Protein AF-A0A7L4G1E0-F1 (afdb_monomer)

Foldseek 3Di:
DDDDDDDDPDDPPPPPPPPDPPPPPPCPVLVVVLVVLVVVCVPPVPPPVSVVSNVVSVVVVVVVVVVVVVVVVVVVVVVVVVVVVVVVVVVVVVVVVVVVVVVVVVVVVVVVVVVVVVVVVVVVVVVVVVVVVVVVVVVVVVVVVVVVVVVVVVVVVVVVVVVVVVVVVVVVVVVVVVVVVVVVVVVVVVVVVVVVVVVVVVVVVVVVVVVVVVVVVVVVCVVVDDDDDDDDDVVVVVVVVVVVVVVVVVVVVVVVVVVVVVVVVVVVVVVVVVVVVVVVVVVVVVVVVVVVVVVVVVVVVVVVVVVVVVVVVVVVVVVVVVVVVVVVVVVVVVVVVVVPPPDPDDDDPDPPPDDVCVVVVVVVCVVVVVVVVVVVVVVVVVVVVVVVVVVVVVVVVVVVVVVVVVVVVVVVVVVVVVVVVVVVVVVVVVVVVVVVVVVVVVVVVVVVVVVVVVVVVVVVVVVVVVVVVVVVVVVVVVVVVVVVVVVVVVVVVVVVVVVVVVVVVVVVVVVVVVVVVVVVVVVVVVVVVVVVVVVVVVVVVVVVVVVVVVVVVVVVVVVVVVVVVVVVVVVVVVVVPPPDDYDYDYDYDEYDDYYDEYDYDDEEEEDYDDYDYDDDDDPDPDPPDPPDPVVPVVVVVVVVVVVVVVVVVVVVVVVVVVVVVVVVVVVVVVVVVVVVVVVVVVVVVVVVVVVVVVVVVVVVVVVVVVVVVVVVVVVVVVVVVVVVVVVVVVVVVVVVVVVVVVVVVVVVVVVVVVVVVVCVVCVPDVVVVVVVVVVVVVVVVVVVVVVVVVVVVVVVVVVVVVVVVVVVVVVVVVVVVVVVVVVVVVVVVVVVVVVVVVVVVVVVVVVVVVVVVVVVVVVVVVVVVVVVVVVVVVVVVVVVVVVVVVVVVVVVVVVVVVVVVPPDDDDDDDDDDDDDDDDDDDDDDDDDDDDDDDDDDDDDDDDDDDDDDDDDDDDDD

Organism: NCBI:txid2953425

InterPro domains:
  IPR021885 Domain of unknown function DUF3496 [PF12001] (817-931)
  IPR039497 CCDC144C-like, coiled-coil domain [PF14915] (119-579)

Secondary structure (DSSP, 8-state):
--------------------------THHHHHHHHHHHHHHTT-TT-HHHHHHHHHHHHHHHHHHHHHHHHHHHHHHHHHHHHHHHHHHHHHHHHHHHHHHHHHHHHHHHHHHHHHHHHHHHHHHHHHHHHHHHHHHHHHHHHHHHHHHHHHHHHHHHHHHHHHHHHHHHHHHHHHHHHHHHHHHHHHHHHHHHHHHHHHHHHHHHHHHHHHHHHHHHHHHTTS--------SHHHHHHHHHHHHHHHHHHHHHHHHHHHHHHHHHHHHHHHHHHHHHHHHHHHHHHHHHHHHHHHHHHHHHHHHHHHHHHHHHHHHHHHHHHHHHHHHHHHHHHHHHHTTSS------------TTTTTHHHHHHHHHHHHHHHHHHHHHHHHHHHHHHHHHHHHHHHHHHHHHHHHHHHHHHHHHHHHHHHHHHHHHHHHHHHHHHHHHHHHHHHHHHHHHHHHHHHHHHHHHHHHHHHHHHHHHHHHHHHHHHHHHHHHHHHHHHHHHHHHHHHHHHHHHHHHHHHHHHHHHHHHHHHHHHHHHHHHHHHHHHHHHHHHHHHHHHHHHHHHHHHHHHHHHHHHH-----------------------------------------TT---SGGGSSGGGHHHHHHHHHHHHHHHHHHHHHHHHHHHHHHHHHHHHHHHHHHHHHHHHHHHHHHHHHHHHHHHHHHHHHHHHHHHHHHHHHHHHHHHHHHHHHHHHHHHHHHHHHHHHHHHHHHHHHHHHHHHHHHHHH----HHHHHHHHHHHHHHHHHHHHHHHHHHHHHHHHHHHHHHHHHHHHHHHHHHHHHHHHHHHHHHHHHHHHHHHHHHHHHHHHHHHHHHHHHHHHHHHHHHHHHHHHHHHHHHHHHHHHHHHHHHHHHHHHHHHHHHHT--S-----------------------------------------------------

Mean predicted aligned error: 26.02 Å

Solvent-accessible surface area (backbone atoms only — not comparable to full-atom values): 55668 Å² total; per-residue (Å²): 138,84,86,82,81,83,80,81,93,80,78,87,80,71,82,84,71,85,70,78,78,75,77,76,77,68,60,71,59,62,52,53,52,44,52,52,46,56,57,50,48,72,74,51,86,75,56,62,70,53,53,51,50,45,51,52,54,51,54,51,48,52,49,52,52,50,53,48,51,54,49,52,54,49,53,52,51,51,54,54,48,51,50,53,51,49,54,53,51,50,52,54,51,52,54,52,51,51,52,52,48,54,50,55,48,50,56,49,51,53,55,48,50,56,50,51,53,51,51,53,49,53,52,50,52,59,47,49,55,52,53,50,53,53,48,53,54,50,54,51,55,47,50,58,49,49,61,45,51,52,47,56,49,53,54,47,51,54,49,51,53,50,49,53,52,53,51,51,51,51,53,51,50,52,53,52,49,52,49,53,51,52,52,48,56,48,53,53,49,51,52,49,51,49,52,50,52,48,53,47,50,52,49,51,50,49,47,52,53,50,50,48,50,47,49,56,45,46,67,43,40,76,73,52,79,79,84,84,89,81,96,76,56,75,64,52,57,52,51,54,55,50,48,54,52,52,53,49,54,50,49,57,48,52,52,52,51,51,53,50,49,52,48,53,56,49,53,48,49,57,49,54,52,48,50,55,52,50,50,51,51,55,48,54,54,49,50,50,49,53,50,53,50,50,50,51,50,52,54,49,51,54,52,50,53,54,51,50,55,53,51,51,54,53,54,50,52,55,53,53,52,55,55,50,64,54,50,62,56,54,60,56,55,57,57,60,61,61,72,74,70,82,81,85,87,86,87,82,93,75,79,95,70,68,81,80,53,50,75,60,47,55,58,49,45,54,59,42,48,53,50,46,53,55,47,44,57,53,47,49,54,46,48,53,48,53,48,51,51,47,52,48,53,58,46,54,50,50,55,51,48,54,53,49,57,47,50,52,49,53,52,54,52,52,54,49,54,51,52,52,52,53,51,51,54,50,52,50,50,56,49,51,49,61,47,50,58,50,50,51,55,52,51,53,52,50,53,52,53,51,53,51,52,52,52,52,48,52,54,51,50,55,49,50,52,56,44,54,53,50,50,50,55,50,48,61,50,50,50,52,49,52,53,52,50,51,50,53,46,55,53,49,52,52,51,50,51,55,51,49,53,51,48,51,55,51,50,49,55,55,47,55,54,48,53,52,49,54,47,53,51,49,58,44,54,52,50,52,48,52,50,54,50,54,51,49,52,49,51,56,47,51,51,51,47,53,56,50,51,54,54,47,52,54,52,48,48,61,50,48,53,54,50,48,51,51,52,47,55,52,50,58,60,52,68,72,74,65,91,73,89,93,99,101,100,100,99,104,99,101,103,102,101,102,101,100,102,102,102,104,104,100,100,100,100,102,102,100,101,101,103,97,93,94,90,93,92,80,97,75,92,80,85,78,79,89,68,72,72,72,65,62,74,56,52,65,63,49,49,64,51,49,57,54,49,49,66,50,50,55,56,48,51,54,53,48,55,58,50,47,57,54,48,55,58,51,47,58,54,50,55,51,57,47,54,58,51,50,53,53,51,53,52,52,50,54,49,51,51,52,54,49,51,52,48,54,48,55,50,52,52,53,50,53,54,51,52,53,51,50,56,51,52,49,55,52,48,52,52,52,50,50,54,54,48,54,53,50,51,52,52,48,52,52,49,58,49,49,53,51,52,53,52,51,52,50,51,51,50,51,51,51,50,54,50,48,54,48,51,72,72,53,86,80,54,72,68,59,55,55,49,53,49,52,54,51,53,51,48,51,52,49,50,52,52,50,52,51,48,54,50,50,53,49,50,50,52,50,48,60,50,46,53,52,51,50,50,49,51,51,50,51,54,50,50,51,51,49,52,51,58,46,54,48,54,51,51,52,51,52,48,52,51,51,51,51,55,49,51,52,53,48,53,51,51,51,52,53,50,58,48,51,51,51,52,50,52,52,50,53,51,49,54,49,50,54,49,57,48,49,62,47,52,50,57,49,49,52,50,49,49,53,51,50,51,51,52,51,49,51,50,52,47,54,47,48,54,57,62,70,72,71,84,74,87,79,89,88,89,82,81,87,85,86,86,88,78,89,86,88,83,81,88,84,89,80,88,84,88,79,93,81,89,84,85,86,85,82,87,88,87,88,82,83,88,80,90,80,90,80,90,86,88,85,84,86,132

Structure (mmCIF, N/CA/C/O backbone):
data_AF-A0A7L4G1E0-F1
#
_entry.id   AF-A0A7L4G1E0-F1
#
loop_
_atom_site.group_PDB
_atom_site.id
_atom_site.type_symbol
_atom_site.label_atom_id
_atom_site.label_alt_id
_atom_site.label_comp_id
_atom_site.label_asym_id
_atom_site.label_entity_id
_atom_site.label_seq_id
_atom_site.pdbx_PDB_ins_code
_atom_site.Cartn_x
_atom_site.Cartn_y
_atom_site.Cartn_z
_atom_site.occupancy
_atom_site.B_iso_or_equiv
_atom_site.auth_seq_id
_atom_site.auth_comp_id
_atom_site.auth_asym_id
_atom_site.auth_atom_id
_atom_site.pdbx_PDB_model_num
ATOM 1 N N . VAL A 1 1 ? -30.524 -38.165 13.876 1.00 37.06 1 VAL A N 1
ATOM 2 C CA . VAL A 1 1 ? -30.636 -39.528 14.443 1.00 37.06 1 VAL A CA 1
ATOM 3 C C . VAL A 1 1 ? -31.655 -39.436 15.553 1.00 37.06 1 VAL A C 1
ATOM 5 O O . VAL A 1 1 ? -31.397 -38.706 16.499 1.00 37.06 1 VAL A O 1
ATOM 8 N N . SER A 1 2 ? -32.819 -40.059 15.393 1.00 33.38 2 SER A N 1
ATOM 9 C CA . SER A 1 2 ? -33.922 -39.932 16.350 1.00 33.38 2 SER A CA 1
ATOM 10 C C . SER A 1 2 ? -34.065 -41.243 17.105 1.00 33.38 2 SER A C 1
ATOM 12 O O . SER A 1 2 ? -34.356 -42.265 16.489 1.00 33.38 2 SER A O 1
ATOM 14 N N . ILE A 1 3 ? -33.838 -41.220 18.418 1.00 38.59 3 ILE A N 1
ATOM 15 C CA . ILE A 1 3 ? -34.176 -42.345 19.289 1.00 38.59 3 ILE A CA 1
ATOM 16 C C . ILE A 1 3 ? -35.646 -42.176 19.662 1.00 38.59 3 ILE A C 1
ATOM 18 O O . ILE A 1 3 ? -36.028 -41.194 20.293 1.00 38.59 3 ILE A O 1
ATOM 22 N N . GLN A 1 4 ? -36.466 -43.115 19.207 1.00 39.06 4 GLN A N 1
ATOM 23 C CA . GLN A 1 4 ? -37.890 -43.173 19.496 1.00 39.06 4 GLN A CA 1
ATOM 24 C C . GLN A 1 4 ? -38.073 -43.973 20.789 1.00 39.06 4 GLN A C 1
ATOM 26 O O . GLN A 1 4 ? -37.943 -45.195 20.774 1.00 39.06 4 GLN A O 1
ATOM 31 N N . MET A 1 5 ? -38.327 -43.288 21.906 1.00 33.75 5 MET A N 1
ATOM 32 C CA . MET A 1 5 ? -38.778 -43.949 23.132 1.00 33.75 5 MET A CA 1
ATOM 33 C C . MET A 1 5 ? -40.293 -44.107 23.079 1.00 33.75 5 MET A C 1
ATOM 35 O O . MET A 1 5 ? -41.036 -43.151 23.289 1.00 33.75 5 MET A O 1
ATOM 39 N N . ASP A 1 6 ? -40.715 -45.327 22.766 1.00 39.59 6 ASP A N 1
ATOM 40 C CA . ASP A 1 6 ? -42.072 -45.804 23.011 1.00 39.59 6 ASP A CA 1
ATOM 41 C C . ASP A 1 6 ? -42.263 -45.913 24.533 1.00 39.59 6 ASP A C 1
ATOM 43 O O . ASP A 1 6 ? -41.420 -46.500 25.217 1.00 39.59 6 ASP A O 1
ATOM 47 N N . VAL A 1 7 ? -43.332 -45.326 25.072 1.00 36.19 7 VAL A N 1
ATOM 48 C CA . VAL A 1 7 ? -43.692 -45.453 26.491 1.00 36.19 7 VAL A CA 1
ATOM 49 C C . VAL A 1 7 ? -44.981 -46.253 26.560 1.00 36.19 7 VAL A C 1
ATOM 51 O O . VAL A 1 7 ? -46.063 -45.729 26.307 1.00 36.19 7 VAL A O 1
ATOM 54 N N . SER A 1 8 ? -44.844 -47.540 26.865 1.00 34.81 8 SER A N 1
ATOM 55 C CA . SER A 1 8 ? -45.979 -48.422 27.114 1.00 34.81 8 SER A CA 1
ATOM 56 C C . SER A 1 8 ? -46.647 -48.050 28.437 1.00 34.81 8 SER A C 1
ATOM 58 O O . SER A 1 8 ? -46.032 -48.201 29.494 1.00 34.81 8 SER A O 1
ATOM 60 N N . ASP A 1 9 ? -47.909 -47.626 28.387 1.00 40.19 9 ASP A N 1
ATOM 61 C CA . ASP A 1 9 ? -48.786 -47.628 29.560 1.00 40.19 9 ASP A CA 1
ATOM 62 C C . ASP A 1 9 ? -49.086 -49.085 29.947 1.00 40.19 9 ASP A C 1
ATOM 64 O O . ASP A 1 9 ? -49.984 -49.716 29.390 1.00 40.19 9 ASP A O 1
ATOM 68 N N . ASP A 1 10 ? -48.310 -49.628 30.886 1.00 44.94 10 ASP A N 1
ATOM 69 C CA . ASP A 1 10 ? -48.534 -50.955 31.467 1.00 44.94 10 ASP A CA 1
ATOM 70 C C . ASP A 1 10 ? -48.319 -50.893 32.988 1.00 44.94 10 ASP A C 1
ATOM 72 O O . ASP A 1 10 ? -47.210 -51.046 33.505 1.00 44.94 10 ASP A O 1
ATOM 76 N N . LEU A 1 11 ? -49.394 -50.564 33.710 1.00 40.66 11 LEU A N 1
ATOM 77 C CA . LEU A 1 11 ? -49.412 -50.468 35.171 1.00 40.66 11 LEU A CA 1
ATOM 78 C C . LEU A 1 11 ? -50.739 -51.018 35.712 1.00 40.66 11 LEU A C 1
ATOM 80 O O . LEU A 1 11 ? -51.624 -50.297 36.176 1.00 40.66 11 LEU A O 1
ATOM 84 N N . ASP A 1 12 ? -50.865 -52.340 35.603 1.00 46.06 12 ASP A N 1
ATOM 85 C CA . ASP A 1 12 ? -52.005 -53.135 36.058 1.00 46.06 12 ASP A CA 1
ATOM 86 C C . ASP A 1 12 ? -52.121 -53.112 37.598 1.00 46.06 12 ASP A C 1
ATOM 88 O O . ASP A 1 12 ? -51.606 -53.976 38.316 1.00 46.06 12 ASP A O 1
ATOM 92 N N . LEU A 1 13 ? -52.774 -52.070 38.130 1.00 41.34 13 LEU A N 1
ATOM 93 C CA . LEU A 1 13 ? -53.042 -51.900 39.562 1.00 41.34 13 LEU A CA 1
ATOM 94 C C . LEU A 1 13 ? -54.156 -52.846 40.034 1.00 41.34 13 LEU A C 1
ATOM 96 O O . LEU A 1 13 ? -55.282 -52.452 40.352 1.00 41.34 13 LEU A O 1
ATOM 100 N N . THR A 1 14 ? -53.793 -54.124 40.104 1.00 36.34 14 THR A N 1
ATOM 101 C CA . THR A 1 14 ? -54.565 -55.188 40.748 1.00 36.34 14 THR A CA 1
ATOM 102 C C . THR A 1 14 ? -55.031 -54.763 42.146 1.00 36.34 14 THR A C 1
ATOM 104 O O . THR A 1 14 ? -54.257 -54.290 42.980 1.00 36.34 14 THR A O 1
ATOM 107 N N . ARG A 1 15 ? -56.334 -54.927 42.414 1.00 41.69 15 ARG A N 1
ATOM 108 C CA . ARG A 1 15 ? -56.977 -54.532 43.680 1.00 41.69 15 ARG A CA 1
ATOM 109 C C . ARG A 1 15 ? -56.556 -55.448 44.833 1.00 41.69 15 ARG A C 1
ATOM 111 O O . ARG A 1 15 ? -57.338 -56.305 45.245 1.00 41.69 15 ARG A O 1
ATOM 118 N N . SER A 1 16 ? -55.368 -55.222 45.392 1.00 36.50 16 SER A N 1
ATOM 119 C CA . SER A 1 16 ? -55.002 -55.720 46.723 1.00 36.50 16 SER A CA 1
ATOM 120 C C . SER A 1 16 ? -56.014 -55.185 47.740 1.00 36.50 16 SER A C 1
ATOM 122 O O . SER A 1 16 ? -55.994 -54.009 48.100 1.00 36.50 16 SER A O 1
ATOM 124 N N . SER A 1 17 ? -56.967 -56.038 48.113 1.00 37.41 17 SER A N 1
ATOM 125 C CA . SER A 1 17 ? -58.110 -55.705 48.976 1.00 37.41 17 SER A CA 1
ATOM 126 C C . SER A 1 17 ? -58.027 -56.444 50.317 1.00 37.41 17 SER A C 1
ATOM 128 O O . SER A 1 17 ? -59.027 -56.569 51.019 1.00 37.41 17 SER A O 1
ATOM 130 N N . ASP A 1 18 ? -56.832 -56.929 50.667 1.00 39.94 18 ASP A N 1
ATOM 131 C CA . ASP A 1 18 ? -56.570 -57.788 51.822 1.00 39.94 18 ASP A CA 1
ATOM 132 C C . ASP A 1 18 ? -56.306 -56.978 53.102 1.00 39.94 18 ASP A C 1
ATOM 134 O O . ASP A 1 18 ? -55.316 -57.168 53.809 1.00 39.94 18 ASP A O 1
ATOM 138 N N . THR A 1 19 ? -57.242 -56.096 53.451 1.00 40.53 19 THR A N 1
ATOM 139 C CA . THR A 1 19 ? -57.540 -55.844 54.864 1.00 40.53 19 THR A CA 1
ATOM 140 C C . THR A 1 19 ? -58.709 -56.733 55.241 1.00 40.53 19 THR A C 1
ATOM 142 O O . THR A 1 19 ? -59.865 -56.412 54.966 1.00 40.53 19 THR A O 1
ATOM 145 N N . ALA A 1 20 ? -58.398 -57.871 55.865 1.00 35.22 20 ALA A N 1
ATOM 146 C CA . ALA A 1 20 ? -59.410 -58.761 56.408 1.00 35.22 20 ALA A CA 1
ATOM 147 C C . ALA A 1 20 ? -60.344 -57.964 57.329 1.00 35.22 20 ALA A C 1
ATOM 149 O O . ALA A 1 20 ? -59.912 -57.384 58.327 1.00 35.22 20 ALA A O 1
ATOM 150 N N . SER A 1 21 ? -61.629 -57.940 56.979 1.00 39.22 21 SER A N 1
ATOM 151 C CA . SER A 1 21 ? -62.679 -57.544 57.907 1.00 39.22 21 SER A CA 1
ATOM 152 C C . SER A 1 21 ? -62.788 -58.650 58.948 1.00 39.22 21 SER A C 1
ATOM 154 O O . SER A 1 21 ? -63.591 -59.565 58.787 1.00 39.22 21 SER A O 1
ATOM 156 N N . GLU A 1 22 ? -61.952 -58.593 59.987 1.00 42.81 22 GLU A N 1
ATOM 157 C CA . GLU A 1 22 ? -62.242 -59.301 61.231 1.00 42.81 22 GLU A CA 1
ATOM 158 C C . GLU A 1 22 ? -63.639 -58.854 61.666 1.00 42.81 22 GLU A C 1
ATOM 160 O O . GLU A 1 22 ? -63.857 -57.671 61.945 1.00 42.81 22 GLU A O 1
ATOM 165 N N . ASP A 1 23 ? -64.600 -59.780 61.625 1.00 40.28 23 ASP A N 1
ATOM 166 C CA . ASP A 1 23 ? -65.975 -59.498 62.010 1.00 40.28 23 ASP A CA 1
ATOM 167 C C . ASP A 1 23 ? -65.971 -58.984 63.448 1.00 40.28 23 ASP A C 1
ATOM 169 O O . ASP A 1 23 ? -65.699 -59.720 64.400 1.00 40.28 23 ASP A O 1
ATOM 173 N N . VAL A 1 24 ? -66.278 -57.696 63.609 1.00 54.06 24 VAL A N 1
ATOM 174 C CA . VAL A 1 24 ? -66.541 -57.113 64.920 1.00 54.06 24 VAL A CA 1
ATOM 175 C C . VAL A 1 24 ? -67.861 -57.711 65.386 1.00 54.06 24 VAL A C 1
ATOM 177 O O . VAL A 1 24 ? -68.929 -57.165 65.105 1.00 54.06 24 VAL A O 1
ATOM 180 N N . GLU A 1 25 ? -67.778 -58.856 66.071 1.00 48.88 25 GLU A N 1
ATOM 181 C CA . GLU A 1 25 ? -68.899 -59.505 66.743 1.00 48.88 25 GLU A CA 1
ATOM 182 C C . GLU A 1 25 ? -69.553 -58.486 67.678 1.00 48.88 25 GLU A C 1
ATOM 184 O O . GLU A 1 25 ? -69.092 -58.226 68.792 1.00 48.88 25 GLU A O 1
ATOM 189 N N . LEU A 1 26 ? -70.618 -57.847 67.185 1.00 55.72 26 LEU A N 1
ATOM 190 C CA . LEU A 1 26 ? -71.295 -56.767 67.884 1.00 55.72 26 LEU A CA 1
ATOM 191 C C . LEU A 1 26 ? -71.729 -57.277 69.266 1.00 55.72 26 LEU A C 1
ATOM 193 O O . LEU A 1 26 ? -72.553 -58.200 69.309 1.00 55.72 26 LEU A O 1
ATOM 197 N N . PRO A 1 27 ? -71.293 -56.653 70.386 1.00 56.22 27 PRO A N 1
ATOM 198 C CA . PRO A 1 27 ? -71.610 -57.087 71.756 1.00 56.22 27 PRO A CA 1
ATOM 199 C C . PRO A 1 27 ? -73.100 -57.040 72.153 1.00 56.22 27 PRO A C 1
ATOM 201 O O . PRO A 1 27 ? -73.446 -57.030 73.327 1.00 56.22 27 PRO A O 1
ATOM 204 N N . THR A 1 28 ? -74.013 -57.007 71.186 1.00 57.12 28 THR A N 1
ATOM 205 C CA . THR A 1 28 ? -75.471 -57.113 71.302 1.00 57.12 28 THR A CA 1
ATOM 206 C C . THR A 1 28 ? -75.945 -58.328 72.101 1.00 57.12 28 THR A C 1
ATOM 208 O O . THR A 1 28 ? -77.061 -58.298 72.615 1.00 57.12 28 THR A O 1
ATOM 211 N N . SER A 1 29 ? -75.139 -59.394 72.189 1.00 62.19 29 SER A N 1
ATOM 212 C CA . SER A 1 29 ? -75.404 -60.534 73.077 1.00 62.19 29 SER A CA 1
ATOM 213 C C . SER A 1 29 ? -75.073 -60.169 74.528 1.00 62.19 29 SER A C 1
ATOM 215 O O . SER A 1 29 ? -75.962 -60.125 75.378 1.00 62.19 29 SER A O 1
ATOM 217 N N . THR A 1 30 ? -73.824 -59.770 74.782 1.00 64.12 30 THR A N 1
ATOM 218 C CA . THR A 1 30 ? -73.293 -59.380 76.097 1.00 64.12 30 THR A CA 1
ATOM 219 C C . THR A 1 30 ? -74.045 -58.203 76.725 1.00 64.12 30 THR A C 1
ATOM 221 O O . THR A 1 30 ? -74.221 -58.163 77.939 1.00 64.12 30 THR A O 1
ATOM 224 N N . TYR A 1 31 ? -74.567 -57.279 75.911 1.00 67.56 31 TYR A N 1
ATOM 225 C CA . TYR A 1 31 ? -75.429 -56.184 76.363 1.00 67.56 31 TYR A CA 1
ATOM 226 C C . TYR A 1 31 ? -76.766 -56.699 76.909 1.00 67.56 31 TYR A C 1
ATOM 228 O O . TYR A 1 31 ? -77.206 -56.280 77.977 1.00 67.56 31 TYR A O 1
ATOM 236 N N . LYS A 1 32 ? -77.411 -57.635 76.198 1.00 69.56 32 LYS A N 1
ATOM 237 C CA . LYS A 1 32 ? -78.675 -58.246 76.640 1.00 69.56 32 LYS A CA 1
ATOM 238 C C . LYS A 1 32 ? -78.468 -59.089 77.895 1.00 69.56 32 LYS A C 1
ATOM 240 O O . LYS A 1 32 ? -79.298 -59.032 78.796 1.00 69.56 32 LYS A O 1
ATOM 245 N N . GLU A 1 33 ? -77.359 -59.819 77.975 1.00 71.62 33 GLU A N 1
ATOM 246 C CA . GLU A 1 33 ? -76.991 -60.594 79.162 1.00 71.62 33 GLU A CA 1
ATOM 247 C C . GLU A 1 33 ? -76.738 -59.685 80.377 1.00 71.62 33 GLU A C 1
ATOM 249 O O . GLU A 1 33 ? -77.327 -59.906 81.433 1.00 71.62 33 GLU A O 1
ATOM 254 N N . ALA A 1 34 ? -75.972 -58.599 80.219 1.00 68.94 34 ALA A N 1
ATOM 255 C CA . ALA A 1 34 ? -75.774 -57.604 81.275 1.00 68.94 34 ALA A CA 1
ATOM 256 C C . ALA A 1 34 ? -77.094 -56.962 81.737 1.00 68.94 34 ALA A C 1
ATOM 258 O O . ALA A 1 34 ? -77.315 -56.824 82.939 1.00 68.94 34 ALA A O 1
ATOM 259 N N . MET A 1 35 ? -77.994 -56.617 80.810 1.00 74.25 35 MET A N 1
ATOM 260 C CA . MET A 1 35 ? -79.318 -56.076 81.143 1.00 74.25 35 MET A CA 1
ATOM 261 C C . MET A 1 35 ? -80.182 -57.076 81.928 1.00 74.25 35 MET A C 1
ATOM 263 O O . MET A 1 35 ? -80.830 -56.680 82.892 1.00 74.25 35 MET A O 1
ATOM 267 N N . LEU A 1 36 ? -80.158 -58.367 81.579 1.00 74.06 36 LEU A N 1
ATOM 268 C CA . LEU A 1 36 ? -80.877 -59.411 82.323 1.00 74.06 36 LEU A CA 1
ATOM 269 C C . LEU A 1 36 ? -80.306 -59.619 83.736 1.00 74.06 36 LEU A C 1
ATOM 271 O O . LEU A 1 36 ? -81.071 -59.748 84.690 1.00 74.06 36 LEU A O 1
ATOM 275 N N . LEU A 1 37 ? -78.979 -59.596 83.890 1.00 71.81 37 LEU A N 1
ATOM 276 C CA . LEU A 1 37 ? -78.314 -59.691 85.196 1.00 71.81 37 LEU A CA 1
ATOM 277 C C . LEU A 1 37 ? -78.606 -58.455 86.075 1.00 71.81 37 LEU A C 1
ATOM 279 O O . LEU A 1 37 ? -78.821 -58.588 87.280 1.00 71.81 37 LEU A O 1
ATOM 283 N N . LEU A 1 38 ? -78.677 -57.258 85.480 1.00 71.12 38 LEU A N 1
ATOM 284 C CA . LEU A 1 38 ? -79.095 -56.024 86.161 1.00 71.12 38 LEU A CA 1
ATOM 285 C C . LEU A 1 38 ? -80.567 -56.069 86.607 1.00 71.12 38 LEU A C 1
ATOM 287 O O . LEU A 1 38 ? -80.892 -55.567 87.682 1.00 71.12 38 LEU A O 1
ATOM 291 N N . GLU A 1 39 ? -81.450 -56.686 85.818 1.00 72.81 39 GLU A N 1
ATOM 292 C CA . GLU A 1 39 ? -82.857 -56.894 86.188 1.00 72.81 39 GLU A CA 1
ATOM 293 C C . GLU A 1 39 ? -82.993 -57.897 87.352 1.00 72.81 39 GLU A C 1
ATOM 295 O O . GLU A 1 39 ? -83.808 -57.695 88.249 1.00 72.81 39 GLU A O 1
ATOM 300 N N . GLN A 1 40 ? -82.153 -58.939 87.403 1.00 67.44 40 GLN A N 1
ATOM 301 C CA . GLN A 1 40 ? -82.131 -59.909 88.509 1.00 67.44 40 GLN A CA 1
ATOM 302 C C . GLN A 1 40 ? -81.645 -59.293 89.834 1.00 67.44 40 GLN A C 1
ATOM 304 O O . GLN A 1 40 ? -82.261 -59.519 90.875 1.00 67.44 40 GLN A O 1
ATOM 309 N N . LEU A 1 41 ? -80.613 -58.440 89.806 1.00 66.00 41 LEU A N 1
ATOM 310 C CA . LEU A 1 41 ? -80.116 -57.726 90.998 1.00 66.00 41 LEU A CA 1
ATOM 311 C C . LEU A 1 41 ? -81.123 -56.744 91.620 1.00 66.00 41 LEU A C 1
ATOM 313 O O . LEU A 1 41 ? -80.959 -56.348 92.774 1.00 66.00 41 LEU A O 1
ATOM 317 N N . ARG A 1 42 ? -82.176 -56.352 90.890 1.00 62.31 42 ARG A N 1
ATOM 318 C CA . ARG A 1 42 ? -83.289 -55.564 91.452 1.00 62.31 42 ARG A CA 1
ATOM 319 C C . ARG A 1 42 ? -84.181 -56.377 92.391 1.00 62.31 42 ARG A C 1
ATOM 321 O O . ARG A 1 42 ? -84.875 -55.776 93.207 1.00 62.31 42 ARG A O 1
ATOM 328 N N . LEU A 1 43 ? -84.182 -57.705 92.268 1.00 60.44 43 LEU A N 1
ATOM 329 C CA . LEU A 1 43 ? -85.018 -58.605 93.063 1.00 60.44 43 LEU A CA 1
ATOM 330 C C . LEU A 1 43 ? -84.261 -59.113 94.298 1.00 60.44 43 LEU A C 1
ATOM 332 O O . LEU A 1 43 ? -84.731 -58.886 95.409 1.00 60.44 43 LEU A O 1
ATOM 336 N N . ASP A 1 44 ? -83.061 -59.675 94.122 1.00 55.09 44 ASP A N 1
ATOM 337 C CA . ASP A 1 44 ? -82.233 -60.204 95.219 1.00 55.09 44 ASP A CA 1
ATOM 338 C C . ASP A 1 44 ? -80.916 -59.423 95.367 1.00 55.09 44 ASP A C 1
ATOM 340 O O . ASP A 1 44 ? -79.962 -59.586 94.606 1.00 55.09 44 ASP A O 1
ATOM 344 N N . HIS A 1 45 ? -80.848 -58.560 96.384 1.00 55.47 45 HIS A N 1
ATOM 345 C CA . HIS A 1 45 ? -79.784 -57.555 96.553 1.00 55.47 45 HIS A CA 1
ATOM 346 C C . HIS A 1 45 ? -78.495 -58.100 97.214 1.00 55.47 45 HIS A C 1
ATOM 348 O O . HIS A 1 45 ? -77.649 -57.328 97.666 1.00 55.47 45 HIS A O 1
ATOM 354 N N . THR A 1 46 ? -78.347 -59.425 97.307 1.00 57.97 46 THR A N 1
ATOM 355 C CA . THR A 1 46 ? -77.259 -60.107 98.036 1.00 57.97 46 THR A CA 1
ATOM 356 C C . THR A 1 46 ? -76.489 -61.146 97.211 1.00 57.97 46 THR A C 1
ATOM 358 O O . THR A 1 46 ? -75.506 -61.691 97.718 1.00 57.97 46 THR A O 1
ATOM 361 N N . ASP A 1 47 ? -76.857 -61.411 95.948 1.00 64.88 47 ASP A N 1
ATOM 362 C CA . ASP A 1 47 ? -76.125 -62.378 95.116 1.00 64.88 47 ASP A CA 1
ATOM 363 C C . ASP A 1 47 ? -74.839 -61.784 94.503 1.00 64.88 47 ASP A C 1
ATOM 365 O O . ASP A 1 47 ? -74.815 -61.166 93.432 1.00 64.88 47 ASP A O 1
ATOM 369 N N . SER A 1 48 ? -73.729 -62.042 95.195 1.00 71.25 48 SER A N 1
ATOM 370 C CA . SER A 1 48 ? -72.365 -61.702 94.774 1.00 71.25 48 SER A CA 1
ATOM 371 C C . SER A 1 48 ? -71.968 -62.308 93.413 1.00 71.25 48 SER A C 1
ATOM 373 O O . SER A 1 48 ? -71.163 -61.722 92.684 1.00 71.25 48 SER A O 1
ATOM 375 N N . ALA A 1 49 ? -72.547 -63.446 93.008 1.00 74.88 49 ALA A N 1
ATOM 376 C CA . ALA A 1 49 ? -72.217 -64.089 91.736 1.00 74.88 49 ALA A CA 1
ATOM 377 C C . ALA A 1 49 ? -72.782 -63.329 90.522 1.00 74.88 49 ALA A C 1
ATOM 379 O O . ALA A 1 49 ? -72.162 -63.336 89.456 1.00 74.88 49 ALA A O 1
ATOM 380 N N . ILE A 1 50 ? -73.923 -62.644 90.669 1.00 76.50 50 ILE A N 1
ATOM 381 C CA . ILE A 1 50 ? -74.502 -61.798 89.611 1.00 76.50 50 ILE A CA 1
ATOM 382 C C . ILE A 1 50 ? -73.675 -60.515 89.456 1.00 76.50 50 ILE A C 1
ATOM 384 O O . ILE A 1 50 ? -73.313 -60.146 88.336 1.00 76.50 50 ILE A O 1
ATOM 388 N N . LEU A 1 51 ? -73.286 -59.892 90.576 1.00 77.06 51 LEU A N 1
ATOM 389 C CA . LEU A 1 51 ? -72.377 -58.739 90.602 1.00 77.06 51 LEU A CA 1
ATOM 390 C C . LEU A 1 51 ? -71.047 -59.033 89.891 1.00 77.06 51 LEU A C 1
ATOM 392 O O . LEU A 1 51 ? -70.634 -58.263 89.022 1.00 77.06 51 LEU A O 1
ATOM 396 N N . LEU A 1 52 ? -70.412 -60.173 90.189 1.00 80.19 52 LEU A N 1
ATOM 397 C CA . LEU A 1 52 ? -69.142 -60.562 89.567 1.00 80.19 52 LEU A CA 1
ATOM 398 C C . LEU A 1 52 ? -69.272 -60.800 88.049 1.00 80.19 52 LEU A C 1
ATOM 400 O O . LEU A 1 52 ? -68.371 -60.445 87.289 1.00 80.19 52 LEU A O 1
ATOM 404 N N . LYS A 1 53 ? -70.400 -61.355 87.580 1.00 81.62 53 LYS A N 1
ATOM 405 C CA . LYS A 1 53 ? -70.674 -61.507 86.138 1.00 81.62 53 LYS A CA 1
ATOM 406 C C . LYS A 1 53 ? -70.794 -60.156 85.436 1.00 81.62 53 LYS A C 1
ATOM 408 O O . LYS A 1 53 ? -70.158 -59.963 84.404 1.00 81.62 53 LYS A O 1
ATOM 413 N N . ILE A 1 54 ? -71.545 -59.211 86.005 1.00 80.25 54 ILE A N 1
ATOM 414 C CA . ILE A 1 54 ? -71.670 -57.855 85.446 1.00 80.25 54 ILE A CA 1
ATOM 415 C C . ILE A 1 54 ? -70.309 -57.154 85.429 1.00 80.25 54 ILE A C 1
ATOM 417 O O . ILE A 1 54 ? -69.949 -56.562 84.415 1.00 80.25 54 ILE A O 1
ATOM 421 N N . GLN A 1 55 ? -69.520 -57.270 86.501 1.00 81.94 55 GLN A N 1
ATOM 422 C CA . GLN A 1 55 ? -68.174 -56.697 86.561 1.00 81.94 55 GLN A CA 1
ATOM 423 C C . GLN A 1 55 ? -67.257 -57.266 85.466 1.00 81.94 55 GLN A C 1
ATOM 425 O O . GLN A 1 55 ? -66.560 -56.503 84.802 1.00 81.94 55 GLN A O 1
ATOM 430 N N . ASN A 1 56 ? -67.299 -58.579 85.214 1.00 83.06 56 ASN A N 1
ATOM 431 C CA . ASN A 1 56 ? -66.545 -59.204 84.123 1.00 83.06 56 ASN A CA 1
ATOM 432 C C . ASN A 1 56 ? -67.002 -58.725 82.734 1.00 83.06 56 ASN A C 1
ATOM 434 O O . ASN A 1 56 ? -66.158 -58.478 81.873 1.00 83.06 56 ASN A O 1
ATOM 438 N N . ILE A 1 57 ? -68.311 -58.551 82.515 1.00 84.44 57 ILE A N 1
ATOM 439 C CA . ILE A 1 57 ? -68.838 -58.017 81.249 1.00 84.44 57 ILE A CA 1
ATOM 440 C C . ILE A 1 57 ? -68.391 -56.560 81.049 1.00 84.44 57 ILE A C 1
ATOM 442 O O . ILE A 1 57 ? -67.937 -56.207 79.962 1.00 84.44 57 ILE A O 1
ATOM 446 N N . LEU A 1 58 ? -68.450 -55.723 82.092 1.00 82.44 58 LEU A N 1
ATOM 447 C CA . LEU A 1 58 ? -67.973 -54.335 82.045 1.00 82.44 58 LEU A CA 1
ATOM 448 C C . LEU A 1 58 ? -66.466 -54.252 81.755 1.00 82.44 58 LEU A C 1
ATOM 450 O O . LEU A 1 58 ? -66.067 -53.482 80.886 1.00 82.44 58 LEU A O 1
ATOM 454 N N . LEU A 1 59 ? -65.643 -55.090 82.395 1.00 84.88 59 LEU A N 1
ATOM 455 C CA . LEU A 1 59 ? -64.200 -55.166 82.129 1.00 84.88 59 LEU A CA 1
ATOM 456 C C . LEU A 1 59 ? -63.886 -55.572 80.679 1.00 84.88 59 LEU A C 1
ATOM 458 O O . LEU A 1 59 ? -62.913 -55.085 80.101 1.00 84.88 59 LEU A O 1
ATOM 462 N N . GLU A 1 60 ? -64.692 -56.440 80.060 1.00 83.06 60 GLU A N 1
ATOM 463 C CA . GLU A 1 60 ? -64.502 -56.784 78.646 1.00 83.06 60 GLU A CA 1
ATOM 464 C C . GLU A 1 60 ? -65.001 -55.677 77.703 1.00 83.06 60 GLU A C 1
ATOM 466 O O . GLU A 1 60 ? -64.347 -55.409 76.696 1.00 83.06 60 GLU A O 1
ATOM 471 N N . TYR A 1 61 ? -66.057 -54.935 78.060 1.00 83.75 61 TYR A N 1
ATOM 472 C CA . TYR A 1 61 ? -66.416 -53.697 77.356 1.00 83.75 61 TYR A CA 1
ATOM 473 C C . TYR A 1 61 ? -65.309 -52.642 77.421 1.00 83.75 61 TYR A C 1
ATOM 475 O O . TYR A 1 61 ? -64.985 -52.051 76.393 1.00 83.75 61 TYR A O 1
ATOM 483 N N . GLU A 1 62 ? -64.693 -52.424 78.586 1.00 84.19 62 GLU A N 1
ATOM 484 C CA . GLU A 1 62 ? -63.556 -51.507 78.735 1.00 84.19 62 GLU A CA 1
ATOM 485 C C . GLU A 1 62 ? -62.385 -51.924 77.836 1.00 84.19 62 GLU A C 1
ATOM 487 O O . GLU A 1 62 ? -61.827 -51.086 77.126 1.00 84.19 62 GLU A O 1
ATOM 492 N N . ARG A 1 63 ? -62.067 -53.225 77.773 1.00 85.19 63 ARG A N 1
ATOM 493 C CA . ARG A 1 63 ? -61.046 -53.765 76.857 1.00 85.19 63 ARG A CA 1
ATOM 494 C C . ARG A 1 63 ? -61.408 -53.575 75.385 1.00 85.19 63 ARG A C 1
ATOM 496 O O . ARG A 1 63 ? -60.535 -53.193 74.612 1.00 85.19 63 ARG A O 1
ATOM 503 N N . ILE A 1 64 ? -62.657 -53.816 74.978 1.00 85.75 64 ILE A N 1
ATOM 504 C CA . ILE A 1 64 ? -63.119 -53.593 73.594 1.00 85.75 64 ILE A CA 1
ATOM 505 C C . ILE A 1 64 ? -63.007 -52.107 73.230 1.00 85.75 64 ILE A C 1
ATOM 507 O O . ILE A 1 64 ? -62.445 -51.770 72.189 1.00 85.75 64 ILE A O 1
ATOM 511 N N . ILE A 1 65 ? -63.472 -51.217 74.109 1.00 83.88 65 ILE A N 1
ATOM 512 C CA . ILE A 1 65 ? -63.375 -49.763 73.943 1.00 83.88 65 ILE A CA 1
ATOM 513 C C . ILE A 1 65 ? -61.908 -49.328 73.823 1.00 83.88 65 ILE A C 1
ATOM 515 O O . ILE A 1 65 ? -61.586 -48.495 72.977 1.00 83.88 65 ILE A O 1
ATOM 519 N N . GLU A 1 66 ? -61.004 -49.893 74.624 1.00 85.69 66 GLU A N 1
ATOM 520 C CA . GLU A 1 66 ? -59.584 -49.542 74.577 1.00 85.69 66 GLU A CA 1
ATOM 521 C C . GLU A 1 66 ? -58.877 -50.106 73.331 1.00 85.69 66 GLU A C 1
ATOM 523 O O . GLU A 1 66 ? -58.081 -49.395 72.716 1.00 85.69 66 GLU A O 1
ATOM 528 N N . ARG A 1 67 ? -59.212 -51.324 72.875 1.00 85.88 67 ARG A N 1
ATOM 529 C CA . ARG A 1 67 ? -58.766 -51.844 71.564 1.00 85.88 67 ARG A CA 1
ATOM 530 C C . ARG A 1 67 ? -59.207 -50.912 70.435 1.00 85.88 67 ARG A C 1
ATOM 532 O O . ARG A 1 67 ? -58.378 -50.520 69.616 1.00 85.88 67 ARG A O 1
ATOM 539 N N . GLU A 1 68 ? -60.472 -50.489 70.435 1.00 84.69 68 GLU A N 1
ATOM 540 C CA . GLU A 1 68 ? -61.000 -49.571 69.425 1.00 84.69 68 GLU A CA 1
ATOM 541 C C . GLU A 1 68 ? -60.327 -48.196 69.475 1.00 84.69 68 GLU A C 1
ATOM 543 O O . GLU A 1 68 ? -59.906 -47.709 68.429 1.00 84.69 68 GLU A O 1
ATOM 548 N N . LYS A 1 69 ? -60.114 -47.581 70.649 1.00 87.81 69 LYS A N 1
ATOM 549 C CA . LYS A 1 69 ? -59.320 -46.336 70.751 1.00 87.81 69 LYS A CA 1
ATOM 550 C C . LYS A 1 69 ? -57.919 -46.504 70.155 1.00 87.81 69 LYS A C 1
ATOM 552 O O . LYS A 1 69 ? -57.437 -45.623 69.440 1.00 87.81 69 LYS A O 1
ATOM 557 N N . ASN A 1 70 ? -57.258 -47.629 70.419 1.00 89.12 70 ASN A N 1
ATOM 558 C CA . ASN A 1 70 ? -55.933 -47.904 69.870 1.00 89.12 70 ASN A CA 1
ATOM 559 C C . ASN A 1 70 ? -55.971 -48.103 68.342 1.00 89.12 70 ASN A C 1
ATOM 561 O O . ASN A 1 70 ? -55.104 -47.570 67.646 1.00 89.12 70 ASN A O 1
ATOM 565 N N . ARG A 1 71 ? -57.018 -48.743 67.799 1.00 91.38 71 ARG A N 1
ATOM 566 C CA . ARG A 1 71 ? -57.255 -48.857 66.349 1.00 91.38 71 ARG A CA 1
ATOM 567 C C . ARG A 1 71 ? -57.552 -47.497 65.704 1.00 91.38 71 ARG A C 1
ATOM 569 O O . ARG A 1 71 ? -56.888 -47.131 64.738 1.00 91.38 71 ARG A O 1
ATOM 576 N N . TYR A 1 72 ? -58.460 -46.701 66.270 1.00 87.25 72 TYR A N 1
ATOM 577 C CA . TYR A 1 72 ? -58.783 -45.351 65.789 1.00 87.25 72 TYR A CA 1
ATOM 578 C C . TYR A 1 72 ? -57.576 -44.408 65.834 1.00 87.25 72 TYR A C 1
ATOM 580 O O . TYR A 1 72 ? -57.339 -43.688 64.868 1.00 87.25 72 TYR A O 1
ATOM 588 N N . THR A 1 73 ? -56.768 -44.422 66.901 1.00 91.38 73 THR A N 1
ATOM 589 C CA . THR A 1 73 ? -55.549 -43.591 66.942 1.00 91.38 73 THR A CA 1
ATOM 590 C C . THR A 1 73 ? -54.473 -44.075 65.972 1.00 91.38 73 THR A C 1
ATOM 592 O O . THR A 1 73 ? -53.677 -43.249 65.531 1.00 91.38 73 THR A O 1
ATOM 595 N N . ALA A 1 74 ? -54.426 -45.367 65.623 1.00 91.38 74 ALA A N 1
ATOM 596 C CA . ALA A 1 74 ? -53.529 -45.887 64.589 1.00 91.38 74 ALA A CA 1
ATOM 597 C C . ALA A 1 74 ? -53.973 -45.448 63.187 1.00 91.38 74 ALA A C 1
ATOM 599 O O . ALA A 1 74 ? -53.176 -44.866 62.456 1.00 91.38 74 ALA A O 1
ATOM 600 N N . VAL A 1 75 ? -55.257 -45.617 62.856 1.00 92.31 75 VAL A N 1
ATOM 601 C CA . VAL A 1 75 ? -55.838 -45.139 61.589 1.00 92.31 75 VAL A CA 1
ATOM 602 C C . VAL A 1 75 ? -55.696 -43.620 61.454 1.00 92.31 75 VAL A C 1
ATOM 604 O O . VAL A 1 75 ? -55.330 -43.137 60.390 1.00 92.31 75 VAL A O 1
ATOM 607 N N . TRP A 1 76 ? -55.904 -42.853 62.530 1.00 92.62 76 TRP A N 1
ATOM 608 C CA . TRP A 1 76 ? -55.706 -41.398 62.524 1.00 92.62 76 TRP A CA 1
ATOM 609 C C . TRP A 1 76 ? -54.239 -40.990 62.319 1.00 92.62 76 TRP A C 1
ATOM 611 O O . TRP A 1 76 ? -53.971 -40.014 61.619 1.00 92.62 76 TRP A O 1
ATOM 621 N N . ARG A 1 77 ? -53.282 -41.740 62.887 1.00 93.50 77 ARG A N 1
ATOM 622 C CA . ARG A 1 77 ? -51.844 -41.521 62.652 1.00 93.50 77 ARG A CA 1
ATOM 623 C C . ARG A 1 77 ? -51.482 -41.738 61.182 1.00 93.50 77 ARG A C 1
ATOM 625 O O . ARG A 1 77 ? -50.876 -40.848 60.592 1.00 93.50 77 ARG A O 1
ATOM 632 N N . GLU A 1 78 ? -51.924 -42.840 60.579 1.00 94.31 78 GLU A N 1
ATOM 633 C CA . GLU A 1 78 ? -51.597 -43.132 59.177 1.00 94.31 78 GLU A CA 1
ATOM 634 C C . GLU A 1 78 ? -52.379 -42.260 58.186 1.00 94.31 78 GLU A C 1
ATOM 636 O O . GLU A 1 78 ? -51.810 -41.838 57.184 1.00 94.31 78 GLU A O 1
ATOM 641 N N . ALA A 1 79 ? -53.624 -41.875 58.486 1.00 90.31 79 ALA A N 1
ATOM 642 C CA . ALA A 1 79 ? -54.345 -40.868 57.705 1.00 90.31 79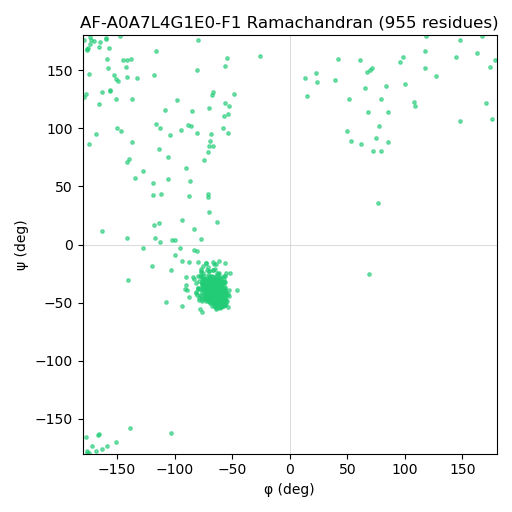 ALA A CA 1
ATOM 643 C C . ALA A 1 79 ? -53.587 -39.529 57.685 1.00 90.31 79 ALA A C 1
ATOM 645 O O . ALA A 1 79 ? -53.390 -38.943 56.624 1.00 90.31 79 ALA A O 1
ATOM 646 N N . ARG A 1 80 ? -53.084 -39.081 58.844 1.00 94.62 80 ARG A N 1
ATOM 647 C CA . ARG A 1 80 ? -52.292 -37.848 58.954 1.00 94.62 80 ARG A CA 1
ATOM 648 C C . ARG A 1 80 ? -50.929 -37.950 58.259 1.00 94.62 80 ARG A C 1
ATOM 650 O O . ARG A 1 80 ? -50.461 -36.963 57.698 1.00 94.62 80 ARG A O 1
ATOM 657 N N . LYS A 1 81 ? -50.304 -39.132 58.277 1.00 95.00 81 LYS A N 1
ATOM 658 C CA . LYS A 1 81 ? -49.065 -39.427 57.543 1.00 95.00 81 LYS A CA 1
ATOM 659 C C . LYS A 1 81 ? -49.293 -39.339 56.031 1.00 95.00 81 LYS A C 1
ATOM 661 O O . LYS A 1 81 ? -48.615 -38.555 55.374 1.00 95.00 81 LYS A O 1
ATOM 666 N N . LEU A 1 82 ? -50.302 -40.044 55.513 1.00 93.00 82 LEU A N 1
ATOM 667 C CA . LEU A 1 82 ? -50.698 -40.008 54.100 1.00 93.00 82 LEU A CA 1
ATOM 668 C C . LEU A 1 82 ? -51.100 -38.599 53.638 1.00 93.00 82 LEU A C 1
ATOM 670 O O . LEU A 1 82 ? -50.802 -38.219 52.510 1.00 93.00 82 LEU A O 1
ATOM 674 N N . GLU A 1 83 ? -51.735 -37.802 54.501 1.00 93.25 83 GLU A N 1
ATOM 675 C CA . GLU A 1 83 ? -52.063 -36.407 54.192 1.00 93.25 83 GLU A CA 1
ATOM 676 C C . GLU A 1 83 ? -50.798 -35.543 54.046 1.00 93.25 83 GLU A C 1
ATOM 678 O O . GLU A 1 83 ? -50.672 -34.833 53.052 1.00 93.25 83 GLU A O 1
ATOM 683 N N . SER A 1 84 ? -49.801 -35.692 54.929 1.00 93.31 84 SER A N 1
ATOM 684 C CA . SER A 1 84 ? -48.504 -35.008 54.769 1.00 93.31 84 SER A CA 1
ATOM 685 C C . SER A 1 84 ? -47.681 -35.510 53.569 1.00 93.31 84 SER A C 1
ATOM 687 O O . SER A 1 84 ? -47.009 -34.725 52.899 1.00 93.31 84 SER A O 1
ATOM 689 N N . GLU A 1 85 ? -47.768 -36.801 53.235 1.00 95.25 85 GLU A N 1
ATOM 690 C CA . GLU A 1 85 ? -47.129 -37.374 52.042 1.00 95.25 85 GLU A CA 1
ATOM 691 C C . GLU A 1 85 ? -47.778 -36.827 50.760 1.00 95.25 85 GLU A C 1
ATOM 693 O O . GLU A 1 85 ? -47.070 -36.422 49.833 1.00 95.25 85 GLU A O 1
ATOM 698 N N . LYS A 1 86 ? -49.110 -36.700 50.736 1.00 93.56 86 LYS A N 1
ATOM 699 C CA . LYS A 1 86 ? -49.872 -36.035 49.669 1.00 93.56 86 LYS A CA 1
ATOM 700 C C . LYS A 1 86 ? -49.501 -34.554 49.535 1.00 93.56 86 LYS A C 1
ATOM 702 O O . LYS A 1 86 ? -49.254 -34.115 48.416 1.00 93.56 86 LYS A O 1
ATOM 707 N N . GLU A 1 87 ? -49.438 -33.797 50.634 1.00 95.00 87 GLU A N 1
ATOM 708 C CA . GLU A 1 87 ? -49.019 -32.384 50.622 1.00 95.00 87 GLU A CA 1
ATOM 709 C C . GLU A 1 87 ? -47.606 -32.227 50.035 1.00 95.00 87 GLU A C 1
ATOM 711 O O . GLU A 1 87 ? -47.398 -31.408 49.141 1.00 95.00 87 GLU A O 1
ATOM 716 N N . SER A 1 88 ? -46.651 -33.070 50.451 1.00 92.44 88 SER A N 1
ATOM 717 C CA . SER A 1 88 ? -45.290 -33.052 49.892 1.00 92.44 88 SER A CA 1
ATOM 718 C C . SER A 1 88 ? -45.244 -33.435 48.405 1.00 92.44 88 SER A C 1
ATOM 720 O O . SER A 1 88 ? -44.511 -32.824 47.630 1.00 92.44 88 SER A O 1
ATOM 722 N N . SER A 1 89 ? -46.078 -34.390 47.979 1.00 90.75 89 SER A N 1
ATOM 723 C CA . SER A 1 89 ? -46.180 -34.818 46.577 1.00 90.75 89 SER A CA 1
ATOM 724 C C . SER A 1 89 ? -46.791 -33.732 45.687 1.00 90.75 89 SER A C 1
ATOM 726 O O . SER A 1 89 ? -46.375 -33.568 44.541 1.00 90.75 89 SER A O 1
ATOM 728 N N . GLN A 1 90 ? -47.756 -32.970 46.213 1.00 94.00 90 GLN A N 1
ATOM 729 C CA . GLN A 1 90 ? -48.339 -31.823 45.524 1.00 94.00 90 GLN A CA 1
ATOM 730 C C . GLN A 1 90 ? -47.319 -30.685 45.376 1.00 94.00 90 GLN A C 1
ATOM 732 O O . GLN A 1 90 ? -47.179 -30.160 44.275 1.00 94.00 90 GLN A O 1
ATOM 737 N N . LEU A 1 91 ? -46.553 -30.367 46.429 1.00 96.12 91 LEU A N 1
ATOM 738 C CA . LEU A 1 91 ? -45.486 -29.361 46.362 1.00 96.12 91 LEU A CA 1
ATOM 739 C C . LEU A 1 91 ? -44.459 -29.701 45.267 1.00 96.12 91 LEU A C 1
ATOM 741 O O . LEU A 1 91 ? -44.151 -28.861 44.428 1.00 96.12 91 LEU A O 1
ATOM 745 N N . ILE A 1 92 ? -43.998 -30.956 45.212 1.00 94.38 92 ILE A N 1
ATOM 746 C CA . ILE A 1 92 ? -43.054 -31.430 44.185 1.00 94.38 92 ILE A CA 1
ATOM 747 C C . ILE A 1 92 ? -43.653 -31.316 42.771 1.00 94.38 92 ILE A C 1
ATOM 749 O O . ILE A 1 92 ? -42.937 -30.994 41.819 1.00 94.38 92 ILE A O 1
ATOM 753 N N . ALA A 1 93 ? -44.956 -31.560 42.604 1.00 91.00 93 ALA A N 1
ATOM 754 C CA . ALA A 1 93 ? -45.634 -31.402 41.317 1.00 91.00 93 ALA A CA 1
ATOM 755 C C . ALA A 1 93 ? -45.735 -29.926 40.885 1.00 91.00 93 ALA A C 1
ATOM 757 O O . ALA A 1 93 ? -45.522 -29.623 39.710 1.00 91.00 93 ALA A O 1
ATOM 758 N N . GLU A 1 94 ? -46.002 -29.017 41.826 1.00 94.12 94 GLU A N 1
ATOM 759 C CA . GLU A 1 94 ? -46.038 -27.566 41.600 1.00 94.12 94 GLU A CA 1
ATOM 760 C C . GLU A 1 94 ? -44.635 -27.025 41.252 1.00 94.12 94 GLU A C 1
ATOM 762 O O . GLU A 1 94 ? -44.468 -26.404 40.201 1.00 94.12 94 GLU A O 1
ATOM 767 N N . GLU A 1 95 ? -43.596 -27.382 42.019 1.00 95.44 95 GLU A N 1
ATOM 768 C CA . GLU A 1 95 ? -42.189 -27.059 41.712 1.00 95.44 95 GLU A CA 1
ATOM 769 C C . GLU A 1 95 ? -41.756 -27.595 40.333 1.00 95.44 95 GLU A C 1
ATOM 771 O O . GLU A 1 95 ? -41.096 -26.900 39.554 1.00 95.44 95 GLU A O 1
ATOM 776 N N . THR A 1 96 ? -42.165 -28.820 39.982 1.00 93.19 96 THR A N 1
ATOM 777 C CA . THR A 1 96 ? -41.879 -29.420 38.667 1.00 93.19 96 THR A CA 1
ATOM 778 C C . THR A 1 96 ? -42.589 -28.674 37.531 1.00 93.19 96 THR A C 1
ATOM 780 O O . THR A 1 96 ? -42.038 -28.547 36.433 1.00 93.19 96 THR A O 1
ATOM 783 N N . GLN A 1 97 ? -43.799 -28.158 37.769 1.00 94.00 97 GLN A N 1
ATOM 784 C CA . GLN A 1 97 ? -44.536 -27.358 36.793 1.00 94.00 97 GLN A CA 1
ATOM 785 C C . GLN A 1 97 ? -43.874 -25.990 36.565 1.00 94.00 97 GLN A C 1
ATOM 787 O O . GLN A 1 97 ? -43.730 -25.577 35.410 1.00 94.00 97 GLN A O 1
ATOM 792 N N . ASP A 1 98 ? -43.409 -25.328 37.624 1.00 94.69 98 ASP A N 1
ATOM 793 C CA . ASP A 1 98 ? -42.700 -24.049 37.523 1.00 94.69 98 ASP A CA 1
ATOM 794 C C . ASP A 1 98 ? -41.343 -24.203 36.821 1.00 94.69 98 ASP A C 1
ATOM 796 O O . ASP A 1 98 ? -41.045 -23.457 35.885 1.00 94.69 98 ASP A O 1
ATOM 800 N N . LEU A 1 99 ? -40.561 -25.236 37.157 1.00 95.12 99 LEU A N 1
ATOM 801 C CA . LEU A 1 99 ? -39.323 -25.571 36.439 1.00 95.12 99 LEU A CA 1
ATOM 802 C C . LEU A 1 99 ? -39.574 -25.834 34.945 1.00 95.12 99 LEU A C 1
ATOM 804 O O . LEU A 1 99 ? -38.814 -25.373 34.091 1.00 95.12 99 LEU A O 1
ATOM 808 N N . LYS A 1 100 ? -40.669 -26.524 34.606 1.00 95.25 100 LYS A N 1
ATOM 809 C CA . LYS A 1 100 ? -41.082 -26.764 33.214 1.00 95.25 100 LYS A CA 1
ATOM 810 C C . LYS A 1 100 ? -41.489 -25.472 32.493 1.00 95.25 100 LYS A C 1
ATOM 812 O O . LYS A 1 100 ? -41.209 -25.339 31.303 1.00 95.25 100 LYS A O 1
ATOM 817 N N . SER A 1 101 ? -42.103 -24.521 33.199 1.00 93.19 101 SER A N 1
ATOM 818 C CA . SER A 1 101 ? -42.433 -23.187 32.681 1.00 93.19 101 SER A CA 1
ATOM 819 C C . SER A 1 101 ? -41.169 -22.369 32.381 1.00 93.19 101 SER A C 1
ATOM 821 O O . SER A 1 101 ? -41.017 -21.838 31.280 1.00 93.19 101 SER A O 1
ATOM 823 N N . ILE A 1 102 ? -40.206 -22.357 33.312 1.00 96.12 102 ILE A N 1
ATOM 824 C CA . ILE A 1 102 ? -38.906 -21.681 33.157 1.00 96.12 102 ILE A CA 1
ATOM 825 C C . ILE A 1 102 ? -38.130 -22.251 31.959 1.00 96.12 102 ILE A C 1
ATOM 827 O O . ILE A 1 102 ? -37.651 -21.491 31.119 1.00 96.12 102 ILE A O 1
ATOM 831 N N . LEU A 1 103 ? -38.060 -23.581 31.827 1.00 94.62 103 LEU A N 1
ATOM 832 C CA . LEU A 1 103 ? -37.401 -24.236 30.691 1.00 94.62 103 LEU A CA 1
ATOM 833 C C . LEU A 1 103 ? -38.080 -23.911 29.351 1.00 94.62 103 LEU A C 1
ATOM 835 O O . LEU A 1 103 ? -37.391 -23.664 28.362 1.00 94.62 103 LEU A O 1
ATOM 839 N N . ALA A 1 104 ? -39.415 -23.863 29.307 1.00 93.38 104 ALA A N 1
ATOM 840 C CA . ALA A 1 104 ? -40.150 -23.476 28.102 1.00 93.38 104 ALA A CA 1
ATOM 841 C C . ALA A 1 104 ? -39.909 -22.004 27.714 1.00 93.38 104 ALA A C 1
ATOM 843 O O . ALA A 1 104 ? -39.848 -21.687 26.525 1.00 93.38 104 ALA A O 1
ATOM 844 N N . HIS A 1 105 ? -39.728 -21.112 28.694 1.00 94.75 105 HIS A N 1
ATOM 845 C CA . HIS A 1 105 ? -39.358 -19.719 28.445 1.00 94.75 105 HIS A CA 1
ATOM 846 C C . HIS A 1 105 ? -37.943 -19.610 27.856 1.00 94.75 105 HIS A C 1
ATOM 848 O O . HIS A 1 105 ? -37.781 -19.034 26.780 1.00 94.75 105 HIS A O 1
ATOM 854 N N . GLN A 1 106 ? -36.956 -20.264 28.479 1.00 96.12 106 GLN A N 1
ATOM 855 C CA . GLN A 1 106 ? -35.566 -20.304 28.002 1.00 96.12 106 GLN A CA 1
ATOM 856 C C . GLN A 1 106 ? -35.444 -20.903 26.592 1.00 96.12 106 GLN A C 1
ATOM 858 O O . GLN A 1 106 ? -34.675 -20.409 25.768 1.00 96.12 106 GLN A O 1
ATOM 863 N N . GLU A 1 107 ? -36.241 -21.925 26.258 1.00 94.88 107 GLU A N 1
ATOM 864 C CA . GLU A 1 107 ? -36.261 -22.491 24.904 1.00 94.88 107 GLU A CA 1
ATOM 865 C C . GLU A 1 107 ? -36.747 -21.470 23.852 1.00 94.88 107 GLU A C 1
ATOM 867 O O . GLU A 1 107 ? -36.295 -21.495 22.705 1.00 94.88 107 GLU A O 1
ATOM 872 N N . VAL A 1 108 ? -37.654 -20.557 24.221 1.00 95.12 108 VAL A N 1
ATOM 873 C CA . VAL A 1 108 ? -38.124 -19.463 23.352 1.00 95.12 108 VAL A CA 1
ATOM 874 C C . VAL A 1 108 ? -37.084 -18.345 23.251 1.00 95.12 108 VAL A C 1
ATOM 876 O O . VAL A 1 108 ? -36.843 -17.860 22.144 1.00 95.12 108 VAL A O 1
ATOM 879 N N . GLU A 1 109 ? -36.423 -17.981 24.353 1.00 94.75 109 GLU A N 1
ATOM 880 C CA . GLU A 1 109 ? -35.312 -17.017 24.356 1.00 94.75 109 GLU A CA 1
ATOM 881 C C . GLU A 1 109 ? -34.173 -17.489 23.441 1.00 94.75 109 GLU A C 1
ATOM 883 O O . GLU A 1 109 ? -33.824 -16.800 22.482 1.00 94.75 109 GLU A O 1
ATOM 888 N N . TRP A 1 110 ? -33.686 -18.723 23.613 1.00 96.00 110 TRP A N 1
ATOM 889 C CA . TRP A 1 110 ? -32.633 -19.284 22.758 1.00 96.00 110 TRP A CA 1
ATOM 890 C C . TRP A 1 110 ? -33.058 -19.386 21.284 1.00 96.00 110 TRP A C 1
ATOM 892 O O . TRP A 1 110 ? -32.243 -19.165 20.387 1.00 96.00 110 TRP A O 1
ATOM 902 N N . LYS A 1 111 ? -34.337 -19.672 20.990 1.00 95.44 111 LYS A N 1
ATOM 903 C CA . LYS A 1 111 ? -34.870 -19.632 19.612 1.00 95.44 111 LYS A CA 1
ATOM 904 C C . LYS A 1 111 ? -34.879 -18.216 19.028 1.00 95.44 111 LYS A C 1
ATOM 906 O O . LYS A 1 111 ? -34.669 -18.084 17.819 1.00 95.44 111 LYS A O 1
ATOM 911 N N . SER A 1 112 ? -35.119 -17.190 19.845 1.00 93.88 112 SER A N 1
ATOM 912 C CA . SER A 1 112 ? -35.033 -15.777 19.456 1.00 93.88 112 SER A CA 1
ATOM 913 C C . SER A 1 112 ? -33.582 -15.378 19.168 1.00 93.88 112 SER A C 1
ATOM 915 O O . SER A 1 112 ? -33.277 -14.895 18.075 1.00 93.88 112 SER A O 1
ATOM 917 N N . ASP A 1 113 ? -32.660 -15.698 20.078 1.00 97.06 113 ASP A N 1
ATOM 918 C CA . ASP A 1 113 ? -31.232 -15.397 19.933 1.00 97.06 113 ASP A CA 1
ATOM 919 C C . ASP A 1 113 ? -30.622 -16.081 18.708 1.00 97.06 113 ASP A C 1
ATOM 921 O O . ASP A 1 113 ? -29.920 -15.446 17.921 1.00 97.06 113 ASP A O 1
ATOM 925 N N . ILE A 1 114 ? -30.954 -17.352 18.457 1.00 95.44 114 ILE A N 1
ATOM 926 C CA . ILE A 1 114 ? -30.514 -18.078 17.255 1.00 95.44 114 ILE A CA 1
ATOM 927 C C . ILE A 1 114 ? -31.037 -17.415 15.968 1.00 95.44 114 ILE A C 1
ATOM 929 O O . ILE A 1 114 ? -30.351 -17.449 14.943 1.00 95.44 114 ILE A O 1
ATOM 933 N N . GLN A 1 115 ? -32.226 -16.803 15.979 1.00 94.00 115 GLN A N 1
ATOM 934 C CA . GLN A 1 115 ? -32.744 -16.052 14.827 1.00 94.00 115 GLN A CA 1
ATOM 935 C C . GLN A 1 115 ? -32.043 -14.695 14.668 1.00 94.00 115 GLN A C 1
ATOM 937 O O . GLN A 1 115 ? -31.650 -14.347 13.553 1.00 94.00 115 GLN A O 1
ATOM 942 N N . SER A 1 116 ? -31.807 -13.979 15.769 1.00 95.88 116 SER A N 1
ATOM 943 C CA . SER A 1 116 ? -31.048 -12.722 15.800 1.00 95.88 116 SER A CA 1
ATOM 944 C C . SER A 1 116 ? -29.611 -12.908 15.287 1.00 95.88 116 SER A C 1
ATOM 946 O O . SER A 1 116 ? -29.166 -12.203 14.378 1.00 95.88 116 SER A O 1
ATOM 948 N N . LEU A 1 117 ? -28.913 -13.942 15.769 1.00 95.94 117 LEU A N 1
ATOM 949 C CA . LEU A 1 117 ? -27.563 -14.312 15.335 1.00 95.94 117 LEU A CA 1
ATOM 950 C C . LEU A 1 117 ? -27.511 -14.748 13.862 1.00 95.94 117 LEU A C 1
ATOM 952 O O . LEU A 1 117 ? -26.560 -14.416 13.157 1.00 95.94 117 LEU A O 1
ATOM 956 N N . LYS A 1 118 ? -28.541 -15.435 13.349 1.00 96.00 118 LYS A N 1
ATOM 957 C CA . LYS A 1 118 ? -28.646 -15.741 11.909 1.00 96.00 118 LYS A CA 1
ATOM 958 C C . LYS A 1 118 ? -28.848 -14.485 11.059 1.00 96.00 118 LYS A C 1
ATOM 960 O O . LYS A 1 118 ? -28.309 -14.413 9.955 1.00 96.00 118 LYS A O 1
ATOM 965 N N . PHE A 1 119 ? -29.598 -13.497 11.546 1.00 96.12 119 PHE A N 1
ATOM 966 C CA . PHE A 1 119 ? -29.790 -12.230 10.838 1.00 96.12 119 PHE A CA 1
ATOM 967 C C . PHE A 1 119 ? -28.505 -11.390 10.801 1.00 96.12 119 PHE A C 1
ATOM 969 O O . PHE A 1 119 ? -28.130 -10.898 9.734 1.00 96.12 119 PHE A O 1
ATOM 976 N N . THR A 1 120 ? -27.795 -11.268 11.927 1.00 94.75 120 THR A N 1
ATOM 977 C CA . THR A 1 120 ? -26.518 -10.537 11.981 1.00 94.75 120 THR A CA 1
ATOM 978 C C . THR A 1 120 ? -25.425 -11.233 11.169 1.00 94.75 120 THR A C 1
ATOM 980 O O . THR A 1 120 ? -24.716 -10.552 10.428 1.00 94.75 120 THR A O 1
ATOM 983 N N . LEU A 1 121 ? -25.353 -12.571 11.191 1.00 92.94 121 LEU A N 1
ATOM 984 C CA . LEU A 1 121 ? -24.474 -13.347 10.308 1.00 92.94 121 LEU A CA 1
ATOM 985 C C . LEU A 1 121 ? -24.762 -13.056 8.826 1.00 92.94 121 LEU A C 1
ATOM 987 O O . LEU A 1 121 ? -23.841 -12.705 8.092 1.00 92.94 121 LEU A O 1
ATOM 991 N N . LYS A 1 122 ? -26.032 -13.106 8.398 1.00 94.88 122 LYS A N 1
ATOM 992 C CA . LYS A 1 122 ? -26.419 -12.821 7.005 1.00 94.88 122 LYS A CA 1
ATOM 993 C C . LYS A 1 122 ? -26.089 -11.381 6.584 1.00 94.88 122 LYS A C 1
ATOM 995 O O . LYS A 1 122 ? -25.681 -11.153 5.446 1.00 94.88 122 LYS A O 1
ATOM 1000 N N . GLN A 1 123 ? -26.218 -10.402 7.486 1.00 91.06 123 GLN A N 1
ATOM 1001 C CA . GLN A 1 123 ? -25.731 -9.042 7.219 1.00 91.06 123 GLN A CA 1
ATOM 1002 C C . GLN A 1 123 ? -24.209 -8.993 7.048 1.00 91.06 123 GLN A C 1
ATOM 1004 O O . GLN A 1 123 ? -23.723 -8.256 6.192 1.00 91.06 123 GLN A O 1
ATOM 1009 N N . GLU A 1 124 ? -23.450 -9.734 7.856 1.00 91.31 124 GLU A N 1
ATOM 1010 C CA . GLU A 1 124 ? -21.986 -9.746 7.795 1.00 91.31 124 GLU A CA 1
ATOM 1011 C C . GLU A 1 124 ? -21.463 -10.464 6.539 1.00 91.31 124 GLU A C 1
ATOM 1013 O O . GLU A 1 124 ? -20.489 -10.021 5.933 1.00 91.31 124 GLU A O 1
ATOM 1018 N N . GLU A 1 125 ? -22.166 -11.495 6.068 1.00 92.94 125 GLU A N 1
ATOM 1019 C CA . GLU A 1 125 ? -21.961 -12.107 4.749 1.00 92.94 125 GLU A CA 1
ATOM 1020 C C . GLU A 1 125 ? -22.228 -11.097 3.614 1.00 92.94 125 GLU A C 1
ATOM 1022 O O . GLU A 1 125 ? -21.390 -10.929 2.725 1.00 92.94 125 GLU A O 1
ATOM 1027 N N . GLU A 1 126 ? -23.334 -10.338 3.674 1.00 93.81 126 GLU A N 1
ATOM 1028 C CA . GLU A 1 126 ? -23.638 -9.275 2.699 1.00 93.81 126 GLU A CA 1
ATOM 1029 C C . GLU A 1 126 ? -22.602 -8.128 2.751 1.00 93.81 126 GLU A C 1
ATOM 1031 O O . GLU A 1 126 ? -22.334 -7.479 1.738 1.00 93.81 126 GLU A O 1
ATOM 1036 N N . LYS A 1 127 ? -21.994 -7.841 3.912 1.00 95.44 127 LYS A N 1
ATOM 1037 C CA . LYS A 1 127 ? -20.863 -6.898 4.028 1.00 95.44 127 LYS A CA 1
ATOM 1038 C C . LYS A 1 127 ? -19.587 -7.477 3.413 1.00 95.44 127 LYS A C 1
ATOM 1040 O O . LYS A 1 127 ? -18.960 -6.790 2.609 1.00 95.44 127 LYS A O 1
ATOM 1045 N N . ARG A 1 128 ? -19.233 -8.731 3.723 1.00 92.06 128 ARG A N 1
ATOM 1046 C CA . ARG A 1 128 ? -18.064 -9.428 3.155 1.00 92.06 128 ARG A CA 1
ATOM 1047 C C . ARG A 1 128 ? -18.095 -9.439 1.631 1.00 92.06 128 ARG A C 1
ATOM 1049 O O . ARG A 1 128 ? -17.133 -8.981 1.028 1.00 92.06 128 ARG A O 1
ATOM 1056 N N . LEU A 1 129 ? -19.212 -9.843 1.024 1.00 96.50 129 LEU A N 1
ATOM 1057 C CA . LEU A 1 129 ? -19.388 -9.842 -0.435 1.00 96.50 129 LEU A CA 1
ATOM 1058 C C . LEU A 1 129 ? -19.192 -8.449 -1.057 1.00 96.50 129 LEU A C 1
ATOM 1060 O O . LEU A 1 129 ? -18.574 -8.322 -2.115 1.00 96.50 129 LEU A O 1
ATOM 1064 N N . ARG A 1 130 ? -19.661 -7.382 -0.395 1.00 95.00 130 ARG A N 1
ATOM 1065 C CA . ARG A 1 130 ? -19.433 -5.997 -0.848 1.00 95.00 130 ARG A CA 1
ATOM 1066 C C . ARG A 1 130 ? -17.961 -5.587 -0.746 1.00 95.00 130 ARG A C 1
ATOM 1068 O O . ARG A 1 130 ? -17.442 -4.999 -1.691 1.00 95.00 130 ARG A O 1
ATOM 1075 N N . VAL A 1 131 ? -17.277 -5.926 0.348 1.00 94.00 131 VAL A N 1
ATOM 1076 C CA . VAL A 1 131 ? -15.835 -5.659 0.523 1.00 94.00 131 VAL A CA 1
ATOM 1077 C C . VAL A 1 131 ? -14.995 -6.444 -0.490 1.00 94.00 131 VAL A C 1
ATOM 1079 O O . VAL A 1 131 ? -14.094 -5.877 -1.099 1.00 94.00 131 VAL A O 1
ATOM 1082 N N . GLU A 1 132 ? -15.321 -7.711 -0.732 1.00 95.75 132 GLU A N 1
ATOM 1083 C CA . GLU A 1 132 ? -14.659 -8.582 -1.710 1.00 95.75 132 GLU A CA 1
ATOM 1084 C C . GLU A 1 132 ? -14.841 -8.071 -3.150 1.00 95.75 132 GLU A C 1
ATOM 1086 O O . GLU A 1 132 ? -13.871 -7.965 -3.902 1.00 95.75 132 GLU A O 1
ATOM 1091 N N . THR A 1 133 ? -16.052 -7.623 -3.502 1.00 94.75 133 THR A N 1
ATOM 1092 C CA . THR A 1 133 ? -16.334 -6.985 -4.802 1.00 94.75 133 THR A CA 1
ATOM 1093 C C . THR A 1 133 ? -15.540 -5.684 -4.986 1.00 94.75 133 THR A C 1
ATOM 1095 O O . THR A 1 133 ? -15.003 -5.425 -6.064 1.00 94.75 133 THR A O 1
ATOM 1098 N N . LEU A 1 134 ? -15.429 -4.857 -3.938 1.00 94.50 134 LEU A N 1
ATOM 1099 C CA . LEU A 1 134 ? -14.618 -3.633 -3.963 1.00 94.50 134 LEU A CA 1
ATOM 1100 C C . LEU A 1 134 ? -13.114 -3.937 -4.053 1.00 94.50 134 LEU A C 1
ATOM 1102 O O . LEU A 1 134 ? -12.393 -3.233 -4.765 1.00 94.50 134 LEU A O 1
ATOM 1106 N N . TYR A 1 135 ? -12.645 -4.989 -3.380 1.00 92.12 135 TYR A N 1
ATOM 1107 C CA . TYR A 1 135 ? -11.259 -5.448 -3.443 1.00 92.12 135 TYR A CA 1
ATOM 1108 C C . TYR A 1 135 ? -10.885 -5.914 -4.854 1.00 92.12 135 TYR A C 1
ATOM 1110 O O . TYR A 1 135 ? -9.927 -5.392 -5.426 1.00 92.12 135 TYR A O 1
ATOM 1118 N N . GLU A 1 136 ? -11.662 -6.816 -5.464 1.00 95.62 136 GLU A N 1
ATOM 1119 C CA . GLU A 1 136 ? -11.337 -7.329 -6.801 1.00 95.62 136 GLU A CA 1
ATOM 1120 C C . GLU A 1 136 ? -11.455 -6.227 -7.870 1.00 95.62 136 GLU A C 1
ATOM 1122 O O . GLU A 1 136 ? -10.583 -6.127 -8.732 1.00 95.62 136 GLU A O 1
ATOM 1127 N N . LYS A 1 137 ? -12.424 -5.302 -7.752 1.00 96.31 137 LYS A N 1
ATOM 1128 C CA . LYS A 1 137 ? -12.501 -4.096 -8.604 1.00 96.31 137 LYS A CA 1
ATOM 1129 C C . LYS A 1 137 ? -11.270 -3.191 -8.451 1.00 96.31 137 LYS A C 1
ATOM 1131 O O . LYS A 1 137 ? -10.777 -2.641 -9.436 1.00 96.31 137 LYS A O 1
ATOM 1136 N N . THR A 1 138 ? -10.741 -3.046 -7.236 1.00 93.62 138 THR A N 1
ATOM 1137 C CA . THR A 1 138 ? -9.505 -2.283 -6.983 1.00 93.62 138 THR A CA 1
ATOM 1138 C C . THR A 1 138 ? -8.290 -2.989 -7.593 1.00 93.62 138 THR A C 1
ATOM 1140 O O . THR A 1 138 ? -7.478 -2.352 -8.258 1.00 93.62 138 THR A O 1
ATOM 1143 N N . ARG A 1 139 ? -8.203 -4.315 -7.454 1.00 95.06 139 ARG A N 1
ATOM 1144 C CA . ARG A 1 139 ? -7.158 -5.172 -8.037 1.00 95.06 139 ARG A CA 1
ATOM 1145 C C . ARG A 1 139 ? -7.203 -5.224 -9.570 1.00 95.06 139 ARG A C 1
ATOM 1147 O O . ARG A 1 139 ? -6.171 -5.353 -10.221 1.00 95.06 139 ARG A O 1
ATOM 1154 N N . GLU A 1 140 ? -8.383 -5.148 -10.177 1.00 94.94 140 GLU A N 1
ATOM 1155 C CA . GLU A 1 140 ? -8.544 -5.021 -11.631 1.00 94.94 140 GLU A CA 1
ATOM 1156 C C . GLU A 1 140 ? -8.104 -3.633 -12.128 1.00 94.94 140 GLU A C 1
ATOM 1158 O O . GLU A 1 140 ? -7.417 -3.532 -13.141 1.00 94.94 140 GLU A O 1
ATOM 1163 N N . ASN A 1 141 ? -8.417 -2.566 -11.385 1.00 92.62 141 ASN A N 1
ATOM 1164 C CA . ASN A 1 141 ? -7.924 -1.218 -11.684 1.00 92.62 141 ASN A CA 1
ATOM 1165 C C . ASN A 1 141 ? -6.399 -1.087 -11.517 1.00 92.62 141 ASN A C 1
ATOM 1167 O O . ASN A 1 141 ? -5.778 -0.340 -12.271 1.00 92.62 141 ASN A O 1
ATOM 1171 N N . LEU A 1 142 ? -5.793 -1.806 -10.563 1.00 91.81 142 LEU A N 1
ATOM 1172 C CA . LEU A 1 142 ? -4.336 -1.889 -10.424 1.00 91.81 142 LEU A CA 1
ATOM 1173 C C . LEU A 1 142 ? -3.709 -2.600 -11.628 1.00 91.81 142 LEU A C 1
ATOM 1175 O O . LEU A 1 142 ? -2.875 -1.988 -12.286 1.00 91.81 142 LEU A O 1
ATOM 1179 N N . ARG A 1 143 ? -4.201 -3.790 -12.010 1.00 95.94 143 ARG A N 1
ATOM 1180 C CA . ARG A 1 143 ? -3.749 -4.494 -13.229 1.00 95.94 143 ARG A CA 1
ATOM 1181 C C . ARG A 1 143 ? -3.828 -3.621 -14.480 1.00 95.94 143 ARG A C 1
ATOM 1183 O O . ARG A 1 143 ? -2.856 -3.525 -15.211 1.00 95.94 143 ARG A O 1
ATOM 1190 N N . LYS A 1 144 ? -4.923 -2.880 -14.676 1.00 96.81 144 LYS A N 1
ATOM 1191 C CA . LYS A 1 144 ? -5.060 -1.945 -15.812 1.00 96.81 144 LYS A CA 1
ATOM 1192 C C . LYS A 1 144 ? -4.023 -0.814 -15.811 1.00 96.81 144 LYS A C 1
ATOM 1194 O O . LYS A 1 144 ? -3.670 -0.334 -16.884 1.00 96.81 144 LYS A O 1
ATOM 1199 N N . LYS A 1 145 ? -3.535 -0.386 -14.639 1.00 94.31 145 LYS A N 1
ATOM 1200 C CA . LYS A 1 145 ? -2.418 0.568 -14.528 1.00 94.31 145 LYS A CA 1
ATOM 1201 C C . LYS A 1 145 ? -1.060 -0.101 -14.729 1.00 94.31 145 LYS A C 1
ATOM 1203 O O . LYS A 1 145 ? -0.197 0.504 -15.349 1.00 94.31 145 LYS A O 1
ATOM 1208 N N . GLU A 1 146 ? -0.874 -1.325 -14.245 1.00 93.00 146 GLU A N 1
ATOM 1209 C CA . GLU A 1 146 ? 0.332 -2.129 -14.484 1.00 93.00 146 GLU A CA 1
ATOM 1210 C C . GLU A 1 146 ? 0.499 -2.399 -15.993 1.00 93.00 146 GLU A C 1
ATOM 1212 O O . GLU A 1 146 ? 1.530 -2.048 -16.560 1.00 93.00 146 GLU A O 1
ATOM 1217 N N . ASP A 1 147 ? -0.559 -2.858 -16.673 1.00 95.12 147 ASP A N 1
ATOM 1218 C CA . ASP A 1 147 ? -0.629 -3.037 -18.133 1.00 95.12 147 ASP A CA 1
ATOM 1219 C C . ASP A 1 147 ? -0.346 -1.740 -18.915 1.00 95.12 147 ASP A C 1
ATOM 1221 O O . ASP A 1 147 ? 0.155 -1.782 -20.041 1.00 95.12 147 ASP A O 1
ATOM 1225 N N . GLN A 1 148 ? -0.713 -0.581 -18.356 1.00 93.94 148 GLN A N 1
ATOM 1226 C CA . GLN A 1 148 ? -0.438 0.722 -18.959 1.00 93.94 148 GLN A CA 1
ATOM 1227 C C 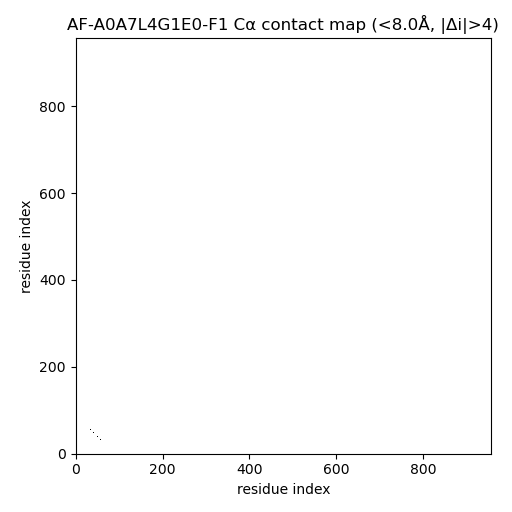. GLN A 1 148 ? 1.034 1.117 -18.772 1.00 93.94 148 GLN A C 1
ATOM 1229 O O . GLN A 1 148 ? 1.686 1.472 -19.751 1.00 93.94 148 GLN A O 1
ATOM 1234 N N . TYR A 1 149 ? 1.589 0.975 -17.564 1.00 90.12 149 TYR A N 1
ATOM 1235 C CA . TYR A 1 149 ? 3.011 1.221 -17.312 1.00 90.12 149 TYR A CA 1
ATOM 1236 C C . TYR A 1 149 ? 3.921 0.286 -18.117 1.00 90.12 149 TYR A C 1
ATOM 1238 O O . TYR A 1 149 ? 4.964 0.727 -18.592 1.00 90.12 149 TYR A O 1
ATOM 1246 N N . CYS A 1 150 ? 3.530 -0.974 -18.339 1.00 93.00 150 CYS A N 1
ATOM 1247 C CA . CYS A 1 150 ? 4.259 -1.878 -19.232 1.00 93.00 150 CYS A CA 1
ATOM 1248 C C . CYS A 1 150 ? 4.352 -1.316 -20.660 1.00 93.00 150 CYS A C 1
ATOM 1250 O O . CYS A 1 150 ? 5.445 -1.274 -21.217 1.00 93.00 150 CYS A O 1
ATOM 1252 N N . LYS A 1 151 ? 3.251 -0.794 -21.218 1.00 96.06 151 LYS A N 1
ATOM 1253 C CA . LYS A 1 151 ? 3.243 -0.163 -22.552 1.00 96.06 151 LYS A CA 1
ATOM 1254 C C . LYS A 1 151 ? 4.068 1.120 -22.592 1.00 96.06 151 LYS A C 1
ATOM 1256 O O . LYS A 1 151 ? 4.846 1.306 -23.518 1.00 96.06 151 LYS A O 1
ATOM 1261 N N . GLU A 1 152 ? 3.967 1.968 -21.569 1.00 92.12 152 GLU A N 1
ATOM 1262 C CA . GLU A 1 152 ? 4.792 3.180 -21.451 1.00 92.12 152 GLU A CA 1
ATOM 1263 C C . GLU A 1 152 ? 6.299 2.840 -21.379 1.00 92.12 152 GLU A C 1
ATOM 1265 O O . GLU A 1 152 ? 7.131 3.567 -21.925 1.00 92.12 152 GLU A O 1
ATOM 1270 N N . ILE A 1 153 ? 6.668 1.705 -20.770 1.00 92.62 153 ILE A N 1
ATOM 1271 C CA . ILE A 1 153 ? 8.045 1.183 -20.750 1.00 92.62 153 ILE A CA 1
ATOM 1272 C C . ILE A 1 153 ? 8.459 0.619 -22.120 1.00 92.62 153 ILE A C 1
ATOM 1274 O O . ILE A 1 153 ? 9.565 0.915 -22.573 1.00 92.62 153 ILE A O 1
ATOM 1278 N N . GLU A 1 154 ? 7.602 -0.145 -22.801 1.00 94.25 154 GLU A N 1
ATOM 1279 C CA . GLU A 1 154 ? 7.854 -0.663 -24.158 1.00 94.25 154 GLU A CA 1
ATOM 1280 C C . GLU A 1 154 ? 8.035 0.475 -25.180 1.00 94.25 154 GLU A C 1
ATOM 1282 O O . GLU A 1 154 ? 9.001 0.482 -25.949 1.00 94.25 154 GLU A O 1
ATOM 1287 N N . GLU A 1 155 ? 7.160 1.484 -25.154 1.00 95.00 155 GLU A N 1
ATOM 1288 C CA . GLU A 1 155 ? 7.267 2.686 -25.987 1.00 95.00 155 GLU A CA 1
ATOM 1289 C C . GLU A 1 155 ? 8.552 3.465 -25.677 1.00 95.00 155 GLU A C 1
ATOM 1291 O O . GLU A 1 155 ? 9.279 3.851 -26.598 1.00 95.00 155 GLU A O 1
ATOM 1296 N N . LYS A 1 156 ? 8.902 3.628 -24.393 1.00 93.50 156 LYS A N 1
ATOM 1297 C CA . LYS A 1 156 ? 10.166 4.255 -23.984 1.00 93.50 156 LYS A CA 1
ATOM 1298 C C . LYS A 1 156 ? 11.385 3.488 -24.505 1.00 93.50 156 LYS A C 1
ATOM 1300 O O . LYS A 1 156 ? 12.314 4.123 -24.998 1.00 93.50 156 LYS A O 1
ATOM 1305 N N . GLN A 1 157 ? 11.387 2.155 -24.452 1.00 92.62 157 GLN A N 1
ATOM 1306 C CA . GLN A 1 157 ? 12.476 1.335 -25.000 1.00 92.62 157 GLN A CA 1
ATOM 1307 C C . GLN A 1 157 ? 12.595 1.489 -26.525 1.00 92.62 157 GLN A C 1
ATOM 1309 O O . GLN A 1 157 ? 13.707 1.612 -27.041 1.00 92.62 157 GLN A O 1
ATOM 1314 N N . GLN A 1 158 ? 11.477 1.566 -27.258 1.00 92.00 158 GLN A N 1
ATOM 1315 C CA . GLN A 1 158 ? 11.507 1.853 -28.699 1.00 92.00 158 GLN A CA 1
ATOM 1316 C C . GLN A 1 158 ? 12.031 3.263 -29.013 1.00 92.00 158 GLN A C 1
ATOM 1318 O O . GLN A 1 158 ? 12.764 3.441 -29.989 1.00 92.00 158 GLN A O 1
ATOM 1323 N N . LEU A 1 159 ? 11.694 4.266 -28.197 1.00 93.50 159 LEU A N 1
ATOM 1324 C CA . LEU A 1 159 ? 12.235 5.622 -28.330 1.00 93.50 159 LEU A CA 1
ATOM 1325 C C . LEU A 1 159 ? 13.736 5.675 -28.004 1.00 93.50 159 LEU A C 1
ATOM 1327 O O . LEU A 1 159 ? 14.482 6.332 -28.725 1.00 93.50 159 LEU A O 1
ATOM 1331 N N . GLU A 1 160 ? 14.199 4.941 -26.992 1.00 94.50 160 GLU A N 1
ATOM 1332 C CA . GLU A 1 160 ? 15.621 4.836 -26.639 1.00 94.50 160 GLU A CA 1
ATOM 1333 C C . GLU A 1 160 ? 16.438 4.154 -27.754 1.00 94.50 160 GLU A C 1
ATOM 1335 O O . GLU A 1 160 ? 17.516 4.629 -28.114 1.00 94.50 160 GLU A O 1
ATOM 1340 N N . LEU A 1 161 ? 15.896 3.098 -28.374 1.00 95.62 161 LEU A N 1
ATOM 1341 C CA . LEU A 1 161 ? 16.484 2.458 -29.558 1.00 95.62 161 LEU A CA 1
ATOM 1342 C C . LEU A 1 161 ? 16.549 3.413 -30.761 1.00 95.62 161 LEU A C 1
ATOM 1344 O O . LEU A 1 161 ? 17.591 3.508 -31.409 1.00 95.62 161 LEU A O 1
ATOM 1348 N N . ARG A 1 162 ? 15.479 4.173 -31.039 1.00 94.44 162 ARG A N 1
ATOM 1349 C CA . ARG A 1 162 ? 15.496 5.211 -32.088 1.00 94.44 162 ARG A CA 1
ATOM 1350 C C . ARG A 1 162 ? 16.520 6.308 -31.793 1.00 94.44 162 ARG A C 1
ATOM 1352 O O . ARG A 1 162 ? 17.207 6.736 -32.715 1.00 94.44 162 ARG A O 1
ATOM 1359 N N . SER A 1 163 ? 16.657 6.724 -30.533 1.00 91.31 163 SER A N 1
ATOM 1360 C CA . SER A 1 163 ? 17.653 7.716 -30.117 1.00 91.31 163 SER A CA 1
ATOM 1361 C C . SER A 1 163 ? 19.076 7.215 -30.371 1.00 91.31 163 SER A C 1
ATOM 1363 O O . SER A 1 163 ? 19.843 7.913 -31.026 1.00 91.31 163 SER A O 1
ATOM 1365 N N . ARG A 1 164 ? 19.410 5.981 -29.960 1.00 94.88 164 ARG A N 1
ATOM 1366 C CA . ARG A 1 164 ? 20.734 5.388 -30.230 1.00 94.88 164 ARG A CA 1
ATOM 1367 C C . ARG A 1 164 ? 21.030 5.244 -31.723 1.00 94.88 164 ARG A C 1
ATOM 1369 O O . ARG A 1 164 ? 22.164 5.470 -32.135 1.00 94.88 164 ARG A O 1
ATOM 1376 N N . ASN A 1 165 ? 20.032 4.901 -32.538 1.00 94.94 165 ASN A N 1
ATOM 1377 C CA . ASN A 1 165 ? 20.209 4.831 -33.991 1.00 94.94 165 ASN A CA 1
ATOM 1378 C C . ASN A 1 165 ? 20.541 6.214 -34.579 1.00 94.94 165 ASN A C 1
ATOM 1380 O O . ASN A 1 165 ? 21.515 6.338 -35.316 1.00 94.94 165 ASN A O 1
ATOM 1384 N N . LEU A 1 166 ? 19.806 7.260 -34.184 1.00 95.06 166 LEU A N 1
ATOM 1385 C CA . LEU A 1 166 ? 20.073 8.640 -34.612 1.00 95.06 166 LEU A CA 1
ATOM 1386 C C . LEU A 1 166 ? 21.428 9.165 -34.099 1.00 95.06 166 LEU A C 1
ATOM 1388 O O . LEU A 1 166 ? 22.124 9.871 -34.822 1.00 95.06 166 LEU A O 1
ATOM 1392 N N . GLU A 1 167 ? 21.850 8.798 -32.886 1.00 94.50 167 GLU A N 1
ATOM 1393 C CA . GLU A 1 167 ? 23.195 9.108 -32.379 1.00 94.50 167 GLU A CA 1
ATOM 1394 C C . GLU A 1 167 ? 24.290 8.422 -33.208 1.00 94.50 167 GLU A C 1
ATOM 1396 O O . GLU A 1 167 ? 25.286 9.056 -33.557 1.00 94.50 167 GLU A O 1
ATOM 1401 N N . MET A 1 168 ? 24.098 7.153 -33.582 1.00 93.88 168 MET A N 1
ATOM 1402 C CA . MET A 1 168 ? 25.021 6.421 -34.454 1.00 93.88 168 MET A CA 1
ATOM 1403 C C . MET A 1 168 ? 25.087 7.020 -35.866 1.00 93.88 168 MET A C 1
ATOM 1405 O O . MET A 1 168 ? 26.185 7.160 -36.406 1.00 93.88 168 MET A O 1
ATOM 1409 N N . GLU A 1 169 ? 23.954 7.438 -36.436 1.00 94.31 169 GLU A N 1
ATOM 1410 C CA . GLU A 1 169 ? 23.893 8.180 -37.704 1.00 94.31 169 GLU A CA 1
ATOM 1411 C C . GLU A 1 169 ? 24.609 9.538 -37.606 1.00 94.31 169 GLU A C 1
ATOM 1413 O O . GLU A 1 169 ? 25.401 9.891 -38.477 1.00 94.31 169 GLU A O 1
ATOM 1418 N N . LEU A 1 170 ? 24.431 10.287 -36.513 1.00 93.38 170 LEU A N 1
ATOM 1419 C CA . LEU A 1 170 ? 25.171 11.533 -36.283 1.00 93.38 170 LEU A CA 1
ATOM 1420 C C . LEU A 1 170 ? 26.682 11.294 -36.117 1.00 93.38 170 LEU A C 1
ATOM 1422 O O . LEU A 1 170 ? 27.483 12.123 -36.552 1.00 93.38 170 LEU A O 1
ATOM 1426 N N . ILE A 1 171 ? 27.098 10.168 -35.532 1.00 96.12 171 ILE A N 1
ATOM 1427 C CA . ILE A 1 171 ? 28.513 9.784 -35.418 1.00 96.12 171 ILE A CA 1
ATOM 1428 C C . ILE A 1 171 ? 29.105 9.414 -36.787 1.00 96.12 171 ILE A C 1
ATOM 1430 O O . ILE A 1 171 ? 30.241 9.804 -37.069 1.00 96.12 171 ILE A O 1
ATOM 1434 N N . THR A 1 172 ? 28.380 8.701 -37.658 1.00 93.69 172 THR A N 1
ATOM 1435 C CA . THR A 1 172 ? 28.869 8.402 -39.018 1.00 93.69 172 THR A CA 1
ATOM 1436 C C . THR A 1 172 ? 28.890 9.652 -39.895 1.00 93.69 172 THR A C 1
ATOM 1438 O O . THR A 1 172 ? 29.900 9.899 -40.551 1.00 93.69 172 THR A O 1
ATOM 1441 N N . LEU A 1 173 ? 27.862 10.503 -39.832 1.00 94.50 173 LEU A N 1
ATOM 1442 C CA . LEU A 1 173 ? 27.825 11.785 -40.543 1.00 94.50 173 LEU A CA 1
ATOM 1443 C C . LEU A 1 173 ? 28.952 12.732 -40.104 1.00 94.50 173 LEU A C 1
ATOM 1445 O O . LEU A 1 173 ? 29.570 13.360 -40.956 1.00 94.50 173 LEU A O 1
ATOM 1449 N N . ARG A 1 174 ? 29.298 12.790 -38.808 1.00 96.00 174 ARG A N 1
ATOM 1450 C CA . ARG A 1 174 ? 30.468 13.556 -38.327 1.00 96.00 174 ARG A CA 1
ATOM 1451 C C . ARG A 1 174 ? 31.797 13.019 -38.865 1.00 96.00 174 ARG A C 1
ATOM 1453 O O . ARG A 1 174 ? 32.679 13.815 -39.171 1.00 96.00 174 ARG A O 1
ATOM 1460 N N . LYS A 1 175 ? 31.952 11.695 -38.992 1.00 95.31 175 LYS A N 1
ATOM 1461 C CA . LYS A 1 175 ? 33.153 11.089 -39.600 1.00 95.31 175 LYS A CA 1
ATOM 1462 C C . LYS A 1 175 ? 33.259 11.430 -41.087 1.00 95.31 175 LYS A C 1
ATOM 1464 O O . LYS A 1 175 ? 34.329 11.829 -41.528 1.00 95.31 175 LYS A O 1
ATOM 1469 N N . LEU A 1 176 ? 32.152 11.325 -41.824 1.00 95.75 176 LEU A N 1
ATOM 1470 C CA . LEU A 1 176 ? 32.086 11.683 -43.244 1.00 95.75 176 LEU A CA 1
ATOM 1471 C C . LEU A 1 176 ? 32.348 13.179 -43.467 1.00 95.75 176 LEU A C 1
ATOM 1473 O O . LEU A 1 176 ? 33.119 13.527 -44.352 1.00 95.75 176 LEU A O 1
ATOM 1477 N N . LEU A 1 177 ? 31.776 14.058 -42.636 1.00 94.62 177 LEU A N 1
ATOM 1478 C CA . LEU A 1 177 ? 32.047 15.497 -42.692 1.00 94.62 177 LEU A CA 1
ATOM 1479 C C . LEU A 1 177 ? 33.539 15.789 -42.487 1.00 94.62 177 LEU A C 1
ATOM 1481 O O . LEU A 1 177 ? 34.127 16.489 -43.302 1.00 94.62 177 LEU A O 1
ATOM 1485 N N . LYS A 1 178 ? 34.161 15.194 -41.461 1.00 95.50 178 LYS A N 1
ATOM 1486 C CA . LYS A 1 178 ? 35.592 15.377 -41.185 1.00 95.50 178 LYS A CA 1
ATOM 1487 C C . LYS A 1 178 ? 36.483 14.855 -42.317 1.00 95.50 178 LYS A C 1
ATOM 1489 O O . LYS A 1 178 ? 37.483 15.488 -42.628 1.00 95.50 178 LYS A O 1
ATOM 1494 N N . GLN A 1 179 ? 36.107 13.749 -42.964 1.00 93.94 179 GLN A N 1
ATOM 1495 C CA . GLN A 1 179 ? 36.801 13.265 -44.160 1.00 93.94 179 GLN A CA 1
ATOM 1496 C C . GLN A 1 179 ? 36.681 14.268 -45.323 1.00 93.94 179 GLN A C 1
ATOM 1498 O O . GLN A 1 179 ? 37.677 14.564 -45.970 1.00 93.94 179 GLN A O 1
ATOM 1503 N N . VAL A 1 180 ? 35.498 14.845 -45.558 1.00 93.56 180 VAL A N 1
ATOM 1504 C CA . VAL A 1 180 ? 35.293 15.875 -46.596 1.00 93.56 180 VAL A CA 1
ATOM 1505 C C . VAL A 1 180 ? 36.051 17.174 -46.277 1.00 93.56 180 VAL A C 1
ATOM 1507 O O . VAL A 1 180 ? 36.528 17.844 -47.189 1.00 93.56 180 VAL A O 1
ATOM 1510 N N . GLU A 1 181 ? 36.213 17.528 -45.000 1.00 93.00 181 GLU A N 1
ATOM 1511 C CA . GLU A 1 181 ? 37.074 18.639 -44.567 1.00 93.00 181 GLU A CA 1
ATOM 1512 C C . GLU A 1 181 ? 38.564 18.338 -44.813 1.00 93.00 181 GLU A C 1
ATOM 1514 O O . GLU A 1 181 ? 39.276 19.190 -45.337 1.00 93.00 181 GLU A O 1
ATOM 1519 N N . GLU A 1 182 ? 39.026 17.120 -44.519 1.00 94.06 182 GLU A N 1
ATOM 1520 C CA . GLU A 1 182 ? 40.398 16.671 -44.803 1.00 94.06 182 GLU A CA 1
ATOM 1521 C C . GLU A 1 182 ? 40.689 16.613 -46.316 1.00 94.06 182 GLU A C 1
ATOM 1523 O O . GLU A 1 182 ? 41.749 17.061 -46.757 1.00 94.06 182 GLU A O 1
ATOM 1528 N N . GLU A 1 183 ? 39.737 16.140 -47.126 1.00 93.31 183 GLU A N 1
ATOM 1529 C CA . GLU A 1 183 ? 39.812 16.141 -48.594 1.00 93.31 183 GLU A CA 1
ATOM 1530 C C . GLU A 1 183 ? 39.803 17.571 -49.167 1.00 93.31 183 GLU A C 1
ATOM 1532 O O . GLU A 1 183 ? 40.596 17.881 -50.060 1.00 93.31 183 GLU A O 1
ATOM 1537 N N . ARG A 1 184 ? 38.980 18.482 -48.622 1.00 93.06 184 ARG A N 1
ATOM 1538 C CA . ARG A 1 184 ? 39.022 19.915 -48.966 1.00 93.06 184 ARG A CA 1
ATOM 1539 C C . ARG A 1 184 ? 40.409 20.491 -48.690 1.00 93.06 184 ARG A C 1
ATOM 1541 O O . ARG A 1 184 ? 41.006 21.070 -49.597 1.00 93.06 184 ARG A O 1
ATOM 1548 N N . ASP A 1 185 ? 40.930 20.309 -47.480 1.00 94.06 185 ASP A N 1
ATOM 1549 C CA . ASP A 1 185 ? 42.204 20.894 -47.049 1.00 94.06 185 ASP A CA 1
ATOM 1550 C C . ASP A 1 185 ? 43.401 20.299 -47.807 1.00 94.06 185 ASP A C 1
ATOM 1552 O O . ASP A 1 185 ? 44.420 20.966 -47.992 1.00 94.06 185 ASP A O 1
ATOM 1556 N N . GLU A 1 186 ? 43.285 19.060 -48.289 1.00 94.81 186 GLU A N 1
ATOM 1557 C CA . GLU A 1 186 ? 44.206 18.466 -49.258 1.00 94.81 186 GLU A CA 1
ATOM 1558 C C . GLU A 1 186 ? 44.142 19.191 -50.613 1.00 94.81 186 GLU A C 1
ATOM 1560 O O . GLU A 1 186 ? 45.166 19.683 -51.093 1.00 94.81 186 GLU A O 1
ATOM 1565 N N . THR A 1 187 ? 42.951 19.349 -51.205 1.00 92.44 187 THR A N 1
ATOM 1566 C CA . THR A 1 187 ? 42.807 20.043 -52.501 1.00 92.44 187 THR A CA 1
ATOM 1567 C C . THR A 1 187 ? 43.213 21.520 -52.450 1.00 92.44 187 THR A C 1
ATOM 1569 O O . THR A 1 187 ? 43.822 22.017 -53.399 1.00 92.44 187 THR A O 1
ATOM 1572 N N . GLU A 1 188 ? 42.968 22.229 -51.344 1.00 92.56 188 GLU A N 1
ATOM 1573 C CA . GLU A 1 188 ? 43.404 23.621 -51.173 1.00 92.56 188 GLU A CA 1
ATOM 1574 C C . GLU A 1 188 ? 44.932 23.734 -51.038 1.00 92.56 188 GLU A C 1
ATOM 1576 O O . GLU A 1 188 ? 45.547 24.666 -51.574 1.00 92.56 188 GLU A O 1
ATOM 1581 N N . ARG A 1 189 ? 45.581 22.749 -50.404 1.00 94.25 189 ARG A N 1
ATOM 1582 C CA . ARG A 1 189 ? 47.045 22.670 -50.322 1.00 94.25 189 ARG A CA 1
ATOM 1583 C C . ARG A 1 189 ? 47.668 22.363 -51.680 1.00 94.25 189 ARG A C 1
ATOM 1585 O O . ARG A 1 189 ? 48.644 23.016 -52.045 1.00 94.25 189 ARG A O 1
ATOM 1592 N N . GLN A 1 190 ? 47.076 21.453 -52.453 1.00 92.69 190 GLN A N 1
ATOM 1593 C CA . GLN A 1 190 ? 47.487 21.161 -53.831 1.00 92.69 190 GLN A CA 1
ATOM 1594 C C . GLN A 1 190 ? 47.309 22.386 -54.739 1.00 92.69 190 GLN A C 1
ATOM 1596 O O . GLN A 1 190 ? 48.249 22.778 -55.425 1.00 92.69 190 GLN A O 1
ATOM 1601 N N . LEU A 1 191 ? 46.166 23.075 -54.664 1.00 93.56 191 LEU A N 1
ATOM 1602 C CA . LEU A 1 191 ? 45.925 24.333 -55.380 1.00 93.56 191 LEU A CA 1
ATOM 1603 C C . LEU A 1 191 ? 46.932 25.427 -54.983 1.00 93.56 191 LEU A C 1
ATOM 1605 O O . LEU A 1 191 ? 47.347 26.223 -55.824 1.00 93.56 191 LEU A O 1
ATOM 1609 N N . SER A 1 192 ? 47.343 25.480 -53.716 1.00 90.81 192 SER A N 1
ATOM 1610 C CA . SER A 1 192 ? 48.348 26.432 -53.225 1.00 90.81 192 SER A CA 1
ATOM 1611 C C . SER A 1 192 ? 49.763 26.093 -53.707 1.00 90.81 192 SER A C 1
ATOM 1613 O O . SER A 1 192 ? 50.508 26.991 -54.104 1.00 90.81 192 SER A O 1
ATOM 1615 N N . GLN A 1 193 ? 50.119 24.806 -53.756 1.00 90.44 193 GLN A N 1
ATOM 1616 C CA . GLN A 1 193 ? 51.355 24.333 -54.386 1.00 90.44 193 GLN A CA 1
ATOM 1617 C C . GLN A 1 193 ? 51.365 24.631 -55.889 1.00 90.44 193 GLN A C 1
ATOM 1619 O O . GLN A 1 193 ? 52.371 25.116 -56.400 1.00 90.44 193 GLN A O 1
ATOM 1624 N N . GLU A 1 194 ? 50.249 24.426 -56.592 1.00 91.69 194 GLU A N 1
ATOM 1625 C CA . GLU A 1 194 ? 50.149 24.707 -58.025 1.00 91.69 194 GLU A CA 1
ATOM 1626 C C . GLU A 1 194 ? 50.213 26.216 -58.319 1.00 91.69 194 GLU A C 1
ATOM 1628 O O . GLU A 1 194 ? 50.939 26.632 -59.218 1.00 91.69 194 GLU A O 1
ATOM 1633 N N . LYS A 1 195 ? 49.545 27.061 -57.516 1.00 91.31 195 LYS A N 1
ATOM 1634 C CA . LYS A 1 195 ? 49.700 28.530 -57.567 1.00 91.31 195 LYS A CA 1
ATOM 1635 C C . LYS A 1 195 ? 51.161 28.947 -57.369 1.00 91.31 195 LYS A C 1
ATOM 1637 O O . LYS A 1 195 ? 51.647 29.796 -58.109 1.00 91.31 195 LYS A O 1
ATOM 1642 N N . SER A 1 196 ? 51.867 28.336 -56.414 1.00 91.88 196 SER A N 1
ATOM 1643 C CA . SER A 1 196 ? 53.295 28.585 -56.172 1.00 91.88 196 SER A CA 1
ATOM 1644 C C . SER A 1 196 ? 54.168 28.133 -57.352 1.00 91.88 196 SER A C 1
ATOM 1646 O O . SER A 1 196 ? 55.033 28.879 -57.808 1.00 91.88 196 SER A O 1
ATOM 1648 N N . ALA A 1 197 ? 53.893 26.958 -57.926 1.00 90.44 197 ALA A N 1
ATOM 1649 C CA . ALA A 1 197 ? 54.593 26.446 -59.102 1.00 90.44 197 ALA A CA 1
ATOM 1650 C C . ALA A 1 197 ? 54.355 27.315 -60.350 1.00 90.44 197 ALA A C 1
ATOM 1652 O O . ALA A 1 197 ? 55.305 27.598 -61.079 1.00 90.44 197 ALA A O 1
ATOM 1653 N N . ARG A 1 198 ? 53.125 27.801 -60.570 1.00 91.00 198 ARG A N 1
ATOM 1654 C CA . ARG A 1 198 ? 52.817 28.768 -61.635 1.00 91.00 198 ARG A CA 1
ATOM 1655 C C . ARG A 1 198 ? 53.508 30.109 -61.393 1.00 91.00 198 ARG A C 1
ATOM 1657 O O . ARG A 1 198 ? 54.145 30.608 -62.309 1.00 91.00 198 ARG A O 1
ATOM 1664 N N . ALA A 1 199 ? 53.498 30.640 -60.169 1.00 89.75 199 ALA A N 1
ATOM 1665 C CA . ALA A 1 199 ? 54.234 31.861 -59.829 1.00 89.75 199 ALA A CA 1
ATOM 1666 C C . ALA A 1 199 ? 55.759 31.708 -60.015 1.00 89.75 199 ALA A C 1
ATOM 1668 O O . ALA A 1 199 ? 56.429 32.654 -60.426 1.00 89.75 199 ALA A O 1
ATOM 1669 N N . LEU A 1 200 ? 56.317 30.512 -59.783 1.00 90.44 200 LEU A N 1
ATOM 1670 C CA . LEU A 1 200 ? 57.713 30.196 -60.096 1.00 90.44 200 LEU A CA 1
ATOM 1671 C C . LEU A 1 200 ? 57.956 30.144 -61.614 1.00 90.44 200 LEU A C 1
ATOM 1673 O O . LEU A 1 200 ? 58.943 30.702 -62.086 1.00 90.44 200 LEU A O 1
ATOM 1677 N N . GLN A 1 201 ? 57.066 29.515 -62.388 1.00 87.00 201 GLN A N 1
ATOM 1678 C CA . GLN A 1 201 ? 57.149 29.461 -63.855 1.00 87.00 201 GLN A CA 1
ATOM 1679 C C . GLN A 1 201 ? 57.006 30.851 -64.489 1.00 87.00 201 GLN A C 1
ATOM 1681 O O . GLN A 1 201 ? 57.802 31.208 -65.353 1.00 87.00 201 GLN A O 1
ATOM 1686 N N . GLU A 1 202 ? 56.057 31.663 -64.023 1.00 89.00 202 GLU A N 1
ATOM 1687 C CA . GLU A 1 202 ? 55.912 33.075 -64.382 1.00 89.00 202 GLU A CA 1
ATOM 1688 C C . GLU A 1 202 ? 57.138 33.882 -63.947 1.00 89.00 202 GLU A C 1
ATOM 1690 O O . GLU A 1 202 ? 57.608 34.726 -64.701 1.00 89.00 202 GLU A O 1
ATOM 1695 N N . GLY A 1 203 ? 57.710 33.609 -62.771 1.00 89.62 203 GLY A N 1
ATOM 1696 C CA . GLY A 1 203 ? 58.955 34.220 -62.304 1.00 89.62 203 GLY A CA 1
ATOM 1697 C C . GLY A 1 203 ? 60.148 33.898 -63.208 1.00 89.62 203 GLY A C 1
ATOM 1698 O O . GLY A 1 203 ? 60.900 34.800 -63.568 1.00 89.62 203 GLY A O 1
ATOM 1699 N N . ILE A 1 204 ? 60.289 32.640 -63.636 1.00 89.81 204 ILE A N 1
ATOM 1700 C CA . ILE A 1 204 ? 61.317 32.177 -64.580 1.00 89.81 204 ILE A CA 1
ATOM 1701 C C . ILE A 1 204 ? 61.094 32.793 -65.967 1.00 89.81 204 ILE A C 1
ATOM 1703 O O . ILE A 1 204 ? 62.032 33.334 -66.550 1.00 89.81 204 ILE A O 1
ATOM 1707 N N . LEU A 1 205 ? 59.859 32.782 -66.477 1.00 89.31 205 LEU A N 1
ATOM 1708 C CA . LEU A 1 205 ? 59.500 33.386 -67.761 1.00 89.31 205 LEU A CA 1
ATOM 1709 C C . LEU A 1 205 ? 59.760 34.896 -67.755 1.00 89.31 205 LEU A C 1
ATOM 1711 O O . LEU A 1 205 ? 60.384 35.406 -68.680 1.00 89.31 205 LEU A O 1
ATOM 1715 N N . ASN A 1 206 ? 59.353 35.602 -66.699 1.00 88.25 206 ASN A N 1
ATOM 1716 C CA . ASN A 1 206 ? 59.636 37.023 -66.523 1.00 88.25 206 ASN A CA 1
ATOM 1717 C C . ASN A 1 206 ? 61.135 37.286 -66.353 1.00 88.25 206 ASN A C 1
ATOM 1719 O O . ASN A 1 206 ? 61.610 38.293 -66.863 1.00 88.25 206 ASN A O 1
ATOM 1723 N N . ASN A 1 207 ? 61.902 36.402 -65.706 1.00 88.94 207 ASN A N 1
ATOM 1724 C CA . ASN A 1 207 ? 63.357 36.540 -65.627 1.00 88.94 207 ASN A CA 1
ATOM 1725 C C . ASN A 1 207 ? 64.003 36.378 -67.011 1.00 88.94 207 ASN A C 1
ATOM 1727 O O . ASN A 1 207 ? 64.810 37.215 -67.394 1.00 88.94 207 ASN A O 1
ATOM 1731 N N . HIS A 1 208 ? 63.583 35.391 -67.811 1.00 84.12 208 HIS A N 1
ATOM 1732 C CA . HIS A 1 208 ? 64.013 35.261 -69.206 1.00 84.12 208 HIS A CA 1
ATOM 1733 C C . HIS A 1 208 ? 63.604 36.468 -70.058 1.00 84.12 208 HIS A C 1
ATOM 1735 O O . HIS A 1 208 ? 64.429 36.971 -70.812 1.00 84.12 208 HIS A O 1
ATOM 1741 N N . LEU A 1 209 ? 62.376 36.976 -69.914 1.00 85.75 209 LEU A N 1
ATOM 1742 C CA . LEU A 1 209 ? 61.888 38.142 -70.655 1.00 85.75 209 LEU A CA 1
ATOM 1743 C C . LEU A 1 209 ? 62.624 39.428 -70.245 1.00 85.75 209 LEU A C 1
ATOM 1745 O O . LEU A 1 209 ? 62.942 40.262 -71.089 1.00 85.75 209 LEU A O 1
ATOM 1749 N N . TRP A 1 210 ? 62.923 39.583 -68.952 1.00 79.25 210 TRP A N 1
ATOM 1750 C CA . TRP A 1 210 ? 63.696 40.704 -68.423 1.00 79.25 210 TRP A CA 1
ATOM 1751 C C . TRP A 1 210 ? 65.162 40.599 -68.826 1.00 79.25 210 TRP A C 1
ATOM 1753 O O . TRP A 1 210 ? 65.746 41.613 -69.165 1.00 79.25 210 TRP A O 1
ATOM 1763 N N . ARG A 1 211 ? 65.739 39.394 -68.881 1.00 83.38 211 ARG A N 1
ATOM 1764 C CA . ARG A 1 211 ? 67.124 39.159 -69.314 1.00 83.38 211 ARG A CA 1
ATOM 1765 C C . ARG A 1 211 ? 67.294 39.221 -70.834 1.00 83.38 211 ARG A C 1
ATOM 1767 O O . ARG A 1 211 ? 68.352 39.613 -71.309 1.00 83.38 211 ARG A O 1
ATOM 1774 N N . GLN A 1 212 ? 66.246 38.917 -71.601 1.00 79.25 212 GLN A N 1
ATOM 1775 C CA . GLN A 1 212 ? 66.168 39.240 -73.025 1.00 79.25 212 GLN A CA 1
ATOM 1776 C C . GLN A 1 212 ? 66.128 40.760 -73.215 1.00 79.25 212 GLN A C 1
ATOM 1778 O O . GLN A 1 212 ? 66.957 41.281 -73.949 1.00 79.25 212 GLN A O 1
ATOM 1783 N N . LYS A 1 213 ? 65.244 41.478 -72.508 1.00 80.69 213 LYS A N 1
ATOM 1784 C CA . LYS A 1 213 ? 65.225 42.951 -72.523 1.00 80.69 213 LYS A CA 1
ATOM 1785 C C . LYS A 1 213 ? 66.529 43.564 -72.025 1.00 80.69 213 LYS A C 1
ATOM 1787 O O . LYS A 1 213 ? 66.954 44.569 -72.565 1.00 80.69 213 LYS A O 1
ATOM 1792 N N . GLU A 1 214 ? 67.176 42.964 -71.033 1.00 76.06 214 GLU A N 1
ATOM 1793 C CA . GLU A 1 214 ? 68.482 43.379 -70.526 1.00 76.06 214 GLU A CA 1
ATOM 1794 C C . GLU A 1 214 ? 69.550 43.192 -71.599 1.00 76.06 214 GLU A C 1
ATOM 1796 O O . GLU A 1 214 ? 70.341 44.099 -71.776 1.00 76.06 214 GLU A O 1
ATOM 1801 N N . LEU A 1 215 ? 69.548 42.093 -72.364 1.00 72.06 215 LEU A N 1
ATOM 1802 C CA . LEU A 1 215 ? 70.463 41.890 -73.495 1.00 72.06 215 LEU A CA 1
ATOM 1803 C C . LEU A 1 215 ? 70.155 42.817 -74.681 1.00 72.06 215 LEU A C 1
ATOM 1805 O O . LEU A 1 215 ? 71.083 43.360 -75.275 1.00 72.06 215 LEU A O 1
ATOM 1809 N N . GLU A 1 216 ? 68.880 43.044 -75.004 1.00 71.12 216 GLU A N 1
ATOM 1810 C CA . GLU A 1 216 ? 68.439 44.024 -76.007 1.00 71.12 216 GLU A CA 1
ATOM 1811 C C . GLU A 1 216 ? 68.865 45.445 -75.593 1.00 71.12 216 GLU A C 1
ATOM 1813 O O . GLU A 1 216 ? 69.451 46.183 -76.388 1.00 71.12 216 GLU A O 1
ATOM 1818 N N . GLU A 1 217 ? 68.676 45.808 -74.323 1.00 66.31 217 GLU A N 1
ATOM 1819 C CA . GLU A 1 217 ? 69.171 47.055 -73.749 1.00 66.31 217 GLU A CA 1
ATOM 1820 C C . GLU A 1 217 ? 70.694 47.083 -73.611 1.00 66.31 217 GLU A C 1
ATOM 1822 O O . GLU A 1 217 ? 71.261 48.147 -73.786 1.00 66.31 217 GLU A O 1
ATOM 1827 N N . GLU A 1 218 ? 71.403 45.975 -73.401 1.00 64.69 218 GLU A N 1
ATOM 1828 C CA . GLU A 1 218 ? 72.872 45.961 -73.361 1.00 64.69 218 GLU A CA 1
ATOM 1829 C C . GLU A 1 218 ? 73.447 46.163 -74.771 1.00 64.69 218 GLU A C 1
ATOM 1831 O O . GLU A 1 218 ? 74.395 46.928 -74.956 1.00 64.69 218 GLU A O 1
ATOM 1836 N N . THR A 1 219 ? 72.808 45.594 -75.803 1.00 56.59 219 THR A N 1
ATOM 1837 C CA . THR A 1 219 ? 73.092 45.936 -77.211 1.00 56.59 219 THR A CA 1
ATOM 1838 C C . THR A 1 219 ? 72.707 47.374 -77.574 1.00 56.59 219 THR A C 1
ATOM 1840 O O . THR A 1 219 ? 73.216 47.915 -78.552 1.00 56.59 219 THR A O 1
ATOM 1843 N N . ARG A 1 220 ? 71.872 48.034 -76.760 1.00 56.72 220 ARG A N 1
ATOM 1844 C CA . ARG A 1 220 ? 71.521 49.455 -76.893 1.00 56.72 220 ARG A CA 1
ATOM 1845 C C . ARG A 1 220 ? 72.448 50.378 -76.087 1.00 56.72 220 ARG A C 1
ATOM 1847 O O . ARG A 1 220 ? 72.848 51.412 -76.600 1.00 56.72 220 ARG A O 1
ATOM 1854 N N . ARG A 1 221 ? 72.880 49.993 -74.883 1.00 48.62 221 ARG A N 1
ATOM 1855 C CA . ARG A 1 221 ? 73.832 50.708 -74.002 1.00 48.62 221 ARG A CA 1
ATOM 1856 C C . ARG A 1 221 ? 75.283 50.580 -74.479 1.00 48.62 221 ARG A C 1
ATOM 1858 O O . ARG A 1 221 ? 76.107 51.449 -74.218 1.00 48.62 221 ARG A O 1
ATOM 1865 N N . THR A 1 222 ? 75.611 49.531 -75.235 1.00 46.56 222 THR A N 1
ATOM 1866 C CA . THR A 1 222 ? 76.879 49.465 -75.988 1.00 46.56 222 THR A CA 1
ATOM 1867 C C . THR A 1 222 ? 76.895 50.404 -77.202 1.00 46.56 222 THR A C 1
ATOM 1869 O O . THR A 1 222 ? 77.979 50.740 -77.680 1.00 46.56 222 THR A O 1
ATOM 1872 N N . ILE A 1 223 ? 75.729 50.897 -77.641 1.00 45.59 223 ILE A N 1
ATOM 1873 C CA . ILE A 1 223 ? 75.586 52.027 -78.576 1.00 45.59 223 ILE A CA 1
ATOM 1874 C C . ILE A 1 223 ? 75.510 53.364 -77.800 1.00 45.59 223 ILE A C 1
ATOM 1876 O O . ILE A 1 223 ? 76.141 54.338 -78.204 1.00 45.59 223 ILE A O 1
ATOM 1880 N N . GLU A 1 224 ? 74.820 53.402 -76.655 1.00 35.03 224 GLU A N 1
ATOM 1881 C CA . GLU A 1 224 ? 74.632 54.580 -75.791 1.00 35.03 224 GLU A CA 1
ATOM 1882 C C . GLU A 1 224 ? 75.338 54.424 -74.426 1.00 35.03 224 GLU A C 1
ATOM 1884 O O . GLU A 1 224 ? 74.721 54.098 -73.411 1.00 35.03 224 GLU A O 1
ATOM 1889 N N . LYS A 1 225 ? 76.649 54.707 -74.377 1.00 33.00 225 LYS A N 1
ATOM 1890 C CA . LYS A 1 225 ? 77.362 54.908 -73.100 1.00 33.00 225 LYS A CA 1
ATOM 1891 C C . LYS A 1 225 ? 76.864 56.179 -72.401 1.00 33.00 225 LYS A C 1
ATOM 1893 O O . LYS A 1 225 ? 76.915 57.235 -73.030 1.00 33.00 225 LYS A O 1
ATOM 1898 N N . ASN A 1 226 ? 76.533 56.105 -71.103 1.00 26.52 226 ASN A N 1
ATOM 1899 C CA . ASN A 1 226 ? 77.150 56.903 -70.014 1.00 26.52 226 ASN A CA 1
ATOM 1900 C C . ASN A 1 226 ? 76.472 56.708 -68.629 1.00 26.52 226 ASN A C 1
ATOM 1902 O O . ASN A 1 226 ? 75.282 56.431 -68.551 1.00 26.52 226 ASN A O 1
ATOM 1906 N N . SER A 1 227 ? 77.269 56.910 -67.564 1.00 28.73 227 SER A N 1
ATOM 1907 C CA . SER A 1 227 ? 76.921 57.240 -66.156 1.00 28.73 227 SER A CA 1
ATOM 1908 C C . SER A 1 227 ? 75.862 56.424 -65.376 1.00 28.73 227 SER A C 1
ATOM 1910 O O . SER A 1 227 ? 74.674 56.720 -65.423 1.00 28.73 227 SER A O 1
ATOM 1912 N N . GLU A 1 228 ? 76.356 55.470 -64.575 1.00 31.84 228 GLU A N 1
ATOM 1913 C CA . GLU A 1 228 ? 76.389 55.499 -63.087 1.00 31.84 228 GLU A CA 1
ATOM 1914 C C . GLU A 1 228 ? 75.127 55.797 -62.224 1.00 31.84 228 GLU A C 1
ATOM 1916 O O . GLU A 1 228 ? 74.577 56.890 -62.249 1.00 31.84 228 GLU A O 1
ATOM 1921 N N . GLU A 1 229 ? 74.857 54.842 -61.308 1.00 32.72 229 GLU A N 1
ATOM 1922 C CA . GLU A 1 229 ? 74.207 54.948 -59.971 1.00 32.72 229 GLU A CA 1
ATOM 1923 C C . GLU A 1 229 ? 72.701 55.339 -59.870 1.00 32.72 229 GLU A C 1
ATOM 1925 O O . GLU A 1 229 ? 72.153 56.051 -60.696 1.00 32.72 229 GLU A O 1
ATOM 1930 N N . SER A 1 230 ? 71.913 54.874 -58.880 1.00 37.97 230 SER A N 1
ATOM 1931 C CA . SER A 1 230 ? 72.259 54.412 -57.519 1.00 37.97 230 SER A CA 1
ATOM 1932 C C . SER A 1 230 ? 71.274 53.373 -56.923 1.00 37.97 230 SER A C 1
ATOM 1934 O O . SER A 1 230 ? 70.064 53.466 -57.116 1.00 37.97 230 SER A O 1
ATOM 1936 N N . ASN A 1 231 ? 71.769 52.422 -56.116 1.00 48.22 231 ASN A N 1
ATOM 1937 C CA . ASN A 1 231 ? 70.974 51.385 -55.425 1.00 48.22 231 ASN A CA 1
ATOM 1938 C C . ASN A 1 231 ? 70.487 51.834 -54.023 1.00 48.22 231 ASN A C 1
ATOM 1940 O O . ASN A 1 231 ? 70.913 51.275 -53.018 1.00 48.22 231 ASN A O 1
ATOM 1944 N N . THR A 1 232 ? 69.603 52.836 -53.916 1.00 52.41 232 THR A N 1
ATOM 1945 C CA . THR A 1 232 ? 69.211 53.418 -52.600 1.00 52.41 232 THR A CA 1
ATOM 1946 C C . THR A 1 232 ? 67.737 53.277 -52.199 1.00 52.41 232 THR A C 1
ATOM 1948 O O . THR A 1 232 ? 67.333 53.820 -51.167 1.00 52.41 232 THR A O 1
ATOM 1951 N N . GLU A 1 233 ? 66.918 52.562 -52.975 1.00 54.34 233 GLU A N 1
ATOM 1952 C CA . GLU A 1 233 ? 65.465 52.460 -52.740 1.00 54.34 233 GLU A CA 1
ATOM 1953 C C . GLU A 1 233 ? 65.040 51.078 -52.210 1.00 54.34 233 GLU A C 1
ATOM 1955 O O . GLU A 1 233 ? 64.424 50.979 -51.151 1.00 54.34 233 GLU A O 1
ATOM 1960 N N . ARG A 1 234 ? 65.480 49.991 -52.861 1.00 58.31 234 ARG A N 1
ATOM 1961 C CA . ARG A 1 234 ? 65.103 48.602 -52.512 1.00 58.31 234 ARG A CA 1
ATOM 1962 C C . ARG A 1 234 ? 65.486 48.151 -51.099 1.00 58.31 234 ARG A C 1
ATOM 1964 O O . ARG A 1 234 ? 64.820 47.288 -50.535 1.00 58.31 234 ARG A O 1
ATOM 1971 N N . GLU A 1 235 ? 66.552 48.709 -50.534 1.00 56.34 235 GLU A N 1
ATOM 1972 C CA . GLU A 1 235 ? 67.004 48.383 -49.176 1.00 56.34 235 GLU A CA 1
ATOM 1973 C C . GLU A 1 235 ? 66.117 49.047 -48.105 1.00 56.34 235 GLU A C 1
ATOM 1975 O O . GLU A 1 235 ? 65.854 48.451 -47.060 1.00 56.34 235 GLU A O 1
ATOM 1980 N N . LYS A 1 236 ? 65.559 50.232 -48.400 1.00 59.62 236 LYS A N 1
ATOM 1981 C CA . LYS A 1 236 ? 64.624 50.941 -47.510 1.00 59.62 236 LYS A CA 1
ATOM 1982 C C . LYS A 1 236 ? 63.295 50.202 -47.387 1.00 59.62 236 LYS A C 1
ATOM 1984 O O . LYS A 1 236 ? 62.809 50.047 -46.272 1.00 59.62 236 LYS A O 1
ATOM 1989 N N . ASP A 1 237 ? 62.748 49.696 -48.493 1.00 67.44 237 ASP A N 1
ATOM 1990 C CA . ASP A 1 237 ? 61.505 48.909 -48.483 1.00 67.44 237 ASP A CA 1
ATOM 1991 C C . ASP A 1 237 ? 61.630 47.646 -47.621 1.00 67.44 237 ASP A C 1
ATOM 1993 O O . ASP A 1 237 ? 60.728 47.323 -46.846 1.00 67.44 237 ASP A O 1
ATOM 1997 N N . LEU A 1 238 ? 62.760 46.936 -47.716 1.00 71.25 238 LEU A N 1
ATOM 1998 C CA . LEU A 1 238 ? 63.008 45.734 -46.917 1.00 71.25 238 LEU A CA 1
ATOM 1999 C C . LEU A 1 238 ? 63.206 46.061 -45.431 1.00 71.25 238 LEU A C 1
ATOM 2001 O O . LEU A 1 238 ? 62.654 45.354 -44.587 1.00 71.25 238 LEU A O 1
ATOM 2005 N N . LEU A 1 239 ? 63.907 47.152 -45.103 1.00 70.88 239 LEU A N 1
ATOM 2006 C CA . LEU A 1 239 ? 64.006 47.658 -43.729 1.00 70.88 239 LEU A CA 1
ATOM 2007 C C . LEU A 1 239 ? 62.633 48.058 -43.168 1.00 70.88 239 LEU A C 1
ATOM 2009 O O . LEU A 1 239 ? 62.298 47.676 -42.050 1.00 70.88 239 LEU A O 1
ATOM 2013 N N . HIS A 1 240 ? 61.806 48.759 -43.946 1.00 74.25 240 HIS A N 1
ATOM 2014 C CA . HIS A 1 240 ? 60.472 49.189 -43.521 1.00 74.25 240 HIS A CA 1
ATOM 2015 C C . HIS A 1 240 ? 59.532 47.995 -43.289 1.00 74.25 240 HIS A C 1
ATOM 2017 O O . HIS A 1 240 ? 58.789 47.957 -42.308 1.00 74.25 240 HIS A O 1
ATOM 2023 N N . LYS A 1 241 ? 59.620 46.962 -44.136 1.00 78.19 241 LYS A N 1
ATOM 2024 C CA . LYS A 1 241 ? 58.844 45.723 -43.982 1.00 78.19 241 LYS A CA 1
ATOM 2025 C C . LYS A 1 241 ? 59.337 44.847 -42.825 1.00 78.19 241 LYS A C 1
ATOM 2027 O O . LYS A 1 241 ? 58.527 44.173 -42.197 1.00 78.19 241 LYS A O 1
ATOM 2032 N N . ASN A 1 242 ? 60.636 44.874 -42.515 1.00 77.25 242 ASN A N 1
ATOM 2033 C CA . ASN A 1 242 ? 61.178 44.227 -41.319 1.00 77.25 242 ASN A CA 1
ATOM 2034 C C . ASN A 1 242 ? 60.743 44.961 -40.040 1.00 77.25 242 ASN A C 1
ATOM 2036 O O . ASN A 1 242 ? 60.340 44.304 -39.087 1.00 77.25 242 ASN A O 1
ATOM 2040 N N . GLN A 1 243 ? 60.737 46.300 -40.050 1.00 81.25 243 GLN A N 1
ATOM 2041 C CA . GLN A 1 243 ? 60.248 47.116 -38.936 1.00 81.25 243 GLN A CA 1
ATOM 2042 C C . GLN A 1 243 ? 58.777 46.819 -38.619 1.00 81.25 243 GLN A C 1
ATOM 2044 O O . GLN A 1 243 ? 58.469 46.522 -37.473 1.00 81.25 243 GLN A O 1
ATOM 2049 N N . LEU A 1 244 ? 57.895 46.788 -39.627 1.00 83.06 244 LEU A N 1
ATOM 2050 C CA . LEU A 1 244 ? 56.472 46.471 -39.433 1.00 83.06 244 LEU A CA 1
ATOM 2051 C C . LEU A 1 244 ? 56.243 45.094 -38.783 1.00 83.06 244 LEU A C 1
ATOM 2053 O O . LEU A 1 244 ? 55.391 44.966 -37.909 1.00 83.06 244 LEU A O 1
ATOM 2057 N N . LEU A 1 245 ? 57.025 44.077 -39.165 1.00 83.44 245 LEU A N 1
ATOM 2058 C CA . LEU A 1 245 ? 56.962 42.749 -38.539 1.00 83.44 245 LEU A CA 1
ATOM 2059 C C . LEU A 1 245 ? 57.553 42.746 -37.119 1.00 83.44 245 LEU A C 1
ATOM 2061 O O . LEU A 1 245 ? 57.053 42.033 -36.251 1.00 83.44 245 LEU A O 1
ATOM 2065 N N . GLN A 1 246 ? 58.580 43.560 -36.850 1.00 77.12 246 GLN A N 1
ATOM 2066 C CA . GLN A 1 246 ? 59.073 43.801 -35.490 1.00 77.12 246 GLN A CA 1
ATOM 2067 C C . GLN A 1 246 ? 57.975 44.424 -34.615 1.00 77.12 246 GLN A C 1
ATOM 2069 O O . GLN A 1 246 ? 57.734 43.950 -33.505 1.00 77.12 246 GLN A O 1
ATOM 2074 N N . ASP A 1 247 ? 57.293 45.449 -35.130 1.00 82.12 247 ASP A N 1
ATOM 2075 C CA . ASP A 1 247 ? 56.242 46.188 -34.432 1.00 82.12 247 ASP A CA 1
ATOM 2076 C C . ASP A 1 247 ? 55.044 45.268 -34.133 1.00 82.12 247 ASP A C 1
ATOM 2078 O O . ASP A 1 247 ? 54.597 45.194 -32.987 1.00 82.12 247 ASP A O 1
ATOM 2082 N N . GLU A 1 248 ? 54.603 44.466 -35.109 1.00 86.06 248 GLU A N 1
ATOM 2083 C CA . GLU A 1 248 ? 53.560 43.440 -34.943 1.00 86.06 248 GLU A CA 1
ATOM 2084 C C . GLU A 1 248 ? 53.947 42.394 -33.880 1.00 86.06 248 GLU A C 1
ATOM 2086 O O . GLU A 1 248 ? 53.154 42.082 -32.989 1.00 86.06 248 GLU A O 1
ATOM 2091 N N . ILE A 1 249 ? 55.199 41.920 -33.882 1.00 82.12 249 ILE A N 1
ATOM 2092 C CA . ILE A 1 249 ? 55.719 41.021 -32.840 1.00 82.12 249 ILE A CA 1
ATOM 2093 C C . ILE A 1 249 ? 55.744 41.702 -31.459 1.00 82.12 249 ILE A C 1
ATOM 2095 O O . ILE A 1 249 ? 55.514 41.025 -30.453 1.00 82.12 249 ILE A O 1
ATOM 2099 N N . THR A 1 250 ? 55.998 43.013 -31.360 1.00 84.25 250 THR A N 1
ATOM 2100 C CA . THR A 1 250 ? 55.901 43.722 -30.068 1.00 84.25 250 THR A CA 1
ATOM 2101 C C . THR A 1 250 ? 54.458 43.911 -29.604 1.00 84.25 250 THR A C 1
ATOM 2103 O O . THR A 1 250 ? 54.200 43.745 -28.412 1.00 84.25 250 THR A O 1
ATOM 2106 N N . MET A 1 251 ? 53.511 44.150 -30.518 1.00 86.44 251 MET A N 1
ATOM 2107 C CA . MET A 1 251 ? 52.080 44.212 -30.206 1.00 86.44 251 MET A CA 1
ATOM 2108 C C . MET A 1 251 ? 51.551 42.867 -29.702 1.00 86.44 251 MET A C 1
ATOM 2110 O O . MET A 1 251 ? 50.977 42.812 -28.619 1.00 86.44 251 MET A O 1
ATOM 2114 N N . LEU A 1 252 ? 51.834 41.763 -30.400 1.00 85.50 252 LEU A N 1
ATOM 2115 C CA . LEU A 1 252 ? 51.403 40.422 -29.979 1.00 85.50 252 LEU A CA 1
ATOM 2116 C C . LEU A 1 252 ? 52.021 39.991 -28.635 1.00 85.50 252 LEU A C 1
ATOM 2118 O O . LEU A 1 252 ? 51.391 39.265 -27.865 1.00 85.50 252 LEU A O 1
ATOM 2122 N N . ARG A 1 253 ? 53.235 40.458 -28.307 1.00 88.12 253 ARG A N 1
ATOM 2123 C CA . ARG A 1 253 ? 53.829 40.277 -26.967 1.00 88.12 253 ARG A CA 1
ATOM 2124 C C . ARG A 1 253 ? 53.105 41.103 -25.907 1.00 88.12 253 ARG A C 1
ATOM 2126 O O . ARG A 1 253 ? 52.786 40.566 -24.852 1.00 88.12 253 ARG A O 1
ATOM 2133 N N . LEU A 1 254 ? 52.807 42.371 -26.195 1.00 90.50 254 LEU A N 1
ATOM 2134 C CA . LEU A 1 254 ? 52.065 43.248 -25.289 1.00 90.50 254 LEU A CA 1
ATOM 2135 C C . LEU A 1 254 ? 50.650 42.711 -25.013 1.00 90.50 254 LEU A C 1
ATOM 2137 O O . LEU A 1 254 ? 50.204 42.735 -23.870 1.00 90.50 254 LEU A O 1
ATOM 2141 N N . GLU A 1 255 ? 49.966 42.177 -26.024 1.00 87.38 255 GLU A N 1
ATOM 2142 C CA . GLU A 1 255 ? 48.659 41.528 -25.875 1.00 87.38 255 GLU A CA 1
ATOM 2143 C C . GLU A 1 255 ? 48.743 40.240 -25.044 1.00 87.38 255 GLU A C 1
ATOM 2145 O O . GLU A 1 255 ? 47.925 40.039 -24.145 1.00 87.38 255 GLU A O 1
ATOM 2150 N N . LEU A 1 256 ? 49.757 39.396 -25.275 1.00 86.12 256 LEU A N 1
ATOM 2151 C CA . LEU A 1 256 ? 50.001 38.194 -24.471 1.00 86.12 256 LEU A CA 1
ATOM 2152 C C . LEU A 1 256 ? 50.261 38.534 -22.995 1.00 86.12 256 LEU A C 1
ATOM 2154 O O . LEU A 1 256 ? 49.730 37.867 -22.104 1.00 86.12 256 LEU A O 1
ATOM 2158 N N . ASP A 1 257 ? 51.045 39.577 -22.725 1.00 88.75 257 ASP A N 1
ATOM 2159 C CA . ASP A 1 257 ? 51.345 40.015 -21.362 1.00 88.75 257 ASP A CA 1
ATOM 2160 C C . ASP A 1 257 ? 50.152 40.733 -20.703 1.00 88.75 257 ASP A C 1
ATOM 2162 O O . ASP A 1 257 ? 49.924 40.542 -19.510 1.00 88.75 257 ASP A O 1
ATOM 2166 N N . GLN A 1 258 ? 49.296 41.433 -21.459 1.00 88.00 258 GLN A N 1
ATOM 2167 C CA . GLN A 1 258 ? 47.996 41.912 -20.958 1.00 88.00 258 GLN A CA 1
ATOM 2168 C C . GLN A 1 258 ? 47.031 40.764 -20.621 1.00 88.00 258 GLN A C 1
ATOM 2170 O O . GLN A 1 258 ? 46.319 40.840 -19.620 1.00 88.00 258 GLN A O 1
ATOM 2175 N N . VAL A 1 259 ? 46.991 39.697 -21.428 1.00 87.44 259 VAL A N 1
ATOM 2176 C CA . VAL A 1 259 ? 46.193 38.492 -21.131 1.00 87.44 259 VAL A CA 1
ATOM 2177 C C . VAL A 1 259 ? 46.694 37.820 -19.851 1.00 87.44 259 VAL A C 1
ATOM 2179 O O . VAL A 1 259 ? 45.881 37.468 -18.998 1.00 87.44 259 VAL A O 1
ATOM 2182 N N . ARG A 1 260 ? 48.017 37.704 -19.673 1.00 89.31 260 ARG A N 1
ATOM 2183 C CA . ARG A 1 260 ? 48.630 37.202 -18.431 1.00 89.31 260 ARG A CA 1
ATOM 2184 C C . ARG A 1 260 ? 48.291 38.070 -17.223 1.00 89.31 260 ARG A C 1
ATOM 2186 O O . ARG A 1 260 ? 47.940 37.517 -16.187 1.00 89.31 260 ARG A O 1
ATOM 2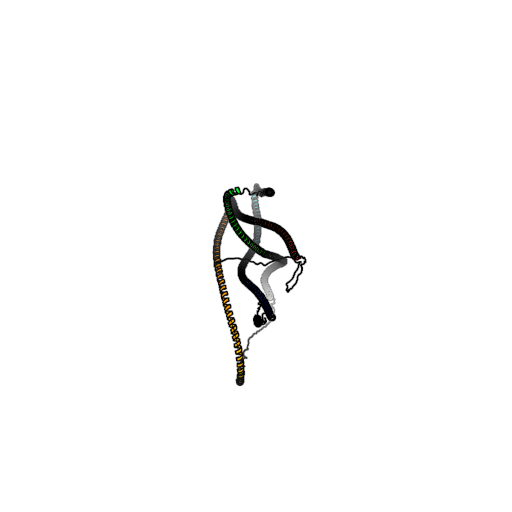193 N N . LEU A 1 261 ? 48.353 39.397 -17.357 1.00 90.88 261 LEU A N 1
ATOM 2194 C CA . LEU A 1 261 ? 48.030 40.316 -16.265 1.00 90.88 261 LEU A CA 1
ATOM 2195 C C . LEU A 1 261 ? 46.565 40.166 -15.830 1.00 90.88 261 LEU A C 1
ATOM 2197 O O . LEU A 1 261 ? 46.300 39.980 -14.648 1.00 90.88 261 LEU A O 1
ATOM 2201 N N . ARG A 1 262 ? 45.619 40.140 -16.785 1.00 87.56 262 ARG A N 1
ATOM 2202 C CA . ARG A 1 262 ? 44.195 39.896 -16.488 1.00 87.56 262 ARG A CA 1
ATOM 2203 C C . ARG A 1 262 ? 43.970 38.546 -15.809 1.00 87.56 262 ARG A C 1
ATOM 2205 O O . ARG A 1 262 ? 43.210 38.483 -14.850 1.00 87.56 262 ARG A O 1
ATOM 2212 N N . HIS A 1 263 ? 44.658 37.495 -16.253 1.00 88.88 263 HIS A N 1
ATOM 2213 C CA . HIS A 1 263 ? 44.553 36.179 -15.625 1.00 88.88 263 HIS A CA 1
ATOM 2214 C C . HIS A 1 263 ? 45.060 36.196 -14.172 1.00 88.88 263 HIS A C 1
ATOM 2216 O O . HIS A 1 263 ? 44.377 35.685 -13.291 1.00 88.88 263 HIS A O 1
ATOM 2222 N N . GLN A 1 264 ? 46.183 36.866 -13.892 1.00 84.75 264 GLN A N 1
ATOM 2223 C CA . GLN A 1 264 ? 46.699 37.043 -12.527 1.00 84.75 264 GLN A CA 1
ATOM 2224 C C . GLN A 1 264 ? 45.779 37.911 -11.650 1.00 84.75 264 GLN A C 1
ATOM 2226 O O . GLN A 1 264 ? 45.621 37.638 -10.461 1.00 84.75 264 GLN A O 1
ATOM 2231 N N . GLU A 1 265 ? 45.125 38.929 -12.217 1.00 87.56 265 GLU A N 1
ATOM 2232 C CA . GLU A 1 265 ? 44.093 39.707 -11.520 1.00 87.56 265 GLU A CA 1
ATOM 2233 C C . GLU A 1 265 ? 42.820 38.890 -11.236 1.00 87.56 265 GLU A C 1
ATOM 2235 O O . GLU A 1 265 ? 42.126 39.158 -10.257 1.00 87.56 265 GLU A O 1
ATOM 2240 N N . GLU A 1 266 ? 42.466 37.933 -12.094 1.00 87.81 266 GLU A N 1
ATOM 2241 C CA . GLU A 1 266 ? 41.348 37.001 -11.890 1.00 87.81 266 GLU A CA 1
ATOM 2242 C C . GLU A 1 266 ? 41.689 35.950 -10.823 1.00 87.81 266 GLU A C 1
ATOM 2244 O O . GLU A 1 266 ? 40.912 35.767 -9.888 1.00 87.81 266 GLU A O 1
ATOM 2249 N N . GLU A 1 267 ? 42.878 35.340 -10.881 1.00 86.50 267 GLU A N 1
ATOM 2250 C CA . GLU A 1 267 ? 43.401 34.467 -9.819 1.00 86.50 267 GLU A CA 1
ATOM 2251 C C . GLU A 1 267 ? 43.455 35.194 -8.464 1.00 86.50 267 GLU A C 1
ATOM 2253 O O . GLU A 1 267 ? 43.033 34.636 -7.450 1.00 86.50 267 GLU A O 1
ATOM 2258 N N . GLY A 1 268 ? 43.892 36.459 -8.445 1.00 88.31 268 GLY A N 1
ATOM 2259 C CA . GLY A 1 268 ? 43.884 37.310 -7.252 1.00 88.31 268 GLY A CA 1
ATOM 2260 C C . GLY A 1 268 ? 42.486 37.487 -6.652 1.00 88.31 268 GLY A C 1
ATOM 2261 O O . GLY A 1 268 ? 42.298 37.236 -5.462 1.00 88.31 268 GLY A O 1
ATOM 2262 N N . LYS A 1 269 ? 41.481 37.820 -7.476 1.00 89.88 269 LYS A N 1
ATOM 2263 C CA . LYS A 1 269 ? 40.078 37.946 -7.031 1.00 89.88 269 LYS A CA 1
ATOM 2264 C C . LYS A 1 269 ? 39.545 36.632 -6.459 1.00 89.88 269 LYS A C 1
ATOM 2266 O O . LYS A 1 269 ? 38.928 36.642 -5.399 1.00 89.88 269 LYS A O 1
ATOM 2271 N N . TYR A 1 270 ? 39.831 35.492 -7.094 1.00 86.38 270 TYR A N 1
ATOM 2272 C CA . TYR A 1 270 ? 39.416 34.187 -6.566 1.00 86.38 270 TYR A CA 1
ATOM 2273 C C . TYR A 1 270 ? 40.112 33.821 -5.244 1.00 86.38 270 TYR A C 1
ATOM 2275 O O . TYR A 1 270 ? 39.514 33.128 -4.417 1.00 86.38 270 TYR A O 1
ATOM 2283 N N . LEU A 1 271 ? 41.341 34.287 -5.002 1.00 89.12 271 LEU A N 1
ATOM 2284 C CA . LEU A 1 271 ? 42.015 34.130 -3.709 1.00 89.12 271 LEU A CA 1
ATOM 2285 C C . LEU A 1 271 ? 41.389 35.028 -2.627 1.00 89.12 271 LEU A C 1
ATOM 2287 O O . LEU A 1 271 ? 41.107 34.537 -1.534 1.00 89.12 271 LEU A O 1
ATOM 2291 N N . GLU A 1 272 ? 41.097 36.294 -2.935 1.00 89.44 272 GLU A N 1
ATOM 2292 C CA . GLU A 1 272 ? 40.401 37.224 -2.028 1.00 89.44 272 GLU A CA 1
ATOM 2293 C C . GLU A 1 272 ? 38.980 36.738 -1.677 1.00 89.44 272 GLU A C 1
ATOM 2295 O O . GLU A 1 272 ? 38.579 36.739 -0.509 1.00 89.44 272 GLU A O 1
ATOM 2300 N N . GLU A 1 273 ? 38.221 36.238 -2.656 1.00 88.25 273 GLU A N 1
ATOM 2301 C CA . GLU A 1 273 ? 36.909 35.623 -2.423 1.00 88.25 273 GLU A CA 1
ATOM 2302 C C . GLU A 1 273 ? 37.014 34.396 -1.503 1.00 88.25 273 GLU A C 1
ATOM 2304 O O . GLU A 1 273 ? 36.226 34.270 -0.562 1.00 88.25 273 GLU A O 1
ATOM 2309 N N . ASN A 1 274 ? 38.018 33.532 -1.697 1.00 82.38 274 ASN A N 1
ATOM 2310 C CA . ASN A 1 274 ? 38.259 32.391 -0.808 1.00 82.38 274 ASN A CA 1
ATOM 2311 C C . ASN A 1 274 ? 38.653 32.817 0.616 1.00 82.38 274 ASN A C 1
ATOM 2313 O O . ASN A 1 274 ? 38.158 32.225 1.576 1.00 82.38 274 ASN A O 1
ATOM 2317 N N . GLU A 1 275 ? 39.493 33.841 0.785 1.00 91.00 275 GLU A N 1
ATOM 2318 C CA . GLU A 1 275 ? 39.864 34.361 2.109 1.00 91.00 275 GLU A CA 1
ATOM 2319 C C . GLU A 1 275 ? 38.648 34.963 2.835 1.00 91.00 275 GLU A C 1
ATOM 2321 O O . GLU A 1 275 ? 38.395 34.605 3.987 1.00 91.00 275 GLU A O 1
ATOM 2326 N N . THR A 1 276 ? 37.811 35.770 2.167 1.00 90.56 276 THR A N 1
ATOM 2327 C CA . THR A 1 276 ? 36.597 36.321 2.809 1.00 90.56 276 THR A CA 1
ATOM 2328 C C . THR A 1 276 ? 35.525 35.261 3.085 1.00 90.56 276 THR A C 1
ATOM 2330 O O . THR A 1 276 ? 34.774 35.386 4.053 1.00 90.56 276 THR A O 1
ATOM 2333 N N . LEU A 1 277 ? 35.424 34.199 2.276 1.00 86.88 277 LEU A N 1
ATOM 2334 C CA . LEU A 1 277 ? 34.553 33.052 2.569 1.00 86.88 277 LEU A CA 1
ATOM 2335 C C . LEU A 1 277 ? 35.075 32.230 3.755 1.00 86.88 277 LEU A C 1
ATOM 2337 O O . LEU A 1 277 ? 34.286 31.769 4.579 1.00 86.88 277 LEU A O 1
ATOM 2341 N N . LYS A 1 278 ? 36.392 32.068 3.878 1.00 89.44 278 LYS A N 1
ATOM 2342 C CA . LYS A 1 278 ? 37.063 31.391 4.996 1.00 89.44 278 LYS A CA 1
ATOM 2343 C C . LYS A 1 278 ? 36.921 32.172 6.307 1.00 89.44 278 LYS A C 1
ATOM 2345 O O . LYS A 1 278 ? 36.627 31.562 7.332 1.00 89.44 278 LYS A O 1
ATOM 2350 N N . GLU A 1 279 ? 37.028 33.501 6.271 1.00 91.06 279 GLU A N 1
ATOM 2351 C CA . GLU A 1 279 ? 36.751 34.377 7.418 1.00 91.06 279 GLU A CA 1
ATOM 2352 C C . GLU A 1 279 ? 35.293 34.240 7.886 1.00 91.06 279 GLU A C 1
ATOM 2354 O O . GLU A 1 279 ? 35.056 33.892 9.043 1.00 91.06 279 GLU A O 1
ATOM 2359 N N . LYS A 1 280 ? 34.320 34.356 6.967 1.00 90.69 280 LYS A N 1
ATOM 2360 C CA . LYS A 1 280 ? 32.887 34.135 7.258 1.00 90.69 280 LYS A CA 1
ATOM 2361 C C . LYS A 1 280 ? 32.606 32.751 7.855 1.00 90.69 280 LYS A C 1
ATOM 2363 O O . LYS A 1 280 ? 31.772 32.635 8.748 1.00 90.69 280 LYS A O 1
ATOM 2368 N N . ASN A 1 281 ? 33.294 31.703 7.394 1.00 85.31 281 ASN A N 1
ATOM 2369 C CA . ASN A 1 281 ? 33.158 30.357 7.961 1.00 85.31 281 ASN A CA 1
ATOM 2370 C C . ASN A 1 281 ? 33.710 30.265 9.393 1.00 85.31 281 ASN A C 1
ATOM 2372 O O . ASN A 1 281 ? 33.073 29.648 10.246 1.00 85.31 281 ASN A O 1
ATOM 2376 N N . GLU A 1 282 ? 34.856 30.885 9.693 1.00 92.38 282 GLU A N 1
ATOM 2377 C CA . GLU A 1 282 ? 35.367 30.935 11.070 1.00 92.38 282 GLU A CA 1
ATOM 2378 C C . GLU A 1 282 ? 34.508 31.830 11.980 1.00 92.38 282 GLU A C 1
ATOM 2380 O O . GLU A 1 282 ? 34.383 31.522 13.163 1.00 92.38 282 GLU A O 1
ATOM 2385 N N . ASP A 1 283 ? 33.866 32.883 11.467 1.00 91.44 283 ASP A N 1
ATOM 2386 C CA . ASP A 1 283 ? 32.919 33.704 12.236 1.00 91.44 283 ASP A CA 1
ATOM 2387 C C . ASP A 1 283 ? 31.610 32.969 12.546 1.00 91.44 283 ASP A C 1
ATOM 2389 O O . ASP A 1 283 ? 31.235 32.883 13.716 1.00 91.44 283 ASP A O 1
ATOM 2393 N N . LEU A 1 284 ? 30.978 32.323 11.559 1.00 87.12 284 LEU A N 1
ATOM 2394 C CA . LEU A 1 284 ? 29.808 31.456 11.784 1.00 87.12 284 LEU A CA 1
ATOM 2395 C C . LEU A 1 284 ? 30.111 30.330 12.788 1.00 87.12 284 LEU A C 1
ATOM 2397 O O . LEU A 1 284 ? 29.259 29.936 13.580 1.00 87.12 284 LEU A O 1
ATOM 2401 N N . LYS A 1 285 ? 31.349 29.832 12.802 1.00 88.69 285 LYS A N 1
ATOM 2402 C CA . LYS A 1 285 ? 31.849 28.811 13.734 1.00 88.69 285 LYS A CA 1
ATOM 2403 C C . LYS A 1 285 ? 32.140 29.359 15.142 1.00 88.69 285 LYS A C 1
ATOM 2405 O O . LYS A 1 285 ? 32.037 28.601 16.108 1.00 88.69 285 LYS A O 1
ATOM 2410 N N . LYS A 1 286 ? 32.463 30.651 15.293 1.00 90.81 286 LYS A N 1
ATOM 2411 C CA . LYS A 1 286 ? 32.485 31.351 16.598 1.00 90.81 286 LYS A CA 1
ATOM 2412 C C . LYS A 1 286 ? 31.058 31.577 17.102 1.00 90.81 286 LYS A C 1
ATOM 2414 O O . LYS A 1 286 ? 30.776 31.290 18.260 1.00 90.81 286 LYS A O 1
ATOM 2419 N N . GLU A 1 287 ? 30.156 32.030 16.234 1.00 89.81 287 GLU A N 1
ATOM 2420 C CA . GLU A 1 287 ? 28.743 32.255 16.556 1.00 89.81 287 GLU A CA 1
ATOM 2421 C C . GLU A 1 287 ? 28.033 30.952 16.958 1.00 89.81 287 GLU A C 1
ATOM 2423 O O . GLU A 1 287 ? 27.311 30.926 17.955 1.00 89.81 287 GLU A O 1
ATOM 2428 N N . LEU A 1 288 ? 28.298 29.842 16.261 1.00 86.12 288 LEU A N 1
ATOM 2429 C CA . LEU A 1 288 ? 27.803 28.515 16.634 1.00 86.12 288 LEU A CA 1
ATOM 2430 C C . LEU A 1 288 ? 28.229 28.138 18.062 1.00 86.12 288 LEU A C 1
ATOM 2432 O O . LEU A 1 288 ? 27.380 27.766 18.868 1.00 86.12 288 LEU A O 1
ATOM 2436 N N . LYS A 1 289 ? 29.511 28.317 18.408 1.00 90.00 289 LYS A N 1
ATOM 2437 C CA . LYS A 1 289 ? 30.019 28.059 19.766 1.00 90.00 289 LYS A CA 1
ATOM 2438 C C . LYS A 1 289 ? 29.386 28.957 20.823 1.00 90.00 289 LYS A C 1
ATOM 2440 O O . LYS A 1 289 ? 29.018 28.470 21.884 1.00 90.00 289 LYS A O 1
ATOM 2445 N N . LEU A 1 290 ? 29.218 30.249 20.541 1.00 89.06 290 LEU A N 1
ATOM 2446 C CA . LEU A 1 290 ? 28.548 31.170 21.465 1.00 89.06 290 LEU A CA 1
ATOM 2447 C C . LEU A 1 290 ? 27.084 30.761 21.703 1.00 89.06 290 LEU A C 1
ATOM 2449 O O . LEU A 1 290 ? 26.595 30.873 22.826 1.00 89.06 290 LEU A O 1
ATOM 2453 N N . ASN A 1 291 ? 26.407 30.216 20.689 1.00 83.44 291 ASN A N 1
ATOM 2454 C CA . ASN A 1 291 ? 25.068 29.642 20.831 1.00 83.44 291 ASN A CA 1
ATOM 2455 C C . ASN A 1 291 ? 25.065 28.312 21.616 1.00 83.44 291 ASN A C 1
ATOM 2457 O O . ASN A 1 291 ? 24.182 28.108 22.449 1.00 83.44 291 ASN A O 1
ATOM 2461 N N . GLU A 1 292 ? 26.054 27.430 21.425 1.00 87.56 292 GLU A N 1
ATOM 2462 C CA . GLU A 1 292 ? 26.241 26.209 22.235 1.00 87.56 292 GLU A CA 1
ATOM 2463 C C . GLU A 1 292 ? 26.511 26.540 23.719 1.00 87.56 292 GLU A C 1
ATOM 2465 O O . GLU A 1 292 ? 25.927 25.931 24.623 1.00 87.56 292 GLU A O 1
ATOM 2470 N N . GLU A 1 293 ? 27.348 27.544 23.986 1.00 88.56 293 GLU A N 1
ATOM 2471 C CA . GLU A 1 293 ? 27.651 28.047 25.330 1.00 88.56 293 GLU A CA 1
ATOM 2472 C C . GLU A 1 293 ? 26.425 28.714 25.974 1.00 88.56 293 GLU A C 1
ATOM 2474 O O . GLU A 1 293 ? 26.102 28.416 27.127 1.00 88.56 293 GLU A O 1
ATOM 2479 N N . ALA A 1 294 ? 25.685 29.550 25.236 1.00 86.44 294 ALA A N 1
ATOM 2480 C CA . ALA A 1 294 ? 24.445 30.164 25.711 1.00 86.44 294 ALA A CA 1
ATOM 2481 C C . ALA A 1 294 ? 23.364 29.114 26.025 1.00 86.44 294 ALA A C 1
ATOM 2483 O O . ALA A 1 294 ? 22.739 29.164 27.089 1.00 86.44 294 ALA A O 1
ATOM 2484 N N . LEU A 1 295 ? 23.186 28.111 25.157 1.00 86.12 295 LEU A N 1
ATOM 2485 C CA . LEU A 1 295 ? 22.283 26.988 25.407 1.00 86.12 295 LEU A CA 1
ATOM 2486 C C . LEU A 1 295 ? 22.691 26.240 26.684 1.00 86.12 295 LEU A C 1
ATOM 2488 O O . LEU A 1 295 ? 21.854 26.017 27.560 1.00 86.12 295 LEU A O 1
ATOM 2492 N N . THR A 1 296 ? 23.983 25.947 26.848 1.00 83.19 296 THR A N 1
ATOM 2493 C CA . THR A 1 296 ? 24.529 25.302 28.054 1.00 83.19 296 THR A CA 1
ATOM 2494 C C . THR A 1 296 ? 24.262 26.130 29.319 1.00 83.19 296 THR A C 1
ATOM 2496 O O . THR A 1 296 ? 23.857 25.574 30.343 1.00 83.19 296 THR A O 1
ATOM 2499 N N . GLN A 1 297 ? 24.393 27.461 29.256 1.00 84.19 297 GLN A N 1
ATOM 2500 C CA . GLN A 1 297 ? 24.044 28.351 30.369 1.00 84.19 297 GLN A CA 1
ATOM 2501 C C . GLN A 1 297 ? 22.543 28.325 30.697 1.00 84.19 297 GLN A C 1
ATOM 2503 O O . GLN A 1 297 ? 22.193 28.247 31.875 1.00 84.19 297 GLN A O 1
ATOM 2508 N N . THR A 1 298 ? 21.643 28.331 29.705 1.00 82.31 298 THR A N 1
ATOM 2509 C CA . THR A 1 298 ? 20.191 28.235 29.981 1.00 82.31 298 THR A CA 1
ATOM 2510 C C . THR A 1 298 ? 19.813 26.890 30.609 1.00 82.31 298 THR A C 1
ATOM 2512 O O . THR A 1 298 ? 19.062 26.860 31.585 1.00 82.31 298 THR A O 1
ATOM 2515 N N . VAL A 1 299 ? 20.397 25.779 30.143 1.00 85.50 299 VAL A N 1
ATOM 2516 C CA . VAL A 1 299 ? 20.216 24.446 30.746 1.00 85.50 299 VAL A CA 1
ATOM 2517 C C . VAL A 1 299 ? 20.713 24.427 32.197 1.00 85.50 299 VAL A C 1
ATOM 2519 O O . VAL A 1 299 ? 20.030 23.892 33.074 1.00 85.50 299 VAL A O 1
ATOM 2522 N N . PHE A 1 300 ? 21.853 25.062 32.485 1.00 86.12 300 PHE A N 1
ATOM 2523 C CA . PHE A 1 300 ? 22.361 25.206 33.851 1.00 86.12 300 PHE A CA 1
ATOM 2524 C C . PHE A 1 300 ? 21.421 26.039 34.741 1.00 86.12 300 PHE A C 1
ATOM 2526 O O . PHE A 1 300 ? 21.139 25.638 35.872 1.00 86.12 300 PHE A O 1
ATOM 2533 N N . GLN A 1 301 ? 20.866 27.146 34.233 1.00 85.62 301 GLN A N 1
ATOM 2534 C CA . GLN A 1 301 ? 19.894 27.975 34.959 1.00 85.62 301 GLN A CA 1
ATOM 2535 C C . GLN A 1 301 ? 18.598 27.210 35.278 1.00 85.62 301 GLN A C 1
ATOM 2537 O O . GLN A 1 301 ? 18.151 27.229 36.427 1.00 85.62 301 GLN A O 1
ATOM 2542 N N . TYR A 1 302 ? 18.024 26.484 34.312 1.00 83.12 302 TYR A N 1
ATOM 2543 C CA . TYR A 1 302 ? 16.831 25.660 34.546 1.00 83.12 302 TYR A CA 1
ATOM 2544 C C . TYR A 1 302 ? 17.095 24.516 35.535 1.00 83.12 302 TYR A C 1
ATOM 2546 O O . TYR A 1 302 ? 16.260 24.249 36.401 1.00 83.12 302 TYR A O 1
ATOM 2554 N N . ASN A 1 303 ? 18.269 23.880 35.478 1.00 86.06 303 ASN A N 1
ATOM 2555 C CA . ASN A 1 303 ? 18.672 22.881 36.470 1.00 86.06 303 ASN A CA 1
ATOM 2556 C C . ASN A 1 303 ? 18.844 23.510 37.871 1.00 86.06 303 ASN A C 1
ATOM 2558 O O . ASN A 1 303 ? 18.441 22.920 38.873 1.00 86.06 303 ASN A O 1
ATOM 2562 N N . GLY A 1 304 ? 19.366 24.737 37.963 1.00 86.94 304 GLY A N 1
ATOM 2563 C CA . GLY A 1 304 ? 19.424 25.505 39.212 1.00 86.94 304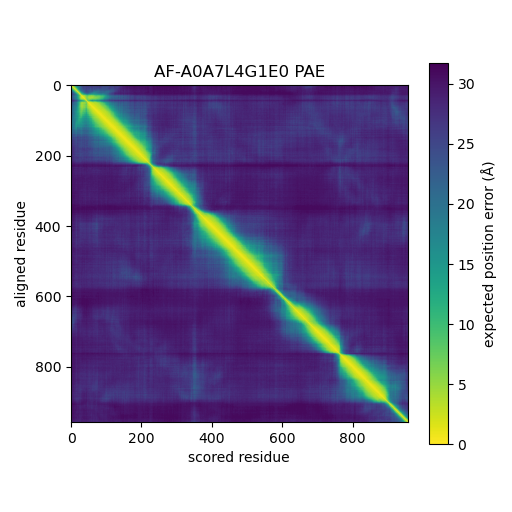 GLY A CA 1
ATOM 2564 C C . GLY A 1 304 ? 18.038 25.757 39.819 1.00 86.94 304 GLY A C 1
ATOM 2565 O O . GLY A 1 304 ? 17.812 25.449 40.990 1.00 86.94 304 GLY A O 1
ATOM 2566 N N . GLN A 1 305 ? 17.084 26.232 39.011 1.00 83.19 305 GLN A N 1
ATOM 2567 C CA . GLN A 1 305 ? 15.688 26.441 39.429 1.00 83.19 305 GLN A CA 1
ATOM 2568 C C . GLN A 1 305 ? 15.014 25.136 39.881 1.00 83.19 305 GLN A C 1
ATOM 2570 O O . GLN A 1 305 ? 14.352 25.108 40.919 1.00 83.19 305 GLN A O 1
ATOM 2575 N N . LEU A 1 306 ? 15.224 24.036 39.149 1.00 84.38 306 LEU A N 1
ATOM 2576 C CA . LEU A 1 306 ? 14.686 22.718 39.495 1.00 84.38 306 LEU A CA 1
ATOM 2577 C C . LEU A 1 306 ? 15.198 22.223 40.858 1.00 84.38 306 LEU A C 1
ATOM 2579 O O . LEU A 1 306 ? 14.428 21.672 41.646 1.00 84.38 306 LEU A O 1
ATOM 2583 N N . ASN A 1 307 ? 16.482 22.437 41.160 1.00 84.38 307 ASN A N 1
ATOM 2584 C CA . ASN A 1 307 ? 17.057 22.054 42.450 1.00 84.38 307 ASN A CA 1
ATOM 2585 C C . ASN A 1 307 ? 16.587 22.964 43.598 1.00 84.38 307 ASN A C 1
ATOM 2587 O O . ASN A 1 307 ? 16.316 22.450 44.682 1.00 84.38 307 ASN A O 1
ATOM 2591 N N . LEU A 1 308 ? 16.393 24.269 43.362 1.00 87.88 308 LEU A N 1
ATOM 2592 C CA . LEU A 1 308 ? 15.775 25.173 44.342 1.00 87.88 308 LEU A CA 1
ATOM 2593 C C . LEU A 1 308 ? 14.357 24.711 44.712 1.00 87.88 308 LEU A C 1
ATOM 2595 O O . LEU A 1 308 ? 14.104 24.427 45.883 1.00 87.88 308 LEU A O 1
ATOM 2599 N N . LEU A 1 309 ? 13.480 24.497 43.725 1.00 80.31 309 LEU A N 1
ATOM 2600 C CA . LEU A 1 309 ? 12.116 23.986 43.941 1.00 80.31 309 LEU A CA 1
ATOM 2601 C C . LEU A 1 309 ? 12.102 22.636 44.685 1.00 80.31 309 LEU A C 1
ATOM 2603 O O . LEU A 1 309 ? 11.251 22.388 45.542 1.00 80.31 309 LEU A O 1
ATOM 2607 N N . LYS A 1 310 ? 13.082 21.766 44.408 1.00 86.44 310 LYS A N 1
ATOM 2608 C CA . LYS A 1 310 ? 13.264 20.489 45.113 1.00 86.44 310 LYS A CA 1
ATOM 2609 C C . LYS A 1 310 ? 13.645 20.685 46.588 1.00 86.44 310 LYS A C 1
ATOM 2611 O O . LYS A 1 310 ? 13.150 19.947 47.439 1.00 86.44 310 LYS A O 1
ATOM 2616 N N . THR A 1 311 ? 14.474 21.682 46.912 1.00 83.06 311 THR A N 1
ATOM 2617 C CA . THR A 1 311 ? 14.779 22.038 48.311 1.00 83.06 311 THR A CA 1
ATOM 2618 C C . THR A 1 311 ? 13.607 22.716 49.024 1.00 83.06 311 THR A C 1
ATOM 2620 O O . THR A 1 311 ? 13.337 22.387 50.177 1.00 83.06 311 THR A O 1
ATOM 2623 N N . GLU A 1 312 ? 12.845 23.578 48.345 1.00 86.19 312 GLU A N 1
ATOM 2624 C CA . GLU A 1 312 ? 11.639 24.203 48.906 1.00 86.19 312 GLU A CA 1
ATOM 2625 C C . GLU A 1 312 ? 10.568 23.159 49.244 1.00 86.19 312 GLU A C 1
ATOM 2627 O O . GLU A 1 312 ? 10.010 23.182 50.341 1.00 86.19 312 GLU A O 1
ATOM 2632 N N . SER A 1 313 ? 10.345 22.180 48.360 1.00 75.38 313 SER A N 1
ATOM 2633 C CA . SER A 1 313 ? 9.446 21.047 48.612 1.00 75.38 313 SER A CA 1
ATOM 2634 C C . SER A 1 313 ? 9.854 20.238 49.854 1.00 75.38 313 SER A C 1
ATOM 2636 O O . SER A 1 313 ? 9.004 19.910 50.684 1.00 75.38 313 SER A O 1
ATOM 2638 N N . ALA A 1 314 ? 11.154 19.982 50.043 1.00 84.06 314 ALA A N 1
ATOM 2639 C CA . ALA A 1 314 ? 11.657 19.306 51.239 1.00 84.06 314 ALA A CA 1
ATOM 2640 C C . ALA A 1 314 ? 11.429 20.133 52.524 1.00 84.06 314 ALA A C 1
ATOM 2642 O O . ALA A 1 314 ? 11.011 19.581 53.542 1.00 84.06 314 ALA A O 1
ATOM 2643 N N . VAL A 1 315 ? 11.640 21.454 52.473 1.00 85.56 315 VAL A N 1
ATOM 2644 C CA . VAL A 1 315 ? 11.409 22.373 53.607 1.00 85.56 315 VAL A CA 1
ATOM 2645 C C . VAL A 1 315 ? 9.918 22.540 53.933 1.00 85.56 315 VAL A C 1
ATOM 2647 O O . VAL A 1 315 ? 9.555 22.716 55.096 1.00 85.56 315 VAL A O 1
ATOM 2650 N N . LEU A 1 316 ? 9.029 22.468 52.940 1.00 81.44 316 LEU A N 1
ATOM 2651 C CA . LEU A 1 316 ? 7.582 22.474 53.176 1.00 81.44 316 LEU A CA 1
ATOM 2652 C C . LEU A 1 316 ? 7.115 21.180 53.859 1.00 81.44 316 LEU A C 1
ATOM 2654 O O . LEU A 1 316 ? 6.322 21.252 54.796 1.00 81.44 316 LEU A O 1
ATOM 2658 N N . ASN A 1 317 ? 7.664 20.021 53.477 1.00 79.06 317 ASN A N 1
ATOM 2659 C CA . ASN A 1 317 ? 7.374 18.752 54.152 1.00 79.06 317 ASN A CA 1
ATOM 2660 C C . ASN A 1 317 ? 7.840 18.740 55.620 1.00 79.06 317 ASN A C 1
ATOM 2662 O O . ASN A 1 317 ? 7.091 18.287 56.483 1.00 79.06 317 ASN A O 1
ATOM 2666 N N . THR A 1 318 ? 9.026 19.271 55.948 1.00 84.00 318 THR A N 1
ATOM 2667 C CA . THR A 1 318 ? 9.474 19.316 57.357 1.00 84.00 318 THR A CA 1
ATOM 2668 C C . THR A 1 318 ? 8.633 20.266 58.212 1.00 84.00 318 THR A C 1
ATOM 2670 O O . THR A 1 318 ? 8.338 19.945 59.363 1.00 84.00 318 THR A O 1
ATOM 2673 N N . LYS A 1 319 ? 8.167 21.391 57.651 1.00 82.69 319 LYS A N 1
ATOM 2674 C CA . LYS A 1 319 ? 7.201 22.281 58.321 1.00 82.69 319 LYS A CA 1
ATOM 2675 C C . LYS A 1 319 ? 5.843 21.608 58.541 1.00 82.69 319 LYS A C 1
ATOM 2677 O O . LYS A 1 319 ? 5.250 21.791 59.602 1.00 82.69 319 LYS A O 1
ATOM 2682 N N . LEU A 1 320 ? 5.361 20.819 57.578 1.00 80.88 320 LEU A N 1
ATOM 2683 C CA . LEU A 1 320 ? 4.103 20.079 57.706 1.00 80.88 320 LEU A CA 1
ATOM 2684 C C . LEU A 1 320 ? 4.157 19.068 58.863 1.00 80.88 320 LEU A C 1
ATOM 2686 O O . LEU A 1 320 ? 3.219 19.008 59.658 1.00 80.88 320 LEU A O 1
ATOM 2690 N N . GLU A 1 321 ? 5.261 18.335 59.020 1.00 80.38 321 GLU A N 1
ATOM 2691 C CA . GLU A 1 321 ? 5.403 17.367 60.116 1.00 80.38 321 GLU A CA 1
ATOM 2692 C C . GLU A 1 321 ? 5.451 18.053 61.493 1.00 80.38 321 GLU A C 1
ATOM 2694 O O . GLU A 1 321 ? 4.744 17.642 62.413 1.00 80.38 321 GLU A O 1
ATOM 2699 N N . GLN A 1 322 ? 6.164 19.181 61.606 1.00 80.94 322 GLN A N 1
ATOM 2700 C CA . GLN A 1 322 ? 6.198 19.992 62.832 1.00 80.94 322 GLN A CA 1
ATOM 2701 C C . GLN A 1 322 ? 4.810 20.500 63.264 1.00 80.94 322 GLN A C 1
ATOM 2703 O O . GLN A 1 322 ? 4.550 20.620 64.462 1.00 80.94 322 GLN A O 1
ATOM 2708 N N . THR A 1 323 ? 3.897 20.776 62.322 1.00 79.31 323 THR A N 1
ATOM 2709 C CA . THR A 1 323 ? 2.516 21.169 62.671 1.00 79.31 323 THR A CA 1
ATOM 2710 C C . THR A 1 323 ? 1.645 20.012 63.165 1.00 79.31 323 THR A C 1
ATOM 2712 O O . THR A 1 323 ? 0.743 20.243 63.968 1.00 79.31 323 THR A O 1
ATOM 2715 N N . LYS A 1 324 ? 1.921 18.764 62.761 1.00 81.88 324 LYS A N 1
ATOM 2716 C CA . LYS A 1 324 ? 1.247 17.586 63.338 1.00 81.88 324 LYS A CA 1
ATOM 2717 C C . LYS A 1 324 ? 1.702 17.374 64.779 1.00 81.88 324 LYS A C 1
ATOM 2719 O O . LYS A 1 324 ? 0.879 17.326 65.687 1.00 81.88 324 LYS A O 1
ATOM 2724 N N . GLU A 1 325 ? 3.020 17.375 64.995 1.00 80.69 325 GLU A N 1
ATOM 2725 C CA . GLU A 1 325 ? 3.614 17.230 66.326 1.00 80.69 325 GLU A CA 1
ATOM 2726 C C . GLU A 1 325 ? 3.131 18.282 67.335 1.00 80.69 325 GLU A C 1
ATOM 2728 O O . GLU A 1 325 ? 3.174 18.022 68.537 1.00 80.69 325 GLU A O 1
ATOM 2733 N N . SER A 1 326 ? 2.723 19.479 66.896 1.00 80.31 326 SER A N 1
ATOM 2734 C CA . SER A 1 326 ? 2.186 20.510 67.792 1.00 80.31 326 SER A CA 1
ATOM 2735 C C . SER A 1 326 ? 0.708 20.298 68.135 1.00 80.31 326 SER A C 1
ATOM 2737 O O . SER A 1 326 ? 0.315 20.574 69.269 1.00 80.31 326 SER A O 1
ATOM 2739 N N . LYS A 1 327 ? -0.095 19.754 67.208 1.00 81.62 327 LYS A N 1
ATOM 2740 C CA . LYS A 1 327 ? -1.506 19.403 67.439 1.00 81.62 327 LYS A CA 1
ATOM 2741 C C . LYS A 1 327 ? -1.639 18.334 68.524 1.00 81.62 327 LYS A C 1
ATOM 2743 O O . LYS A 1 327 ? -2.378 18.528 69.487 1.00 81.62 327 LYS A O 1
ATOM 2748 N N . ASP A 1 328 ? -0.899 17.237 68.392 1.00 75.62 328 ASP A N 1
ATOM 2749 C CA . ASP A 1 328 ? -1.091 16.051 69.237 1.00 75.62 328 ASP A CA 1
ATOM 2750 C C . ASP A 1 328 ? -0.723 16.312 70.716 1.00 75.62 328 ASP A C 1
ATOM 2752 O O . ASP A 1 328 ? -1.242 15.662 71.622 1.00 75.62 328 ASP A O 1
ATOM 2756 N N . ARG A 1 329 ? 0.110 17.330 70.987 1.00 79.88 329 ARG A N 1
ATOM 2757 C CA . ARG A 1 329 ? 0.435 17.799 72.350 1.00 79.88 329 ARG A CA 1
ATOM 2758 C C . ARG A 1 329 ? -0.745 18.507 73.025 1.00 79.88 329 ARG A C 1
ATOM 2760 O O . ARG A 1 329 ? -0.970 18.297 74.213 1.00 79.88 329 ARG A O 1
ATOM 2767 N N . LEU A 1 330 ? -1.508 19.313 72.280 1.00 74.88 330 LEU A N 1
ATOM 2768 C CA . LEU A 1 330 ? -2.677 20.041 72.798 1.00 74.88 330 LEU A CA 1
ATOM 2769 C C . LEU A 1 330 ? -3.834 19.090 73.140 1.00 74.88 330 LEU A C 1
ATOM 2771 O O . LEU A 1 330 ? -4.586 19.321 74.085 1.00 74.88 330 LEU A O 1
ATOM 2775 N N . GLU A 1 331 ? -3.955 17.994 72.394 1.00 77.75 331 GLU A N 1
ATOM 2776 C CA . GLU A 1 331 ? -5.002 16.985 72.584 1.00 77.75 331 GLU A CA 1
ATOM 2777 C C . GLU A 1 331 ? -4.839 16.233 73.924 1.00 77.75 331 GLU A C 1
ATOM 2779 O O . GLU A 1 331 ? -5.827 15.916 74.587 1.00 77.75 331 GLU A O 1
ATOM 2784 N N . ILE A 1 332 ? -3.594 16.059 74.390 1.00 75.69 332 ILE A N 1
ATOM 2785 C CA . ILE A 1 332 ? -3.260 15.478 75.704 1.00 75.69 332 ILE A CA 1
ATOM 2786 C C . ILE A 1 332 ? -3.643 16.417 76.864 1.00 75.69 332 ILE A C 1
ATOM 2788 O O . ILE A 1 332 ? -4.121 15.952 77.903 1.00 75.69 332 ILE A O 1
ATOM 2792 N N . GLU A 1 333 ? -3.473 17.736 76.714 1.00 76.75 333 GLU A N 1
ATOM 2793 C CA . GLU A 1 333 ? -3.833 18.696 77.771 1.00 76.75 333 GLU A CA 1
ATOM 2794 C C . GLU A 1 333 ? -5.349 18.740 78.023 1.00 76.75 333 GLU A C 1
ATOM 2796 O O . GLU A 1 333 ? -5.780 18.832 79.174 1.00 76.75 333 GLU A O 1
ATOM 2801 N N . ILE A 1 334 ? -6.167 18.614 76.972 1.00 70.00 334 ILE A N 1
ATOM 2802 C CA . ILE A 1 334 ? -7.637 18.672 77.062 1.00 70.00 334 ILE A CA 1
ATOM 2803 C C . ILE A 1 334 ? -8.204 17.556 77.955 1.00 70.00 334 ILE A C 1
ATOM 2805 O O . ILE A 1 334 ? -9.084 17.814 78.782 1.00 70.00 334 ILE A O 1
ATOM 2809 N N . GLU A 1 335 ? -7.692 16.329 77.839 1.00 68.06 335 GLU A N 1
ATOM 2810 C CA . GLU A 1 335 ? -8.215 15.191 78.608 1.00 68.06 335 GLU A CA 1
ATOM 2811 C C . GLU A 1 335 ? -7.819 15.264 80.097 1.00 68.06 335 GLU A C 1
ATOM 2813 O O . GLU A 1 335 ? -8.600 14.897 80.979 1.00 68.06 335 GLU A O 1
ATOM 2818 N N . SER A 1 336 ? -6.665 15.870 80.408 1.00 72.94 336 SER A N 1
ATOM 2819 C CA . SER A 1 336 ? -6.241 16.165 81.786 1.00 72.94 336 SER A CA 1
ATOM 2820 C C . SER A 1 336 ? -7.280 17.004 82.546 1.00 72.94 336 SER A C 1
ATOM 2822 O O . SER A 1 336 ? -7.640 16.679 83.683 1.00 72.94 336 SER A O 1
ATOM 2824 N N . PHE A 1 337 ? -7.846 18.038 81.910 1.00 51.72 337 PHE A N 1
ATOM 2825 C CA . PHE A 1 337 ? -8.847 18.904 82.545 1.00 51.72 337 PHE A CA 1
ATOM 2826 C C . PHE A 1 337 ? -10.166 18.187 82.871 1.00 51.72 337 PHE A C 1
ATOM 2828 O O . PHE A 1 337 ? -10.782 18.499 83.893 1.00 51.72 337 PHE A O 1
ATOM 2835 N N . ARG A 1 338 ? -10.583 17.202 82.065 1.00 53.28 338 ARG A N 1
ATOM 2836 C CA . ARG A 1 338 ? -11.834 16.447 82.279 1.00 53.28 338 ARG A CA 1
ATOM 2837 C C . ARG A 1 338 ? -11.809 15.612 83.557 1.00 53.28 338 ARG A C 1
ATOM 2839 O O . ARG A 1 338 ? -12.803 15.563 84.279 1.00 53.28 338 ARG A O 1
ATOM 2846 N N . SER A 1 339 ? -10.658 15.025 83.885 1.00 51.81 339 SER A N 1
ATOM 2847 C CA . SER A 1 339 ? -10.491 14.174 85.074 1.00 51.81 339 SER A CA 1
ATOM 2848 C C . SER A 1 339 ? -10.757 14.892 86.412 1.00 51.81 339 SER A C 1
ATOM 2850 O O . SER A 1 339 ? -11.135 14.257 87.396 1.00 51.81 339 SER A O 1
ATOM 2852 N N . ARG A 1 340 ? -10.614 16.226 86.458 1.00 47.78 340 ARG A N 1
ATOM 2853 C CA . ARG A 1 340 ? -10.672 17.033 87.691 1.00 47.78 340 ARG A CA 1
ATOM 2854 C C . ARG A 1 340 ? -12.082 17.413 88.166 1.00 47.78 340 ARG A C 1
ATOM 2856 O O . ARG A 1 340 ? -12.195 18.024 89.226 1.00 47.78 340 ARG A O 1
ATOM 2863 N N . LEU A 1 341 ? -13.141 17.091 87.416 1.00 44.88 341 LEU A N 1
ATOM 2864 C CA . LEU A 1 341 ? -14.498 17.609 87.671 1.00 44.88 341 LEU A CA 1
ATOM 2865 C C . LEU A 1 341 ? -15.389 16.701 88.553 1.00 44.88 341 LEU A C 1
ATOM 2867 O O . LEU A 1 341 ? -16.419 17.146 89.050 1.00 44.88 341 LEU A O 1
ATOM 2871 N N . ASN A 1 342 ? -15.010 15.436 88.770 1.00 38.47 342 ASN A N 1
ATOM 2872 C CA . ASN A 1 342 ? -15.923 14.364 89.212 1.00 38.47 342 ASN A CA 1
ATOM 2873 C C . ASN A 1 342 ? -16.020 14.100 90.739 1.00 38.47 342 ASN A C 1
ATOM 2875 O O . ASN A 1 342 ? -16.415 13.008 91.143 1.00 38.47 342 ASN A O 1
ATOM 2879 N N . THR A 1 343 ? -15.660 15.046 91.615 1.00 39.81 343 THR A N 1
ATOM 2880 C CA . THR A 1 343 ? -15.436 14.761 93.057 1.00 39.81 343 THR A CA 1
ATOM 2881 C C . THR A 1 343 ? -16.430 15.378 94.057 1.00 39.81 343 THR A C 1
ATOM 2883 O O . THR A 1 343 ? -16.256 15.190 95.258 1.00 39.81 343 THR A O 1
ATOM 2886 N N . THR A 1 344 ? -17.472 16.098 93.624 1.00 51.19 344 THR A N 1
ATOM 2887 C CA . THR A 1 344 ? -18.162 17.098 94.479 1.00 51.19 344 THR A CA 1
ATOM 2888 C C . THR A 1 344 ? -19.651 16.853 94.804 1.00 51.19 344 THR A C 1
ATOM 2890 O O . THR A 1 344 ? -20.327 17.787 95.231 1.00 51.19 344 THR A O 1
ATOM 2893 N N . VAL A 1 345 ? -20.203 15.639 94.629 1.00 44.19 345 VAL A N 1
ATOM 2894 C CA . VAL A 1 345 ? -21.676 15.413 94.697 1.00 44.19 345 VAL A CA 1
ATOM 2895 C C . VAL A 1 345 ? -22.116 14.190 95.534 1.00 44.19 345 VAL A C 1
ATOM 2897 O O . VAL A 1 345 ? -22.826 13.316 95.039 1.00 44.19 345 VAL A O 1
ATOM 2900 N N . ARG A 1 346 ? -21.739 14.106 96.821 1.00 43.06 346 ARG A N 1
ATOM 2901 C CA . ARG A 1 346 ? -22.319 13.134 97.784 1.00 43.06 346 ARG A CA 1
ATOM 2902 C C . ARG A 1 346 ? -22.328 13.651 99.230 1.00 43.06 346 ARG A C 1
ATOM 2904 O O . ARG A 1 346 ? -21.314 13.517 99.893 1.00 43.06 346 ARG A O 1
ATOM 2911 N N . GLU A 1 347 ? -23.476 14.146 99.708 1.00 45.75 347 GLU A N 1
ATOM 2912 C CA . GLU A 1 347 ? -23.910 14.181 101.130 1.00 45.75 347 GLU A CA 1
ATOM 2913 C C . GLU A 1 347 ? -25.255 14.934 101.249 1.00 45.75 347 GLU A C 1
ATOM 2915 O O . GLU A 1 347 ? -25.285 16.151 101.061 1.00 45.75 347 GLU A O 1
ATOM 2920 N N . ARG A 1 348 ? -26.386 14.240 101.507 1.00 39.22 348 ARG A N 1
ATOM 2921 C CA . ARG A 1 348 ? -27.680 14.919 101.780 1.00 39.22 348 ARG A CA 1
ATOM 2922 C C . ARG A 1 348 ? -28.823 14.123 102.447 1.00 39.22 348 ARG A C 1
ATOM 2924 O O . ARG A 1 348 ? -29.931 14.648 102.502 1.00 39.22 348 ARG A O 1
ATOM 2931 N N . ASP A 1 349 ? -28.582 12.923 102.978 1.00 41.31 349 ASP A N 1
ATOM 2932 C CA . ASP A 1 349 ? -29.630 12.048 103.548 1.00 41.31 349 ASP A CA 1
ATOM 2933 C C . ASP A 1 349 ? -29.620 12.001 105.091 1.00 41.31 349 ASP A C 1
ATOM 2935 O O . ASP A 1 349 ? -29.525 10.938 105.703 1.00 41.31 349 ASP A O 1
ATOM 2939 N N . GLU A 1 350 ? -29.733 13.158 105.748 1.00 44.31 350 GLU A N 1
ATOM 2940 C CA . GLU A 1 350 ? -29.989 13.221 107.193 1.00 44.31 350 GLU A CA 1
ATOM 2941 C C . GLU A 1 350 ? -31.017 14.319 107.526 1.00 44.31 350 GLU A C 1
ATOM 2943 O O . GLU A 1 350 ? -31.247 15.235 106.739 1.00 44.31 350 GLU A O 1
ATOM 2948 N N . LEU A 1 351 ? -31.649 14.211 108.700 1.00 48.84 351 LEU A N 1
ATOM 2949 C CA . LEU A 1 351 ? -32.734 15.070 109.203 1.00 48.84 351 LEU A CA 1
ATOM 2950 C C . LEU A 1 351 ? -34.142 14.843 108.618 1.00 48.84 351 LEU A C 1
ATOM 2952 O O . LEU A 1 351 ? -34.986 15.733 108.687 1.00 48.84 351 LEU A O 1
ATOM 2956 N N . LEU A 1 352 ? -34.501 13.587 108.321 1.00 43.38 352 LEU A N 1
ATOM 2957 C CA . LEU A 1 352 ? -35.876 13.108 108.583 1.00 43.38 352 LEU A CA 1
ATOM 2958 C C . LEU A 1 352 ? -36.121 12.948 110.108 1.00 43.38 352 LEU A C 1
ATOM 2960 O O . LEU A 1 352 ? -36.645 11.939 110.577 1.00 43.38 352 LEU A O 1
ATOM 2964 N N . ARG A 1 353 ? -35.677 13.923 110.914 1.00 50.25 353 ARG A N 1
ATOM 2965 C CA . ARG A 1 353 ? -35.829 13.930 112.372 1.00 50.25 353 ARG A CA 1
ATOM 2966 C C . ARG A 1 353 ? -36.939 14.888 112.786 1.00 50.25 353 ARG A C 1
ATOM 2968 O O . ARG A 1 353 ? -36.704 16.055 113.071 1.00 50.25 353 ARG A O 1
ATOM 2975 N N . LEU A 1 354 ? -38.111 14.274 112.925 1.00 46.44 354 LEU A N 1
ATOM 2976 C CA . LEU A 1 354 ? -39.127 14.587 113.929 1.00 46.44 354 LEU A CA 1
ATOM 2977 C C . LEU A 1 354 ? -39.885 15.912 113.696 1.00 46.44 354 LEU A C 1
ATOM 2979 O O . LEU A 1 354 ? -39.575 16.950 114.267 1.00 46.44 354 LEU A O 1
ATOM 2983 N N . GLN A 1 355 ? -40.891 15.935 112.816 1.00 43.75 355 GLN A N 1
ATOM 2984 C CA . GLN A 1 355 ? -42.239 15.356 113.031 1.00 43.75 355 GLN A CA 1
ATOM 2985 C C . GLN A 1 355 ? -43.086 16.093 114.091 1.00 43.75 355 GLN A C 1
ATOM 2987 O O . GLN A 1 355 ? -44.305 16.112 113.964 1.00 43.75 355 GLN A O 1
ATOM 2992 N N . ASP A 1 356 ? -42.488 16.796 115.058 1.00 49.19 356 ASP A N 1
ATOM 2993 C CA . ASP A 1 356 ? -43.240 17.501 116.114 1.00 49.19 356 ASP A CA 1
ATOM 2994 C C . ASP A 1 356 ? -43.491 18.988 115.815 1.00 49.19 356 ASP A C 1
ATOM 2996 O O . ASP A 1 356 ? -44.245 19.654 116.526 1.00 49.19 356 ASP A O 1
ATOM 3000 N N . LYS A 1 357 ? -42.968 19.502 114.693 1.00 40.97 357 LYS A N 1
ATOM 3001 C CA . LYS A 1 357 ? -43.494 20.730 114.077 1.00 40.97 357 LYS A CA 1
ATOM 3002 C C . LYS A 1 357 ? -44.748 20.515 113.224 1.00 40.97 357 LYS A C 1
ATOM 3004 O O . LYS A 1 357 ? -45.381 21.515 112.893 1.00 40.97 357 LYS A O 1
ATOM 3009 N N . LEU A 1 358 ? -45.209 19.272 113.005 1.00 55.84 358 LEU A N 1
ATOM 3010 C CA . LEU A 1 358 ? -46.325 18.949 112.092 1.00 55.84 358 LEU A CA 1
ATOM 3011 C C . LEU A 1 358 ? -47.657 19.669 112.376 1.00 55.84 358 LEU A C 1
ATOM 3013 O O . LEU A 1 358 ? -48.527 19.713 111.512 1.00 55.84 358 LEU A O 1
ATOM 3017 N N . HIS A 1 359 ? -47.828 20.260 113.560 1.00 46.78 359 HIS A N 1
ATOM 3018 C CA . HIS A 1 359 ? -48.993 21.081 113.899 1.00 46.78 359 HIS A CA 1
ATOM 3019 C C . HIS A 1 359 ? -48.872 22.548 113.445 1.00 46.78 359 HIS A C 1
ATOM 3021 O O . HIS A 1 359 ? -49.887 23.169 113.138 1.00 46.78 359 HIS A O 1
ATOM 3027 N N . HIS A 1 360 ? -47.654 23.093 113.345 1.00 57.22 360 HIS A N 1
ATOM 3028 C CA . HIS A 1 360 ? -47.388 24.339 112.615 1.00 57.22 360 HIS A CA 1
ATOM 3029 C C . HIS A 1 360 ? -47.363 24.047 111.111 1.00 57.22 360 HIS A C 1
ATOM 3031 O O . HIS A 1 360 ? -48.052 24.712 110.336 1.00 57.22 360 HIS A O 1
ATOM 3037 N N . ASP A 1 361 ? -46.705 22.942 110.737 1.00 51.72 361 ASP A N 1
ATOM 3038 C CA . ASP A 1 361 ? -46.656 22.468 109.359 1.00 51.72 361 ASP A CA 1
ATOM 3039 C C . ASP A 1 361 ? -48.056 22.126 108.819 1.00 51.72 361 ASP A C 1
ATOM 3041 O O . ASP A 1 361 ? -48.205 22.029 107.617 1.00 51.72 361 ASP A O 1
ATOM 3045 N N . LEU A 1 362 ? -49.109 21.990 109.641 1.00 55.53 362 LEU A N 1
ATOM 3046 C CA . LEU A 1 362 ? -50.495 21.816 109.172 1.00 55.53 362 LEU A CA 1
ATOM 3047 C C . LEU A 1 362 ? -51.140 23.117 108.654 1.00 55.53 362 LEU A C 1
ATOM 3049 O O . LEU A 1 362 ? -52.005 23.077 107.774 1.00 55.53 362 LEU A O 1
ATOM 3053 N N . ALA A 1 363 ? -50.717 24.272 109.176 1.00 60.53 363 ALA A N 1
ATOM 3054 C CA . ALA A 1 363 ? -51.089 25.582 108.645 1.00 60.53 363 ALA A CA 1
ATOM 3055 C C . ALA A 1 363 ? -50.243 25.907 107.408 1.00 60.53 363 ALA A C 1
ATOM 3057 O O . ALA A 1 363 ? -50.798 26.245 106.357 1.00 60.53 363 ALA A O 1
ATOM 3058 N N . ASP A 1 364 ? -48.929 25.675 107.490 1.00 58.19 364 ASP A N 1
ATOM 3059 C CA . ASP A 1 364 ? -48.048 25.746 106.325 1.00 58.19 364 ASP A CA 1
ATOM 3060 C C . ASP A 1 364 ? -48.422 24.696 105.267 1.00 58.19 364 ASP A C 1
ATOM 3062 O O . ASP A 1 364 ? -48.234 24.960 104.091 1.00 58.19 364 ASP A O 1
ATOM 3066 N N . VAL A 1 365 ? -49.060 23.565 105.596 1.00 61.44 365 VAL A N 1
ATOM 3067 C CA . VAL A 1 365 ? -49.620 22.604 104.620 1.00 61.44 365 VAL A CA 1
ATOM 3068 C C . VAL A 1 365 ? -50.788 23.194 103.841 1.00 61.44 365 VAL A C 1
ATOM 3070 O O . VAL A 1 365 ? -51.019 22.756 102.724 1.00 61.44 365 VAL A O 1
ATOM 3073 N N . ARG A 1 366 ? -51.502 24.227 104.308 1.00 70.12 366 ARG A N 1
ATOM 3074 C CA . ARG A 1 366 ? -52.464 24.928 103.431 1.00 70.12 366 ARG A CA 1
ATOM 3075 C C . ARG A 1 366 ? -51.774 25.872 102.460 1.00 70.12 366 ARG A C 1
ATOM 3077 O O . ARG A 1 366 ? -52.122 25.872 101.279 1.00 70.12 366 ARG A O 1
ATOM 3084 N N . GLU A 1 367 ? -50.798 26.644 102.924 1.00 69.50 367 GLU A N 1
ATOM 3085 C CA . GLU A 1 367 ? -50.081 27.588 102.061 1.00 69.50 367 GLU A CA 1
ATOM 3086 C C . GLU A 1 367 ? -49.143 26.858 101.089 1.00 69.50 367 GLU A C 1
ATOM 3088 O O . GLU A 1 367 ? -49.073 27.186 99.904 1.00 69.50 367 GLU A O 1
ATOM 3093 N N . THR A 1 368 ? -48.522 25.771 101.543 1.00 67.81 368 THR A N 1
ATOM 3094 C CA . THR A 1 368 ? -47.775 24.840 100.702 1.00 67.81 368 THR A CA 1
ATOM 3095 C C . THR A 1 368 ? -48.664 23.897 99.911 1.00 67.81 368 THR A C 1
ATOM 3097 O O . THR A 1 368 ? -48.225 23.531 98.845 1.00 67.81 368 THR A O 1
ATOM 3100 N N . ASN A 1 369 ? -49.915 23.569 100.255 1.00 73.12 369 ASN A N 1
ATOM 3101 C CA . ASN A 1 369 ? -50.794 22.878 99.289 1.00 73.12 369 ASN A CA 1
ATOM 3102 C C . ASN A 1 369 ? -51.154 23.811 98.114 1.00 73.12 369 ASN A C 1
ATOM 3104 O O . ASN A 1 369 ? -51.149 23.380 96.963 1.00 73.12 369 ASN A O 1
ATOM 3108 N N . LYS A 1 370 ? -51.331 25.124 98.344 1.00 78.88 370 LYS A N 1
ATOM 3109 C CA . LYS A 1 370 ? -51.393 26.100 97.235 1.00 78.88 370 LYS A CA 1
ATOM 3110 C C . LYS A 1 370 ? -50.071 26.161 96.461 1.00 78.88 370 LYS A C 1
ATOM 3112 O O . LYS A 1 370 ? -50.090 26.132 95.233 1.00 78.88 370 LYS A O 1
ATOM 3117 N N . SER A 1 371 ? -48.925 26.243 97.145 1.00 77.06 371 SER A N 1
ATOM 3118 C CA . SER A 1 371 ? -47.623 26.352 96.468 1.00 77.06 371 SER A CA 1
ATOM 3119 C C . SER A 1 371 ? -47.210 25.050 95.768 1.00 77.06 371 SER A C 1
ATOM 3121 O O . SER A 1 371 ? -46.613 25.118 94.701 1.00 77.06 371 SER A O 1
ATOM 3123 N N . LEU A 1 372 ? -47.620 23.888 96.283 1.00 79.00 372 LEU A N 1
ATOM 3124 C CA . LEU A 1 372 ? -47.518 22.559 95.680 1.00 79.00 372 LEU A CA 1
ATOM 3125 C C . LEU A 1 372 ? -48.489 22.417 94.515 1.00 79.00 372 LEU A C 1
ATOM 3127 O O . LEU A 1 372 ? -48.084 21.876 93.506 1.00 79.00 372 LEU A O 1
ATOM 3131 N N . SER A 1 373 ? -49.704 22.970 94.567 1.00 81.00 373 SER A N 1
ATOM 3132 C CA . SER A 1 373 ? -50.589 23.063 93.390 1.00 81.00 373 SER A CA 1
ATOM 3133 C C . SER A 1 373 ? -49.982 23.966 92.302 1.00 81.00 373 SER A C 1
ATOM 3135 O O . SER A 1 373 ? -50.086 23.693 91.104 1.00 81.00 373 SER A O 1
ATOM 3137 N N . GLN A 1 374 ? -49.268 25.026 92.698 1.00 84.00 374 GLN A N 1
ATOM 3138 C CA . GLN A 1 374 ? -48.524 25.879 91.768 1.00 84.00 374 GLN A CA 1
ATOM 3139 C C . GLN A 1 374 ? -47.224 25.219 91.264 1.00 84.00 374 GLN A C 1
ATOM 3141 O O . GLN A 1 374 ? -46.791 25.489 90.147 1.00 84.00 374 GLN A O 1
ATOM 3146 N N . GLN A 1 375 ? -46.588 24.353 92.056 1.00 82.69 375 GLN A N 1
ATOM 3147 C CA . GLN A 1 375 ? -45.452 23.530 91.628 1.00 82.69 375 GLN A CA 1
ATOM 3148 C C . GLN A 1 375 ? -45.911 22.358 90.759 1.00 82.69 375 GLN A C 1
ATOM 3150 O O . GLN A 1 375 ? -45.206 22.023 89.818 1.00 82.69 375 GLN A O 1
ATOM 3155 N N . LEU A 1 376 ? -47.095 21.798 91.014 1.00 84.81 376 LEU A N 1
ATOM 3156 C CA . LEU A 1 376 ? -47.733 20.743 90.238 1.00 84.81 376 LEU A CA 1
ATOM 3157 C C . LEU A 1 376 ? -48.090 21.277 88.856 1.00 84.81 376 LEU A C 1
ATOM 3159 O O . LEU A 1 376 ? -47.571 20.753 87.890 1.00 84.81 376 LEU A O 1
ATOM 3163 N N . SER A 1 377 ? -48.790 22.408 88.740 1.00 85.19 377 SER A N 1
ATOM 3164 C CA . SER A 1 377 ? -49.028 23.048 87.431 1.00 85.19 377 SER A CA 1
ATOM 3165 C C . SER A 1 377 ? -47.735 23.462 86.700 1.00 85.19 377 SER A C 1
ATOM 3167 O O . SER A 1 377 ? -47.673 23.420 85.469 1.00 85.19 377 SER A O 1
ATOM 3169 N N . LYS A 1 378 ? -46.650 23.791 87.422 1.00 86.62 378 LYS A N 1
ATOM 3170 C CA . LYS A 1 378 ? -45.297 23.977 86.846 1.00 86.62 378 LYS A CA 1
ATOM 3171 C C . LYS A 1 378 ? -44.612 22.658 86.451 1.00 86.62 378 LYS A C 1
ATOM 3173 O O . LYS A 1 378 ? -43.808 22.655 85.523 1.00 86.62 378 LYS A O 1
ATOM 3178 N N . ALA A 1 379 ? -44.901 21.553 87.131 1.00 83.06 379 ALA A N 1
ATOM 3179 C CA . ALA A 1 379 ? -44.388 20.221 86.824 1.00 83.06 379 ALA A CA 1
ATOM 3180 C C . ALA A 1 379 ? -45.167 19.575 85.670 1.00 83.06 379 ALA A C 1
ATOM 3182 O O . ALA A 1 379 ? -44.548 18.981 84.802 1.00 83.06 379 ALA A O 1
ATOM 3183 N N . GLU A 1 380 ? -46.484 19.769 85.607 1.00 86.38 380 GLU A N 1
ATOM 3184 C CA . GLU A 1 380 ? -47.388 19.376 84.525 1.00 86.38 380 GLU A CA 1
ATOM 3185 C C . GLU A 1 380 ? -47.067 20.154 83.248 1.00 86.38 380 GLU A C 1
ATOM 3187 O O . GLU A 1 380 ? -46.871 19.552 82.202 1.00 86.38 380 GLU A O 1
ATOM 3192 N N . SER A 1 381 ? -46.900 21.481 83.311 1.00 87.50 381 SER A N 1
ATOM 3193 C CA . SER A 1 381 ? -46.458 22.251 82.133 1.00 87.50 381 SER A CA 1
ATOM 3194 C C . SER A 1 381 ? -45.046 21.867 81.667 1.00 87.50 381 SER A C 1
ATOM 3196 O O . SER A 1 381 ? -44.800 21.834 80.462 1.00 87.50 381 SER A O 1
ATOM 3198 N N . LYS A 1 382 ? -44.138 21.486 82.579 1.00 91.31 382 LYS A N 1
ATOM 3199 C CA . LYS A 1 382 ? -42.853 20.865 82.211 1.00 91.31 382 LYS A CA 1
ATOM 3200 C C . LYS A 1 382 ? -43.004 19.459 81.633 1.00 91.31 382 LYS A C 1
ATOM 3202 O O . LYS A 1 382 ? -42.311 19.153 80.672 1.00 91.31 382 LYS A O 1
ATOM 3207 N N . ALA A 1 383 ? -43.883 18.621 82.177 1.00 87.12 383 ALA A N 1
ATOM 3208 C CA . ALA A 1 383 ? -44.156 17.283 81.661 1.00 87.12 383 ALA A CA 1
ATOM 3209 C C . ALA A 1 383 ? -44.730 17.374 80.245 1.00 87.12 383 ALA A C 1
ATOM 3211 O O . ALA A 1 383 ? -44.200 16.740 79.345 1.00 87.12 383 ALA A O 1
ATOM 3212 N N . ASN A 1 384 ? -45.693 18.268 80.019 1.00 90.75 384 ASN A N 1
ATOM 3213 C CA . ASN A 1 384 ? -46.247 18.564 78.703 1.00 90.75 384 ASN A CA 1
ATOM 3214 C C . ASN A 1 384 ? -45.180 19.137 77.748 1.00 90.75 384 ASN A C 1
ATOM 3216 O O . ASN A 1 384 ? -45.203 18.818 76.563 1.00 90.75 384 ASN A O 1
ATOM 3220 N N . SER A 1 385 ? -44.225 19.954 78.219 1.00 91.06 385 SER A N 1
ATOM 3221 C CA . SER A 1 385 ? -43.079 20.395 77.395 1.00 91.06 385 SER A CA 1
ATOM 3222 C C . SER A 1 385 ? -42.204 19.209 76.987 1.00 91.06 385 SER A C 1
ATOM 3224 O O . SER A 1 385 ? -41.974 19.000 75.802 1.00 91.06 385 SER A O 1
ATOM 3226 N N . LEU A 1 386 ? -41.802 18.379 77.953 1.00 91.06 386 LEU A N 1
ATOM 3227 C CA . LEU A 1 386 ? -40.964 17.197 77.737 1.00 91.06 386 LEU A CA 1
ATOM 3228 C C . LEU A 1 386 ? -41.667 16.114 76.901 1.00 91.06 386 LEU A C 1
ATOM 3230 O O . LEU A 1 386 ? -41.010 15.395 76.155 1.00 91.06 386 LEU A O 1
ATOM 3234 N N . GLU A 1 387 ? -42.991 16.001 76.986 1.00 91.12 387 GLU A N 1
ATOM 3235 C CA . GLU A 1 387 ? -43.806 15.108 76.161 1.00 91.12 387 GLU A CA 1
ATOM 3236 C C . GLU A 1 387 ? -43.900 15.630 74.721 1.00 91.12 387 GLU A C 1
ATOM 3238 O O . GLU A 1 387 ? -43.698 14.861 73.782 1.00 91.12 387 GLU A O 1
ATOM 3243 N N . ASN A 1 388 ? -44.084 16.941 74.520 1.00 91.00 388 ASN A N 1
ATOM 3244 C CA . ASN A 1 388 ? -43.990 17.564 73.196 1.00 91.00 388 ASN A CA 1
ATOM 3245 C C . ASN A 1 388 ? -42.579 17.427 72.592 1.00 91.00 388 ASN A C 1
ATOM 3247 O O . ASN A 1 388 ? -42.450 17.059 71.425 1.00 91.00 388 ASN A O 1
ATOM 3251 N N . GLU A 1 389 ? -41.523 17.649 73.376 1.00 92.62 389 GLU A N 1
ATOM 3252 C CA . GLU A 1 389 ? -40.127 17.416 72.978 1.00 92.62 389 GLU A CA 1
ATOM 3253 C C . GLU A 1 389 ? -39.886 15.934 72.644 1.00 92.62 389 GLU A C 1
ATOM 3255 O O . GLU A 1 389 ? -39.282 15.624 71.618 1.00 92.62 389 GLU A O 1
ATOM 3260 N N . HIS A 1 390 ? -40.427 14.996 73.431 1.00 87.75 390 HIS A N 1
ATOM 3261 C CA . HIS A 1 390 ? -40.370 13.565 73.127 1.00 87.75 390 HIS A CA 1
ATOM 3262 C C . HIS A 1 390 ? -41.116 13.225 71.829 1.00 87.75 390 HIS A C 1
ATOM 3264 O O . HIS A 1 390 ? -40.609 12.447 71.022 1.00 87.75 390 HIS A O 1
ATOM 3270 N N . HIS A 1 391 ? -42.283 13.823 71.576 1.00 92.88 391 HIS A N 1
ATOM 3271 C CA . HIS A 1 391 ? -43.015 13.658 70.320 1.00 92.88 391 HIS A CA 1
ATOM 3272 C C . HIS A 1 391 ? -42.246 14.215 69.115 1.00 92.88 391 HIS A C 1
ATOM 3274 O O . HIS A 1 391 ? -42.209 13.549 68.080 1.00 92.88 391 HIS A O 1
ATOM 3280 N N . GLN A 1 392 ? -41.585 15.369 69.253 1.00 91.62 392 GLN A N 1
ATOM 3281 C CA . GLN A 1 392 ? -40.714 15.944 68.222 1.00 91.62 392 GLN A CA 1
ATOM 3282 C C . GLN A 1 392 ? -39.496 15.049 67.959 1.00 91.62 392 GLN A C 1
ATOM 3284 O O . GLN A 1 392 ? -39.284 14.626 66.825 1.00 91.62 392 GLN A O 1
ATOM 3289 N N . LEU A 1 393 ? -38.761 14.647 69.002 1.00 92.50 393 LEU A N 1
ATOM 3290 C CA . LEU A 1 393 ? -37.632 13.713 68.895 1.00 92.50 393 LEU A CA 1
ATOM 3291 C C . LEU A 1 393 ? -38.048 12.376 68.260 1.00 92.50 393 LEU A C 1
ATOM 3293 O O . LEU A 1 393 ? -37.316 11.824 67.444 1.00 92.50 393 LEU A O 1
ATOM 3297 N N . LYS A 1 394 ? -39.247 11.874 68.571 1.00 92.31 394 LYS A N 1
ATOM 3298 C CA . LYS A 1 394 ? -39.835 10.653 67.992 1.00 92.31 394 LYS A CA 1
ATOM 3299 C C . LYS A 1 394 ? -40.355 10.841 66.560 1.00 92.31 394 LYS A C 1
ATOM 3301 O O . LYS A 1 394 ? -40.560 9.849 65.859 1.00 92.31 394 LYS A O 1
ATOM 3306 N N . HIS A 1 395 ? -40.579 12.074 66.110 1.00 93.25 395 HIS A N 1
ATOM 3307 C CA . HIS A 1 395 ? -40.806 12.394 64.701 1.00 93.25 395 HIS A CA 1
ATOM 3308 C C . HIS A 1 395 ? -39.470 12.396 63.952 1.00 93.25 395 HIS A C 1
ATOM 3310 O O . HIS A 1 395 ? -39.273 11.577 63.057 1.00 93.25 395 HIS A O 1
ATOM 3316 N N . THR A 1 396 ? -38.509 13.199 64.421 1.00 93.62 396 THR A N 1
ATOM 3317 C CA . THR A 1 396 ? -37.164 13.302 63.842 1.00 93.62 396 THR A CA 1
ATOM 3318 C C . THR A 1 396 ? -36.448 11.957 63.790 1.00 93.62 396 THR A C 1
ATOM 3320 O O . THR A 1 396 ? -35.809 11.649 62.788 1.00 93.62 396 THR A O 1
ATOM 3323 N N . LEU A 1 397 ? -36.594 11.105 64.811 1.00 92.69 397 LEU A N 1
ATOM 3324 C CA . LEU A 1 397 ? -36.038 9.753 64.792 1.00 92.69 397 LEU A CA 1
ATOM 3325 C C . LEU A 1 397 ? -36.614 8.916 63.641 1.00 92.69 397 LEU A C 1
ATOM 3327 O O . LEU A 1 397 ? -35.840 8.289 62.930 1.00 92.69 397 LEU A O 1
ATOM 3331 N N . ARG A 1 398 ? -37.934 8.952 63.397 1.00 93.12 398 ARG A N 1
ATOM 3332 C CA . ARG A 1 398 ? -38.548 8.240 62.258 1.00 93.12 398 ARG A CA 1
ATOM 3333 C C . ARG A 1 398 ? -38.079 8.792 60.916 1.00 93.12 398 ARG A C 1
ATOM 3335 O O . ARG A 1 398 ? -37.788 8.007 60.023 1.00 93.12 398 ARG A O 1
ATOM 3342 N N . GLU A 1 399 ? -37.978 10.112 60.776 1.00 93.06 399 GLU A N 1
ATOM 3343 C CA . GLU A 1 399 ? -37.454 10.747 59.558 1.00 93.06 399 GLU A CA 1
ATOM 3344 C C . GLU A 1 399 ? -36.009 10.308 59.286 1.00 93.06 399 GLU A C 1
ATOM 3346 O O . GLU A 1 399 ? -35.668 9.960 58.157 1.00 93.06 399 GLU A O 1
ATOM 3351 N N . LYS A 1 400 ? -35.167 10.241 60.327 1.00 93.69 400 LYS A N 1
ATOM 3352 C CA . LYS A 1 400 ? -33.796 9.725 60.221 1.00 93.69 400 LYS A CA 1
ATOM 3353 C C . LYS A 1 400 ? -33.755 8.223 59.927 1.00 93.69 400 LYS A C 1
ATOM 3355 O O . LYS A 1 400 ? -32.930 7.822 59.115 1.00 93.69 400 LYS A O 1
ATOM 3360 N N . THR A 1 401 ? -34.644 7.408 60.503 1.00 93.31 401 THR A N 1
ATOM 3361 C CA . THR A 1 401 ? -34.762 5.975 60.169 1.00 93.31 401 THR A CA 1
ATOM 3362 C C . THR A 1 401 ? -35.142 5.773 58.703 1.00 93.31 401 THR A C 1
ATOM 3364 O O . THR A 1 401 ? -34.460 5.026 58.011 1.00 93.31 401 THR A O 1
ATOM 3367 N N . LEU A 1 402 ? -36.159 6.478 58.198 1.00 94.75 402 LEU A N 1
ATOM 3368 C CA . LEU A 1 402 ? -36.583 6.388 56.795 1.00 94.75 402 LEU A CA 1
ATOM 3369 C C . LEU A 1 402 ? -35.481 6.843 55.828 1.00 94.75 402 LEU A C 1
ATOM 3371 O O . LEU A 1 402 ? -35.268 6.208 54.797 1.00 94.75 402 LEU A O 1
ATOM 3375 N N . LEU A 1 403 ? -34.742 7.903 56.175 1.00 94.25 403 LEU A N 1
ATOM 3376 C CA . LEU A 1 403 ? -33.602 8.365 55.382 1.00 94.25 403 LEU A CA 1
ATOM 3377 C C . LEU A 1 403 ? -32.454 7.338 55.370 1.00 94.25 403 LEU A C 1
ATOM 3379 O O . LEU A 1 403 ? -31.805 7.166 54.345 1.00 94.25 403 LEU A O 1
ATOM 3383 N N . LEU A 1 404 ? -32.231 6.629 56.481 1.00 93.06 404 LEU A N 1
ATOM 3384 C CA . LEU A 1 404 ? -31.221 5.572 56.596 1.00 93.06 404 LEU A CA 1
ATOM 3385 C C . LEU A 1 404 ? -31.645 4.303 55.833 1.00 93.06 404 LEU A C 1
ATOM 3387 O O . LEU A 1 404 ? -30.835 3.707 55.133 1.00 93.06 404 LEU A O 1
ATOM 3391 N N . GLU A 1 405 ? -32.926 3.925 55.865 1.00 93.50 405 GLU A N 1
ATOM 3392 C CA . GLU A 1 405 ? -33.464 2.860 55.003 1.00 93.50 405 GLU A CA 1
ATOM 3393 C C . GLU A 1 405 ? -33.349 3.195 53.508 1.00 93.50 405 GLU A C 1
ATOM 3395 O O . GLU A 1 405 ? -33.139 2.297 52.690 1.00 93.50 405 GLU A O 1
ATOM 3400 N N . MET A 1 406 ? -33.496 4.472 53.141 1.00 93.88 406 MET A N 1
ATOM 3401 C CA . MET A 1 406 ? -33.322 4.952 51.770 1.00 93.88 406 MET A CA 1
ATOM 3402 C C . MET A 1 406 ? -31.858 4.836 51.330 1.00 93.88 406 MET A C 1
ATOM 3404 O O . MET A 1 406 ? -31.584 4.162 50.338 1.00 93.88 406 MET A O 1
ATOM 3408 N N . THR A 1 407 ? -30.909 5.379 52.100 1.00 91.12 407 THR A N 1
ATOM 3409 C CA . THR A 1 407 ? -29.480 5.294 51.753 1.00 91.12 407 THR A CA 1
ATOM 3410 C C . THR A 1 407 ? -28.940 3.863 51.814 1.00 91.12 407 THR A C 1
ATOM 3412 O O . THR A 1 407 ? -28.080 3.503 51.014 1.00 91.12 407 THR A O 1
ATOM 3415 N N . GLN A 1 408 ? -29.484 2.998 52.677 1.00 90.75 408 GLN A N 1
ATOM 3416 C CA . GLN A 1 408 ? -29.166 1.565 52.691 1.00 90.75 408 GLN A CA 1
ATOM 3417 C C . GLN A 1 408 ? -29.615 0.865 51.392 1.00 90.75 408 GLN A C 1
ATOM 3419 O O . GLN A 1 408 ? -28.892 0.012 50.867 1.00 90.75 408 GLN A O 1
ATOM 3424 N N . LYS A 1 409 ? -30.783 1.234 50.842 1.00 93.00 409 LYS A N 1
ATOM 3425 C CA . LYS A 1 409 ? -31.263 0.735 49.539 1.00 93.00 409 LYS A CA 1
ATOM 3426 C C . LYS A 1 409 ? -30.390 1.256 48.397 1.00 93.00 409 LYS A C 1
ATOM 3428 O O . LYS A 1 409 ? -29.918 0.444 47.602 1.00 93.00 409 LYS A O 1
ATOM 3433 N N . GLU A 1 410 ? -30.100 2.555 48.366 1.00 92.88 410 GLU A N 1
ATOM 3434 C CA . GLU A 1 410 ? -29.207 3.189 47.380 1.00 92.88 410 GLU A CA 1
ATOM 3435 C C . GLU A 1 410 ? -27.808 2.548 47.385 1.00 92.88 410 GLU A C 1
ATOM 3437 O O . GLU A 1 410 ? -27.285 2.196 46.328 1.00 92.88 410 GLU A O 1
ATOM 3442 N N . LEU A 1 411 ? -27.234 2.297 48.568 1.00 92.19 411 LEU A N 1
ATOM 3443 C CA . LEU A 1 411 ? -25.963 1.589 48.731 1.00 92.19 411 LEU A CA 1
ATOM 3444 C C . LEU A 1 411 ? -26.028 0.160 48.172 1.00 92.19 411 LEU A C 1
ATOM 3446 O O . LEU A 1 411 ? -25.111 -0.263 47.467 1.00 92.19 411 LEU A O 1
ATOM 3450 N N . SER A 1 412 ? -27.105 -0.583 48.449 1.00 92.06 412 SER A N 1
ATOM 3451 C CA . SER A 1 412 ? -27.276 -1.943 47.919 1.00 92.06 412 SER A CA 1
ATOM 3452 C C . SER A 1 412 ? -27.404 -1.962 46.388 1.00 92.06 412 SER A C 1
ATOM 3454 O O . SER A 1 412 ? -26.789 -2.801 45.731 1.00 92.06 412 SER A O 1
ATOM 3456 N N . GLN A 1 413 ? -28.109 -0.985 45.809 1.00 93.56 413 GLN A N 1
ATOM 3457 C CA . GLN A 1 413 ? -28.260 -0.824 44.364 1.00 93.56 413 GLN A CA 1
ATOM 3458 C C . GLN A 1 413 ? -26.927 -0.448 43.700 1.00 93.56 413 GLN A C 1
ATOM 3460 O O . GLN A 1 413 ? -26.539 -1.069 42.709 1.00 93.56 413 GLN A O 1
ATOM 3465 N N . ALA A 1 414 ? -26.183 0.494 44.284 1.00 88.25 414 ALA A N 1
ATOM 3466 C CA . ALA A 1 414 ? -24.852 0.873 43.818 1.00 88.25 414 ALA A CA 1
ATOM 3467 C C . ALA A 1 414 ? -23.850 -0.296 43.898 1.00 88.25 414 ALA A C 1
ATOM 3469 O O . ALA A 1 414 ? -23.007 -0.445 43.014 1.00 88.25 414 ALA A O 1
ATOM 3470 N N . GLN A 1 415 ? -23.955 -1.168 44.909 1.00 88.62 415 GLN A N 1
ATOM 3471 C CA . GLN A 1 415 ? -23.141 -2.387 44.997 1.00 88.62 415 GLN A CA 1
ATOM 3472 C C . GLN A 1 415 ? -23.491 -3.435 43.931 1.00 88.62 415 GLN A C 1
ATOM 3474 O O . GLN A 1 415 ? -22.597 -4.167 43.505 1.00 88.62 415 GLN A O 1
ATOM 3479 N N . CYS A 1 416 ? -24.750 -3.534 43.491 1.00 90.31 416 CYS A N 1
ATOM 3480 C CA . CYS A 1 416 ? -25.120 -4.384 42.355 1.00 90.31 416 CYS A CA 1
ATOM 3481 C C . CYS A 1 416 ? -24.553 -3.821 41.045 1.00 90.31 416 CYS A C 1
ATOM 3483 O O . CYS A 1 416 ? -23.808 -4.519 40.360 1.00 90.31 416 CYS A O 1
ATOM 3485 N N . GLN A 1 417 ? -24.770 -2.530 40.781 1.00 87.25 417 GLN A N 1
ATOM 3486 C CA . GLN A 1 417 ? -24.235 -1.840 39.600 1.00 87.25 417 GLN A CA 1
ATOM 3487 C C . GLN A 1 417 ? -22.700 -1.907 39.523 1.00 87.25 417 GLN A C 1
ATOM 3489 O O . GLN A 1 417 ? -22.140 -2.117 38.451 1.00 87.25 417 GLN A O 1
ATOM 3494 N N . ALA A 1 418 ? -21.995 -1.804 40.655 1.00 88.94 418 ALA A N 1
ATOM 3495 C CA . ALA A 1 418 ? -20.542 -1.974 40.694 1.00 88.94 418 ALA A CA 1
ATOM 3496 C C . ALA A 1 418 ? -20.100 -3.386 40.256 1.00 88.94 418 ALA A C 1
ATOM 3498 O O . ALA A 1 418 ? -19.149 -3.517 39.486 1.00 88.94 418 ALA A O 1
ATOM 3499 N N . LYS A 1 419 ? -20.808 -4.440 40.693 1.00 92.44 419 LYS A N 1
ATOM 3500 C CA . LYS A 1 419 ? -20.530 -5.834 40.293 1.00 92.44 419 LYS A CA 1
ATOM 3501 C C . LYS A 1 419 ? -20.838 -6.081 38.816 1.00 92.44 419 LYS A C 1
ATOM 3503 O O . LYS A 1 419 ? -20.085 -6.792 38.157 1.00 92.44 419 LYS A O 1
ATOM 3508 N N . GLU A 1 420 ? -21.910 -5.486 38.297 1.00 90.19 420 GLU A N 1
ATOM 3509 C CA . GLU A 1 420 ? -22.268 -5.524 36.873 1.00 90.19 420 GLU A CA 1
ATOM 3510 C C . GLU A 1 420 ? -21.175 -4.864 36.016 1.00 90.19 420 GLU A C 1
ATOM 3512 O O . GLU A 1 420 ? -20.684 -5.473 35.063 1.00 90.19 420 GLU A O 1
ATOM 3517 N N . CYS A 1 421 ? -20.710 -3.672 36.409 1.00 86.38 421 CYS A N 1
ATOM 3518 C CA . CYS A 1 421 ? -19.598 -2.973 35.762 1.00 86.38 421 CYS A CA 1
ATOM 3519 C C . CYS A 1 421 ? -18.284 -3.771 35.809 1.00 86.38 421 CYS A C 1
ATOM 3521 O O . CYS A 1 421 ? -17.584 -3.848 34.800 1.00 86.38 421 CYS A O 1
ATOM 3523 N N . ASP A 1 422 ? -17.944 -4.397 36.940 1.00 90.88 422 ASP A N 1
ATOM 3524 C CA . ASP A 1 422 ? -16.747 -5.242 37.039 1.00 90.88 422 ASP A CA 1
ATOM 3525 C C . ASP A 1 422 ? -16.848 -6.519 36.192 1.00 90.88 422 ASP A C 1
ATOM 3527 O O . ASP A 1 422 ? -15.854 -6.937 35.591 1.00 90.88 422 ASP A O 1
ATOM 3531 N N . HIS A 1 423 ? -18.039 -7.116 36.080 1.00 92.81 423 HIS A N 1
ATOM 3532 C CA . HIS A 1 423 ? -18.264 -8.264 35.205 1.00 92.81 423 HIS A CA 1
ATOM 3533 C C . HIS A 1 423 ? -18.144 -7.879 33.721 1.00 92.81 423 HIS A C 1
ATOM 3535 O O . HIS A 1 423 ? -17.446 -8.561 32.968 1.00 92.81 423 HIS A O 1
ATOM 3541 N N . ALA A 1 424 ? -18.731 -6.748 33.314 1.00 91.62 424 ALA A N 1
ATOM 3542 C CA . ALA A 1 424 ? -18.586 -6.205 31.963 1.00 91.62 424 ALA A CA 1
ATOM 3543 C C . ALA A 1 424 ? -17.115 -5.896 31.626 1.00 91.62 424 ALA A C 1
ATOM 3545 O O . ALA A 1 424 ? -16.609 -6.334 30.594 1.00 91.62 424 ALA A O 1
ATOM 3546 N N . ARG A 1 425 ? -16.389 -5.241 32.540 1.00 86.50 425 ARG A N 1
ATOM 3547 C CA . ARG A 1 425 ? -14.954 -4.931 32.414 1.00 86.50 425 ARG A CA 1
ATOM 3548 C C . ARG A 1 425 ? -14.081 -6.185 32.291 1.00 86.50 425 ARG A C 1
ATOM 3550 O O . ARG A 1 425 ? -13.081 -6.177 31.571 1.00 86.50 425 ARG A O 1
ATOM 3557 N N . GLN A 1 426 ? -14.438 -7.273 32.975 1.00 91.00 426 GLN A N 1
ATOM 3558 C CA . GLN A 1 426 ? -13.754 -8.560 32.830 1.00 91.00 426 GLN A CA 1
ATOM 3559 C C . GLN A 1 426 ? -14.078 -9.226 31.479 1.00 91.00 426 GLN A C 1
ATOM 3561 O O . GLN A 1 426 ? -13.166 -9.736 30.829 1.00 91.00 426 GLN A O 1
ATOM 3566 N N . LEU A 1 427 ? -15.325 -9.142 31.000 1.00 92.88 427 LEU A N 1
ATOM 3567 C CA . LEU A 1 427 ? -15.715 -9.623 29.669 1.00 92.88 427 LEU A CA 1
ATOM 3568 C C . LEU A 1 427 ? -14.962 -8.880 28.548 1.00 92.88 427 LEU A C 1
ATOM 3570 O O . LEU A 1 427 ? -14.426 -9.514 27.637 1.00 92.88 427 LEU A O 1
ATOM 3574 N N . GLU A 1 428 ? -14.855 -7.550 28.645 1.00 87.75 428 GLU A N 1
ATOM 3575 C CA . GLU A 1 428 ? -14.053 -6.721 27.737 1.00 87.75 428 GLU A CA 1
ATOM 3576 C C . GLU A 1 428 ? -12.578 -7.130 27.754 1.00 87.75 428 GLU A C 1
ATOM 3578 O O . GLU A 1 428 ? -11.977 -7.312 26.696 1.00 87.75 428 GLU A O 1
ATOM 3583 N N . LYS A 1 429 ? -11.992 -7.342 28.938 1.00 90.62 429 LYS A N 1
ATOM 3584 C CA . LYS A 1 429 ? -10.600 -7.792 29.091 1.00 90.62 429 LYS A CA 1
ATOM 3585 C C . LYS A 1 429 ? -10.355 -9.151 28.425 1.00 90.62 429 LYS A C 1
ATOM 3587 O O . LYS A 1 429 ? -9.355 -9.315 27.724 1.00 90.62 429 LYS A O 1
ATOM 3592 N N . ASP A 1 430 ? -11.274 -10.101 28.580 1.00 93.75 430 ASP A N 1
ATOM 3593 C CA . ASP A 1 430 ? -11.184 -11.416 27.933 1.00 93.75 430 ASP A CA 1
ATOM 3594 C C . ASP A 1 430 ? -11.390 -11.327 26.412 1.00 93.75 430 ASP A C 1
ATOM 3596 O O . ASP A 1 430 ? -10.831 -12.121 25.650 1.00 93.75 430 ASP A O 1
ATOM 3600 N N . GLN A 1 431 ? -12.153 -10.340 25.936 1.00 93.44 431 GLN A N 1
ATOM 3601 C CA . GLN A 1 431 ? -12.309 -10.051 24.512 1.00 93.44 431 GLN A CA 1
ATOM 3602 C C . GLN A 1 431 ? -11.074 -9.352 23.917 1.00 93.44 431 GLN A C 1
ATOM 3604 O O . GLN A 1 431 ? -10.635 -9.732 22.831 1.00 93.44 431 GLN A O 1
ATOM 3609 N N . VAL A 1 432 ? -10.445 -8.423 24.644 1.00 91.69 432 VAL A N 1
ATOM 3610 C CA . VAL A 1 432 ? -9.146 -7.822 24.290 1.00 91.69 432 VAL A CA 1
ATOM 3611 C C . VAL A 1 432 ? -8.053 -8.891 24.236 1.00 91.69 432 VAL A C 1
ATOM 3613 O O . VAL A 1 432 ? -7.308 -8.932 23.262 1.00 91.69 432 VAL A O 1
ATOM 3616 N N . SER A 1 433 ? -8.005 -9.819 25.198 1.00 94.06 433 SER A N 1
ATOM 3617 C CA . SER A 1 433 ? -7.080 -10.964 25.166 1.00 94.06 433 SER A CA 1
ATOM 3618 C C . SER A 1 433 ? -7.268 -11.826 23.905 1.00 94.06 433 SER A C 1
ATOM 3620 O O . SER A 1 433 ? -6.301 -12.125 23.203 1.00 94.06 433 SER A O 1
ATOM 3622 N N . LYS A 1 434 ? -8.519 -12.136 23.527 1.00 95.56 434 LYS A N 1
ATOM 3623 C CA . LYS A 1 434 ? -8.837 -12.856 22.276 1.00 95.56 434 LYS A CA 1
ATOM 3624 C C . LYS A 1 434 ? -8.452 -12.084 21.007 1.00 95.56 434 LYS A C 1
ATOM 3626 O O . LYS A 1 434 ? -8.219 -12.718 19.978 1.00 95.56 434 LYS A O 1
ATOM 3631 N N . PHE A 1 435 ? -8.409 -10.751 21.038 1.00 91.56 435 PHE A N 1
ATOM 3632 C CA . PHE A 1 435 ? -7.898 -9.943 19.925 1.00 91.56 435 PHE A CA 1
ATOM 3633 C C . PHE A 1 435 ? -6.366 -9.884 19.903 1.00 91.56 435 PHE A C 1
ATOM 3635 O O . PHE A 1 435 ? -5.791 -9.983 18.823 1.00 91.56 435 PHE A O 1
ATOM 3642 N N . MET A 1 436 ? -5.714 -9.816 21.065 1.00 93.19 436 MET A N 1
ATOM 3643 C CA . MET A 1 436 ? -4.253 -9.820 21.209 1.00 93.19 436 MET A CA 1
ATOM 3644 C C . MET A 1 436 ? -3.639 -11.099 20.620 1.00 93.19 436 MET A C 1
ATOM 3646 O O . MET A 1 436 ? -2.829 -11.013 19.704 1.00 93.19 436 MET A O 1
ATOM 3650 N N . ILE A 1 437 ? -4.161 -12.272 20.997 1.00 94.69 437 ILE A N 1
ATOM 3651 C CA . ILE A 1 437 ? -3.727 -13.578 20.461 1.00 94.69 437 ILE A CA 1
ATOM 3652 C C . ILE A 1 437 ? -3.922 -13.667 18.932 1.00 94.69 437 ILE A C 1
ATOM 3654 O O . ILE A 1 437 ? -3.113 -14.258 18.214 1.00 94.69 437 ILE A O 1
ATOM 3658 N N . LYS A 1 438 ? -4.992 -13.060 18.394 1.00 94.00 438 LYS A N 1
ATOM 3659 C CA . LYS A 1 438 ? -5.219 -12.989 16.937 1.00 94.00 438 LYS A CA 1
ATOM 3660 C C . LYS A 1 438 ? -4.228 -12.056 16.242 1.00 94.00 438 LYS A C 1
ATOM 3662 O O . LYS A 1 438 ? -3.780 -12.379 15.146 1.00 94.00 438 LYS A O 1
ATOM 3667 N N . GLN A 1 439 ? -3.901 -10.920 16.856 1.00 91.00 439 GLN A N 1
ATOM 3668 C CA . GLN A 1 439 ? -2.903 -9.983 16.346 1.00 91.00 439 GLN A CA 1
ATOM 3669 C C . GLN A 1 439 ? -1.520 -10.641 16.311 1.00 91.00 439 GLN A C 1
ATOM 3671 O O . GLN A 1 439 ? -0.878 -10.619 15.265 1.00 91.00 439 GLN A O 1
ATOM 3676 N N . GLU A 1 440 ? -1.109 -11.288 17.402 1.00 92.94 440 GLU A N 1
ATOM 3677 C CA . GLU A 1 440 ? 0.147 -12.039 17.511 1.00 92.94 440 GLU A CA 1
ATOM 3678 C C . GLU A 1 440 ? 0.240 -13.117 16.421 1.00 92.94 440 GLU A C 1
ATOM 3680 O O . GLU A 1 440 ? 1.169 -13.093 15.617 1.00 92.94 440 GLU A O 1
ATOM 3685 N N . SER A 1 441 ? -0.782 -13.968 16.278 1.00 93.94 441 SER A N 1
ATOM 3686 C CA . SER A 1 441 ? -0.823 -15.007 15.237 1.00 93.94 441 SER A CA 1
ATOM 3687 C C . SER A 1 441 ? -0.789 -14.447 13.801 1.00 93.94 441 SER A C 1
ATOM 3689 O O . SER A 1 441 ? -0.161 -15.026 12.909 1.00 93.94 441 SER A O 1
ATOM 3691 N N . MET A 1 442 ? -1.420 -13.294 13.543 1.00 93.69 442 MET A N 1
ATOM 3692 C CA . MET A 1 442 ? -1.303 -12.614 12.245 1.00 93.69 442 MET A CA 1
ATOM 3693 C C . MET A 1 442 ? 0.091 -12.011 12.020 1.00 93.69 442 MET A C 1
ATOM 3695 O O . MET A 1 442 ? 0.569 -11.998 10.885 1.00 93.69 442 MET A O 1
ATOM 3699 N N . GLN A 1 443 ? 0.748 -11.540 13.079 1.00 93.44 443 GLN A N 1
ATOM 3700 C CA . GLN A 1 443 ? 2.077 -10.934 13.037 1.00 93.44 443 GLN A CA 1
ATOM 3701 C C . GLN A 1 443 ? 3.178 -11.995 12.851 1.00 93.44 443 GLN A C 1
ATOM 3703 O O . GLN A 1 443 ? 4.074 -11.796 12.030 1.00 93.44 443 GLN A O 1
ATOM 3708 N N . GLU A 1 444 ? 3.052 -13.164 13.487 1.00 93.69 444 GLU A N 1
ATOM 3709 C CA . GLU A 1 444 ? 3.861 -14.362 13.205 1.00 93.69 444 GLU A CA 1
ATOM 3710 C C . GLU A 1 444 ? 3.714 -14.809 11.745 1.00 93.69 444 GLU A C 1
ATOM 3712 O O . GLU A 1 444 ? 4.708 -15.024 11.046 1.00 93.69 444 GLU A O 1
ATOM 3717 N N . ARG A 1 445 ? 2.474 -14.897 11.241 1.00 96.06 445 ARG A N 1
ATOM 3718 C CA . ARG A 1 445 ? 2.211 -15.275 9.845 1.00 96.06 445 ARG A CA 1
ATOM 3719 C C . ARG A 1 445 ? 2.804 -14.272 8.851 1.00 96.06 445 ARG A C 1
ATOM 3721 O O . ARG A 1 445 ? 3.289 -14.680 7.797 1.00 96.06 445 ARG A O 1
ATOM 3728 N N . LEU A 1 446 ? 2.788 -12.980 9.178 1.00 92.44 446 LEU A N 1
ATOM 3729 C CA . LEU A 1 446 ? 3.415 -11.933 8.372 1.00 92.44 446 LEU A CA 1
ATOM 3730 C C . LEU A 1 446 ? 4.947 -12.065 8.371 1.00 92.44 446 LEU A C 1
ATOM 3732 O O . LEU A 1 446 ? 5.549 -11.994 7.301 1.00 92.44 446 LEU A O 1
ATOM 3736 N N . ALA A 1 447 ? 5.569 -12.339 9.521 1.00 92.06 447 ALA A N 1
ATOM 3737 C CA . ALA A 1 447 ? 7.008 -12.604 9.611 1.00 92.06 447 ALA A CA 1
ATOM 3738 C C . ALA A 1 447 ? 7.419 -13.864 8.820 1.00 92.06 447 ALA A C 1
ATOM 3740 O O . ALA A 1 447 ? 8.430 -13.857 8.114 1.00 92.06 447 ALA A O 1
ATOM 3741 N N . HIS A 1 448 ? 6.604 -14.924 8.857 1.00 94.44 448 HIS A N 1
ATOM 3742 C CA . HIS A 1 448 ? 6.830 -16.129 8.057 1.00 94.44 448 HIS A CA 1
ATOM 3743 C C . HIS A 1 448 ? 6.799 -15.821 6.549 1.00 94.44 448 HIS A C 1
ATOM 3745 O O . HIS A 1 448 ? 7.765 -16.119 5.845 1.00 94.44 448 HIS A O 1
ATOM 3751 N N . LEU A 1 449 ? 5.763 -15.120 6.069 1.00 94.44 449 LEU A N 1
ATOM 3752 C CA . LEU A 1 449 ? 5.654 -14.682 4.670 1.00 94.44 449 LEU A CA 1
ATOM 3753 C C . LEU A 1 449 ? 6.797 -13.740 4.243 1.00 94.44 449 LEU A C 1
ATOM 3755 O O . LEU A 1 449 ? 7.229 -13.784 3.090 1.00 94.44 449 LEU A O 1
ATOM 3759 N N . GLN A 1 450 ? 7.322 -12.906 5.147 1.00 93.38 450 GLN A N 1
ATOM 3760 C CA . GLN A 1 450 ? 8.515 -12.091 4.886 1.00 93.38 450 GLN A CA 1
ATOM 3761 C C . GLN A 1 450 ? 9.775 -12.954 4.710 1.00 93.38 450 GLN A C 1
ATOM 3763 O O . GLN A 1 450 ? 10.554 -12.697 3.792 1.00 93.38 450 GLN A O 1
ATOM 3768 N N . SER A 1 451 ? 9.954 -14.001 5.524 1.00 93.62 451 SER A N 1
ATOM 3769 C CA . SER A 1 451 ? 11.076 -14.941 5.370 1.00 93.62 451 SER A CA 1
ATOM 3770 C C . SER A 1 451 ? 10.995 -15.755 4.068 1.00 93.62 451 SER A C 1
ATOM 3772 O O . SER A 1 451 ? 12.004 -15.928 3.385 1.00 93.62 451 SER A O 1
ATOM 3774 N N . GLU A 1 452 ? 9.790 -16.163 3.660 1.00 96.12 452 GLU A N 1
ATOM 3775 C CA . GLU A 1 452 ? 9.539 -16.836 2.380 1.00 96.12 452 GLU A CA 1
ATOM 3776 C C . GLU A 1 452 ? 9.838 -15.910 1.187 1.00 96.12 452 GLU A C 1
ATOM 3778 O O . GLU A 1 452 ? 10.532 -16.302 0.251 1.00 96.12 452 GLU A O 1
ATOM 3783 N N . ASN A 1 453 ? 9.412 -14.643 1.250 1.00 93.50 453 ASN A N 1
ATOM 3784 C CA . ASN A 1 453 ? 9.744 -13.638 0.235 1.00 93.50 453 ASN A CA 1
ATOM 3785 C C . ASN A 1 453 ? 11.255 -13.379 0.127 1.00 93.50 453 ASN A C 1
ATOM 3787 O O . ASN A 1 453 ? 11.757 -13.174 -0.979 1.00 93.50 453 ASN A O 1
ATOM 3791 N N . LEU A 1 454 ? 11.992 -13.395 1.242 1.00 95.88 454 LEU A N 1
ATOM 3792 C CA . LEU A 1 454 ? 13.451 -13.262 1.230 1.00 95.88 454 LEU A CA 1
ATOM 3793 C C . LEU A 1 454 ? 14.118 -14.470 0.551 1.00 95.88 454 LEU A C 1
ATOM 3795 O O . LEU A 1 454 ? 14.992 -14.288 -0.296 1.00 95.88 454 LEU A O 1
ATOM 3799 N N . LEU A 1 455 ? 13.658 -15.689 0.852 1.00 96.25 455 LEU A N 1
ATOM 3800 C CA . LEU A 1 455 ? 14.144 -16.915 0.214 1.00 96.25 455 LEU A CA 1
ATOM 3801 C C . LEU A 1 455 ? 13.853 -16.939 -1.296 1.00 96.25 455 LEU A C 1
ATOM 3803 O O . LEU A 1 455 ? 14.735 -17.277 -2.084 1.00 96.25 455 LEU A O 1
ATOM 3807 N N . LEU A 1 456 ? 12.648 -16.541 -1.715 1.00 94.56 456 LEU A N 1
ATOM 3808 C CA . LEU A 1 456 ? 12.273 -16.459 -3.131 1.00 94.56 456 LEU A CA 1
ATOM 3809 C C . LEU A 1 456 ? 13.095 -15.405 -3.889 1.00 94.56 456 LEU A C 1
ATOM 3811 O O . LEU A 1 456 ? 13.490 -15.646 -5.029 1.00 94.56 456 LEU A O 1
ATOM 3815 N N . ARG A 1 457 ? 13.418 -14.267 -3.255 1.00 93.38 457 ARG A N 1
ATOM 3816 C CA . ARG A 1 457 ? 14.341 -13.267 -3.823 1.00 93.38 457 ARG A CA 1
ATOM 3817 C C . ARG A 1 457 ? 15.744 -13.836 -4.013 1.00 93.38 457 ARG A C 1
ATOM 3819 O O . ARG A 1 457 ? 16.276 -13.712 -5.111 1.00 93.38 457 ARG A O 1
ATOM 3826 N N . GLN A 1 458 ? 16.293 -14.521 -3.007 1.00 93.94 458 GLN A N 1
ATOM 3827 C CA . GLN A 1 458 ? 17.601 -15.175 -3.118 1.00 93.94 458 GLN A CA 1
ATOM 3828 C C . GLN A 1 458 ? 17.619 -16.212 -4.251 1.00 93.94 458 GLN A C 1
ATOM 3830 O O . GLN A 1 458 ? 18.554 -16.242 -5.041 1.00 93.94 458 GLN A O 1
ATOM 3835 N N . GLN A 1 459 ? 16.569 -17.030 -4.387 1.00 93.31 459 GLN A N 1
ATOM 3836 C CA . GLN A 1 459 ? 16.459 -18.006 -5.478 1.00 93.31 459 GLN A CA 1
ATOM 3837 C C . GLN A 1 459 ? 16.390 -17.347 -6.865 1.00 93.31 459 GLN A C 1
ATOM 3839 O O . GLN A 1 459 ? 16.960 -17.874 -7.822 1.00 93.31 459 GLN A O 1
ATOM 3844 N N . LEU A 1 460 ? 15.712 -16.203 -6.986 1.00 92.94 460 LEU A N 1
ATOM 3845 C CA . LEU A 1 460 ? 15.611 -15.452 -8.237 1.00 92.94 460 LEU A CA 1
ATOM 3846 C C . LEU A 1 460 ? 16.953 -14.794 -8.598 1.00 92.94 460 LEU A C 1
ATOM 3848 O O . LEU A 1 460 ? 17.401 -14.929 -9.735 1.00 92.94 460 LEU A O 1
ATOM 3852 N N . GLU A 1 461 ? 17.643 -14.188 -7.630 1.00 95.06 461 GLU A N 1
ATOM 3853 C CA . GLU A 1 461 ? 18.992 -13.632 -7.798 1.00 95.06 461 GLU A CA 1
ATOM 3854 C C . GLU A 1 461 ? 20.019 -14.720 -8.163 1.00 95.06 461 GLU A C 1
ATOM 3856 O O . GLU A 1 461 ? 20.775 -14.573 -9.123 1.00 95.06 461 GLU A O 1
ATOM 3861 N N . ASP A 1 462 ? 19.993 -15.867 -7.485 1.00 94.62 462 ASP A N 1
ATOM 3862 C CA . ASP A 1 462 ? 20.789 -17.051 -7.820 1.00 94.62 462 ASP A CA 1
ATOM 3863 C C . ASP A 1 462 ? 20.563 -17.519 -9.268 1.00 94.62 462 ASP A C 1
ATOM 3865 O O . ASP A 1 462 ? 21.501 -17.940 -9.950 1.00 94.62 462 ASP A O 1
ATOM 3869 N N . MET A 1 463 ? 19.314 -17.490 -9.741 1.00 92.00 463 MET A N 1
ATOM 3870 C CA . MET A 1 463 ? 18.950 -17.870 -11.109 1.00 92.00 463 MET A CA 1
ATOM 3871 C C . MET A 1 463 ? 19.366 -16.811 -12.135 1.00 92.00 463 MET A C 1
ATOM 3873 O O . MET A 1 463 ? 19.852 -17.177 -13.207 1.00 92.00 463 MET A O 1
ATOM 3877 N N . GLN A 1 464 ? 19.264 -15.524 -11.799 1.00 92.19 464 GLN A N 1
ATOM 3878 C CA . GLN A 1 464 ? 19.761 -14.420 -12.622 1.00 92.19 464 GLN A CA 1
ATOM 3879 C C . GLN A 1 464 ? 21.290 -14.472 -12.752 1.00 92.19 464 GLN A C 1
ATOM 3881 O O . GLN A 1 464 ? 21.810 -14.401 -13.863 1.00 92.19 464 GLN A O 1
ATOM 3886 N N . ASN A 1 465 ? 22.013 -14.714 -11.656 1.00 93.00 465 ASN A N 1
ATOM 3887 C CA . ASN A 1 465 ? 23.464 -14.900 -11.656 1.00 93.00 465 ASN A CA 1
ATOM 3888 C C . ASN A 1 465 ? 23.889 -16.120 -12.495 1.00 93.00 465 ASN A C 1
ATOM 3890 O O . ASN A 1 465 ? 24.817 -16.026 -13.299 1.00 93.00 465 ASN A O 1
ATOM 3894 N N . LYS A 1 466 ? 23.163 -17.247 -12.406 1.00 93.69 466 LYS A N 1
ATOM 3895 C CA . LYS A 1 466 ? 23.350 -18.405 -13.309 1.00 93.69 466 LYS A CA 1
ATOM 3896 C C . LYS A 1 466 ? 23.050 -18.057 -14.776 1.00 93.69 466 LYS A C 1
ATOM 3898 O O . LYS A 1 466 ? 23.685 -18.623 -15.665 1.00 93.69 466 LYS A O 1
ATOM 3903 N N . GLY A 1 467 ? 22.116 -17.141 -15.035 1.00 91.38 467 GLY A N 1
ATOM 3904 C CA . GLY A 1 467 ? 21.843 -16.571 -16.358 1.00 91.38 467 GLY A CA 1
ATOM 3905 C C . GLY A 1 467 ? 23.033 -15.776 -16.898 1.00 91.38 467 GLY A C 1
ATOM 3906 O O . GLY A 1 467 ? 23.565 -16.130 -17.945 1.00 91.38 467 GLY A O 1
ATOM 3907 N N . ILE A 1 468 ? 23.517 -14.793 -16.136 1.00 91.50 468 ILE A N 1
ATOM 3908 C CA . ILE A 1 468 ? 24.670 -13.941 -16.483 1.00 91.50 468 ILE A CA 1
ATOM 3909 C C . ILE A 1 468 ? 25.938 -14.779 -16.725 1.00 91.50 468 ILE A C 1
ATOM 3911 O O . ILE A 1 468 ? 26.713 -14.492 -17.634 1.00 91.50 468 ILE A O 1
ATOM 3915 N N . ILE A 1 469 ? 26.160 -15.846 -15.947 1.00 91.94 469 ILE A N 1
ATOM 3916 C CA . ILE A 1 469 ? 27.286 -16.770 -16.167 1.00 91.94 469 ILE A CA 1
ATOM 3917 C C . ILE A 1 469 ? 27.141 -17.517 -17.503 1.00 91.94 469 ILE A C 1
ATOM 3919 O O . ILE A 1 469 ? 28.119 -17.635 -18.240 1.00 91.94 469 ILE A O 1
ATOM 3923 N N . LYS A 1 470 ? 25.937 -17.991 -17.853 1.00 92.00 470 LYS A N 1
ATOM 3924 C CA . LYS A 1 470 ? 25.683 -18.629 -19.158 1.00 92.00 470 LYS A CA 1
ATOM 3925 C C . LYS A 1 470 ? 25.842 -17.648 -20.316 1.00 92.00 470 LYS A C 1
ATOM 3927 O O . LYS A 1 470 ? 26.433 -18.015 -21.323 1.00 92.00 470 LYS A O 1
ATOM 3932 N N . GLU A 1 471 ? 25.349 -16.423 -20.168 1.00 90.75 471 GLU A N 1
ATOM 3933 C CA . GLU A 1 471 ? 25.478 -15.358 -21.165 1.00 90.75 471 GLU A CA 1
ATOM 3934 C C . GLU A 1 471 ? 26.950 -15.024 -21.434 1.00 90.75 471 GLU A C 1
ATOM 3936 O O . GLU A 1 471 ? 27.370 -15.016 -22.587 1.00 90.75 471 GLU A O 1
ATOM 3941 N N . LYS A 1 472 ? 27.771 -14.878 -20.385 1.00 92.19 472 LYS A N 1
ATOM 3942 C CA . LYS A 1 472 ? 29.228 -14.711 -20.525 1.00 92.19 472 LYS A CA 1
ATOM 3943 C C . LYS A 1 472 ? 29.875 -15.868 -21.289 1.00 92.19 472 LYS A C 1
ATOM 3945 O O . LYS A 1 472 ? 30.631 -15.614 -22.214 1.00 92.19 472 LYS A O 1
ATOM 3950 N N . VAL A 1 473 ? 29.526 -17.119 -20.977 1.00 91.44 473 VAL A N 1
ATOM 3951 C CA . VAL A 1 473 ? 30.042 -18.295 -21.707 1.00 91.44 473 VAL A CA 1
ATOM 3952 C C . VAL A 1 473 ? 29.574 -18.325 -23.171 1.00 91.44 473 VAL A C 1
ATOM 3954 O O . VAL A 1 473 ? 30.328 -18.756 -24.039 1.00 91.44 473 VAL A O 1
ATOM 3957 N N . VAL A 1 474 ? 28.359 -17.856 -23.475 1.00 91.81 474 VAL A N 1
ATOM 3958 C CA . VAL A 1 474 ? 27.879 -17.710 -24.861 1.00 91.81 474 VAL A CA 1
ATOM 3959 C C . VAL A 1 474 ? 28.652 -16.612 -25.592 1.00 91.81 474 VAL A C 1
ATOM 3961 O O . VAL A 1 474 ? 29.069 -16.841 -26.724 1.00 91.81 474 VAL A O 1
ATOM 3964 N N . ASN A 1 475 ? 28.919 -15.476 -24.946 1.00 92.31 475 ASN A N 1
ATOM 3965 C CA . ASN A 1 475 ? 29.707 -14.385 -25.520 1.00 92.31 475 ASN A CA 1
ATOM 3966 C C . ASN A 1 475 ? 31.168 -14.814 -25.754 1.00 92.31 475 ASN A C 1
ATOM 3968 O O . ASN A 1 475 ? 31.662 -14.666 -26.867 1.00 92.31 475 ASN A O 1
ATOM 3972 N N . ASP A 1 476 ? 31.811 -15.483 -24.788 1.00 92.44 476 ASP A N 1
ATOM 3973 C CA . ASP A 1 476 ? 33.155 -16.074 -24.931 1.00 92.44 476 ASP A CA 1
ATOM 3974 C C . ASP A 1 476 ? 33.251 -17.056 -26.118 1.00 92.44 476 ASP A C 1
ATOM 3976 O O . ASP A 1 476 ? 34.316 -17.220 -26.720 1.00 92.44 476 ASP A O 1
ATOM 3980 N N . VAL A 1 477 ? 32.158 -17.757 -26.441 1.00 91.44 477 VAL A N 1
ATOM 3981 C CA . VAL A 1 477 ? 32.064 -18.669 -27.593 1.00 91.44 477 VAL A CA 1
ATOM 3982 C C . VAL A 1 477 ? 31.787 -17.903 -28.887 1.00 91.44 477 VAL A C 1
ATOM 3984 O O . VAL A 1 477 ? 32.415 -18.198 -29.905 1.00 91.44 477 VAL A O 1
ATOM 3987 N N . GLN A 1 478 ? 30.900 -16.906 -28.860 1.00 91.25 478 GLN A N 1
ATOM 3988 C CA . GLN A 1 478 ? 30.597 -16.054 -30.009 1.00 91.25 478 GLN A CA 1
ATOM 3989 C C . GLN A 1 478 ? 31.831 -15.267 -30.456 1.00 91.25 478 GLN A C 1
ATOM 3991 O O . GLN A 1 478 ? 32.119 -15.229 -31.649 1.00 91.25 478 GLN A O 1
ATOM 3996 N N . ASP A 1 479 ? 32.611 -14.724 -29.522 1.00 92.00 479 ASP A N 1
ATOM 3997 C CA . ASP A 1 479 ? 33.850 -14.015 -29.829 1.00 92.00 479 ASP A CA 1
ATOM 3998 C C . ASP A 1 479 ? 34.890 -14.948 -30.447 1.00 92.00 479 ASP A C 1
ATOM 4000 O O . ASP A 1 479 ? 35.488 -14.593 -31.457 1.00 92.00 479 ASP A O 1
ATOM 4004 N N . ARG A 1 480 ? 35.030 -16.192 -29.966 1.00 93.69 480 ARG A N 1
ATOM 4005 C CA . ARG A 1 480 ? 35.877 -17.204 -30.633 1.00 93.69 480 ARG A CA 1
ATOM 4006 C C . ARG A 1 480 ? 35.406 -17.517 -32.056 1.00 93.69 480 ARG A C 1
ATOM 4008 O O . ARG A 1 480 ? 36.245 -17.702 -32.936 1.00 93.69 480 ARG A O 1
ATOM 4015 N N . PHE A 1 481 ? 34.096 -17.568 -32.305 1.00 90.94 481 PHE A N 1
ATOM 4016 C CA . PHE A 1 481 ? 33.558 -17.737 -33.659 1.00 90.94 481 PHE A CA 1
ATOM 4017 C C . PHE A 1 481 ? 33.819 -16.514 -34.545 1.00 90.94 481 PHE A C 1
ATOM 4019 O O . PHE A 1 481 ? 34.250 -16.690 -35.683 1.00 90.94 481 PHE A O 1
ATOM 4026 N N . ASN A 1 482 ? 33.631 -15.297 -34.025 1.00 92.00 482 ASN A N 1
ATOM 4027 C CA . ASN A 1 482 ? 33.962 -14.045 -34.712 1.00 92.00 482 ASN A CA 1
ATOM 4028 C C . ASN A 1 482 ? 35.454 -14.020 -35.093 1.00 92.00 482 ASN A C 1
ATOM 4030 O O . ASN A 1 482 ? 35.812 -13.690 -36.221 1.00 92.00 482 ASN A O 1
ATOM 4034 N N . ASP A 1 483 ? 36.320 -14.441 -34.174 1.00 94.38 483 ASP A N 1
ATOM 4035 C CA . ASP A 1 483 ? 37.772 -14.478 -34.330 1.00 94.38 483 ASP A CA 1
ATOM 4036 C C . ASP A 1 483 ? 38.219 -15.494 -35.404 1.00 94.38 483 ASP A C 1
ATOM 4038 O O . ASP A 1 483 ? 39.057 -15.188 -36.255 1.00 94.38 483 ASP A O 1
ATOM 4042 N N . ILE A 1 484 ? 37.602 -16.684 -35.435 1.00 93.00 484 ILE A N 1
ATOM 4043 C CA . ILE A 1 484 ? 37.796 -17.692 -36.496 1.00 93.00 484 ILE A CA 1
ATOM 4044 C C . ILE A 1 484 ? 37.270 -17.181 -37.846 1.00 93.00 484 ILE A C 1
ATOM 4046 O O . ILE A 1 484 ? 37.946 -17.325 -38.864 1.00 93.00 484 ILE A O 1
ATOM 4050 N N . PHE A 1 485 ? 36.091 -16.557 -37.868 1.00 90.44 485 PHE A N 1
ATOM 4051 C CA . PHE A 1 485 ? 35.478 -16.011 -39.081 1.00 90.44 485 PHE A CA 1
ATOM 4052 C C . PHE A 1 485 ? 36.311 -14.872 -39.685 1.00 90.44 485 PHE A C 1
ATOM 4054 O O . PHE A 1 485 ? 36.521 -14.843 -40.897 1.00 90.44 485 PHE A O 1
A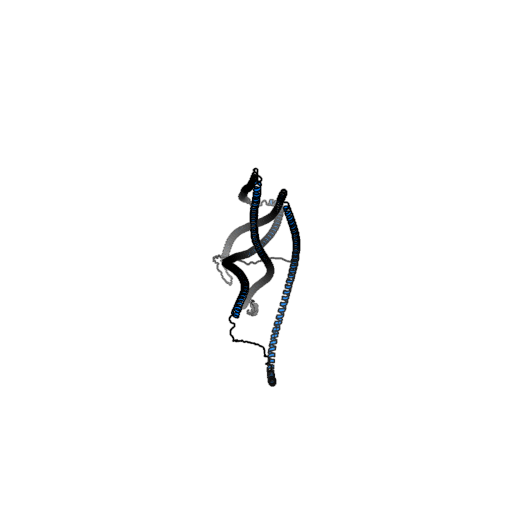TOM 4061 N N . ASN A 1 486 ? 36.863 -13.987 -38.852 1.00 92.88 486 ASN A N 1
ATOM 4062 C CA . ASN A 1 486 ? 37.763 -12.917 -39.280 1.00 92.88 486 ASN A CA 1
ATOM 4063 C C . ASN A 1 486 ? 39.089 -13.464 -39.835 1.00 92.88 486 ASN A C 1
ATOM 4065 O O . ASN A 1 486 ? 39.583 -12.956 -40.840 1.00 92.88 486 ASN A O 1
ATOM 4069 N N . LYS A 1 487 ? 39.635 -14.538 -39.248 1.00 94.38 487 LYS A N 1
ATOM 4070 C CA . LYS A 1 487 ? 40.826 -15.233 -39.775 1.00 94.38 487 LYS A CA 1
ATOM 4071 C C . LYS A 1 487 ? 40.548 -15.880 -41.135 1.00 94.38 487 LYS A C 1
ATOM 4073 O O . LYS A 1 487 ? 41.294 -15.637 -42.079 1.00 94.38 487 LYS A O 1
ATOM 4078 N N . LEU A 1 488 ? 39.438 -16.611 -41.270 1.00 90.88 488 LEU A N 1
ATOM 4079 C CA . LEU A 1 488 ? 39.011 -17.212 -42.543 1.00 90.88 488 LEU A CA 1
ATOM 4080 C C . LEU A 1 488 ? 38.727 -16.161 -43.626 1.00 90.88 488 LEU A C 1
ATOM 4082 O O . LEU A 1 488 ? 39.085 -16.367 -44.786 1.00 90.88 488 LEU A O 1
ATOM 4086 N N . ARG A 1 489 ? 38.127 -15.024 -43.257 1.00 93.44 489 ARG A N 1
ATOM 4087 C CA . ARG A 1 489 ? 37.933 -13.867 -44.142 1.00 93.44 489 ARG A CA 1
ATOM 4088 C C . ARG A 1 489 ? 39.273 -13.322 -44.633 1.00 93.44 489 ARG A C 1
ATOM 4090 O O . ARG A 1 489 ? 39.484 -13.280 -45.839 1.00 93.44 489 ARG A O 1
ATOM 4097 N N . ALA A 1 490 ? 40.190 -12.997 -43.722 1.00 91.19 490 ALA A N 1
ATOM 4098 C CA . ALA A 1 490 ? 41.502 -12.459 -44.070 1.00 91.19 490 ALA A CA 1
ATOM 4099 C C . ALA A 1 490 ? 42.335 -13.436 -44.921 1.00 91.19 490 ALA A C 1
ATOM 4101 O O . ALA A 1 490 ? 43.064 -13.010 -45.814 1.00 91.19 490 ALA A O 1
ATOM 4102 N N . ASP A 1 491 ? 42.235 -14.747 -44.685 1.00 92.38 491 ASP A N 1
ATOM 4103 C CA . ASP A 1 491 ? 42.892 -15.752 -45.530 1.00 92.38 491 ASP A CA 1
ATOM 4104 C C . ASP A 1 491 ? 42.220 -15.894 -46.905 1.00 92.38 491 ASP A C 1
ATOM 4106 O O . ASP A 1 491 ? 42.916 -16.058 -47.907 1.00 92.38 491 ASP A O 1
ATOM 4110 N N . THR A 1 492 ? 40.895 -15.740 -46.993 1.00 89.25 492 THR A N 1
ATOM 4111 C CA . THR A 1 492 ? 40.172 -15.671 -48.277 1.00 89.25 492 THR A CA 1
ATOM 4112 C C . THR A 1 492 ? 40.584 -14.430 -49.072 1.00 89.25 492 THR A C 1
ATOM 4114 O O . THR A 1 492 ? 40.891 -14.533 -50.255 1.00 89.25 492 THR A O 1
ATOM 4117 N N . GLU A 1 493 ? 40.670 -13.271 -48.419 1.00 92.25 493 GLU A N 1
ATOM 4118 C CA . GLU A 1 493 ? 41.101 -12.000 -49.014 1.00 92.25 493 GLU A CA 1
ATOM 4119 C C . GLU A 1 493 ? 42.557 -12.078 -49.518 1.00 92.25 493 GLU A C 1
ATOM 4121 O O . GLU A 1 493 ? 42.839 -11.642 -50.633 1.00 92.25 493 GLU A O 1
ATOM 4126 N N . LYS A 1 494 ? 43.469 -12.741 -48.784 1.00 92.94 494 LYS A N 1
ATOM 4127 C CA . LYS A 1 494 ? 44.832 -13.053 -49.270 1.00 92.94 494 LYS A CA 1
ATOM 4128 C C . LYS A 1 494 ? 44.826 -13.950 -50.512 1.00 92.94 494 LYS A C 1
ATOM 4130 O O . LYS A 1 494 ? 45.608 -13.711 -51.429 1.00 92.94 494 LYS A O 1
ATOM 4135 N N . GLN A 1 495 ? 43.979 -14.982 -50.555 1.00 86.94 495 GLN A N 1
ATOM 4136 C CA . GLN A 1 495 ? 43.876 -15.867 -51.724 1.00 86.94 495 GLN A CA 1
ATOM 4137 C C . GLN A 1 495 ? 43.313 -15.127 -52.945 1.00 86.94 495 GLN A C 1
ATOM 4139 O O . GLN A 1 495 ? 43.842 -15.285 -54.043 1.00 86.94 495 GLN A O 1
ATOM 4144 N N . VAL A 1 496 ? 42.302 -14.270 -52.757 1.00 89.94 496 VAL A N 1
ATOM 4145 C CA . VAL A 1 496 ? 41.784 -13.385 -53.814 1.00 89.94 496 VAL A CA 1
ATOM 4146 C C . VAL A 1 496 ? 42.890 -12.460 -54.321 1.00 89.94 496 VAL A C 1
ATOM 4148 O O . VAL A 1 496 ? 43.151 -12.457 -55.519 1.00 89.94 496 VAL A O 1
ATOM 4151 N N . TYR A 1 497 ? 43.617 -11.776 -53.434 1.00 92.50 497 TYR A N 1
ATOM 4152 C CA . TYR A 1 497 ? 44.731 -10.897 -53.807 1.00 92.50 497 TYR A CA 1
ATOM 4153 C C . TYR A 1 497 ? 45.831 -11.622 -54.610 1.00 92.50 497 TYR A C 1
ATOM 4155 O O . TYR A 1 497 ? 46.291 -11.120 -55.635 1.00 92.50 497 TYR A O 1
ATOM 4163 N N . LEU A 1 498 ? 46.213 -12.842 -54.211 1.00 91.62 498 LEU A N 1
ATOM 4164 C CA . LEU A 1 498 ? 47.182 -13.663 -54.952 1.00 91.62 498 LEU A CA 1
ATOM 4165 C C . LEU A 1 498 ? 46.673 -14.077 -56.345 1.00 91.62 498 LEU A C 1
ATOM 4167 O O . LEU A 1 498 ? 47.458 -14.149 -57.294 1.00 91.62 498 LEU A O 1
ATOM 4171 N N . VAL A 1 499 ? 45.371 -14.340 -56.489 1.00 90.50 499 VAL A N 1
ATOM 4172 C CA . VAL A 1 499 ? 44.736 -14.626 -57.787 1.00 90.50 499 VAL A CA 1
ATOM 4173 C C . VAL A 1 499 ? 44.621 -13.360 -58.641 1.00 90.50 499 VAL A C 1
ATOM 4175 O O . VAL A 1 499 ? 44.840 -13.428 -59.849 1.00 90.50 499 VAL A O 1
ATOM 4178 N N . GLU A 1 500 ? 44.346 -12.201 -58.044 1.00 90.12 500 GLU A N 1
ATOM 4179 C CA . GLU A 1 500 ? 44.321 -10.907 -58.730 1.00 90.12 500 GLU A CA 1
ATOM 4180 C C . GLU A 1 500 ? 45.699 -10.510 -59.264 1.00 90.12 500 GLU A C 1
ATOM 4182 O O . GLU A 1 500 ? 45.801 -10.161 -60.437 1.00 90.12 500 GLU A O 1
ATOM 4187 N N . GLU A 1 501 ? 46.768 -10.623 -58.470 1.00 91.44 501 GLU A N 1
ATOM 4188 C CA . GLU A 1 501 ? 48.141 -10.389 -58.946 1.00 91.44 501 GLU A CA 1
ATOM 4189 C C . GLU A 1 501 ? 48.529 -11.365 -60.065 1.00 91.44 501 GLU A C 1
ATOM 4191 O O . GLU A 1 501 ? 49.046 -10.951 -61.104 1.00 91.44 501 GLU A O 1
ATOM 4196 N N . ARG A 1 502 ? 48.185 -12.654 -59.934 1.00 92.69 502 ARG A N 1
ATOM 4197 C CA . ARG A 1 502 ? 48.400 -13.636 -61.010 1.00 92.69 502 ARG A CA 1
ATOM 4198 C C . ARG A 1 502 ? 47.611 -13.291 -62.280 1.00 92.69 502 ARG A C 1
ATOM 4200 O O . ARG A 1 502 ? 48.115 -13.494 -63.382 1.00 92.69 502 ARG A O 1
ATOM 4207 N N . ASN A 1 503 ? 46.401 -12.748 -62.147 1.00 90.62 503 ASN A N 1
ATOM 4208 C CA . ASN A 1 503 ? 45.602 -12.273 -63.277 1.00 90.62 503 ASN A CA 1
ATOM 4209 C C . ASN A 1 503 ? 46.179 -10.991 -63.899 1.00 90.62 503 ASN A C 1
ATOM 4211 O O . ASN A 1 503 ? 46.150 -10.866 -65.120 1.00 90.62 503 ASN A O 1
ATOM 4215 N N . LYS A 1 504 ? 46.752 -10.066 -63.114 1.00 93.19 504 LYS A N 1
ATOM 4216 C CA . LYS A 1 504 ? 47.499 -8.904 -63.637 1.00 93.19 504 LYS A CA 1
ATOM 4217 C C . LYS A 1 504 ? 48.720 -9.361 -64.438 1.00 93.19 504 LYS A C 1
ATOM 4219 O O . LYS A 1 504 ? 48.898 -8.918 -65.569 1.00 93.19 504 LYS A O 1
ATOM 4224 N N . GLU A 1 505 ? 49.499 -10.303 -63.907 1.00 93.12 505 GLU A N 1
ATOM 4225 C CA . GLU A 1 505 ? 50.675 -10.872 -64.581 1.00 93.12 505 GLU A CA 1
ATOM 4226 C C . GLU A 1 505 ? 50.302 -11.612 -65.884 1.00 93.12 505 GLU A C 1
ATOM 4228 O O . GLU A 1 505 ? 50.971 -11.463 -66.908 1.00 93.12 505 GLU A O 1
ATOM 4233 N N . LEU A 1 506 ? 49.205 -12.380 -65.877 1.00 92.94 506 LEU A N 1
ATOM 4234 C CA . LEU A 1 506 ? 48.658 -13.020 -67.079 1.00 92.94 506 LEU A CA 1
ATOM 4235 C C . LEU A 1 506 ? 48.150 -11.993 -68.098 1.00 92.94 506 LEU A C 1
ATOM 4237 O O . LEU A 1 506 ? 48.418 -12.141 -69.287 1.00 92.94 506 LEU A O 1
ATOM 4241 N N . ASN A 1 507 ? 47.458 -10.942 -67.654 1.00 90.25 507 ASN A N 1
ATOM 4242 C CA . ASN A 1 507 ? 46.971 -9.879 -68.532 1.00 90.25 507 ASN A CA 1
ATOM 4243 C C . ASN A 1 507 ? 48.119 -9.101 -69.190 1.00 90.25 507 ASN A C 1
ATOM 4245 O O . ASN A 1 507 ? 48.015 -8.815 -70.381 1.00 90.25 507 ASN A O 1
ATOM 4249 N N . ALA A 1 508 ? 49.210 -8.835 -68.461 1.00 93.31 508 ALA A N 1
ATOM 4250 C CA . ALA A 1 508 ? 50.430 -8.236 -69.003 1.00 93.31 508 ALA A CA 1
ATOM 4251 C C . ALA A 1 508 ? 51.062 -9.131 -70.084 1.00 93.31 508 ALA A C 1
ATOM 4253 O O . ALA A 1 508 ? 51.218 -8.716 -71.227 1.00 93.31 508 ALA A O 1
ATOM 4254 N N . LYS A 1 509 ? 51.270 -10.423 -69.802 1.00 94.88 509 LYS A N 1
ATOM 4255 C CA . LYS A 1 509 ? 51.756 -11.379 -70.820 1.00 94.88 509 LYS A CA 1
ATOM 4256 C C . LYS A 1 509 ? 50.824 -11.453 -72.041 1.00 94.88 509 LYS A C 1
ATOM 4258 O O . LYS A 1 509 ? 51.280 -11.634 -73.167 1.00 94.88 509 LYS A O 1
ATOM 4263 N N . CYS A 1 510 ? 49.519 -11.267 -71.842 1.00 88.62 510 CYS A N 1
ATOM 4264 C CA . CYS A 1 510 ? 48.533 -11.179 -72.918 1.00 88.62 510 CYS A CA 1
ATOM 4265 C C . CYS A 1 510 ? 48.513 -9.823 -73.653 1.00 88.62 510 CYS A C 1
ATOM 4267 O O . CYS A 1 510 ? 47.993 -9.783 -74.768 1.00 88.62 510 CYS A O 1
ATOM 4269 N N . THR A 1 511 ? 49.012 -8.711 -73.099 1.00 92.25 511 THR A N 1
ATOM 4270 C CA . THR A 1 511 ? 49.309 -7.489 -73.878 1.00 92.25 511 THR A CA 1
ATOM 4271 C C . THR A 1 511 ? 50.594 -7.667 -74.674 1.00 92.25 511 THR A C 1
ATOM 4273 O O . THR A 1 511 ? 50.549 -7.503 -75.891 1.00 92.25 511 THR A O 1
ATOM 4276 N N . ASP A 1 512 ? 51.668 -8.148 -74.047 1.00 93.00 512 ASP A N 1
ATOM 4277 C CA . ASP A 1 512 ? 52.980 -8.344 -74.677 1.00 93.00 512 ASP A CA 1
ATOM 4278 C C . ASP A 1 512 ? 52.880 -9.248 -75.920 1.00 93.00 512 ASP A C 1
ATOM 4280 O O . ASP A 1 512 ? 53.380 -8.919 -76.996 1.00 93.00 512 ASP A O 1
ATOM 4284 N N . LEU A 1 513 ? 52.151 -10.368 -75.811 1.00 93.00 513 LEU A N 1
ATOM 4285 C CA . LEU A 1 513 ? 51.900 -11.278 -76.935 1.00 93.00 513 LEU A CA 1
ATOM 4286 C C . LEU A 1 513 ? 51.039 -10.648 -78.043 1.00 93.00 513 LEU A C 1
ATOM 4288 O O . LEU A 1 513 ? 51.239 -10.960 -79.217 1.00 93.00 513 LEU A O 1
ATOM 4292 N N . ARG A 1 514 ? 50.097 -9.752 -77.713 1.00 92.44 514 ARG A N 1
ATOM 4293 C CA . ARG A 1 514 ? 49.314 -9.016 -78.725 1.00 92.44 514 ARG A CA 1
ATOM 4294 C C . ARG A 1 514 ? 50.182 -7.998 -79.455 1.00 92.44 514 ARG A C 1
ATOM 4296 O O . ARG A 1 514 ? 50.103 -7.925 -80.677 1.00 92.44 514 ARG A O 1
ATOM 4303 N N . GLU A 1 515 ? 51.032 -7.265 -78.744 1.00 92.44 515 GLU A N 1
ATOM 4304 C CA . GLU A 1 515 ? 51.996 -6.334 -79.341 1.00 92.44 515 GLU A CA 1
ATOM 4305 C C . GLU A 1 515 ? 53.011 -7.068 -80.226 1.00 92.44 515 GLU A C 1
ATOM 4307 O O . GLU A 1 515 ? 53.298 -6.625 -81.339 1.00 92.44 515 GLU A O 1
ATOM 4312 N N . GLN A 1 516 ? 53.478 -8.246 -79.802 1.00 91.19 516 GLN A N 1
ATOM 4313 C CA . GLN A 1 516 ? 54.341 -9.100 -80.615 1.00 91.19 516 GLN A CA 1
ATOM 4314 C C . GLN A 1 516 ? 53.642 -9.572 -81.905 1.00 91.19 516 GLN A C 1
ATOM 4316 O O . GLN A 1 516 ? 54.255 -9.553 -82.972 1.00 91.19 516 GLN A O 1
ATOM 4321 N N . VAL A 1 517 ? 52.355 -9.940 -81.842 1.00 89.38 517 VAL A N 1
ATOM 4322 C CA . VAL A 1 517 ? 51.549 -10.284 -83.029 1.00 89.38 517 VAL A CA 1
ATOM 4323 C C . VAL A 1 517 ? 51.335 -9.072 -83.943 1.00 89.38 517 VAL A C 1
ATOM 4325 O O . VAL A 1 517 ? 51.542 -9.197 -85.148 1.00 89.38 517 VAL A O 1
ATOM 4328 N N . PHE A 1 518 ? 51.000 -7.893 -83.404 1.00 89.62 518 PHE A N 1
ATOM 4329 C CA . PHE A 1 518 ? 50.908 -6.655 -84.193 1.00 89.62 518 PHE A CA 1
ATOM 4330 C C . PHE A 1 518 ? 52.228 -6.326 -84.891 1.00 89.62 518 PHE A C 1
ATOM 4332 O O . PHE A 1 518 ? 52.225 -5.954 -86.068 1.00 89.62 518 PHE A O 1
ATOM 4339 N N . LYS A 1 519 ? 53.359 -6.515 -84.202 1.00 92.25 519 LYS A N 1
ATOM 4340 C CA . LYS A 1 519 ? 54.679 -6.342 -84.800 1.00 92.25 519 LYS A CA 1
ATOM 4341 C C . LYS A 1 519 ? 54.897 -7.331 -85.939 1.00 92.25 519 LYS A C 1
ATOM 4343 O O . LYS A 1 519 ? 55.208 -6.879 -87.030 1.00 92.25 519 LYS A O 1
ATOM 4348 N N . TYR A 1 520 ? 54.666 -8.632 -85.733 1.00 90.38 520 TYR A N 1
ATOM 4349 C CA . TYR A 1 520 ? 54.835 -9.647 -86.783 1.00 90.38 520 TYR A CA 1
ATOM 4350 C C . TYR A 1 520 ? 53.922 -9.439 -88.001 1.00 90.38 520 TYR A C 1
ATOM 4352 O O . TYR A 1 520 ? 54.350 -9.699 -89.124 1.00 90.38 520 TYR A O 1
ATOM 4360 N N . GLU A 1 521 ? 52.696 -8.951 -87.809 1.00 91.12 521 GLU A N 1
ATOM 4361 C CA . GLU A 1 521 ? 51.788 -8.619 -88.912 1.00 91.12 521 GLU A CA 1
ATOM 4362 C C . GLU A 1 521 ? 52.247 -7.351 -89.664 1.00 91.12 521 GLU A C 1
ATOM 4364 O O . GLU A 1 521 ? 52.183 -7.315 -90.890 1.00 91.12 521 GLU A O 1
ATOM 4369 N N . THR A 1 522 ? 52.817 -6.358 -88.968 1.00 89.50 522 THR A N 1
ATOM 4370 C CA . THR A 1 522 ? 53.445 -5.169 -89.588 1.00 89.50 522 THR A CA 1
ATOM 4371 C C . THR A 1 522 ? 54.672 -5.567 -90.420 1.00 89.50 522 THR A C 1
ATOM 4373 O O . THR A 1 522 ? 54.715 -5.332 -91.626 1.00 89.50 522 THR A O 1
ATOM 4376 N N . ASP A 1 523 ? 55.606 -6.293 -89.801 1.00 93.00 523 ASP A N 1
ATOM 4377 C CA . ASP A 1 523 ? 56.760 -6.979 -90.403 1.00 93.00 523 ASP A CA 1
ATOM 4378 C C . ASP A 1 523 ? 56.379 -7.781 -91.672 1.00 93.00 523 ASP A C 1
ATOM 4380 O O . ASP A 1 523 ? 57.137 -7.864 -92.642 1.00 93.00 523 ASP A O 1
ATOM 4384 N N . LYS A 1 524 ? 55.208 -8.431 -91.660 1.00 92.94 524 LYS A N 1
ATOM 4385 C CA . LYS A 1 524 ? 54.660 -9.199 -92.785 1.00 92.94 524 LYS A CA 1
ATOM 4386 C C . LYS A 1 524 ? 54.134 -8.288 -93.893 1.00 92.94 524 LYS A C 1
ATOM 4388 O O . LYS A 1 524 ? 54.467 -8.529 -95.050 1.00 92.94 524 LYS A O 1
ATOM 4393 N N . VAL A 1 52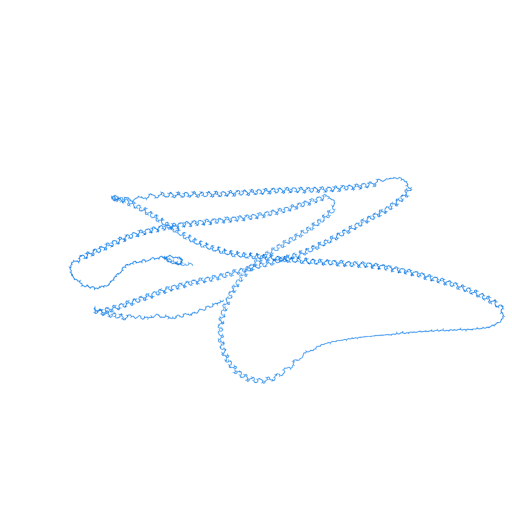5 ? 53.375 -7.242 -93.567 1.00 91.12 525 VAL A N 1
ATOM 4394 C CA . VAL A 1 525 ? 52.890 -6.251 -94.545 1.00 91.12 525 VAL A CA 1
ATOM 4395 C C . VAL A 1 525 ? 54.059 -5.539 -95.239 1.00 91.12 525 VAL A C 1
ATOM 4397 O O . VAL A 1 525 ? 54.021 -5.364 -96.457 1.00 91.12 525 VAL A O 1
ATOM 4400 N N . GLU A 1 526 ? 55.135 -5.217 -94.515 1.00 91.12 526 GLU A N 1
ATOM 4401 C CA . GLU A 1 526 ? 56.375 -4.679 -95.095 1.00 91.12 526 GLU A CA 1
ATOM 4402 C C . GLU A 1 526 ? 57.046 -5.673 -96.057 1.00 91.12 526 GLU A C 1
ATOM 4404 O O . GLU A 1 526 ? 57.402 -5.310 -97.181 1.00 91.12 526 GLU A O 1
ATOM 4409 N N . ARG A 1 527 ? 57.163 -6.953 -95.670 1.00 88.94 527 ARG A N 1
ATOM 4410 C CA . ARG A 1 527 ? 57.695 -8.013 -96.549 1.00 88.94 527 ARG A CA 1
ATOM 4411 C C . ARG A 1 527 ? 56.830 -8.235 -97.788 1.00 88.94 527 ARG A C 1
ATOM 4413 O O . ARG A 1 527 ? 57.377 -8.373 -98.878 1.00 88.94 527 ARG A O 1
ATOM 4420 N N . GLU A 1 528 ? 55.505 -8.223 -97.660 1.00 90.38 528 GLU A N 1
ATOM 4421 C CA . GLU A 1 528 ? 54.597 -8.260 -98.812 1.00 90.38 528 GLU A CA 1
ATOM 4422 C C . GLU A 1 528 ? 54.763 -7.022 -99.709 1.00 90.38 528 GLU A C 1
ATOM 4424 O O . GLU A 1 528 ? 54.705 -7.143 -100.932 1.00 90.38 528 GLU A O 1
ATOM 4429 N N . GLY A 1 529 ? 55.003 -5.842 -99.129 1.00 89.00 529 GLY A N 1
ATOM 4430 C CA . GLY A 1 529 ? 55.340 -4.617 -99.859 1.00 89.00 529 GLY A CA 1
ATOM 4431 C C . GLY A 1 529 ? 56.614 -4.766 -100.695 1.00 89.00 529 GLY A C 1
ATOM 4432 O O . GLY A 1 529 ? 56.583 -4.527 -101.902 1.00 89.00 529 GLY A O 1
ATOM 4433 N N . MET A 1 530 ? 57.699 -5.255 -100.087 1.00 90.44 530 MET A N 1
ATOM 4434 C CA . MET A 1 530 ? 58.957 -5.540 -100.791 1.00 90.44 530 MET A CA 1
ATOM 4435 C C . MET A 1 530 ? 58.787 -6.611 -101.879 1.00 90.44 530 MET A C 1
ATOM 4437 O O . MET A 1 530 ? 59.323 -6.462 -102.974 1.00 90.44 530 MET A O 1
ATOM 4441 N N . VAL A 1 531 ? 58.001 -7.667 -101.634 1.00 90.75 531 VAL A N 1
ATOM 4442 C CA . VAL A 1 531 ? 57.705 -8.688 -102.656 1.00 90.75 531 VAL A CA 1
ATOM 4443 C C . VAL A 1 531 ? 56.925 -8.091 -103.832 1.00 90.75 531 VAL A C 1
ATOM 4445 O O . VAL A 1 531 ? 57.254 -8.392 -104.977 1.00 90.75 531 VAL A O 1
ATOM 4448 N N . ARG A 1 532 ? 55.950 -7.202 -103.588 1.00 89.50 532 ARG A N 1
ATOM 4449 C CA . ARG A 1 532 ? 55.231 -6.481 -104.658 1.00 89.50 532 ARG A CA 1
ATOM 4450 C C . ARG A 1 532 ? 56.165 -5.561 -105.457 1.00 89.50 532 ARG A C 1
ATOM 4452 O O . ARG A 1 532 ? 56.050 -5.519 -106.680 1.00 89.50 532 ARG A O 1
ATOM 4459 N N . GLN A 1 533 ? 57.114 -4.880 -104.806 1.00 86.94 533 GLN A N 1
ATOM 4460 C CA . GLN A 1 533 ? 58.143 -4.089 -105.499 1.00 86.94 533 GLN A CA 1
ATOM 4461 C C . GLN A 1 533 ? 59.044 -4.969 -106.375 1.00 86.94 533 GLN A C 1
ATOM 4463 O O . GLN A 1 533 ? 59.167 -4.702 -107.566 1.00 86.94 533 GLN A O 1
ATOM 4468 N N . LEU A 1 534 ? 59.593 -6.061 -105.836 1.00 90.19 534 LEU A N 1
ATOM 4469 C CA . LEU A 1 534 ? 60.445 -6.988 -106.593 1.00 90.19 534 LEU A CA 1
ATOM 4470 C C . LEU A 1 534 ? 59.696 -7.664 -107.756 1.00 90.19 534 LEU A C 1
ATOM 4472 O O . LEU A 1 534 ? 60.283 -7.909 -108.808 1.00 90.19 534 LEU A O 1
ATOM 4476 N N . GLN A 1 535 ? 58.394 -7.931 -107.610 1.00 85.44 535 GLN A N 1
ATOM 4477 C CA . GLN A 1 535 ? 57.542 -8.416 -108.704 1.00 85.44 535 GLN A CA 1
ATOM 4478 C C . GLN A 1 535 ? 57.350 -7.362 -109.806 1.00 85.44 535 GLN A C 1
ATOM 4480 O O . GLN A 1 535 ? 57.395 -7.711 -110.986 1.00 85.44 535 GLN A O 1
ATOM 4485 N N . GLN A 1 536 ? 57.184 -6.084 -109.447 1.00 89.50 536 GLN A N 1
ATOM 4486 C CA . GLN A 1 536 ? 57.115 -4.983 -110.412 1.00 89.50 536 GLN A CA 1
ATOM 4487 C C . GLN A 1 536 ? 58.459 -4.778 -111.130 1.00 89.50 536 GLN A C 1
ATOM 4489 O O . GLN A 1 536 ? 58.491 -4.687 -112.355 1.00 89.50 536 GLN A O 1
ATOM 4494 N N . GLU A 1 537 ? 59.575 -4.778 -110.396 1.00 88.75 537 GLU A N 1
ATOM 4495 C CA . GLU A 1 537 ? 60.922 -4.679 -110.970 1.00 88.75 537 GLU A CA 1
ATOM 4496 C C . GLU A 1 537 ? 61.231 -5.846 -111.915 1.00 88.75 537 GLU A C 1
ATOM 4498 O O . GLU A 1 537 ? 61.768 -5.625 -113.001 1.00 88.75 537 GLU A O 1
ATOM 4503 N N . LEU A 1 538 ? 60.832 -7.072 -111.557 1.00 89.25 538 LEU A N 1
ATOM 4504 C CA . LEU A 1 538 ? 60.941 -8.246 -112.424 1.00 89.25 538 LEU A CA 1
ATOM 4505 C C . LEU A 1 538 ? 60.081 -8.105 -113.689 1.00 89.25 538 LEU A C 1
ATOM 4507 O O . LEU A 1 538 ? 60.549 -8.430 -114.778 1.00 89.25 538 LEU A O 1
ATOM 4511 N N . ALA A 1 539 ? 58.852 -7.591 -113.578 1.00 87.88 539 ALA A N 1
ATOM 4512 C CA . ALA A 1 539 ? 57.988 -7.348 -114.733 1.00 87.88 539 ALA A CA 1
ATOM 4513 C C . ALA A 1 539 ? 58.576 -6.285 -115.681 1.00 87.88 539 ALA A C 1
ATOM 4515 O O . ALA A 1 539 ? 58.596 -6.485 -116.897 1.00 87.88 539 ALA A O 1
ATOM 4516 N N . ASP A 1 540 ? 59.123 -5.189 -115.147 1.00 89.06 540 ASP A N 1
ATOM 4517 C CA . ASP A 1 540 ? 59.795 -4.159 -115.946 1.00 89.06 540 ASP A CA 1
ATOM 4518 C C . ASP A 1 540 ? 61.147 -4.630 -116.510 1.00 89.06 540 ASP A C 1
ATOM 4520 O O . ASP A 1 540 ? 61.532 -4.216 -117.607 1.00 89.06 540 ASP A O 1
ATOM 4524 N N . ALA A 1 541 ? 61.859 -5.526 -115.820 1.00 87.75 541 ALA A N 1
ATOM 4525 C CA . ALA A 1 541 ? 63.058 -6.184 -116.335 1.00 87.75 541 ALA A CA 1
ATOM 4526 C C . ALA A 1 541 ? 62.729 -7.132 -117.499 1.00 87.75 541 ALA A C 1
ATOM 4528 O O . ALA A 1 541 ? 63.350 -7.023 -118.553 1.00 87.75 541 ALA A O 1
ATOM 4529 N N . LEU A 1 542 ? 61.704 -7.982 -117.365 1.00 87.44 542 LEU A N 1
ATOM 4530 C CA . LEU A 1 542 ? 61.216 -8.856 -118.441 1.00 87.44 542 LEU A CA 1
ATOM 4531 C C . LEU A 1 542 ? 60.700 -8.051 -119.643 1.00 87.44 542 LEU A C 1
ATOM 4533 O O . LEU A 1 542 ? 60.953 -8.409 -120.792 1.00 87.44 542 LEU A O 1
ATOM 4537 N N . LYS A 1 543 ? 60.043 -6.912 -119.402 1.00 90.75 543 LYS A N 1
ATOM 4538 C CA . LYS A 1 543 ? 59.619 -5.980 -120.455 1.00 90.75 543 LYS A CA 1
ATOM 4539 C C . LYS A 1 543 ? 60.813 -5.356 -121.187 1.00 90.75 543 LYS A C 1
ATOM 4541 O O . LYS A 1 543 ? 60.801 -5.286 -122.413 1.00 90.75 543 LYS A O 1
ATOM 4546 N N . LYS A 1 544 ? 61.866 -4.944 -120.467 1.00 89.88 544 LYS A N 1
ATOM 4547 C CA . LYS A 1 544 ? 63.132 -4.475 -121.069 1.00 89.88 544 LYS A CA 1
ATOM 4548 C C . LYS A 1 544 ? 63.835 -5.590 -121.848 1.00 89.88 544 LYS A C 1
ATOM 4550 O O . LYS A 1 544 ? 64.289 -5.335 -122.961 1.00 89.88 544 LYS A O 1
ATOM 4555 N N . GLN A 1 545 ? 63.870 -6.809 -121.306 1.00 82.75 545 GLN A N 1
ATOM 4556 C CA . GLN A 1 545 ? 64.421 -7.986 -121.975 1.00 82.75 545 GLN A CA 1
ATOM 4557 C C . GLN A 1 545 ? 63.693 -8.238 -123.298 1.00 82.75 545 GLN A C 1
ATOM 4559 O O . GLN A 1 545 ? 64.346 -8.221 -124.335 1.00 82.75 545 GLN A O 1
ATOM 4564 N N . SER A 1 546 ? 62.361 -8.329 -123.294 1.00 84.12 546 SER A N 1
ATOM 4565 C CA . SER A 1 546 ? 61.551 -8.519 -124.506 1.00 84.12 546 SER A CA 1
ATOM 4566 C C . SER A 1 546 ? 61.776 -7.417 -125.556 1.00 84.12 546 SER A C 1
ATOM 4568 O O . SER A 1 546 ? 61.901 -7.711 -126.744 1.00 84.12 546 SER A O 1
ATOM 4570 N N . MET A 1 547 ? 61.929 -6.153 -125.139 1.00 83.31 547 MET A N 1
ATOM 4571 C CA . MET A 1 547 ? 62.295 -5.053 -126.048 1.00 83.31 547 MET A CA 1
ATOM 4572 C C . MET A 1 547 ? 63.711 -5.203 -126.639 1.00 83.31 547 MET A C 1
ATOM 4574 O O . MET A 1 547 ? 63.929 -4.843 -127.796 1.00 83.31 547 MET A O 1
ATOM 4578 N N . SER A 1 548 ? 64.672 -5.733 -125.875 1.00 77.44 548 SER A N 1
ATOM 4579 C CA . SER A 1 548 ? 66.037 -6.005 -126.358 1.00 77.44 548 SER A CA 1
ATOM 4580 C C . SER A 1 548 ? 66.149 -7.282 -127.200 1.00 77.44 548 SER A C 1
ATOM 4582 O O . SER A 1 548 ? 66.927 -7.329 -128.146 1.00 77.44 548 SER A O 1
ATOM 4584 N N . GLU A 1 549 ? 65.325 -8.292 -126.926 1.00 82.38 549 GLU A N 1
ATOM 4585 C CA . GLU A 1 549 ? 65.179 -9.484 -127.763 1.00 82.38 549 GLU A CA 1
ATOM 4586 C C . GLU A 1 549 ? 64.544 -9.106 -129.104 1.00 82.38 549 GLU A C 1
ATOM 4588 O O . GLU A 1 549 ? 65.038 -9.525 -130.143 1.00 82.38 549 GLU A O 1
ATOM 4593 N N . ALA A 1 550 ? 63.540 -8.223 -129.112 1.00 78.00 550 ALA A N 1
ATOM 4594 C CA . ALA A 1 550 ? 62.962 -7.684 -130.341 1.00 78.00 550 ALA A CA 1
ATOM 4595 C C . ALA A 1 550 ? 63.965 -6.852 -131.168 1.00 78.00 550 ALA A C 1
ATOM 4597 O O . ALA A 1 550 ? 63.950 -6.924 -132.397 1.00 78.00 550 ALA A O 1
ATOM 4598 N N . SER A 1 551 ? 64.867 -6.086 -130.537 1.00 80.25 551 SER A N 1
ATOM 4599 C CA . SER A 1 551 ? 65.914 -5.362 -131.277 1.00 80.25 551 SER A CA 1
ATOM 4600 C C . SER A 1 551 ? 67.034 -6.287 -131.773 1.00 80.25 551 SER A C 1
ATOM 4602 O O . SER A 1 551 ? 67.555 -6.077 -132.872 1.00 80.25 551 SER A O 1
ATOM 4604 N N . LEU A 1 552 ? 67.360 -7.352 -131.033 1.00 78.19 552 LEU A N 1
ATOM 4605 C CA . LEU A 1 552 ? 68.269 -8.411 -131.481 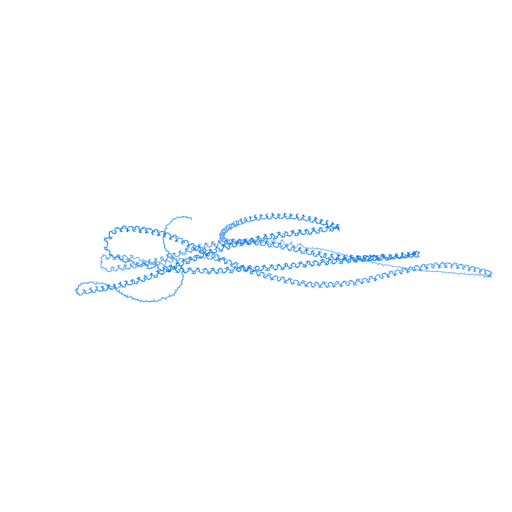1.00 78.19 552 LEU A CA 1
ATOM 4606 C C . LEU A 1 552 ? 67.671 -9.249 -132.619 1.00 78.19 552 LEU A C 1
ATOM 4608 O O . LEU A 1 552 ? 68.391 -9.538 -133.565 1.00 78.19 552 LEU A O 1
ATOM 4612 N N . GLU A 1 553 ? 66.376 -9.561 -132.588 1.00 83.50 553 GLU A N 1
ATOM 4613 C CA . GLU A 1 553 ? 65.619 -10.212 -133.668 1.00 83.50 553 GLU A CA 1
ATOM 4614 C C . GLU A 1 553 ? 65.667 -9.371 -134.957 1.00 83.50 553 GLU A C 1
ATOM 4616 O O . GLU A 1 553 ? 66.006 -9.880 -136.025 1.00 83.50 553 GLU A O 1
ATOM 4621 N N . VAL A 1 554 ? 65.423 -8.057 -134.863 1.00 80.62 554 VAL A N 1
ATOM 4622 C CA . VAL A 1 554 ? 65.585 -7.125 -135.998 1.00 80.62 554 VAL A CA 1
ATOM 4623 C C . VAL A 1 554 ? 67.035 -7.097 -136.495 1.00 80.62 554 VAL A C 1
ATOM 4625 O O . VAL A 1 554 ? 67.272 -7.157 -137.700 1.00 80.62 554 VAL A O 1
ATOM 4628 N N . THR A 1 555 ? 68.014 -7.069 -135.586 1.00 76.56 555 THR A N 1
ATOM 4629 C CA . THR A 1 555 ? 69.444 -7.097 -135.942 1.00 76.56 555 THR A CA 1
ATOM 4630 C C . THR A 1 555 ? 69.840 -8.424 -136.601 1.00 76.56 555 THR A C 1
ATOM 4632 O O . THR A 1 555 ? 70.650 -8.433 -137.525 1.00 76.56 555 THR A O 1
ATOM 4635 N N . ALA A 1 556 ? 69.266 -9.546 -136.162 1.00 74.62 556 ALA A N 1
ATOM 4636 C CA . ALA A 1 556 ? 69.508 -10.877 -136.705 1.00 74.62 556 ALA A CA 1
ATOM 4637 C C . ALA A 1 556 ? 68.907 -11.037 -138.106 1.00 74.62 556 ALA A C 1
ATOM 4639 O O . ALA A 1 556 ? 69.577 -11.586 -138.977 1.00 74.62 556 ALA A O 1
ATOM 4640 N N . ARG A 1 557 ? 67.710 -10.487 -138.355 1.00 78.06 557 ARG A N 1
ATOM 4641 C CA . ARG A 1 557 ? 67.120 -10.410 -139.703 1.00 78.06 557 ARG A CA 1
ATOM 4642 C C . ARG A 1 557 ? 67.995 -9.588 -140.643 1.00 78.06 557 ARG A C 1
ATOM 4644 O O . ARG A 1 557 ? 68.448 -10.132 -141.637 1.00 78.06 557 ARG A O 1
ATOM 4651 N N . TYR A 1 558 ? 68.392 -8.377 -140.243 1.00 77.00 558 TYR A N 1
ATOM 4652 C CA . TYR A 1 558 ? 69.310 -7.533 -141.026 1.00 77.00 558 TYR A CA 1
ATOM 4653 C C . TYR A 1 558 ? 70.655 -8.226 -141.326 1.00 77.00 558 TYR A C 1
ATOM 4655 O O . TYR A 1 558 ? 71.290 -7.993 -142.353 1.00 77.00 558 TYR A O 1
ATOM 4663 N N . ARG A 1 559 ? 71.108 -9.107 -140.424 1.00 76.25 559 ARG A N 1
ATOM 4664 C CA . ARG A 1 559 ? 72.303 -9.941 -140.612 1.00 76.25 559 ARG A CA 1
ATOM 4665 C C . ARG A 1 559 ? 72.054 -11.109 -141.570 1.00 76.25 559 ARG A C 1
ATOM 4667 O O . ARG A 1 559 ? 72.944 -11.428 -142.347 1.00 76.25 559 ARG A O 1
ATOM 4674 N N . SER A 1 560 ? 70.863 -11.706 -141.532 1.00 72.94 560 SER A N 1
ATOM 4675 C CA . SER A 1 560 ? 70.410 -12.732 -142.477 1.00 72.94 560 SER A CA 1
ATOM 4676 C C . SER A 1 560 ? 70.250 -12.164 -143.886 1.00 72.94 560 SER A C 1
ATOM 4678 O O . SER A 1 560 ? 70.697 -12.803 -144.828 1.00 72.94 560 SER A O 1
ATOM 4680 N N . ASP A 1 561 ? 69.711 -10.951 -144.031 1.00 80.94 561 ASP A N 1
ATOM 4681 C CA . ASP A 1 561 ? 69.574 -10.257 -145.317 1.00 80.94 561 ASP A CA 1
ATOM 4682 C C . ASP A 1 561 ? 70.958 -10.041 -145.969 1.00 80.94 561 ASP A C 1
ATOM 4684 O O . ASP A 1 561 ? 71.169 -10.363 -147.137 1.00 80.94 561 ASP A O 1
ATOM 4688 N N . LEU A 1 562 ? 71.954 -9.606 -145.183 1.00 73.88 562 LEU A N 1
ATOM 4689 C CA . LEU A 1 562 ? 73.352 -9.478 -145.624 1.00 73.88 562 LEU A CA 1
ATOM 4690 C C . LEU A 1 562 ? 74.020 -10.832 -145.947 1.00 73.88 562 LEU A C 1
ATOM 4692 O O . LEU A 1 562 ? 74.882 -10.909 -146.827 1.00 73.88 562 LEU A O 1
ATOM 4696 N N . GLU A 1 563 ? 73.646 -11.902 -145.244 1.00 76.44 563 GLU A N 1
ATOM 4697 C CA . GLU A 1 563 ? 74.107 -13.268 -145.520 1.00 76.44 563 GLU A CA 1
ATOM 4698 C C . GLU A 1 563 ? 73.450 -13.821 -146.807 1.00 76.44 563 GLU A C 1
ATOM 4700 O O . GLU A 1 563 ? 74.110 -14.513 -147.586 1.00 76.44 563 GLU A O 1
ATOM 4705 N N . GLU A 1 564 ? 72.195 -13.455 -147.096 1.00 75.94 564 GLU A N 1
ATOM 4706 C CA . GLU A 1 564 ? 71.511 -13.753 -148.359 1.00 75.94 564 GLU A CA 1
ATOM 4707 C C . GLU A 1 564 ? 72.096 -12.966 -149.539 1.00 75.94 564 GLU A C 1
ATOM 4709 O O . GLU A 1 564 ? 72.360 -13.577 -150.575 1.00 75.94 564 GLU A O 1
ATOM 4714 N N . ASP A 1 565 ? 72.402 -11.672 -149.389 1.00 74.75 565 ASP A N 1
ATOM 4715 C CA . ASP A 1 565 ? 73.104 -10.867 -150.404 1.00 74.75 565 ASP A CA 1
ATOM 4716 C C . ASP A 1 565 ? 74.482 -11.459 -150.737 1.00 74.75 565 ASP A C 1
ATOM 4718 O O . ASP A 1 565 ? 74.835 -11.651 -151.906 1.00 74.75 565 ASP A O 1
ATOM 4722 N N . LYS A 1 566 ? 75.246 -11.846 -149.709 1.00 72.44 566 LYS A N 1
ATOM 4723 C CA . LYS A 1 566 ? 76.512 -12.582 -149.848 1.00 72.44 566 LYS A CA 1
ATOM 4724 C C . LYS A 1 566 ? 76.316 -13.907 -150.595 1.00 72.44 566 LYS A C 1
ATOM 4726 O O . LYS A 1 566 ? 77.080 -14.212 -151.513 1.00 72.44 566 LYS A O 1
ATOM 4731 N N . MET A 1 567 ? 75.280 -14.676 -150.261 1.00 68.88 567 MET A N 1
ATOM 4732 C CA . MET A 1 567 ? 74.929 -15.912 -150.971 1.00 68.88 567 MET A CA 1
ATOM 4733 C C . MET A 1 567 ? 74.435 -15.656 -152.405 1.00 68.88 567 MET A C 1
ATOM 4735 O O . MET A 1 567 ? 74.627 -16.508 -153.273 1.00 68.88 567 MET A O 1
ATOM 4739 N N . CYS A 1 568 ? 73.845 -14.495 -152.693 1.00 68.44 568 CYS A N 1
ATOM 4740 C CA . CYS A 1 568 ? 73.482 -14.050 -154.037 1.00 68.44 568 CYS A CA 1
ATOM 4741 C C . CYS A 1 568 ? 74.734 -13.737 -154.868 1.00 68.44 568 CYS A C 1
ATOM 4743 O O . CYS A 1 568 ? 74.878 -14.255 -155.975 1.00 68.44 568 CYS A O 1
ATOM 4745 N N . LEU A 1 569 ? 75.696 -13.004 -154.304 1.00 65.50 569 LEU A N 1
ATOM 4746 C CA . LEU A 1 569 ? 76.991 -12.735 -154.938 1.00 65.50 569 LEU A CA 1
ATOM 4747 C C . LEU A 1 569 ? 77.807 -14.021 -155.168 1.00 65.50 569 LEU A C 1
ATOM 4749 O O . LEU A 1 569 ? 78.404 -14.185 -156.232 1.00 65.50 569 LEU A O 1
ATOM 4753 N N . GLN A 1 570 ? 77.775 -14.984 -154.238 1.00 59.62 570 GLN A N 1
ATOM 4754 C CA . GLN A 1 570 ? 78.373 -16.310 -154.456 1.00 59.62 570 GLN A CA 1
ATOM 4755 C C . GLN A 1 570 ? 77.640 -17.115 -155.549 1.00 59.62 570 GLN A C 1
ATOM 4757 O O . GLN A 1 570 ? 78.293 -17.790 -156.346 1.00 59.62 570 GLN A O 1
ATOM 4762 N N . LYS A 1 571 ? 76.306 -17.011 -155.655 1.00 66.50 571 LYS A N 1
ATOM 4763 C CA . LYS A 1 571 ? 75.530 -17.628 -156.750 1.00 66.50 571 LYS A CA 1
ATOM 4764 C C . LYS A 1 571 ? 75.836 -16.997 -158.113 1.00 66.50 571 LYS A C 1
ATOM 4766 O O . LYS A 1 571 ? 75.907 -17.734 -159.093 1.00 66.50 571 LYS A O 1
ATOM 4771 N N . GLU A 1 572 ? 76.046 -15.683 -158.203 1.00 64.81 572 GLU A N 1
ATOM 4772 C CA . GLU A 1 572 ? 76.488 -15.034 -159.449 1.00 64.81 572 GLU A CA 1
ATOM 4773 C C . GLU A 1 572 ? 77.916 -15.443 -159.842 1.00 64.81 572 GLU A C 1
ATOM 4775 O O . GLU A 1 572 ? 78.178 -15.690 -161.020 1.00 64.81 572 GLU A O 1
ATOM 4780 N N . LEU A 1 573 ? 78.822 -15.610 -158.871 1.00 53.28 573 LEU A N 1
ATOM 4781 C CA . LEU A 1 573 ? 80.193 -16.063 -159.126 1.00 53.28 573 LEU A CA 1
ATOM 4782 C C . LEU A 1 573 ? 80.240 -17.488 -159.716 1.00 53.28 573 LEU A C 1
ATOM 4784 O O . LEU A 1 573 ? 80.950 -17.730 -160.695 1.00 53.28 573 LEU A O 1
ATOM 4788 N N . GLU A 1 574 ? 79.450 -18.419 -159.171 1.00 54.62 574 GLU A N 1
ATOM 4789 C CA . GLU A 1 574 ? 79.379 -19.806 -159.662 1.00 54.62 574 GLU A CA 1
ATOM 4790 C C . GLU A 1 574 ? 78.664 -19.932 -161.021 1.00 54.62 574 GLU A C 1
ATOM 4792 O O . GLU A 1 574 ? 79.127 -20.669 -161.899 1.00 54.62 574 GLU A O 1
ATOM 4797 N N . LYS A 1 575 ? 77.593 -19.155 -161.264 1.00 55.12 575 LYS A N 1
ATOM 4798 C CA . LYS A 1 575 ? 76.837 -19.156 -162.540 1.00 55.12 575 LYS A CA 1
ATOM 4799 C C . LYS A 1 575 ? 77.699 -18.896 -163.781 1.00 55.12 575 LYS A C 1
ATOM 4801 O O . LYS A 1 575 ? 77.315 -19.296 -164.883 1.00 55.12 575 LYS A O 1
ATOM 4806 N N . VAL A 1 576 ? 78.841 -18.221 -163.635 1.00 49.41 576 VAL A N 1
ATOM 4807 C CA . VAL A 1 576 ? 79.717 -17.854 -164.758 1.00 49.41 576 VAL A CA 1
ATOM 4808 C C . VAL A 1 576 ? 80.662 -18.990 -165.172 1.00 49.41 576 VAL A C 1
ATOM 4810 O O . VAL A 1 576 ? 81.013 -19.070 -166.351 1.00 49.41 576 VAL A O 1
ATOM 4813 N N . LYS A 1 577 ? 81.075 -19.884 -164.258 1.00 35.22 577 LYS A N 1
ATOM 4814 C CA . LYS A 1 577 ? 82.234 -20.770 -164.502 1.00 35.22 577 LYS A CA 1
ATOM 4815 C C . LYS A 1 577 ? 81.908 -22.225 -164.856 1.00 35.22 577 LYS A C 1
ATOM 4817 O O . LYS A 1 577 ? 82.730 -22.874 -165.500 1.00 35.22 577 LYS A O 1
ATOM 4822 N N . THR A 1 578 ? 80.725 -22.737 -164.513 1.00 40.53 578 THR A N 1
ATOM 4823 C CA . THR A 1 578 ? 80.353 -24.160 -164.695 1.00 40.53 578 THR A CA 1
ATOM 4824 C C . THR A 1 578 ? 79.147 -24.357 -165.621 1.00 40.53 578 THR A C 1
ATOM 4826 O O . THR A 1 578 ? 78.193 -25.074 -165.328 1.00 40.53 578 THR A O 1
ATOM 4829 N N . LYS A 1 579 ? 79.215 -23.775 -166.825 1.00 38.75 579 LYS A N 1
ATOM 4830 C CA . LYS A 1 579 ? 78.205 -23.910 -167.899 1.00 38.75 579 LYS A CA 1
ATOM 4831 C C . LYS A 1 579 ? 78.180 -25.318 -168.563 1.00 38.75 579 LYS A C 1
ATOM 4833 O O . LYS A 1 579 ? 78.073 -25.424 -169.782 1.00 38.75 579 LYS A O 1
ATOM 4838 N N . VAL A 1 580 ? 78.316 -26.403 -167.776 1.00 32.66 580 VAL A N 1
ATOM 4839 C CA . VAL A 1 580 ? 78.528 -27.802 -168.222 1.00 32.66 580 VAL A CA 1
ATOM 4840 C C . VAL A 1 580 ? 77.868 -28.872 -167.283 1.00 32.66 580 VAL A C 1
ATOM 4842 O O . VAL A 1 580 ? 78.500 -29.314 -166.334 1.00 32.66 580 VAL A O 1
ATOM 4845 N N . ARG A 1 581 ? 76.656 -29.376 -167.636 1.00 29.52 581 ARG A N 1
ATOM 4846 C CA . ARG A 1 581 ? 76.078 -30.760 -167.406 1.00 29.52 581 ARG A CA 1
ATOM 4847 C C . ARG A 1 581 ? 75.433 -31.287 -166.041 1.00 29.52 581 ARG A C 1
ATOM 4849 O O . ARG A 1 581 ? 76.030 -32.133 -165.394 1.00 29.52 581 ARG A O 1
ATOM 4856 N N . THR A 1 582 ? 74.143 -30.952 -165.732 1.00 33.41 582 THR A N 1
ATOM 4857 C CA . THR A 1 582 ? 72.864 -31.808 -165.568 1.00 33.41 582 THR A CA 1
ATOM 4858 C C . THR A 1 582 ? 72.450 -32.915 -164.453 1.00 33.41 582 THR A C 1
ATOM 4860 O O . THR A 1 582 ? 72.940 -34.027 -164.612 1.00 33.41 582 THR A O 1
ATOM 4863 N N . VAL A 1 583 ? 71.382 -32.706 -163.552 1.00 42.12 583 VAL A N 1
ATOM 4864 C CA . VAL A 1 583 ? 70.040 -33.495 -163.212 1.00 42.12 583 VAL A CA 1
ATOM 4865 C C . VAL A 1 583 ? 69.619 -34.409 -161.866 1.00 42.12 583 VAL A C 1
ATOM 4867 O O . VAL A 1 583 ? 70.303 -35.413 -161.713 1.00 42.12 583 VAL A O 1
ATOM 4870 N N . TYR A 1 584 ? 68.471 -34.187 -161.010 1.00 28.67 584 TYR A N 1
ATOM 4871 C CA . TYR A 1 584 ? 67.433 -35.054 -160.084 1.00 28.67 584 TYR A CA 1
ATOM 4872 C C . TYR A 1 584 ? 67.054 -35.102 -158.427 1.00 28.67 584 TYR A C 1
ATOM 4874 O O . TYR A 1 584 ? 67.975 -34.876 -157.651 1.00 28.67 584 TYR A O 1
ATOM 4882 N N . ASN A 1 585 ? 65.778 -35.489 -157.873 1.00 38.56 585 ASN A N 1
ATOM 4883 C CA . ASN A 1 585 ? 65.195 -36.151 -156.501 1.00 38.56 585 ASN A CA 1
ATOM 4884 C C . ASN A 1 585 ? 64.127 -35.601 -155.296 1.00 38.56 585 ASN A C 1
ATOM 4886 O O . ASN A 1 585 ? 63.834 -34.413 -155.370 1.00 38.56 585 ASN A O 1
ATOM 4890 N N . LYS A 1 586 ? 63.475 -36.389 -154.267 1.00 47.88 586 LYS A N 1
ATOM 4891 C CA . LYS A 1 586 ? 62.255 -36.171 -153.197 1.00 47.88 586 LYS A CA 1
ATOM 4892 C C . LYS A 1 586 ? 61.989 -37.148 -151.847 1.00 47.88 586 LYS A C 1
ATOM 4894 O O . LYS A 1 586 ? 62.788 -38.075 -151.841 1.00 47.88 586 LYS A O 1
ATOM 4899 N N . GLU A 1 587 ? 61.029 -37.295 -150.768 1.00 44.97 587 GLU A N 1
ATOM 4900 C CA . GLU A 1 587 ? 59.952 -36.655 -149.736 1.00 44.97 587 GLU A CA 1
ATOM 4901 C C . GLU A 1 587 ? 59.046 -37.577 -148.614 1.00 44.97 587 GLU A C 1
ATOM 4903 O O . GLU A 1 587 ? 58.952 -38.751 -148.960 1.00 44.97 587 GLU A O 1
ATOM 4908 N N . LYS A 1 588 ? 58.372 -37.184 -147.379 1.00 47.53 588 LYS A N 1
ATOM 4909 C CA . LYS A 1 588 ? 57.174 -37.774 -146.401 1.00 47.53 588 LYS A CA 1
ATOM 4910 C C . LYS A 1 588 ? 57.085 -37.579 -144.720 1.00 47.53 588 LYS A C 1
ATOM 4912 O O . LYS A 1 588 ? 58.117 -37.073 -144.304 1.00 47.53 588 LYS A O 1
ATOM 4917 N N . GLU A 1 589 ? 56.194 -37.889 -143.611 1.00 49.53 589 GLU A N 1
ATOM 4918 C CA . GLU A 1 589 ? 54.706 -38.149 -143.004 1.00 49.53 589 GLU A CA 1
ATOM 4919 C C . GLU A 1 589 ? 54.367 -38.352 -141.332 1.00 49.53 589 GLU A C 1
ATOM 4921 O O . GLU A 1 589 ? 55.374 -38.383 -140.633 1.00 49.53 589 GLU A O 1
ATOM 4926 N N . VAL A 1 590 ? 53.102 -38.454 -140.615 1.00 48.91 590 VAL A N 1
ATOM 4927 C CA . VAL A 1 590 ? 52.665 -38.316 -139.029 1.00 48.91 590 VAL A CA 1
ATOM 4928 C C . VAL A 1 590 ? 51.277 -38.960 -138.252 1.00 48.91 590 VAL A C 1
ATOM 4930 O O . VAL A 1 590 ? 50.432 -39.376 -139.035 1.00 48.91 590 VAL A O 1
ATOM 4933 N N . MET A 1 591 ? 50.946 -39.049 -136.832 1.00 47.50 591 MET A N 1
ATOM 4934 C CA . MET A 1 591 ? 49.669 -39.544 -135.911 1.00 47.50 591 MET A CA 1
ATOM 4935 C C . MET A 1 591 ? 49.515 -39.235 -134.243 1.00 47.50 591 MET A C 1
ATOM 4937 O O . MET A 1 591 ? 50.499 -38.616 -133.857 1.00 47.50 591 MET A O 1
ATOM 4941 N N . ALA A 1 592 ? 48.638 -39.503 -133.101 1.00 46.22 592 ALA A N 1
ATOM 4942 C CA . ALA A 1 592 ? 47.247 -39.988 -132.395 1.00 46.22 592 ALA A CA 1
ATOM 4943 C C . ALA A 1 592 ? 47.054 -39.851 -130.696 1.00 46.22 592 ALA A C 1
ATOM 4945 O O . ALA A 1 592 ? 48.086 -39.405 -130.214 1.00 46.22 592 ALA A O 1
ATOM 4946 N N . SER A 1 593 ? 46.128 -40.130 -129.595 1.00 43.78 593 SER A N 1
ATOM 4947 C CA . SER A 1 593 ? 44.670 -40.475 -128.930 1.00 43.78 593 SER A CA 1
ATOM 4948 C C . SER A 1 593 ? 44.505 -40.555 -127.228 1.00 43.78 593 SER A C 1
ATOM 4950 O O . SER A 1 593 ? 45.608 -40.372 -126.732 1.00 43.78 593 SER A O 1
ATOM 4952 N N . SER A 1 594 ? 43.548 -40.805 -126.146 1.00 42.56 594 SER A N 1
ATOM 4953 C CA . SER A 1 594 ? 42.059 -40.969 -125.479 1.00 42.56 594 SER A CA 1
ATOM 4954 C C . SER A 1 594 ? 41.910 -41.198 -123.790 1.00 42.56 594 SER A C 1
ATOM 4956 O O . SER A 1 594 ? 43.033 -41.251 -123.310 1.00 42.56 594 SER A O 1
ATOM 4958 N N . GLN A 1 595 ? 40.943 -41.402 -122.708 1.00 45.47 595 GLN A N 1
ATOM 4959 C CA . GLN A 1 595 ? 39.451 -41.426 -122.039 1.00 45.47 595 GLN A CA 1
ATOM 4960 C C . GLN A 1 595 ? 39.266 -41.667 -120.351 1.00 45.47 595 GLN A C 1
ATOM 4962 O O . GLN A 1 595 ? 40.376 -41.700 -119.840 1.00 45.47 595 GLN A O 1
ATOM 4967 N N . LYS A 1 596 ? 38.261 -41.881 -119.304 1.00 45.91 596 LYS A N 1
ATOM 4968 C CA . LYS A 1 596 ? 36.724 -42.003 -118.757 1.00 45.91 596 LYS A CA 1
ATOM 4969 C C . LYS A 1 596 ? 36.294 -42.215 -117.102 1.00 45.91 596 LYS A C 1
ATOM 4971 O O . LYS A 1 596 ? 37.258 -42.529 -116.420 1.00 45.91 596 LYS A O 1
ATOM 4976 N N . VAL A 1 597 ? 35.010 -42.140 -116.412 1.00 50.28 597 VAL A N 1
ATOM 4977 C CA . VAL A 1 597 ? 34.521 -42.263 -114.833 1.00 50.28 597 VAL A CA 1
ATOM 4978 C C . VAL A 1 597 ? 32.941 -42.615 -114.260 1.00 50.28 597 VAL A C 1
ATOM 4980 O O . VAL A 1 597 ? 32.130 -42.704 -115.174 1.00 50.28 597 VAL A O 1
ATOM 4983 N N . GLN A 1 598 ? 32.449 -42.799 -112.897 1.00 45.19 598 GLN A N 1
ATOM 4984 C CA . GLN A 1 598 ? 31.037 -43.221 -112.159 1.00 45.19 598 GLN A CA 1
ATOM 4985 C C . GLN A 1 598 ? 30.637 -42.846 -110.531 1.00 45.19 598 GLN A C 1
ATOM 4987 O O . GLN A 1 598 ? 31.511 -42.119 -110.070 1.00 45.19 598 GLN A O 1
ATOM 4992 N N . GLU A 1 599 ? 29.632 -43.091 -109.487 1.00 48.12 599 GLU A N 1
ATOM 4993 C CA . GLU A 1 599 ? 28.277 -43.813 -108.900 1.00 48.12 599 GLU A CA 1
ATOM 4994 C C . GLU A 1 599 ? 27.399 -43.335 -107.482 1.00 48.12 599 GLU A C 1
ATOM 4996 O O . GLU A 1 599 ? 27.641 -42.188 -107.115 1.00 48.12 599 GLU A O 1
ATOM 5001 N N . LEU A 1 600 ? 26.409 -44.043 -106.673 1.00 55.28 600 LEU A N 1
ATOM 5002 C CA . LEU A 1 600 ? 25.317 -43.662 -105.492 1.00 55.28 600 LEU A CA 1
ATOM 5003 C C . LEU A 1 600 ? 24.763 -44.693 -104.248 1.00 55.28 600 LEU A C 1
ATOM 5005 O O . LEU A 1 600 ? 25.420 -45.727 -104.236 1.00 55.28 600 LEU A O 1
ATOM 5009 N N . LEU A 1 601 ? 23.745 -44.770 -103.193 1.00 48.16 601 LEU A N 1
ATOM 5010 C CA . LEU A 1 601 ? 22.476 -44.211 -102.320 1.00 48.16 601 LEU A CA 1
ATOM 5011 C C . LEU A 1 601 ? 22.020 -44.948 -100.838 1.00 48.16 601 LEU A C 1
ATOM 5013 O O . LEU A 1 601 ? 22.934 -45.665 -100.453 1.00 48.16 601 LEU A O 1
ATOM 5017 N N . LEU A 1 602 ? 20.929 -45.035 -99.864 1.00 48.25 602 LEU A N 1
ATOM 5018 C CA . LEU A 1 602 ? 19.423 -44.706 -99.322 1.00 48.25 602 LEU A CA 1
ATOM 5019 C C . LEU A 1 602 ? 18.841 -45.131 -97.751 1.00 48.25 602 LEU A C 1
ATOM 5021 O O . LEU A 1 602 ? 19.655 -45.766 -97.092 1.00 48.25 602 LEU A O 1
ATOM 5025 N N . ALA A 1 603 ? 17.562 -44.893 -97.094 1.00 47.56 603 ALA A N 1
ATOM 5026 C CA . ALA A 1 603 ? 16.939 -45.287 -95.629 1.00 47.56 603 ALA A CA 1
ATOM 5027 C C . ALA A 1 603 ? 15.328 -45.139 -95.044 1.00 47.56 603 ALA A C 1
ATOM 5029 O O . ALA A 1 603 ? 14.565 -44.558 -95.810 1.00 47.56 603 ALA A O 1
ATOM 5030 N N . SER A 1 604 ? 14.748 -45.569 -93.778 1.00 44.28 604 SER A N 1
ATOM 5031 C CA . SER A 1 604 ? 13.238 -45.482 -93.132 1.00 44.28 604 SER A CA 1
ATOM 5032 C C . SER A 1 604 ? 12.665 -45.933 -91.584 1.00 44.28 604 SER A C 1
ATOM 5034 O O . SER A 1 604 ? 13.425 -46.684 -90.982 1.00 44.28 604 SER A O 1
ATOM 5036 N N . SER A 1 605 ? 11.400 -45.650 -90.925 1.00 53.84 605 SER A N 1
ATOM 5037 C CA . SER A 1 605 ? 10.725 -46.137 -89.510 1.00 53.84 605 SER A CA 1
ATOM 5038 C C . SER A 1 605 ? 9.149 -45.866 -88.899 1.00 53.84 605 SER A C 1
ATOM 5040 O O . SER A 1 605 ? 8.453 -45.130 -89.591 1.00 53.84 605 SER A O 1
ATOM 5042 N N . GLY A 1 606 ? 8.526 -46.370 -87.685 1.00 46.00 606 GLY A N 1
ATOM 5043 C CA . GLY A 1 606 ? 7.141 -46.013 -86.888 1.00 46.00 606 GLY A CA 1
ATOM 5044 C C . GLY A 1 606 ? 6.271 -46.885 -85.704 1.00 46.00 606 GLY A C 1
ATOM 5045 O O . GLY A 1 606 ? 6.579 -48.070 -85.635 1.00 46.00 606 GLY A O 1
ATOM 5046 N N . THR A 1 607 ? 5.222 -46.441 -84.801 1.00 44.75 607 THR A N 1
ATOM 5047 C CA . THR A 1 607 ? 4.346 -47.157 -83.606 1.00 44.75 607 THR A CA 1
ATOM 5048 C C . THR A 1 607 ? 2.921 -46.601 -82.855 1.00 44.75 607 THR A C 1
ATOM 5050 O O . THR A 1 607 ? 2.641 -45.439 -83.131 1.00 44.75 607 THR A O 1
ATOM 5053 N N . ASN A 1 608 ? 2.018 -47.285 -81.937 1.00 41.72 608 ASN A N 1
ATOM 5054 C CA . ASN A 1 608 ? 0.746 -46.799 -81.028 1.00 41.72 608 ASN A CA 1
ATOM 5055 C C . ASN A 1 608 ? -0.240 -47.708 -79.953 1.00 41.72 608 ASN A C 1
ATOM 5057 O O . ASN A 1 608 ? -0.059 -48.919 -79.990 1.00 41.72 608 ASN A O 1
ATOM 5061 N N . ILE A 1 609 ? -1.301 -47.193 -79.111 1.00 43.50 609 ILE A N 1
ATOM 5062 C CA . ILE A 1 609 ? -2.728 -47.608 -78.398 1.00 43.50 609 ILE A CA 1
ATOM 5063 C C . ILE A 1 609 ? -3.243 -48.166 -76.879 1.00 43.50 609 ILE A C 1
ATOM 5065 O O . ILE A 1 609 ? -2.404 -48.736 -76.193 1.00 43.50 609 ILE A O 1
ATOM 5069 N N . THR A 1 610 ? -4.574 -48.039 -76.316 1.00 51.81 610 THR A N 1
ATOM 5070 C CA . THR A 1 610 ? -5.259 -48.378 -74.872 1.00 51.81 610 THR A CA 1
ATOM 5071 C C . THR A 1 610 ? -6.912 -48.498 -74.493 1.00 51.81 610 THR A C 1
ATOM 5073 O O . THR A 1 610 ? -7.663 -48.136 -75.392 1.00 51.81 610 THR A O 1
ATOM 5076 N N . VAL A 1 611 ? -7.520 -48.908 -73.236 1.00 39.28 611 VAL A N 1
ATOM 5077 C CA . VAL A 1 611 ? -8.901 -48.572 -72.404 1.00 39.28 611 VAL A CA 1
ATOM 5078 C C . VAL A 1 611 ? -10.122 -49.559 -71.742 1.00 39.28 611 VAL A C 1
ATOM 5080 O O . VAL A 1 611 ? -10.518 -50.475 -72.450 1.00 39.28 611 VAL A O 1
ATOM 5083 N N . LYS A 1 612 ? -10.847 -49.309 -70.514 1.00 40.59 612 LYS A N 1
ATOM 5084 C CA . LYS A 1 612 ? -12.322 -49.589 -69.868 1.00 40.59 612 LYS A CA 1
ATOM 5085 C C . LYS A 1 612 ? -12.856 -50.442 -68.537 1.00 40.59 612 LYS A C 1
ATOM 5087 O O . LYS A 1 612 ? -12.005 -50.888 -67.782 1.00 40.59 612 LYS A O 1
ATOM 5092 N N . GLN A 1 613 ? -14.209 -50.561 -68.133 1.00 43.25 613 GLN A N 1
ATOM 5093 C CA . GLN A 1 613 ? -14.878 -50.874 -66.735 1.00 43.25 613 GLN A CA 1
ATOM 5094 C C . GLN A 1 613 ? -16.246 -51.741 -66.499 1.00 43.25 613 GLN A C 1
ATOM 5096 O O . GLN A 1 613 ? -17.117 -51.676 -67.358 1.00 43.25 613 GLN A O 1
ATOM 5101 N N . LEU A 1 614 ? -16.491 -52.323 -65.258 1.00 44.69 614 LEU A N 1
ATOM 5102 C CA . LEU A 1 614 ? -17.713 -52.604 -64.332 1.00 44.69 614 LEU A CA 1
ATOM 5103 C C . LEU A 1 614 ? -18.986 -53.552 -64.545 1.00 44.69 614 LEU A C 1
ATOM 5105 O O . LEU A 1 614 ? -19.716 -53.365 -65.510 1.00 44.69 614 LEU A O 1
ATOM 5109 N N . GLU A 1 615 ? -19.393 -54.378 -63.519 1.00 42.75 615 GLU A N 1
ATOM 5110 C CA . GLU A 1 615 ? -20.719 -55.103 -63.306 1.00 42.75 615 GLU A CA 1
ATOM 5111 C C . GLU A 1 615 ? -21.062 -55.529 -61.815 1.00 42.75 615 GLU A C 1
ATOM 5113 O O . GLU A 1 615 ? -20.126 -55.793 -61.071 1.00 42.75 615 GLU A O 1
ATOM 5118 N N . GLU A 1 616 ? -22.367 -55.640 -61.403 1.00 44.94 616 GLU A N 1
ATOM 5119 C CA . GLU A 1 616 ? -23.030 -56.557 -60.378 1.00 44.94 616 GLU A CA 1
ATOM 5120 C C . GLU A 1 616 ? -24.271 -55.964 -59.600 1.00 44.94 616 GLU A C 1
ATOM 5122 O O . GLU A 1 616 ? -24.073 -55.202 -58.658 1.00 44.94 616 GLU A O 1
ATOM 5127 N N . HIS A 1 617 ? -25.546 -56.367 -59.868 1.00 38.03 617 HIS A N 1
ATOM 5128 C CA . HIS A 1 617 ? -26.716 -56.239 -58.924 1.00 38.03 617 HIS A CA 1
ATOM 5129 C C . HIS A 1 617 ? -28.052 -56.907 -59.406 1.00 38.03 617 HIS A C 1
ATOM 5131 O O . HIS A 1 617 ? -28.908 -56.221 -59.967 1.00 38.03 617 HIS A O 1
ATOM 5137 N N . VAL A 1 618 ? -28.316 -58.215 -59.172 1.00 46.75 618 VAL A N 1
ATOM 5138 C CA . VAL A 1 618 ? -29.607 -58.863 -59.604 1.00 46.75 618 VAL A CA 1
ATOM 5139 C C . VAL A 1 618 ? -30.250 -59.884 -58.623 1.00 46.75 618 VAL A C 1
ATOM 5141 O O . VAL A 1 618 ? -31.474 -60.025 -58.567 1.00 46.75 618 VAL A O 1
ATOM 5144 N N . GLN A 1 619 ? -29.485 -60.611 -57.805 1.00 44.84 619 GLN A N 1
ATOM 5145 C CA . GLN A 1 619 ? -29.840 -62.001 -57.440 1.00 44.84 619 GLN A CA 1
ATOM 5146 C C . GLN A 1 619 ? -30.771 -62.259 -56.218 1.00 44.84 619 GLN A C 1
ATOM 5148 O O . GLN A 1 619 ? -30.511 -63.186 -55.448 1.00 44.84 619 GLN A O 1
ATOM 5153 N N . ARG A 1 620 ? -31.862 -61.494 -55.998 1.00 41.88 620 ARG A N 1
ATOM 5154 C CA . ARG A 1 620 ? -32.660 -61.583 -54.734 1.00 41.88 620 ARG A CA 1
ATOM 5155 C C . ARG A 1 620 ? -34.158 -61.972 -54.772 1.00 41.88 620 ARG A C 1
ATOM 5157 O O . ARG A 1 620 ? -34.654 -62.435 -53.745 1.00 41.88 620 ARG A O 1
ATOM 5164 N N . GLU A 1 621 ? -34.890 -61.891 -55.887 1.00 45.19 621 GLU A N 1
ATOM 5165 C CA . GLU A 1 621 ? -36.368 -62.074 -55.899 1.00 45.19 621 GLU A CA 1
ATOM 5166 C C . GLU A 1 621 ? -36.875 -63.414 -56.487 1.00 45.19 621 GLU A C 1
ATOM 5168 O O . GLU A 1 621 ? -37.403 -63.465 -57.595 1.00 45.19 621 GLU A O 1
ATOM 5173 N N . ARG A 1 622 ? -36.756 -64.531 -55.738 1.00 44.47 622 ARG A N 1
ATOM 5174 C CA . ARG A 1 622 ? -37.359 -65.841 -56.127 1.00 44.47 622 ARG A CA 1
ATOM 5175 C C . ARG A 1 622 ? -37.980 -66.709 -55.006 1.00 44.47 622 ARG A C 1
ATOM 5177 O O . ARG A 1 622 ? -38.404 -67.828 -55.282 1.00 44.47 622 ARG A O 1
ATOM 5184 N N . LYS A 1 623 ? -38.073 -66.254 -53.745 1.00 48.50 623 LYS A N 1
ATOM 5185 C CA . LYS A 1 623 ? -38.407 -67.133 -52.585 1.00 48.50 623 LYS A CA 1
ATOM 5186 C C . LYS A 1 623 ? -39.849 -67.078 -52.021 1.00 48.50 623 LYS A C 1
ATOM 5188 O O . LYS A 1 623 ? -40.111 -67.735 -51.017 1.00 48.50 623 LYS A O 1
ATOM 5193 N N . LYS A 1 624 ? -40.793 -66.330 -52.611 1.00 47.81 624 LYS A N 1
ATOM 5194 C CA . LYS A 1 624 ? -42.063 -65.966 -51.926 1.00 47.81 624 LYS A CA 1
ATOM 5195 C C . LYS A 1 624 ? -43.265 -66.921 -52.100 1.00 47.81 624 LYS A C 1
ATOM 5197 O O . LYS A 1 624 ? -44.095 -66.989 -51.202 1.00 47.81 624 LYS A O 1
ATOM 5202 N N . VAL A 1 625 ? -43.378 -67.672 -53.200 1.00 49.69 625 VAL A N 1
ATOM 5203 C CA . VAL A 1 625 ? -44.667 -68.301 -53.601 1.00 49.69 625 VAL A CA 1
ATOM 5204 C C . VAL A 1 625 ? -45.025 -69.603 -52.855 1.00 49.69 625 VAL A C 1
ATOM 5206 O O . VAL A 1 625 ? -46.201 -69.908 -52.680 1.00 49.69 625 VAL A O 1
ATOM 5209 N N . LYS A 1 626 ? -44.051 -70.383 -52.363 1.00 52.78 626 LYS A N 1
ATOM 5210 C CA . LYS A 1 626 ? -44.293 -71.776 -51.911 1.00 52.78 626 LYS A CA 1
ATOM 5211 C C . LYS A 1 626 ? -44.963 -71.938 -50.526 1.00 52.78 626 LYS A C 1
ATOM 5213 O O . LYS A 1 626 ? -45.090 -73.063 -50.065 1.00 52.78 626 LYS A O 1
ATOM 5218 N N . LYS A 1 627 ? -45.371 -70.855 -49.846 1.00 53.97 627 LYS A N 1
ATOM 5219 C CA . LYS A 1 627 ? -45.816 -70.877 -48.429 1.00 53.97 627 LYS A CA 1
ATOM 5220 C C . LYS A 1 627 ? -47.334 -70.895 -48.176 1.00 53.97 627 LYS A C 1
ATOM 5222 O O . LYS A 1 627 ? -47.738 -71.041 -47.029 1.00 53.97 627 LYS A O 1
ATOM 5227 N N . LEU A 1 628 ? -48.182 -70.717 -49.192 1.00 50.47 628 LEU A N 1
ATOM 5228 C CA . LEU A 1 628 ? -49.616 -70.439 -48.972 1.00 50.47 628 LEU A CA 1
ATOM 5229 C C . LEU A 1 628 ? -50.536 -71.668 -48.831 1.00 50.47 628 LEU A C 1
ATOM 5231 O O . LEU A 1 628 ? -51.665 -71.513 -48.379 1.00 50.47 628 LEU A O 1
ATOM 5235 N N . VAL A 1 629 ? -50.091 -72.875 -49.199 1.00 60.94 629 VAL A N 1
ATOM 5236 C CA . VAL A 1 629 ? -50.979 -74.059 -49.282 1.00 60.94 629 VAL A CA 1
ATOM 5237 C C . VAL A 1 629 ? -51.049 -74.856 -47.972 1.00 60.94 629 VAL A C 1
ATOM 5239 O O . VAL A 1 629 ? -52.110 -75.361 -47.611 1.00 60.94 629 VAL A O 1
ATOM 5242 N N . GLU A 1 630 ? -49.950 -74.936 -47.218 1.00 61.16 630 GLU A N 1
ATOM 5243 C CA . GLU A 1 630 ? -49.880 -75.705 -45.961 1.00 61.16 630 GLU A CA 1
ATOM 5244 C C . GLU A 1 630 ? -50.707 -75.066 -44.827 1.00 61.16 630 GLU A C 1
ATOM 5246 O O . GLU A 1 630 ? -51.163 -75.757 -43.917 1.00 61.16 630 GLU A O 1
ATOM 5251 N N . LEU A 1 631 ? -50.979 -73.758 -44.924 1.00 61.09 631 LEU A N 1
ATOM 5252 C CA . LEU A 1 631 ? -51.675 -72.953 -43.915 1.00 61.09 631 LEU A CA 1
ATOM 5253 C C . LEU A 1 631 ? -53.155 -73.302 -43.691 1.00 61.09 631 LEU A C 1
ATOM 5255 O O . LEU A 1 631 ? -53.714 -72.856 -42.695 1.00 61.09 631 LEU A O 1
ATOM 5259 N N . LYS A 1 632 ? -53.816 -74.063 -44.577 1.00 66.56 632 LYS A N 1
ATOM 5260 C CA . LYS A 1 632 ? -55.247 -74.380 -44.399 1.00 66.56 632 LYS A CA 1
ATOM 5261 C C . LYS A 1 632 ? -55.486 -75.533 -43.417 1.00 66.56 632 LYS A C 1
ATOM 5263 O O . LYS A 1 632 ? -56.404 -75.465 -42.608 1.00 66.56 632 LYS A O 1
ATOM 5268 N N . ARG A 1 633 ? -54.669 -76.591 -43.474 1.00 66.00 633 ARG A N 1
ATOM 5269 C CA . ARG A 1 633 ? -54.930 -77.855 -42.751 1.00 66.00 633 ARG A CA 1
ATOM 5270 C C . ARG A 1 633 ? -54.553 -77.807 -41.265 1.00 66.00 633 ARG A C 1
ATOM 5272 O O . ARG A 1 633 ? -54.973 -78.662 -40.496 1.00 66.00 633 ARG A O 1
ATOM 5279 N N . THR A 1 634 ? -53.777 -76.806 -40.857 1.00 68.31 634 THR A N 1
ATOM 5280 C CA . THR A 1 634 ? -53.425 -76.544 -39.454 1.00 68.31 634 THR A CA 1
ATOM 5281 C C . THR A 1 634 ? -54.551 -75.867 -38.668 1.00 68.31 634 THR A C 1
ATOM 5283 O O . THR A 1 634 ? -54.628 -76.050 -37.457 1.00 68.31 634 THR A O 1
ATOM 5286 N N . VAL A 1 635 ? -55.435 -75.114 -39.333 1.00 72.31 635 VAL A N 1
ATOM 5287 C CA . VAL A 1 635 ? -56.490 -74.312 -38.682 1.00 72.31 635 VAL A CA 1
ATOM 5288 C C . VAL A 1 635 ? -57.577 -75.186 -38.051 1.00 72.31 635 VAL A C 1
ATOM 5290 O O . VAL A 1 635 ? -58.038 -74.893 -36.953 1.00 72.31 635 VAL A O 1
ATOM 5293 N N . GLU A 1 636 ? -57.958 -76.283 -38.705 1.00 71.50 636 GLU A N 1
ATOM 5294 C CA . GLU A 1 636 ? -59.025 -77.175 -38.225 1.00 71.50 636 GLU A CA 1
ATOM 5295 C C . GLU A 1 636 ? -58.617 -77.895 -36.924 1.00 71.50 636 GLU A C 1
ATOM 5297 O O . GLU A 1 636 ? -59.381 -77.911 -35.962 1.00 71.50 636 GLU A O 1
ATOM 5302 N N . LEU A 1 637 ? -57.373 -78.384 -36.829 1.00 77.38 637 LEU A N 1
ATOM 5303 C CA . LEU A 1 637 ? -56.847 -79.018 -35.609 1.00 77.38 637 LEU A CA 1
ATOM 5304 C C . LEU A 1 637 ? -56.591 -78.007 -34.471 1.00 77.38 637 LEU A C 1
ATOM 5306 O O . LEU A 1 637 ? -56.660 -78.365 -33.295 1.00 77.38 637 LEU A O 1
ATOM 5310 N N . HIS A 1 638 ? -56.342 -76.737 -34.805 1.00 75.19 638 HIS A N 1
ATOM 5311 C CA . HIS A 1 638 ? -56.212 -75.653 -33.827 1.00 75.19 638 HIS A CA 1
ATOM 5312 C C . HIS A 1 638 ? -57.550 -75.353 -33.118 1.00 75.19 638 HIS A C 1
ATOM 5314 O O . HIS A 1 638 ? -57.546 -74.958 -31.949 1.00 75.19 638 HIS A O 1
ATOM 5320 N N . LEU A 1 639 ? -58.693 -75.564 -33.782 1.00 79.81 639 LEU A N 1
ATOM 5321 C CA . LEU A 1 639 ? -60.015 -75.261 -33.222 1.00 79.81 639 LEU A CA 1
ATOM 5322 C C . LEU A 1 639 ? -60.397 -76.206 -32.067 1.00 79.81 639 LEU A C 1
ATOM 5324 O O . LEU A 1 639 ? -60.828 -75.740 -31.012 1.00 79.81 639 LEU A O 1
ATOM 5328 N N . ASP A 1 640 ? -60.155 -77.512 -32.214 1.00 75.50 640 ASP A N 1
ATOM 5329 C CA . ASP A 1 640 ? -60.388 -78.503 -31.146 1.00 75.50 640 ASP A CA 1
ATOM 5330 C C . ASP A 1 640 ? -59.479 -78.281 -29.923 1.00 75.50 640 ASP A C 1
ATOM 5332 O O . ASP A 1 640 ? -59.877 -78.533 -28.779 1.00 75.50 640 ASP A O 1
ATOM 5336 N N . GLN A 1 641 ? -58.258 -77.777 -30.139 1.00 78.88 641 GLN A N 1
ATOM 5337 C CA . GLN A 1 641 ? -57.360 -77.397 -29.046 1.00 78.88 641 GLN A CA 1
ATOM 5338 C C . GLN A 1 641 ? -57.861 -76.146 -28.307 1.00 78.88 641 GLN A C 1
ATOM 5340 O O . GLN A 1 641 ? -57.870 -76.137 -27.074 1.00 78.88 641 GLN A O 1
ATOM 5345 N N . GLU A 1 642 ? -58.356 -75.131 -29.021 1.00 73.12 642 GLU A N 1
ATOM 5346 C CA . GLU A 1 642 ? -58.934 -73.927 -28.404 1.00 73.12 642 GLU A CA 1
ATOM 5347 C C . GLU A 1 642 ? -60.241 -74.208 -27.643 1.00 73.12 642 GLU A C 1
ATOM 5349 O O . GLU A 1 642 ? -60.483 -73.605 -26.595 1.00 73.12 642 GLU A O 1
ATOM 5354 N N . MET A 1 643 ? -61.053 -75.180 -28.073 1.00 80.12 643 MET A N 1
ATOM 5355 C CA . MET A 1 643 ? -62.232 -75.602 -27.304 1.00 80.12 643 MET A CA 1
ATOM 5356 C C . MET A 1 643 ? -61.856 -76.196 -25.937 1.00 80.12 643 MET A C 1
ATOM 5358 O O . MET A 1 643 ? -62.483 -75.855 -24.932 1.00 80.12 643 MET A O 1
ATOM 5362 N N . LYS A 1 644 ? -60.793 -77.010 -25.852 1.00 82.31 644 LYS A N 1
ATOM 5363 C CA . LYS A 1 644 ? -60.264 -77.475 -24.554 1.00 82.31 644 LYS A CA 1
ATOM 5364 C C . LYS A 1 644 ? -59.677 -76.323 -23.742 1.00 82.31 644 LYS A C 1
ATOM 5366 O O . LYS A 1 644 ? -60.025 -76.182 -22.568 1.00 82.31 644 LYS A O 1
ATOM 5371 N N . ARG A 1 645 ? -58.879 -75.459 -24.377 1.00 79.94 645 ARG A N 1
ATOM 5372 C CA . ARG A 1 645 ? -58.273 -74.273 -23.753 1.00 79.94 645 ARG A CA 1
ATOM 5373 C C . ARG A 1 645 ? -59.309 -73.371 -23.082 1.00 79.94 645 ARG A C 1
ATOM 5375 O O . ARG A 1 645 ? -59.101 -72.953 -21.947 1.00 79.94 645 ARG A O 1
ATOM 5382 N N . ASN A 1 646 ? -60.453 -73.132 -23.727 1.00 75.38 646 ASN A N 1
ATOM 5383 C CA . ASN A 1 646 ? -61.556 -72.358 -23.151 1.00 75.38 646 ASN A CA 1
ATOM 5384 C C . ASN A 1 646 ? -62.077 -72.947 -21.826 1.00 75.38 646 ASN A C 1
ATOM 5386 O O . ASN A 1 646 ? -62.335 -72.200 -20.883 1.00 75.38 646 ASN A O 1
ATOM 5390 N N . THR A 1 647 ? -62.176 -74.276 -21.702 1.00 80.88 647 THR A N 1
ATOM 5391 C CA . THR A 1 647 ? -62.649 -74.922 -20.457 1.00 80.88 647 THR A CA 1
ATOM 5392 C C . THR A 1 647 ? -61.656 -74.843 -19.293 1.00 80.88 647 THR A C 1
ATOM 5394 O O . THR A 1 647 ? -62.049 -74.994 -18.132 1.00 80.88 647 THR A O 1
ATOM 5397 N N . GLU A 1 648 ? -60.376 -74.597 -19.575 1.00 80.56 648 GLU A N 1
ATOM 5398 C CA . GLU A 1 648 ? -59.351 -74.332 -18.560 1.00 80.56 648 GLU A CA 1
ATOM 5399 C C . GLU A 1 648 ? -59.305 -72.840 -18.218 1.00 80.56 648 GLU A C 1
ATOM 5401 O O . GLU A 1 648 ? -59.396 -72.485 -17.041 1.00 80.56 648 GLU A O 1
ATOM 5406 N N . LEU A 1 649 ? -59.326 -71.967 -19.234 1.00 77.56 649 LEU A N 1
ATOM 5407 C CA . LEU A 1 649 ? -59.441 -70.513 -19.072 1.00 77.56 649 LEU A CA 1
ATOM 5408 C C . LEU A 1 649 ? -60.644 -70.124 -18.202 1.00 77.56 649 LEU A C 1
ATOM 5410 O O . LEU A 1 649 ? -60.514 -69.255 -17.345 1.00 77.56 649 LEU A O 1
ATOM 5414 N N . GLN A 1 650 ? -61.790 -70.797 -18.341 1.00 78.19 650 GLN A N 1
ATOM 5415 C CA . GLN A 1 650 ? -62.970 -70.528 -17.513 1.00 78.19 650 GLN A CA 1
ATOM 5416 C C . GLN A 1 650 ? -62.731 -70.816 -16.015 1.00 78.19 650 GLN A C 1
ATOM 5418 O O . GLN A 1 650 ? -63.192 -70.052 -15.165 1.00 78.19 650 GLN A O 1
ATOM 5423 N N . LYS A 1 651 ? -61.950 -71.851 -15.673 1.00 84.31 651 LYS A N 1
ATOM 5424 C CA . LYS A 1 651 ? -61.561 -72.166 -14.281 1.00 84.31 651 LYS A CA 1
ATOM 5425 C C . LYS A 1 651 ? -60.544 -71.158 -13.743 1.00 84.31 651 LYS A C 1
ATOM 5427 O O . LYS A 1 651 ? -60.612 -70.768 -12.575 1.00 84.31 651 LYS A O 1
ATOM 5432 N N . ASP A 1 652 ? -59.625 -70.698 -14.588 1.00 78.75 652 ASP A N 1
ATOM 5433 C CA . ASP A 1 652 ? -58.660 -69.666 -14.210 1.00 78.75 652 ASP A CA 1
ATOM 5434 C C . ASP A 1 652 ? -59.308 -68.283 -14.074 1.00 78.75 652 ASP A C 1
ATOM 5436 O O . ASP A 1 652 ? -58.962 -67.549 -13.149 1.00 78.75 652 ASP A O 1
ATOM 5440 N N . CYS A 1 653 ? -60.338 -67.955 -14.861 1.00 74.88 653 CYS A N 1
ATOM 5441 C CA . CYS A 1 653 ? -61.176 -66.775 -14.635 1.00 74.88 653 CYS A CA 1
ATOM 5442 C C . CYS A 1 653 ? -61.806 -66.778 -13.231 1.00 74.88 653 CYS A C 1
ATOM 5444 O O . CYS A 1 653 ? -61.838 -65.736 -12.576 1.00 74.88 653 CYS A O 1
ATOM 5446 N N . GLU A 1 654 ? -62.256 -67.925 -12.714 1.00 82.44 654 GLU A N 1
ATOM 5447 C CA . GLU A 1 654 ? -62.794 -68.028 -11.348 1.00 82.44 654 GLU A CA 1
ATOM 5448 C C . GLU A 1 654 ? -61.716 -67.874 -10.262 1.00 82.44 654 GLU A C 1
ATOM 5450 O O . GLU A 1 654 ? -61.963 -67.242 -9.226 1.00 82.44 654 GLU A O 1
ATOM 5455 N N . ARG A 1 655 ? -60.500 -68.390 -10.495 1.00 81.56 655 ARG A N 1
ATOM 5456 C CA . ARG A 1 655 ? -59.339 -68.150 -9.616 1.00 81.56 655 ARG A CA 1
ATOM 5457 C C . ARG A 1 655 ? -58.948 -66.672 -9.611 1.00 81.56 655 ARG A C 1
ATOM 5459 O O . ARG A 1 655 ? -58.807 -66.081 -8.539 1.00 81.56 655 ARG A O 1
ATOM 5466 N N . LEU A 1 656 ? -58.862 -66.053 -10.787 1.00 77.12 656 LEU A N 1
ATOM 5467 C CA . LEU A 1 656 ? -58.590 -64.627 -10.962 1.00 77.12 656 LEU A CA 1
ATOM 5468 C C . LEU A 1 656 ? -59.663 -63.764 -10.289 1.00 77.12 656 LEU A C 1
ATOM 5470 O O . LEU A 1 656 ? -59.314 -62.806 -9.611 1.00 77.12 656 LEU A O 1
ATOM 5474 N N . LYS A 1 657 ? -60.948 -64.137 -10.350 1.00 80.50 657 LYS A N 1
ATOM 5475 C CA . LYS A 1 657 ? -62.045 -63.428 -9.658 1.00 80.50 657 LYS A CA 1
ATOM 5476 C C . LYS A 1 657 ? -61.884 -63.440 -8.126 1.00 80.50 657 LYS A C 1
ATOM 5478 O O . LYS A 1 657 ? -62.198 -62.449 -7.464 1.00 80.50 657 LYS A O 1
ATOM 5483 N N . LYS A 1 658 ? -61.338 -64.524 -7.554 1.00 81.88 658 LYS A N 1
ATOM 5484 C CA . LYS A 1 658 ? -60.996 -64.632 -6.117 1.00 81.88 658 LYS A CA 1
ATOM 5485 C C . LYS A 1 658 ? -59.721 -63.859 -5.746 1.00 81.88 658 LYS A C 1
ATOM 5487 O O . LYS A 1 658 ? -59.653 -63.291 -4.657 1.00 81.88 658 LYS A O 1
ATOM 5492 N N . LEU A 1 659 ? -58.726 -63.801 -6.634 1.00 79.94 659 LEU A N 1
ATOM 5493 C CA . LEU A 1 659 ? -57.533 -62.964 -6.447 1.00 79.94 659 LEU A CA 1
ATOM 5494 C C . LEU A 1 659 ? -57.866 -61.469 -6.562 1.00 79.94 659 LEU A C 1
ATOM 5496 O O . LEU A 1 659 ? -57.413 -60.678 -5.736 1.00 79.94 659 LEU A O 1
ATOM 5500 N N . LEU A 1 660 ? -58.728 -61.098 -7.512 1.00 75.75 660 LEU A N 1
ATOM 5501 C CA . LEU A 1 660 ? -59.209 -59.737 -7.723 1.00 75.75 660 LEU A CA 1
ATOM 5502 C C . LEU A 1 660 ? -59.904 -59.197 -6.470 1.00 75.75 660 LEU A C 1
ATOM 5504 O O . LEU A 1 660 ? -59.552 -58.116 -6.019 1.00 75.75 660 LEU A O 1
ATOM 5508 N N . SER A 1 661 ? -60.801 -59.956 -5.828 1.00 75.62 661 SER A N 1
ATOM 5509 C CA . SER A 1 661 ? -61.467 -59.479 -4.602 1.00 75.62 661 SER A CA 1
ATOM 5510 C C . SER A 1 661 ? -60.510 -59.301 -3.410 1.00 75.62 661 SER A C 1
ATOM 5512 O O . SER A 1 661 ? -60.725 -58.413 -2.580 1.00 75.62 661 SER A O 1
ATOM 5514 N N . ARG A 1 662 ? -59.406 -60.066 -3.342 1.00 81.19 662 ARG A N 1
ATOM 5515 C CA . ARG A 1 662 ? -58.292 -59.797 -2.409 1.00 81.19 662 ARG A CA 1
ATOM 5516 C C . ARG A 1 662 ? -57.521 -58.528 -2.791 1.00 81.19 662 ARG A C 1
ATOM 5518 O O . ARG A 1 662 ? -57.196 -57.747 -1.899 1.00 81.19 662 ARG A O 1
ATOM 5525 N N . ALA A 1 663 ? -57.267 -58.293 -4.078 1.00 69.94 663 ALA A N 1
ATOM 5526 C CA . ALA A 1 663 ? -56.615 -57.075 -4.561 1.00 69.94 663 ALA A CA 1
ATOM 5527 C C . ALA A 1 663 ? -57.466 -55.820 -4.285 1.00 69.94 663 ALA A C 1
ATOM 5529 O O . ALA A 1 663 ? -56.952 -54.865 -3.713 1.00 69.94 663 ALA A O 1
ATOM 5530 N N . THR A 1 664 ? -58.775 -55.844 -4.563 1.00 70.25 664 THR A N 1
ATOM 5531 C CA . THR A 1 664 ? -59.703 -54.738 -4.262 1.00 70.25 664 THR A CA 1
ATOM 5532 C C . THR A 1 664 ? -59.746 -54.413 -2.766 1.00 70.25 664 THR A C 1
ATOM 5534 O O . THR A 1 664 ? -59.775 -5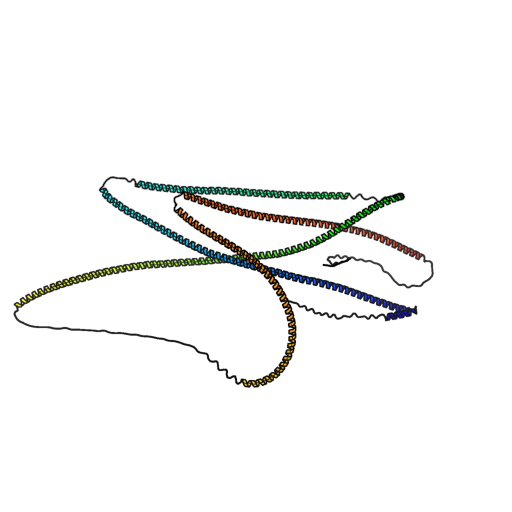3.242 -2.393 1.00 70.25 664 THR A O 1
ATOM 5537 N N . LYS A 1 665 ? -59.700 -55.427 -1.886 1.00 77.62 665 LYS A N 1
ATOM 5538 C CA . LYS A 1 665 ? -59.609 -55.199 -0.432 1.00 77.62 665 LYS A CA 1
ATOM 5539 C C . LYS A 1 665 ? -58.287 -54.548 -0.016 1.00 77.62 665 LYS A C 1
ATOM 5541 O O . LYS A 1 665 ? -58.312 -53.694 0.862 1.00 77.62 665 LYS A O 1
ATOM 5546 N N . LYS A 1 666 ? -57.157 -54.897 -0.646 1.00 74.94 666 LYS A N 1
ATOM 5547 C CA . LYS A 1 666 ? -55.872 -54.214 -0.406 1.00 74.94 666 LYS A CA 1
ATOM 5548 C C . LYS A 1 666 ? -55.871 -52.780 -0.944 1.00 74.94 666 LYS A C 1
ATOM 5550 O O . LYS A 1 666 ? -55.436 -51.885 -0.231 1.00 74.94 666 LYS A O 1
ATOM 5555 N N . LEU A 1 667 ? -56.397 -52.548 -2.150 1.00 71.31 667 LEU A N 1
ATOM 5556 C CA . LEU A 1 667 ? -56.471 -51.216 -2.763 1.00 71.31 667 LEU A CA 1
ATOM 5557 C C . LEU A 1 667 ? -57.219 -50.214 -1.877 1.00 71.31 667 LEU A C 1
ATOM 5559 O O . LEU A 1 667 ? -56.687 -49.142 -1.625 1.00 71.31 667 LEU A O 1
ATOM 5563 N N . LYS A 1 668 ? -58.358 -50.593 -1.280 1.00 71.88 668 LYS A N 1
ATOM 5564 C CA . LYS A 1 668 ? -59.083 -49.714 -0.340 1.00 71.88 668 LYS A CA 1
ATOM 5565 C C . LYS A 1 668 ? -58.263 -49.275 0.883 1.00 71.88 668 LYS A C 1
ATOM 5567 O O . LYS A 1 668 ? -58.509 -48.195 1.410 1.00 71.88 668 LYS A O 1
ATOM 5572 N N . VAL A 1 669 ? -57.290 -50.077 1.328 1.00 71.38 669 VAL A N 1
ATOM 5573 C CA . VAL A 1 669 ? -56.368 -49.704 2.419 1.00 71.38 669 VAL A CA 1
ATOM 5574 C C . VAL A 1 669 ? -55.299 -48.724 1.924 1.00 71.38 669 VAL A C 1
ATOM 5576 O O . VAL A 1 669 ? -54.982 -47.768 2.631 1.00 71.38 669 VAL A O 1
ATOM 5579 N N . TYR A 1 670 ? -54.793 -48.904 0.698 1.00 63.00 670 TYR A N 1
ATOM 5580 C CA . TYR A 1 670 ? -53.901 -47.930 0.060 1.00 63.00 670 TYR A CA 1
ATOM 5581 C C . TYR A 1 670 ? -54.601 -46.587 -0.174 1.00 63.00 670 TYR A C 1
ATOM 5583 O O . TYR A 1 670 ? -54.070 -45.571 0.257 1.00 63.00 670 TYR A O 1
ATOM 5591 N N . GLU A 1 671 ? -55.818 -46.573 -0.729 1.00 62.97 671 GLU A N 1
ATOM 5592 C CA . GLU A 1 671 ? -56.607 -45.342 -0.893 1.00 62.97 671 GLU A CA 1
ATOM 5593 C C . GLU A 1 671 ? -56.862 -44.620 0.447 1.00 62.97 671 GLU A C 1
ATOM 5595 O O . GLU A 1 671 ? -56.992 -43.399 0.487 1.00 62.97 671 GLU A O 1
ATOM 5600 N N . GLY A 1 672 ? -57.004 -45.358 1.556 1.00 66.75 672 GLY A N 1
ATOM 5601 C CA . GLY A 1 672 ? -57.153 -44.774 2.892 1.00 66.75 672 GLY A CA 1
ATOM 5602 C C . GLY A 1 672 ? -55.907 -43.985 3.299 1.00 66.75 672 GLY A C 1
ATOM 5603 O O . GLY A 1 672 ? -55.990 -42.787 3.565 1.00 66.75 672 GLY A O 1
ATOM 5604 N N . ARG A 1 673 ? -54.743 -44.645 3.246 1.00 66.88 673 ARG A N 1
ATOM 5605 C CA . ARG A 1 673 ? -53.436 -44.042 3.553 1.00 66.88 673 ARG A CA 1
ATOM 5606 C C . ARG A 1 673 ? -53.047 -42.932 2.565 1.00 66.88 673 ARG A C 1
ATOM 5608 O O . ARG A 1 673 ? -52.355 -41.989 2.939 1.00 66.88 673 ARG A O 1
ATOM 5615 N N . GLU A 1 674 ? -53.496 -43.014 1.315 1.00 59.56 674 GLU A N 1
ATOM 5616 C CA . GLU A 1 674 ? -53.265 -41.984 0.300 1.00 59.56 674 GLU A CA 1
ATOM 5617 C C . GLU A 1 674 ? -54.038 -40.693 0.608 1.00 59.56 674 GLU A C 1
ATOM 5619 O O . GLU A 1 674 ? -53.438 -39.623 0.586 1.00 59.56 674 GLU A O 1
ATOM 5624 N N . ARG A 1 675 ? -55.326 -40.772 0.979 1.00 66.75 675 ARG A N 1
ATOM 5625 C CA . ARG A 1 675 ? -56.118 -39.591 1.391 1.00 66.75 675 ARG A CA 1
ATOM 5626 C C . ARG A 1 675 ? -55.506 -38.886 2.605 1.00 66.75 675 ARG A C 1
ATOM 5628 O O . ARG A 1 675 ? -55.414 -37.664 2.630 1.00 66.75 675 ARG A O 1
ATOM 5635 N N . GLU A 1 676 ? -55.048 -39.662 3.582 1.00 63.09 676 GLU A N 1
ATOM 5636 C CA . GLU A 1 676 ? -54.350 -39.170 4.776 1.00 63.09 676 GLU A CA 1
ATOM 5637 C C . GLU A 1 676 ? -53.023 -38.469 4.415 1.00 63.09 676 GLU A C 1
ATOM 5639 O O . GLU A 1 676 ? -52.743 -37.364 4.880 1.00 63.09 676 GLU A O 1
ATOM 5644 N N . SER A 1 677 ? -52.259 -39.045 3.479 1.00 63.66 677 SER A N 1
ATOM 5645 C CA . SER A 1 677 ? -51.030 -38.439 2.942 1.00 63.66 677 SER A CA 1
ATOM 5646 C C . SER A 1 677 ? -51.300 -37.150 2.149 1.00 63.66 677 SER A C 1
ATOM 5648 O O . SER A 1 677 ? -50.538 -36.188 2.257 1.00 63.66 677 SER A O 1
ATOM 5650 N N . GLN A 1 678 ? -52.390 -37.099 1.373 1.00 64.38 678 GLN A N 1
ATOM 5651 C CA . GLN A 1 678 ? -52.795 -35.920 0.597 1.00 64.38 678 GLN A CA 1
ATOM 5652 C C . GLN A 1 678 ? -53.185 -34.737 1.498 1.00 64.38 678 GLN A C 1
ATOM 5654 O O . GLN A 1 678 ? -52.835 -33.601 1.180 1.00 64.38 678 GLN A O 1
ATOM 5659 N N . LEU A 1 679 ? -53.845 -34.982 2.636 1.00 67.00 679 LEU A N 1
ATOM 5660 C CA . LEU A 1 679 ? -54.198 -33.930 3.599 1.00 67.00 679 LEU A CA 1
ATOM 5661 C C . LEU A 1 679 ? -52.955 -33.297 4.248 1.00 67.00 679 LEU A C 1
ATOM 5663 O O . LEU A 1 679 ? -52.867 -32.070 4.324 1.00 67.00 679 LEU A O 1
ATOM 5667 N N . ASN A 1 680 ? -51.959 -34.104 4.632 1.00 66.88 680 ASN A N 1
ATOM 5668 C CA . ASN A 1 680 ? -50.683 -33.586 5.141 1.00 66.88 680 ASN A CA 1
ATOM 5669 C C . ASN A 1 680 ? -49.930 -32.774 4.073 1.00 66.88 680 ASN A C 1
ATOM 5671 O O . ASN A 1 680 ? -49.506 -31.650 4.345 1.00 66.88 680 ASN A O 1
ATOM 5675 N N . LEU A 1 681 ? -49.857 -33.274 2.833 1.00 63.34 681 LEU A N 1
ATOM 5676 C CA . LEU A 1 681 ? -49.290 -32.536 1.695 1.00 63.34 681 LEU A CA 1
ATOM 5677 C C . LEU A 1 681 ? -50.006 -31.200 1.439 1.00 63.34 681 LEU A C 1
ATOM 5679 O O . LEU A 1 681 ? -49.351 -30.201 1.139 1.00 63.34 681 LEU A O 1
ATOM 5683 N N . GLN A 1 682 ? -51.332 -31.143 1.587 1.00 67.56 682 GLN A N 1
ATOM 5684 C CA . GLN A 1 682 ? -52.096 -29.902 1.448 1.00 67.56 682 GLN A CA 1
ATOM 5685 C C . GLN A 1 682 ? -51.766 -28.893 2.565 1.00 67.56 682 GLN A C 1
ATOM 5687 O O . GLN A 1 682 ? -51.650 -27.695 2.291 1.00 67.56 682 GLN A O 1
ATOM 5692 N N . GLY A 1 683 ? -51.565 -29.367 3.800 1.00 70.38 683 GLY A N 1
ATOM 5693 C CA . GLY A 1 683 ? -51.090 -28.556 4.924 1.00 70.38 683 GLY A CA 1
ATOM 5694 C C . GLY A 1 683 ? -49.683 -27.996 4.692 1.00 70.38 683 GLY A C 1
ATOM 5695 O O . GLY A 1 683 ? -49.478 -26.785 4.777 1.00 70.38 683 GLY A O 1
ATOM 5696 N N . GLU A 1 684 ? -48.731 -28.852 4.310 1.00 70.06 684 GLU A N 1
ATOM 5697 C CA . GLU A 1 684 ? -47.366 -28.438 3.966 1.00 70.06 684 GLU A CA 1
ATOM 5698 C C . GLU A 1 684 ? -47.336 -27.405 2.837 1.00 70.06 684 GLU A C 1
ATOM 5700 O O . GLU A 1 684 ? -46.656 -26.387 2.951 1.00 70.06 684 GLU A O 1
ATOM 5705 N N . MET A 1 685 ? -48.082 -27.635 1.752 1.00 68.62 685 MET A N 1
ATOM 5706 C CA . MET A 1 685 ? -48.146 -26.702 0.625 1.00 68.62 685 MET A CA 1
ATOM 5707 C C . MET A 1 685 ? -48.690 -25.338 1.063 1.00 68.62 685 MET A C 1
ATOM 5709 O O . MET A 1 685 ? -48.141 -24.309 0.672 1.00 68.62 685 MET A O 1
ATOM 5713 N N . LYS A 1 686 ? -49.717 -25.305 1.923 1.00 74.75 686 LYS A N 1
ATOM 5714 C CA . LYS A 1 686 ? -50.269 -24.057 2.473 1.00 74.75 686 LYS A CA 1
ATOM 5715 C C . LYS A 1 686 ? -49.246 -23.299 3.331 1.00 74.75 686 LYS A C 1
ATOM 5717 O O . LYS A 1 686 ? -49.157 -22.076 3.218 1.00 74.75 686 LYS A O 1
ATOM 5722 N N . ASN A 1 687 ? -48.439 -24.009 4.121 1.00 74.62 687 ASN A N 1
ATOM 5723 C CA . ASN A 1 687 ? -47.354 -23.408 4.901 1.00 74.62 687 ASN A CA 1
ATOM 5724 C C . ASN A 1 687 ? -46.253 -22.846 3.985 1.00 74.62 687 ASN A C 1
ATOM 5726 O O . ASN A 1 687 ? -45.909 -21.671 4.108 1.00 74.62 687 ASN A O 1
ATOM 5730 N N . ARG A 1 688 ? -45.800 -23.617 2.985 1.00 75.12 688 ARG A N 1
ATOM 5731 C CA . ARG A 1 688 ? -44.814 -23.161 1.986 1.00 75.12 688 ARG A CA 1
ATOM 5732 C C . ARG A 1 688 ? -45.298 -21.943 1.188 1.00 75.12 688 ARG A C 1
ATOM 5734 O O . ARG A 1 688 ? -44.498 -21.062 0.885 1.00 75.12 688 ARG A O 1
ATOM 5741 N N . TYR A 1 689 ? -46.595 -21.839 0.880 1.00 74.81 689 TYR A N 1
ATOM 5742 C CA . TYR A 1 689 ? -47.165 -20.630 0.265 1.00 74.81 689 TYR A CA 1
ATOM 5743 C C . TYR A 1 689 ? -47.084 -19.401 1.186 1.00 74.81 689 TYR A C 1
ATOM 5745 O O . TYR A 1 689 ? -46.807 -18.307 0.699 1.00 74.81 689 TYR A O 1
ATOM 5753 N N . SER A 1 690 ? -47.275 -19.567 2.499 1.00 77.50 690 SER A N 1
ATOM 5754 C CA . SER A 1 690 ? -47.111 -18.486 3.485 1.00 77.50 690 SER A CA 1
ATOM 5755 C C . SER A 1 690 ? -45.644 -18.052 3.618 1.00 77.50 690 SER A C 1
ATOM 5757 O O . SER A 1 690 ? -45.327 -16.865 3.567 1.00 77.50 690 SER A O 1
ATOM 5759 N N . GLU A 1 691 ? -44.718 -19.011 3.698 1.00 78.44 691 GLU A N 1
ATOM 5760 C CA . GLU A 1 691 ? -43.270 -18.758 3.721 1.00 78.44 691 GLU A CA 1
ATOM 5761 C C . GLU A 1 691 ? -42.796 -18.029 2.455 1.00 78.44 691 GLU A C 1
ATOM 5763 O O . GLU A 1 691 ? -42.078 -17.030 2.546 1.00 78.44 691 GLU A O 1
ATOM 5768 N N . MET A 1 692 ? -43.261 -18.471 1.281 1.00 81.44 692 MET A N 1
ATOM 5769 C CA . MET A 1 692 ? -42.981 -17.837 -0.008 1.00 81.44 692 MET A CA 1
ATOM 5770 C C . MET A 1 692 ? -43.566 -16.421 -0.093 1.00 81.44 692 MET A C 1
ATOM 5772 O O . MET A 1 692 ? -42.890 -15.512 -0.567 1.00 81.44 692 MET A O 1
ATOM 5776 N N . ALA A 1 693 ? -44.788 -16.194 0.402 1.00 80.06 693 ALA A N 1
ATOM 5777 C CA . ALA A 1 693 ? -45.382 -14.857 0.457 1.00 80.06 693 ALA A CA 1
ATOM 5778 C C . ALA A 1 693 ? -44.566 -13.903 1.349 1.00 80.06 693 ALA A C 1
ATOM 5780 O O . ALA A 1 693 ? -44.342 -12.750 0.976 1.00 80.06 693 ALA A O 1
ATOM 5781 N N . ASN A 1 694 ? -44.055 -14.396 2.481 1.00 83.31 694 ASN A N 1
ATOM 5782 C CA . ASN A 1 694 ? -43.188 -13.633 3.378 1.00 83.31 694 ASN A CA 1
ATOM 5783 C C . ASN A 1 694 ? -41.809 -13.334 2.757 1.00 83.31 694 ASN A C 1
ATOM 5785 O O . ASN A 1 694 ? -41.298 -12.225 2.921 1.00 83.31 694 ASN A O 1
ATOM 5789 N N . GLU A 1 695 ? -41.217 -14.268 2.003 1.00 84.44 695 GLU A N 1
ATOM 5790 C CA . GLU A 1 695 ? -39.975 -14.008 1.257 1.00 84.44 695 GLU A CA 1
ATOM 5791 C C . GLU A 1 695 ? -40.200 -13.014 0.109 1.00 84.44 695 GLU A C 1
ATOM 5793 O O . GLU A 1 695 ? -39.433 -12.068 -0.034 1.00 84.44 695 GLU A O 1
ATOM 5798 N N . VAL A 1 696 ? -41.301 -13.129 -0.643 1.00 84.38 696 VAL A N 1
ATOM 5799 C CA . VAL A 1 696 ? -41.709 -12.129 -1.648 1.00 84.38 696 VAL A CA 1
ATOM 5800 C C . VAL A 1 696 ? -41.949 -10.752 -1.011 1.00 84.38 696 VAL A C 1
ATOM 5802 O O . VAL A 1 696 ? -41.662 -9.733 -1.638 1.00 84.38 696 VAL A O 1
ATOM 5805 N N . GLY A 1 697 ? -42.420 -10.696 0.239 1.00 87.56 697 GLY A N 1
ATOM 5806 C CA . GLY A 1 697 ? -42.477 -9.470 1.039 1.00 87.56 697 GLY A CA 1
ATOM 5807 C C . GLY A 1 697 ? -41.091 -8.861 1.280 1.00 87.56 697 GLY A C 1
ATOM 5808 O O . GLY A 1 697 ? -40.864 -7.706 0.923 1.00 87.56 697 GLY A O 1
ATOM 5809 N N . ARG A 1 698 ? -40.146 -9.655 1.807 1.00 86.50 698 ARG A N 1
ATOM 5810 C CA . ARG A 1 698 ? -38.751 -9.236 2.066 1.00 86.50 698 ARG A CA 1
ATOM 5811 C C . ARG A 1 698 ? -37.999 -8.825 0.797 1.00 86.50 698 ARG A C 1
ATOM 5813 O O . ARG A 1 698 ? -37.258 -7.845 0.804 1.00 86.50 698 ARG A O 1
ATOM 5820 N N . LEU A 1 699 ? -38.203 -9.544 -0.305 1.00 86.25 699 LEU A N 1
ATOM 5821 C CA . LEU A 1 699 ? -37.622 -9.205 -1.603 1.00 86.25 699 LEU A CA 1
ATOM 5822 C C . LEU A 1 699 ? -38.191 -7.885 -2.139 1.00 86.25 699 LEU A C 1
ATOM 5824 O O . LEU A 1 699 ? -37.448 -7.094 -2.709 1.00 86.25 699 LEU A O 1
ATOM 5828 N N . ARG A 1 700 ? -39.479 -7.596 -1.910 1.00 88.62 700 ARG A N 1
ATOM 5829 C CA . ARG A 1 700 ? -40.115 -6.341 -2.340 1.00 88.62 700 ARG A CA 1
ATOM 5830 C C . ARG A 1 700 ? -39.566 -5.117 -1.600 1.00 88.62 700 ARG A C 1
ATOM 5832 O O . ARG A 1 700 ? -39.335 -4.100 -2.248 1.00 88.62 700 ARG A O 1
ATOM 5839 N N . THR A 1 701 ? -39.305 -5.204 -0.291 1.00 86.31 701 THR A N 1
ATOM 5840 C CA . THR A 1 701 ? -38.611 -4.122 0.436 1.00 86.31 701 THR A CA 1
ATOM 5841 C C . THR A 1 701 ? -37.157 -3.984 -0.010 1.00 86.31 701 THR A C 1
ATOM 5843 O O . THR A 1 701 ? -36.739 -2.870 -0.314 1.00 86.31 701 THR A O 1
ATOM 5846 N N . LYS A 1 702 ? -36.415 -5.091 -0.172 1.00 87.81 702 LYS A N 1
ATOM 5847 C CA . LYS A 1 702 ? -35.023 -5.055 -0.661 1.00 87.81 702 LYS A CA 1
ATOM 5848 C C . LYS A 1 702 ? -34.910 -4.455 -2.073 1.00 87.81 702 LYS A C 1
ATOM 5850 O O . LYS A 1 702 ? -33.969 -3.719 -2.346 1.00 87.81 702 LYS A O 1
ATOM 5855 N N . VAL A 1 703 ? -35.879 -4.708 -2.958 1.00 88.31 703 VAL A N 1
ATOM 5856 C CA . VAL A 1 703 ? -35.971 -4.044 -4.274 1.00 88.31 703 VAL A CA 1
ATOM 5857 C C . VAL A 1 703 ? -36.200 -2.538 -4.121 1.00 88.31 703 VAL A C 1
ATOM 5859 O O . VAL A 1 703 ? -35.531 -1.769 -4.801 1.00 88.31 703 VAL A O 1
ATOM 5862 N N . GLY A 1 704 ? -37.067 -2.100 -3.201 1.00 89.69 704 GLY A N 1
ATOM 5863 C CA . GLY A 1 704 ? -37.256 -0.675 -2.897 1.00 89.69 704 GLY A CA 1
ATOM 5864 C C . GLY A 1 704 ? -35.979 0.014 -2.397 1.00 89.69 704 GLY A C 1
ATOM 5865 O O . GLY A 1 704 ? -35.616 1.073 -2.906 1.00 89.69 704 GLY A O 1
ATOM 5866 N N . GLU A 1 705 ? -35.257 -0.618 -1.465 1.00 90.56 705 GLU A N 1
ATOM 5867 C CA . GLU A 1 705 ? -33.947 -0.151 -0.979 1.00 90.56 705 GLU A CA 1
ATOM 5868 C C . GLU A 1 705 ? -32.925 -0.025 -2.121 1.00 90.56 705 GLU A C 1
ATOM 5870 O O . GLU A 1 705 ? -32.240 0.991 -2.239 1.00 90.56 705 GLU A O 1
ATOM 5875 N N . LEU A 1 706 ? -32.837 -1.038 -2.992 1.00 89.81 706 LEU A N 1
ATOM 5876 C CA . LEU A 1 706 ? -31.914 -1.049 -4.130 1.00 89.81 706 LEU A CA 1
ATOM 5877 C C . LEU A 1 706 ? -32.286 -0.006 -5.194 1.00 89.81 706 LEU A C 1
ATOM 5879 O O . LEU A 1 706 ? -31.394 0.651 -5.727 1.00 89.81 706 LEU A O 1
ATOM 5883 N N . SER A 1 707 ? -33.576 0.212 -5.466 1.00 88.69 707 SER A N 1
ATOM 5884 C CA . SER A 1 707 ? -34.033 1.308 -6.330 1.00 88.69 707 SER A CA 1
ATOM 5885 C C . SER A 1 707 ? -33.670 2.677 -5.749 1.00 88.69 707 SER A C 1
ATOM 5887 O O . SER A 1 707 ? -33.226 3.546 -6.495 1.00 88.69 707 SER A O 1
ATOM 5889 N N . GLN A 1 708 ? -33.777 2.872 -4.430 1.00 91.00 708 GLN A N 1
ATOM 5890 C CA . GLN A 1 708 ? -33.370 4.124 -3.785 1.00 91.00 708 GLN A CA 1
ATOM 5891 C C . GLN A 1 708 ? -31.843 4.327 -3.808 1.00 91.00 708 GLN A C 1
ATOM 5893 O O . GLN A 1 708 ? -31.376 5.448 -3.998 1.00 91.00 708 GLN A O 1
ATOM 5898 N N . GLN A 1 709 ? -31.050 3.260 -3.670 1.00 88.62 709 GLN A N 1
ATOM 5899 C CA . GLN A 1 709 ? -29.591 3.333 -3.830 1.00 88.62 709 GLN A CA 1
ATOM 5900 C C . GLN A 1 709 ? -29.188 3.639 -5.281 1.00 88.62 709 GLN A C 1
ATOM 5902 O O . GLN A 1 709 ? -28.295 4.455 -5.504 1.00 88.62 709 GLN A O 1
ATOM 5907 N N . LEU A 1 710 ? -29.882 3.056 -6.264 1.00 91.25 710 LEU A N 1
ATOM 5908 C CA . LEU A 1 710 ? -29.681 3.343 -7.687 1.00 91.25 710 LEU A CA 1
ATOM 5909 C C . LEU A 1 710 ? -30.035 4.798 -8.036 1.00 91.25 710 LEU A C 1
ATOM 5911 O O . LEU A 1 710 ? -29.287 5.447 -8.758 1.00 91.25 710 LEU A O 1
ATOM 5915 N N . GLU A 1 711 ? -31.124 5.335 -7.482 1.00 91.25 711 GLU A N 1
ATOM 5916 C CA . GLU A 1 711 ? -31.526 6.747 -7.600 1.00 91.25 711 GLU A CA 1
ATOM 5917 C C . GLU A 1 711 ? -30.440 7.706 -7.061 1.00 91.25 711 GLU A C 1
ATOM 5919 O O . GLU A 1 711 ? -30.165 8.747 -7.662 1.00 91.25 711 GLU A O 1
ATOM 5924 N N . VAL A 1 712 ? -29.792 7.353 -5.942 1.00 91.81 712 VAL A N 1
ATOM 5925 C CA . VAL A 1 712 ? -28.710 8.146 -5.326 1.00 91.81 712 VAL A CA 1
ATOM 5926 C C . VAL A 1 712 ? -27.409 8.060 -6.129 1.00 91.81 712 VAL A C 1
ATOM 5928 O O . VAL A 1 712 ? -26.822 9.096 -6.446 1.00 91.81 712 VAL A O 1
ATOM 5931 N N . GLU A 1 713 ? -26.967 6.859 -6.510 1.00 86.06 713 GLU A N 1
ATOM 5932 C CA . GLU A 1 713 ? -25.755 6.697 -7.326 1.00 86.06 713 GLU A CA 1
ATOM 5933 C C . GLU A 1 713 ? -25.940 7.246 -8.752 1.00 86.06 713 GLU A C 1
ATOM 5935 O O . GLU A 1 713 ? -24.988 7.776 -9.313 1.00 86.06 713 GLU A O 1
ATOM 5940 N N . SER A 1 714 ? -27.157 7.237 -9.310 1.00 89.19 714 SER A N 1
ATOM 5941 C CA . SER A 1 714 ? -27.482 7.901 -10.583 1.00 89.19 714 SER A CA 1
ATOM 5942 C C . SER A 1 714 ? -27.290 9.422 -10.502 1.00 89.19 714 SER A C 1
ATOM 5944 O O . SER A 1 714 ? -26.601 10.012 -11.334 1.00 89.19 714 SER A O 1
ATOM 5946 N N . LYS A 1 715 ? -27.792 10.071 -9.440 1.00 92.94 715 LYS A N 1
ATOM 5947 C CA . LYS A 1 715 ? -27.586 11.517 -9.207 1.00 92.94 715 LYS A CA 1
ATOM 5948 C C . LYS A 1 715 ? -26.111 11.875 -9.028 1.00 92.94 715 LYS A C 1
ATOM 5950 O O . LYS A 1 715 ? -25.651 12.878 -9.568 1.00 92.94 715 LYS A O 1
ATOM 5955 N N . LYS A 1 716 ? -25.362 11.027 -8.325 1.00 93.38 716 LYS A N 1
ATOM 5956 C CA . LYS A 1 716 ? -23.908 11.140 -8.158 1.00 93.38 716 LYS A CA 1
ATOM 5957 C C . LYS A 1 716 ? -23.146 10.897 -9.468 1.00 93.38 716 LYS A C 1
ATOM 5959 O O . LYS A 1 716 ? -22.145 11.561 -9.714 1.00 93.38 716 LYS A O 1
ATOM 5964 N N . CYS A 1 717 ? -23.635 10.007 -10.332 1.00 85.19 717 CYS A N 1
ATOM 5965 C CA . CYS A 1 717 ? -23.087 9.791 -11.668 1.00 85.19 717 CYS A CA 1
ATOM 5966 C C . CYS A 1 717 ? -23.280 11.038 -12.544 1.00 85.19 717 CYS A C 1
ATOM 5968 O O . CYS A 1 717 ? -22.289 11.539 -13.063 1.00 85.19 717 CYS A O 1
ATOM 5970 N N . MET A 1 718 ? -24.485 11.623 -12.585 1.00 89.50 718 MET A N 1
ATOM 5971 C CA . MET A 1 718 ? -24.733 12.887 -13.298 1.00 89.50 718 MET A CA 1
ATOM 5972 C C . MET A 1 718 ? -23.866 14.047 -12.776 1.00 89.50 718 MET A C 1
ATOM 5974 O O . MET A 1 718 ? -23.349 14.823 -13.573 1.00 89.50 718 MET A O 1
ATOM 5978 N N . GLN A 1 719 ? -23.648 14.154 -11.457 1.00 92.06 719 GLN A N 1
ATOM 5979 C CA . GLN A 1 719 ? -22.734 15.159 -10.884 1.00 92.06 719 GLN A CA 1
ATOM 5980 C C . GLN A 1 719 ? -21.284 14.972 -11.359 1.00 92.06 719 GLN A C 1
ATOM 5982 O O . GLN A 1 719 ? -20.611 15.945 -11.708 1.00 92.06 719 GLN A O 1
ATOM 5987 N N . LEU A 1 720 ? -20.805 13.726 -11.406 1.00 88.69 720 LEU A N 1
ATOM 5988 C CA . LEU A 1 720 ? -19.479 13.406 -11.935 1.00 88.69 720 LEU A CA 1
ATOM 5989 C C . LEU A 1 720 ? -19.400 13.634 -13.451 1.00 88.69 720 LEU A C 1
ATOM 5991 O O . LEU A 1 720 ? -18.359 14.065 -13.935 1.00 88.69 720 LEU A O 1
ATOM 5995 N N . GLU A 1 721 ? -20.473 13.395 -14.205 1.00 87.19 721 GLU A N 1
ATOM 5996 C CA . GLU A 1 721 ? -20.542 13.705 -15.638 1.00 87.19 721 GLU A CA 1
ATOM 5997 C C . GLU A 1 721 ? -20.473 15.216 -15.893 1.00 87.19 721 GLU A C 1
ATOM 5999 O O . GLU A 1 721 ? -19.681 15.630 -16.738 1.00 87.19 721 GLU A O 1
ATOM 6004 N N . THR A 1 722 ? -21.184 16.046 -15.115 1.00 90.50 722 THR A N 1
ATOM 6005 C CA . THR A 1 722 ? -21.043 17.512 -15.200 1.00 90.50 722 THR A CA 1
ATOM 6006 C C . THR A 1 722 ? -19.620 17.966 -14.879 1.00 90.50 722 THR A C 1
ATOM 6008 O O . THR A 1 722 ? -19.021 18.662 -15.688 1.00 90.50 722 THR A O 1
ATOM 6011 N N . GLN A 1 723 ? -19.003 17.463 -13.802 1.00 92.25 723 GLN A N 1
ATOM 6012 C CA . GLN A 1 723 ? -17.613 17.808 -13.462 1.00 92.25 723 GLN A CA 1
ATOM 6013 C C . GLN A 1 723 ? -16.606 17.358 -14.536 1.00 92.25 723 GLN A C 1
ATOM 6015 O O . GLN A 1 723 ? -15.627 18.051 -14.804 1.00 92.25 723 GLN A O 1
ATOM 6020 N N . ASN A 1 724 ? -16.836 16.211 -15.185 1.00 85.19 724 ASN A N 1
ATOM 6021 C CA . ASN A 1 724 ? -16.010 15.769 -16.312 1.00 85.19 724 ASN A CA 1
ATOM 6022 C C . ASN A 1 724 ? -16.225 16.622 -17.572 1.00 85.19 724 ASN A C 1
ATOM 6024 O O . ASN A 1 724 ? -15.303 16.729 -18.380 1.00 85.19 724 ASN A O 1
ATOM 6028 N N . GLN A 1 725 ? -17.405 17.219 -17.759 1.00 89.44 725 GLN A N 1
ATOM 6029 C CA . GLN A 1 725 ? -17.659 18.170 -18.838 1.00 89.44 725 GLN A CA 1
ATOM 6030 C C . GLN A 1 725 ? -16.973 19.516 -18.558 1.00 89.44 725 GLN A C 1
ATOM 6032 O O . GLN A 1 725 ? -16.234 19.989 -19.420 1.00 89.44 725 GLN A O 1
ATOM 6037 N N . ASP A 1 726 ? -17.101 20.055 -17.342 1.00 91.81 726 ASP A N 1
ATOM 6038 C CA . ASP A 1 726 ? -16.425 21.287 -16.908 1.00 91.81 726 ASP A CA 1
ATOM 6039 C C . ASP A 1 726 ? -14.899 21.185 -17.124 1.00 91.81 726 ASP A C 1
ATOM 6041 O O . ASP A 1 726 ? -14.285 22.036 -17.770 1.00 91.81 726 ASP A O 1
ATOM 6045 N N . LEU A 1 727 ? -14.288 20.076 -16.682 1.00 88.75 727 LEU A N 1
ATOM 6046 C CA . LEU A 1 727 ? -12.856 19.801 -16.865 1.00 88.75 727 LEU A CA 1
ATOM 6047 C C . LEU A 1 727 ? -12.453 19.629 -18.342 1.00 88.75 727 LEU A C 1
ATOM 6049 O O . LEU A 1 727 ? -11.331 19.968 -18.720 1.00 88.75 727 LEU A O 1
ATOM 6053 N N . ARG A 1 728 ? -13.338 19.113 -19.206 1.00 87.44 728 ARG A N 1
ATOM 6054 C CA . ARG A 1 728 ? -13.083 19.033 -20.659 1.00 87.44 728 ARG A CA 1
ATOM 6055 C C . ARG A 1 728 ? -13.105 20.408 -21.311 1.00 87.44 728 ARG A C 1
ATOM 6057 O O . ARG A 1 728 ? -12.299 20.659 -22.208 1.00 87.44 728 ARG A O 1
ATOM 6064 N N . GLU A 1 729 ? -13.998 21.287 -20.874 1.00 89.06 729 GLU A N 1
ATOM 6065 C CA . GLU A 1 729 ? -14.065 22.666 -21.351 1.00 89.06 729 GLU A CA 1
ATOM 6066 C C . GLU A 1 729 ? -12.846 23.464 -20.869 1.00 89.06 729 GLU A C 1
ATOM 6068 O O . GLU A 1 729 ? -12.183 24.101 -21.690 1.00 89.06 729 GLU A O 1
ATOM 6073 N N . GLU A 1 730 ? -12.436 23.316 -19.606 1.00 89.25 730 GLU A N 1
ATOM 6074 C CA . GLU A 1 730 ? -11.193 23.898 -19.081 1.00 89.25 730 GLU A CA 1
ATOM 6075 C C . GLU A 1 730 ? -9.961 23.427 -19.880 1.00 89.25 730 GLU A C 1
ATOM 6077 O O . GLU A 1 730 ? -9.207 24.255 -20.404 1.00 89.25 730 GLU A O 1
ATOM 6082 N N . LEU A 1 731 ? -9.805 22.114 -20.104 1.00 86.31 731 LEU A N 1
ATOM 6083 C CA . LEU A 1 731 ? -8.744 21.551 -20.956 1.00 86.31 731 LEU A CA 1
ATOM 6084 C C . LEU A 1 731 ? -8.797 22.065 -22.407 1.00 86.31 731 LEU A C 1
ATOM 6086 O O . LEU A 1 731 ? -7.750 22.223 -23.045 1.00 86.31 731 LEU A O 1
ATOM 6090 N N . SER A 1 732 ? -9.988 22.353 -22.937 1.00 86.81 732 SER A N 1
ATOM 6091 C CA . SER A 1 732 ? -10.165 22.963 -24.259 1.00 86.81 732 SER A CA 1
ATOM 6092 C C . SER A 1 732 ? -9.681 24.419 -24.278 1.00 86.81 732 SER A C 1
ATOM 6094 O O . SER A 1 732 ? -8.927 24.804 -25.177 1.00 86.81 732 SER A O 1
ATOM 6096 N N . THR A 1 733 ? -10.001 25.219 -23.251 1.00 91.19 733 THR A N 1
ATOM 6097 C CA . THR A 1 733 ? -9.469 26.591 -23.133 1.00 91.19 733 THR A CA 1
ATOM 6098 C C . THR A 1 733 ? -7.947 26.604 -22.982 1.00 91.19 733 THR A C 1
ATOM 6100 O O . THR A 1 733 ? -7.274 27.402 -23.638 1.00 91.19 733 THR A O 1
ATOM 6103 N N . MET A 1 734 ? -7.380 25.671 -22.209 1.00 85.06 734 MET A N 1
ATOM 6104 C CA . MET A 1 734 ? -5.932 25.528 -22.042 1.00 85.06 734 MET A CA 1
ATOM 6105 C C . MET A 1 734 ? -5.237 25.127 -23.348 1.00 85.06 734 MET A C 1
ATOM 6107 O O . MET A 1 734 ? -4.201 25.703 -23.683 1.00 85.06 734 MET A O 1
ATOM 6111 N N . ARG A 1 735 ? -5.834 24.233 -24.151 1.00 84.31 735 ARG A N 1
ATOM 6112 C CA . ARG A 1 735 ? -5.358 23.923 -25.512 1.00 84.31 735 ARG A CA 1
ATOM 6113 C C . ARG A 1 735 ? -5.394 25.157 -26.418 1.00 84.31 735 ARG A C 1
ATOM 6115 O O . ARG A 1 735 ? -4.393 25.472 -27.057 1.00 84.31 735 ARG A O 1
ATOM 6122 N N . GLY A 1 736 ? -6.503 25.898 -26.420 1.00 84.94 736 GLY A N 1
ATOM 6123 C CA . GLY A 1 736 ? -6.641 27.139 -27.187 1.00 84.94 736 GLY A CA 1
ATOM 6124 C C . GLY A 1 736 ? -5.663 28.241 -26.755 1.00 84.94 736 GLY A C 1
ATOM 6125 O O . GLY A 1 736 ? -5.241 29.049 -27.579 1.00 84.94 736 GLY A O 1
ATOM 6126 N N . ASN A 1 737 ? -5.257 28.270 -25.485 1.00 85.94 737 ASN A N 1
ATOM 6127 C CA . ASN A 1 737 ? -4.221 29.176 -24.986 1.00 85.94 737 ASN A CA 1
ATOM 6128 C C . ASN A 1 737 ? -2.806 28.702 -25.357 1.00 85.94 737 ASN A C 1
ATOM 6130 O O . ASN A 1 737 ? -1.984 29.526 -25.757 1.00 85.94 737 ASN A O 1
ATOM 6134 N N . HIS A 1 738 ? -2.539 27.394 -25.329 1.00 79.44 738 HIS A N 1
ATOM 6135 C CA . HIS A 1 738 ? -1.284 26.819 -25.820 1.00 79.44 738 HIS A CA 1
ATOM 6136 C C . HIS A 1 738 ? -1.068 27.103 -27.318 1.00 79.44 738 HIS A C 1
ATOM 6138 O O . HIS A 1 738 ? 0.023 27.505 -27.712 1.00 79.44 738 HIS A O 1
ATOM 6144 N N . GLU A 1 739 ? -2.113 27.019 -28.148 1.00 85.19 739 GLU A N 1
ATOM 6145 C CA . GLU A 1 739 ? -2.023 27.407 -29.562 1.00 85.19 739 GLU A CA 1
ATOM 6146 C C . GLU A 1 739 ? -1.698 28.894 -29.775 1.00 85.19 739 GLU A C 1
ATOM 6148 O O . GLU A 1 739 ? -0.969 29.228 -30.709 1.00 85.19 739 GLU A O 1
ATOM 6153 N N . LYS A 1 740 ? -2.227 29.800 -28.939 1.00 88.69 740 LYS A N 1
ATOM 6154 C CA . LYS A 1 740 ? -1.877 31.235 -28.989 1.00 88.69 740 LYS A CA 1
ATOM 6155 C C . LYS A 1 740 ? -0.411 31.450 -28.606 1.00 88.69 740 LYS A C 1
ATOM 6157 O O . LYS A 1 740 ? 0.282 32.211 -29.276 1.00 88.69 740 LYS A O 1
ATOM 6162 N N . LEU A 1 741 ? 0.059 30.753 -27.569 1.00 83.38 741 LEU A N 1
ATOM 6163 C CA . LEU A 1 741 ? 1.455 30.774 -27.127 1.00 83.38 741 LEU A CA 1
ATOM 6164 C C . LEU A 1 741 ? 2.405 30.254 -28.213 1.00 83.38 741 LEU A C 1
ATOM 6166 O O . LEU A 1 741 ? 3.406 30.907 -28.490 1.00 83.38 741 LEU A O 1
ATOM 6170 N N . GLU A 1 742 ? 2.086 29.143 -28.882 1.00 81.62 742 GLU A N 1
ATOM 6171 C CA . GLU A 1 742 ? 2.939 28.614 -29.955 1.00 81.62 742 GLU A CA 1
ATOM 6172 C C . GLU A 1 742 ? 2.934 29.530 -31.195 1.00 81.62 742 GLU A C 1
ATOM 6174 O O . GLU A 1 742 ? 3.982 29.747 -31.798 1.00 81.62 742 GLU A O 1
ATOM 6179 N N . LYS A 1 743 ? 1.796 30.164 -31.530 1.00 87.25 743 LYS A N 1
ATOM 6180 C CA . LYS A 1 743 ? 1.719 31.198 -32.584 1.00 87.25 743 LYS A CA 1
ATOM 6181 C C . LYS A 1 743 ? 2.588 32.421 -32.246 1.00 87.25 743 LYS A C 1
ATOM 6183 O O . LYS A 1 743 ? 3.382 32.840 -33.084 1.00 87.25 743 LYS A O 1
ATOM 6188 N N . SER A 1 744 ? 2.518 32.925 -31.011 1.00 87.62 744 SER A N 1
ATOM 6189 C CA . SER A 1 744 ? 3.373 34.021 -30.525 1.00 87.62 744 SER A CA 1
ATOM 6190 C C . SER A 1 744 ? 4.862 33.642 -30.517 1.00 87.62 744 SER A C 1
ATOM 6192 O O . SER A 1 744 ? 5.706 34.418 -30.950 1.00 87.62 744 SER A O 1
ATOM 6194 N N . LYS A 1 745 ? 5.196 32.410 -30.124 1.00 86.31 745 LYS A N 1
ATOM 6195 C CA . LYS A 1 745 ? 6.555 31.848 -30.169 1.00 86.31 745 LYS A CA 1
ATOM 6196 C C . LYS A 1 745 ? 7.089 31.688 -31.598 1.00 86.31 745 LYS A C 1
ATOM 6198 O O . LYS A 1 745 ? 8.287 31.854 -31.807 1.00 86.31 745 LYS A O 1
ATOM 6203 N N . CYS A 1 746 ? 6.238 31.400 -32.584 1.00 81.06 746 CYS A N 1
ATOM 6204 C CA . CYS A 1 746 ? 6.621 31.443 -33.999 1.00 81.06 746 CYS A CA 1
ATOM 6205 C C . CYS A 1 746 ? 6.894 32.877 -34.476 1.00 81.06 746 CYS A C 1
ATOM 6207 O O . CYS A 1 746 ? 7.925 33.101 -35.103 1.00 81.06 746 CYS A O 1
ATOM 6209 N N . GLN A 1 747 ? 6.048 33.845 -34.110 1.00 83.62 747 GLN A N 1
ATOM 6210 C CA . GLN A 1 747 ? 6.269 35.266 -34.420 1.00 83.62 747 GLN A CA 1
ATOM 6211 C C . GLN A 1 747 ? 7.580 35.779 -33.803 1.00 83.62 747 GLN A C 1
ATOM 6213 O O . GLN A 1 747 ? 8.413 36.335 -34.509 1.00 83.62 747 GLN A O 1
ATOM 6218 N N . LEU A 1 748 ? 7.839 35.483 -32.525 1.00 81.38 748 LEU A N 1
ATOM 6219 C CA . LEU A 1 748 ? 9.093 35.838 -31.849 1.00 81.38 748 LEU A CA 1
ATOM 6220 C C . LEU A 1 748 ? 10.325 35.170 -32.485 1.00 81.38 748 LEU A C 1
ATOM 6222 O O . LEU A 1 748 ? 11.387 35.782 -32.543 1.00 81.38 748 LEU A O 1
ATOM 6226 N N . LYS A 1 749 ? 10.214 33.937 -33.002 1.00 80.25 749 LYS A N 1
ATOM 6227 C CA . LYS A 1 749 ? 11.301 33.297 -33.772 1.00 80.25 749 LYS A CA 1
ATOM 6228 C C . LYS A 1 749 ? 11.574 34.017 -35.093 1.00 80.25 749 LYS A C 1
ATOM 6230 O O . LYS A 1 749 ? 12.734 34.149 -35.474 1.00 80.25 749 LYS A O 1
ATOM 6235 N N . GLU A 1 750 ? 10.532 34.472 -35.781 1.00 79.88 750 GLU A N 1
ATOM 6236 C CA . GLU A 1 750 ? 10.643 35.231 -37.029 1.00 79.88 750 GLU A CA 1
ATOM 6237 C C . GLU A 1 750 ? 11.216 36.638 -36.779 1.00 79.88 750 GLU A C 1
ATOM 6239 O O . GLU A 1 750 ? 12.118 37.074 -37.492 1.00 79.88 750 GLU A O 1
ATOM 6244 N N . GLU A 1 751 ? 10.797 37.316 -35.709 1.00 82.25 751 GLU A N 1
ATOM 6245 C CA . GLU A 1 751 ? 11.403 38.571 -35.248 1.00 82.25 751 GLU A CA 1
ATOM 6246 C C . GLU A 1 751 ? 12.879 38.389 -34.870 1.00 82.25 751 GLU A C 1
ATOM 6248 O O . GLU A 1 751 ? 13.718 39.170 -35.314 1.00 82.25 751 GLU A O 1
ATOM 6253 N N . VAL A 1 752 ? 13.237 37.329 -34.134 1.00 78.62 752 VAL A N 1
ATOM 6254 C CA . VAL A 1 752 ? 14.638 37.005 -33.804 1.00 78.62 752 VAL A CA 1
ATOM 6255 C C . VAL A 1 752 ? 15.461 36.691 -35.057 1.00 78.62 752 VAL A C 1
ATOM 6257 O O . VAL A 1 752 ? 16.608 37.127 -35.142 1.00 78.62 752 VAL A O 1
ATOM 6260 N N . ALA A 1 753 ? 14.903 36.002 -36.057 1.00 79.94 753 ALA A N 1
ATOM 6261 C CA . ALA A 1 753 ? 15.583 35.771 -37.334 1.00 79.94 753 ALA A CA 1
ATOM 6262 C C . ALA A 1 753 ? 15.817 37.085 -38.104 1.00 79.94 753 ALA A C 1
ATOM 6264 O O . ALA A 1 753 ? 16.928 37.338 -38.573 1.00 79.94 753 ALA A O 1
ATOM 6265 N N . ASN A 1 754 ? 14.809 37.960 -38.162 1.00 75.06 754 ASN A N 1
ATOM 6266 C CA . ASN A 1 754 ? 14.904 39.278 -38.792 1.00 75.06 754 ASN A CA 1
ATOM 6267 C C . ASN A 1 754 ? 15.878 40.218 -38.054 1.00 75.06 754 ASN A C 1
ATOM 6269 O O . ASN A 1 754 ? 16.632 40.955 -38.692 1.00 75.06 754 ASN A O 1
ATOM 6273 N N . LEU A 1 755 ? 15.912 40.178 -36.719 1.00 75.12 755 LEU A N 1
ATOM 6274 C CA . LEU A 1 755 ? 16.879 40.910 -35.895 1.00 75.12 755 LEU A CA 1
ATOM 6275 C C . LEU A 1 755 ? 18.297 40.358 -36.064 1.00 75.12 755 LEU A C 1
ATOM 6277 O O . LEU A 1 755 ? 19.233 41.146 -36.185 1.00 75.12 755 LEU A O 1
ATOM 6281 N N . LYS A 1 756 ? 18.466 39.032 -36.147 1.00 70.19 756 LYS A N 1
ATOM 6282 C CA . LYS A 1 756 ? 19.763 38.409 -36.430 1.00 70.19 756 LYS A CA 1
ATOM 6283 C C . LYS A 1 756 ? 20.288 38.840 -37.800 1.00 70.19 756 LYS A C 1
ATOM 6285 O O . LYS A 1 756 ? 21.392 39.363 -37.866 1.00 70.19 756 LYS A O 1
ATOM 6290 N N . HIS A 1 757 ? 19.479 38.737 -38.856 1.00 63.72 757 HIS A N 1
ATOM 6291 C CA . HIS A 1 757 ? 19.860 39.178 -40.204 1.00 63.72 757 HIS A CA 1
ATOM 6292 C C . HIS A 1 757 ? 20.164 40.691 -40.258 1.00 63.72 757 HIS A C 1
ATOM 6294 O O . HIS A 1 757 ? 21.070 41.124 -40.977 1.00 63.72 757 HIS A O 1
ATOM 6300 N N . ARG A 1 758 ? 19.471 41.507 -39.449 1.00 59.62 758 ARG A N 1
ATOM 6301 C CA . ARG A 1 758 ? 19.793 42.931 -39.264 1.00 59.62 758 ARG A CA 1
ATOM 6302 C C . ARG A 1 758 ? 21.114 43.157 -38.529 1.00 59.62 758 ARG A C 1
ATOM 6304 O O . ARG A 1 758 ? 21.835 44.061 -38.931 1.00 59.62 758 ARG A O 1
ATOM 6311 N N . LEU A 1 759 ? 21.457 42.380 -37.504 1.00 57.31 759 LEU A N 1
ATOM 6312 C CA . LEU A 1 759 ? 22.761 42.469 -36.827 1.00 57.31 759 LEU A CA 1
ATOM 6313 C C . LEU A 1 759 ? 23.904 42.055 -37.765 1.00 57.31 759 LEU A C 1
ATOM 6315 O O . LEU A 1 759 ? 24.897 42.767 -37.867 1.00 57.31 759 LEU A O 1
ATOM 6319 N N . GLU A 1 760 ? 23.710 40.974 -38.520 1.00 63.38 760 GLU A N 1
ATOM 6320 C CA . GLU A 1 760 ? 24.629 40.462 -39.550 1.00 63.38 760 GLU A CA 1
ATOM 6321 C C . GLU A 1 760 ? 24.889 41.507 -40.657 1.00 63.38 760 GLU A C 1
ATOM 6323 O O . GLU A 1 760 ? 26.011 41.657 -41.130 1.00 63.38 760 GLU A O 1
ATOM 6328 N N . THR A 1 761 ? 23.870 42.304 -41.006 1.00 54.22 761 THR A N 1
ATOM 6329 C CA . THR A 1 761 ? 23.974 43.436 -41.951 1.00 54.22 761 THR A CA 1
ATOM 6330 C C . THR A 1 761 ? 24.626 44.696 -41.341 1.00 54.22 761 THR A C 1
ATOM 6332 O O . THR A 1 761 ? 25.143 45.529 -42.080 1.00 54.22 761 THR A O 1
ATOM 6335 N N . ASN A 1 762 ? 24.618 44.875 -40.013 1.00 52.16 762 ASN A N 1
ATOM 6336 C CA . ASN A 1 762 ? 25.043 46.112 -39.330 1.00 52.16 762 ASN A CA 1
ATOM 6337 C C . ASN A 1 762 ? 26.338 45.941 -38.506 1.00 52.16 762 ASN A C 1
ATOM 6339 O O . ASN A 1 762 ? 26.449 46.459 -37.396 1.00 52.16 762 ASN A O 1
ATOM 6343 N N . MET A 1 763 ? 27.351 45.259 -39.050 1.00 49.62 763 MET A N 1
ATOM 6344 C CA . MET A 1 763 ? 28.654 45.039 -38.389 1.00 49.62 763 MET A CA 1
ATOM 6345 C C . MET A 1 763 ? 29.561 46.291 -38.251 1.00 49.62 763 MET A C 1
ATOM 6347 O O . MET A 1 763 ? 30.781 46.168 -38.166 1.00 49.62 763 MET A O 1
ATOM 6351 N N . VAL A 1 764 ? 28.994 47.502 -38.181 1.00 51.97 764 VAL A N 1
ATOM 6352 C CA . VAL A 1 764 ? 29.725 48.756 -37.908 1.00 51.97 764 VAL A CA 1
ATOM 6353 C C . VAL A 1 764 ? 28.921 49.658 -36.957 1.00 51.97 764 VAL A C 1
ATOM 6355 O O . VAL A 1 764 ? 28.354 50.659 -37.376 1.00 51.97 764 VAL A O 1
ATOM 6358 N N . ASP A 1 765 ? 28.861 49.298 -35.668 1.00 51.72 765 ASP A N 1
ATOM 6359 C CA . ASP A 1 765 ? 28.568 50.239 -34.566 1.00 51.72 765 ASP A CA 1
ATOM 6360 C C . ASP A 1 765 ? 28.849 49.609 -33.186 1.00 51.72 765 ASP A C 1
ATOM 6362 O O . ASP A 1 765 ? 28.011 48.928 -32.592 1.00 51.72 765 ASP A O 1
ATOM 6366 N N . HIS A 1 766 ? 30.044 49.843 -32.638 1.00 52.81 766 HIS A N 1
ATOM 6367 C CA . HIS A 1 766 ? 30.475 49.215 -31.378 1.00 52.81 766 HIS A CA 1
ATOM 6368 C C . HIS A 1 766 ? 29.651 49.681 -30.156 1.00 52.81 766 HIS A C 1
ATOM 6370 O O . HIS A 1 766 ? 29.425 48.918 -29.218 1.00 52.81 766 HIS A O 1
ATOM 6376 N N . SER A 1 767 ? 29.134 50.915 -30.194 1.00 57.84 767 SER A N 1
ATOM 6377 C CA . SER A 1 767 ? 28.282 51.504 -29.149 1.00 57.84 767 SER A CA 1
ATOM 6378 C C . SER A 1 767 ? 26.929 50.799 -29.003 1.00 57.84 767 SER A C 1
ATOM 6380 O O . SER A 1 767 ? 26.442 50.628 -27.885 1.00 57.84 767 SER A O 1
ATOM 6382 N N . ARG A 1 768 ? 26.339 50.340 -30.115 1.00 55.47 768 ARG A N 1
ATOM 6383 C CA . ARG A 1 768 ? 25.059 49.614 -30.127 1.00 55.47 768 ARG A CA 1
ATOM 6384 C C . ARG A 1 768 ? 25.209 48.211 -29.543 1.00 55.47 768 ARG A C 1
ATOM 6386 O O . ARG A 1 768 ? 24.337 47.766 -28.804 1.00 55.47 768 ARG A O 1
ATOM 6393 N N . THR A 1 769 ? 26.335 47.544 -29.798 1.00 59.72 769 THR A N 1
ATOM 6394 C CA . THR A 1 769 ? 26.662 46.245 -29.186 1.00 59.72 769 THR A CA 1
ATOM 6395 C C . THR A 1 769 ? 26.810 46.357 -27.664 1.00 59.72 769 THR A C 1
ATOM 6397 O O . THR A 1 769 ? 26.272 45.529 -26.934 1.00 59.72 769 THR A O 1
ATOM 6400 N N . GLU A 1 770 ? 27.461 47.417 -27.175 1.00 63.34 770 GLU A N 1
ATOM 6401 C CA . GLU A 1 770 ? 27.550 47.742 -25.741 1.00 63.34 770 GLU A CA 1
ATOM 6402 C C . GLU A 1 770 ? 26.176 48.033 -25.108 1.00 63.34 770 GLU A C 1
ATOM 6404 O O . GLU A 1 770 ? 25.899 47.570 -23.999 1.00 63.34 770 GLU A O 1
ATOM 6409 N N . GLN A 1 771 ? 25.282 48.744 -25.809 1.00 64.69 771 GLN A N 1
ATOM 6410 C CA . GLN A 1 771 ? 23.905 48.955 -25.344 1.00 64.69 771 GLN A CA 1
ATOM 6411 C C . GLN A 1 771 ? 23.116 47.642 -25.277 1.00 64.69 771 GLN A C 1
ATOM 6413 O O . GLN A 1 771 ? 22.548 47.339 -24.230 1.00 64.69 771 GLN A O 1
ATOM 6418 N N . TYR A 1 772 ? 23.133 46.818 -26.331 1.00 69.06 772 TYR A N 1
ATOM 6419 C CA . TYR A 1 772 ? 22.437 45.527 -26.318 1.00 69.06 772 TYR A CA 1
ATOM 6420 C C . TYR A 1 772 ? 22.976 44.570 -25.253 1.00 69.06 772 TYR A C 1
ATOM 6422 O O . TYR A 1 772 ? 22.187 43.854 -24.638 1.00 69.06 772 TYR A O 1
ATOM 6430 N N . LYS A 1 773 ? 24.287 44.578 -24.980 1.00 74.75 773 LYS A N 1
ATOM 6431 C CA . LYS A 1 773 ? 24.871 43.824 -23.864 1.00 74.75 773 LYS A CA 1
ATOM 6432 C C . LYS A 1 773 ? 24.260 44.261 -22.527 1.00 74.75 773 LYS A C 1
ATOM 6434 O O . LYS A 1 773 ? 23.731 43.419 -21.807 1.00 74.75 773 LYS A O 1
ATOM 6439 N N . LYS A 1 774 ? 24.242 45.567 -22.243 1.00 75.19 774 LYS A N 1
ATOM 6440 C CA . LYS A 1 774 ? 23.662 46.126 -21.010 1.00 75.19 774 LYS A CA 1
ATOM 6441 C C . LYS A 1 774 ? 22.161 45.866 -20.887 1.00 75.19 774 LYS A C 1
ATOM 6443 O O . LYS A 1 774 ? 21.699 45.510 -19.810 1.00 75.19 774 LYS A O 1
ATOM 6448 N N . GLU A 1 775 ? 21.400 45.952 -21.977 1.00 79.94 775 GLU A N 1
ATOM 6449 C CA . GLU A 1 775 ? 19.978 45.587 -21.966 1.00 79.94 775 GLU A CA 1
ATOM 6450 C C . GLU A 1 775 ? 19.738 44.091 -21.708 1.00 79.94 775 GLU A C 1
ATOM 6452 O O . GLU A 1 775 ? 18.731 43.736 -21.095 1.00 79.94 775 GLU A O 1
ATOM 6457 N N . MET A 1 776 ? 20.611 43.206 -22.201 1.00 74.56 776 MET A N 1
ATOM 6458 C CA . MET A 1 776 ? 20.531 41.763 -21.947 1.00 74.56 776 MET A CA 1
ATOM 6459 C C . MET A 1 776 ? 20.900 41.436 -20.495 1.00 74.56 776 MET A C 1
ATOM 6461 O O . MET A 1 776 ? 20.197 40.660 -19.851 1.00 74.56 776 MET A O 1
ATOM 6465 N N . GLU A 1 777 ? 21.949 42.065 -19.962 1.00 81.38 777 GLU A N 1
ATOM 6466 C CA . GLU A 1 777 ? 22.356 41.962 -18.554 1.00 81.38 777 GLU A CA 1
ATOM 6467 C C . GLU A 1 777 ? 21.268 42.508 -17.615 1.00 81.38 777 GLU A C 1
ATOM 6469 O O . GLU A 1 777 ? 20.927 41.865 -16.620 1.00 81.38 777 GLU A O 1
ATOM 6474 N N . GLU A 1 778 ? 20.639 43.639 -17.951 1.00 84.69 778 GLU A N 1
ATOM 6475 C CA . GLU A 1 778 ? 19.538 44.192 -17.160 1.00 84.69 778 GLU A CA 1
ATOM 6476 C C . GLU A 1 778 ? 18.260 43.344 -17.255 1.00 84.69 778 GLU A C 1
ATOM 6478 O O . GLU A 1 778 ? 17.590 43.152 -16.237 1.00 84.69 778 GLU A O 1
ATOM 6483 N N . ARG A 1 779 ? 17.943 42.766 -18.423 1.00 83.00 779 ARG A N 1
ATOM 6484 C CA . ARG A 1 779 ? 16.837 41.801 -18.565 1.00 83.00 779 ARG A CA 1
ATOM 6485 C C . ARG A 1 779 ? 17.084 40.530 -17.751 1.00 83.00 779 ARG A C 1
ATOM 6487 O O . ARG A 1 779 ? 16.190 40.125 -17.012 1.00 83.00 779 ARG A O 1
ATOM 6494 N N . ALA A 1 780 ? 18.294 39.972 -17.779 1.00 83.06 780 ALA A N 1
ATOM 6495 C CA . ALA A 1 780 ? 18.670 38.850 -16.916 1.00 83.06 780 ALA A CA 1
ATOM 6496 C C . ALA A 1 780 ? 18.559 39.219 -15.424 1.00 83.06 780 ALA A C 1
ATOM 6498 O O . ALA A 1 780 ? 17.997 38.463 -14.634 1.00 83.06 780 ALA A O 1
ATOM 6499 N N . ALA A 1 781 ? 18.996 40.419 -15.029 1.00 85.31 781 ALA A N 1
ATOM 6500 C CA . ALA A 1 781 ? 18.833 40.908 -13.662 1.00 85.31 781 ALA A CA 1
ATOM 6501 C C . ALA A 1 781 ? 17.355 41.137 -13.278 1.00 85.31 781 ALA A C 1
ATOM 6503 O O . ALA A 1 781 ? 16.982 40.943 -12.121 1.00 85.31 781 ALA A O 1
ATOM 6504 N N . GLN A 1 782 ? 16.486 41.549 -14.209 1.00 85.88 782 GLN A N 1
ATOM 6505 C CA . GLN A 1 782 ? 15.036 41.630 -13.984 1.00 85.88 782 GLN A CA 1
ATOM 6506 C C . GLN A 1 782 ? 14.407 40.239 -13.820 1.00 85.88 782 GLN A C 1
ATOM 6508 O O . GLN A 1 782 ? 13.640 40.052 -12.879 1.00 85.88 782 GLN A O 1
ATOM 6513 N N . GLU A 1 783 ? 14.776 39.257 -14.645 1.00 89.88 783 GLU A N 1
ATOM 6514 C CA . GLU A 1 783 ? 14.294 37.875 -14.524 1.00 89.88 783 GLU A CA 1
ATOM 6515 C C . GLU A 1 783 ? 14.758 37.221 -13.211 1.00 89.88 783 GLU A C 1
ATOM 6517 O O . GLU A 1 783 ? 13.944 36.645 -12.491 1.00 89.88 783 GLU A O 1
ATOM 6522 N N . ILE A 1 784 ? 16.024 37.407 -12.817 1.00 88.31 784 ILE A N 1
ATOM 6523 C CA . ILE A 1 784 ? 16.544 36.964 -11.511 1.00 88.31 784 ILE A CA 1
ATOM 6524 C C . ILE A 1 784 ? 15.768 37.624 -10.361 1.00 88.31 784 ILE A C 1
ATOM 6526 O O . ILE A 1 784 ? 15.388 36.939 -9.412 1.00 88.31 784 ILE A O 1
ATOM 6530 N N . ARG A 1 785 ? 15.462 38.928 -10.442 1.00 90.56 785 ARG A N 1
ATOM 6531 C CA . ARG A 1 785 ? 14.635 39.621 -9.433 1.00 90.56 785 ARG A CA 1
ATOM 6532 C C . ARG A 1 785 ? 13.202 39.080 -9.379 1.00 90.56 785 ARG A C 1
ATOM 6534 O O . ARG A 1 785 ? 12.689 38.887 -8.281 1.00 90.56 785 ARG A O 1
ATOM 6541 N N . GLN A 1 786 ? 12.579 38.781 -10.520 1.00 88.69 786 GLN A N 1
ATOM 6542 C CA . GLN A 1 786 ? 11.249 38.159 -10.570 1.00 88.69 786 GLN A CA 1
ATOM 6543 C C . GLN A 1 786 ? 11.265 36.741 -9.987 1.00 88.69 786 GLN A C 1
ATOM 6545 O O . GLN A 1 786 ? 10.415 36.413 -9.166 1.00 88.69 786 GLN A O 1
ATOM 6550 N N . LYS A 1 787 ? 12.271 35.922 -10.314 1.00 89.94 787 LYS A N 1
ATOM 6551 C CA . LYS A 1 787 ? 12.433 34.568 -9.763 1.00 89.94 787 LYS A CA 1
ATOM 6552 C C . LYS A 1 787 ? 12.722 34.583 -8.260 1.00 89.94 787 LYS A C 1
ATOM 6554 O O . LYS A 1 787 ? 12.148 33.783 -7.528 1.00 89.94 787 LYS A O 1
ATOM 6559 N N . LEU A 1 788 ? 13.519 35.534 -7.769 1.00 90.31 788 LEU A N 1
ATOM 6560 C CA . LEU A 1 788 ? 13.691 35.770 -6.330 1.00 90.31 788 LEU A CA 1
ATOM 6561 C C . LEU A 1 788 ? 12.384 36.222 -5.659 1.00 90.31 788 LEU A C 1
ATOM 6563 O O . LEU A 1 788 ? 12.114 35.814 -4.533 1.00 90.31 788 LEU A O 1
ATOM 6567 N N . GLN A 1 789 ? 11.550 37.018 -6.335 1.00 90.88 789 GLN A N 1
ATOM 6568 C CA . GLN A 1 789 ? 10.238 37.418 -5.824 1.00 90.88 789 GLN A CA 1
ATOM 6569 C C . GLN A 1 789 ? 9.246 36.242 -5.794 1.00 90.88 789 GLN A C 1
ATOM 6571 O O . GLN A 1 789 ? 8.562 36.072 -4.789 1.00 90.88 789 GLN A O 1
ATOM 6576 N N . GLU A 1 790 ? 9.209 35.395 -6.827 1.00 89.81 790 GLU A N 1
ATOM 6577 C CA . GLU A 1 790 ? 8.442 34.138 -6.844 1.00 89.81 790 GLU A CA 1
ATOM 6578 C C . GLU A 1 790 ? 8.866 33.209 -5.697 1.00 89.81 790 GLU A C 1
ATOM 6580 O O . GLU A 1 790 ? 8.016 32.726 -4.951 1.00 89.81 790 GLU A O 1
ATOM 6585 N N . VAL A 1 791 ? 10.176 33.007 -5.506 1.00 92.44 791 VAL A N 1
ATOM 6586 C CA . VAL A 1 791 ? 10.725 32.193 -4.409 1.00 92.44 791 VAL A CA 1
ATOM 6587 C C . VAL A 1 791 ? 10.404 32.805 -3.043 1.00 92.44 791 VAL A C 1
ATOM 6589 O O . VAL A 1 791 ? 10.026 32.075 -2.134 1.00 92.44 791 VAL A O 1
ATOM 6592 N N . ASN A 1 792 ? 10.479 34.128 -2.881 1.00 92.25 792 ASN A N 1
ATOM 6593 C CA . ASN A 1 792 ? 10.116 34.798 -1.628 1.00 92.25 792 ASN A CA 1
ATOM 6594 C C . ASN A 1 792 ? 8.608 34.667 -1.333 1.00 92.25 792 ASN A C 1
ATOM 6596 O O . ASN A 1 792 ? 8.233 34.341 -0.212 1.00 92.25 792 ASN A O 1
ATOM 6600 N N . ILE A 1 793 ? 7.738 34.812 -2.339 1.00 92.31 793 ILE A N 1
ATOM 6601 C CA . ILE A 1 793 ? 6.292 34.562 -2.204 1.00 92.31 793 ILE A CA 1
ATOM 6602 C C . ILE A 1 793 ? 6.023 33.092 -1.848 1.00 92.31 793 ILE A C 1
ATOM 6604 O O . ILE A 1 793 ? 5.197 32.819 -0.977 1.00 92.31 793 ILE A O 1
ATOM 6608 N N . PHE A 1 794 ? 6.738 32.142 -2.459 1.00 91.88 794 PHE A N 1
ATOM 6609 C CA . PHE A 1 794 ? 6.633 30.722 -2.120 1.00 91.88 794 PHE A CA 1
ATOM 6610 C C . PHE A 1 794 ? 7.081 30.442 -0.678 1.00 91.88 794 PHE A C 1
ATOM 6612 O O . PHE A 1 794 ? 6.363 29.772 0.057 1.00 91.88 794 PHE A O 1
ATOM 6619 N N . LEU A 1 795 ? 8.210 31.005 -0.238 1.00 92.25 795 LEU A N 1
ATOM 6620 C CA . LEU A 1 795 ? 8.709 30.871 1.134 1.00 92.25 795 LEU A CA 1
ATOM 6621 C C . LEU A 1 795 ? 7.774 31.533 2.158 1.00 92.25 795 LEU A C 1
ATOM 6623 O O . LEU A 1 795 ? 7.555 30.967 3.225 1.00 92.25 795 LEU A O 1
ATOM 6627 N N . GLN A 1 796 ? 7.158 32.673 1.833 1.00 89.56 796 GLN A N 1
ATOM 6628 C CA . GLN A 1 796 ? 6.131 33.306 2.670 1.00 89.56 796 GLN A CA 1
ATOM 6629 C C . GLN A 1 796 ? 4.850 32.464 2.741 1.00 89.56 796 GLN A C 1
ATOM 6631 O O . GLN A 1 796 ? 4.278 32.311 3.819 1.00 89.56 796 GLN A O 1
ATOM 6636 N N . ALA A 1 797 ? 4.411 31.872 1.627 1.00 89.62 797 ALA A N 1
ATOM 6637 C CA . ALA A 1 797 ? 3.279 30.947 1.612 1.00 89.62 797 ALA A CA 1
ATOM 6638 C C . ALA A 1 797 ? 3.585 29.657 2.397 1.00 89.62 797 ALA A C 1
ATOM 6640 O O . ALA A 1 797 ? 2.724 29.160 3.125 1.00 89.62 797 ALA A O 1
ATOM 6641 N N . GLN A 1 798 ? 4.817 29.147 2.303 1.00 88.56 798 GLN A N 1
ATOM 6642 C CA . GLN A 1 798 ? 5.299 27.998 3.063 1.00 88.56 798 GLN A CA 1
ATOM 6643 C C . GLN A 1 798 ? 5.346 28.309 4.565 1.00 88.56 798 GLN A C 1
ATOM 6645 O O . GLN A 1 798 ? 4.765 27.550 5.340 1.00 88.56 798 GLN A O 1
ATOM 6650 N N . ALA A 1 799 ? 5.925 29.444 4.969 1.00 85.94 799 ALA A N 1
ATOM 6651 C CA . ALA A 1 799 ? 5.932 29.916 6.353 1.00 85.94 799 ALA A CA 1
ATOM 6652 C C . ALA A 1 799 ? 4.503 30.072 6.896 1.00 85.94 799 ALA A C 1
ATOM 6654 O O . ALA A 1 799 ? 4.150 29.421 7.873 1.00 85.94 799 ALA A O 1
ATOM 6655 N N . ALA A 1 800 ? 3.622 30.784 6.185 1.00 87.56 800 ALA A N 1
ATOM 6656 C CA . ALA A 1 800 ? 2.221 30.941 6.582 1.00 87.56 800 ALA A CA 1
ATOM 6657 C C . ALA A 1 800 ? 1.431 29.611 6.615 1.00 87.56 800 ALA A C 1
ATOM 6659 O O . ALA A 1 800 ? 0.429 29.500 7.325 1.00 87.56 800 ALA A O 1
ATOM 6660 N N . SER A 1 801 ? 1.848 28.588 5.856 1.00 84.00 801 SER A N 1
ATOM 6661 C CA . SER A 1 801 ? 1.294 27.228 5.953 1.00 84.00 801 SER A CA 1
ATOM 6662 C C . SER A 1 801 ? 1.816 26.471 7.180 1.00 84.00 801 SER A C 1
ATOM 6664 O O . SER A 1 801 ? 1.053 25.745 7.822 1.00 84.00 801 SER A O 1
ATOM 6666 N N . GLN A 1 802 ? 3.079 26.692 7.554 1.00 88.50 802 GLN A N 1
ATOM 6667 C CA . GLN A 1 802 ? 3.693 26.122 8.746 1.00 88.50 802 GLN A CA 1
ATOM 6668 C C . GLN A 1 802 ? 3.144 26.779 10.020 1.00 88.50 802 GLN A C 1
ATOM 6670 O O . GLN A 1 802 ? 2.746 26.052 10.924 1.00 88.50 802 GLN A O 1
ATOM 6675 N N . ASP A 1 803 ? 2.976 28.104 10.052 1.00 90.94 803 ASP A N 1
ATOM 6676 C CA . ASP A 1 803 ? 2.319 28.832 11.148 1.00 90.94 803 ASP A CA 1
ATOM 6677 C C . ASP A 1 803 ? 0.916 28.273 11.428 1.00 90.94 803 ASP A C 1
ATOM 6679 O O . ASP A 1 803 ? 0.544 28.026 12.575 1.00 90.94 803 ASP A O 1
ATOM 6683 N N . ARG A 1 804 ? 0.133 27.998 10.372 1.00 91.38 804 ARG A N 1
ATOM 6684 C CA . ARG A 1 804 ? -1.188 27.352 10.487 1.00 91.38 804 ARG A CA 1
ATOM 6685 C C . ARG A 1 804 ? -1.083 25.930 11.036 1.00 91.38 804 ARG A C 1
ATOM 6687 O O . ARG A 1 804 ? -1.891 25.543 11.880 1.00 91.38 804 ARG A O 1
ATOM 6694 N N . LEU A 1 805 ? -0.102 25.146 10.588 1.00 91.75 805 LEU A N 1
ATOM 6695 C CA . LEU A 1 805 ? 0.132 23.790 11.092 1.00 91.75 805 LEU A CA 1
ATOM 6696 C C . LEU A 1 805 ? 0.547 23.800 12.572 1.00 91.75 805 LEU A C 1
ATOM 6698 O O . LEU A 1 805 ? 0.088 22.962 13.349 1.00 91.75 805 LEU A O 1
ATOM 6702 N N . GLU A 1 806 ? 1.372 24.760 12.983 1.00 90.56 806 GLU A N 1
ATOM 6703 C CA . GLU A 1 806 ? 1.801 24.948 14.368 1.00 90.56 806 GLU A CA 1
ATOM 6704 C C . GLU A 1 806 ? 0.669 25.491 15.248 1.00 90.56 806 GLU A C 1
ATOM 6706 O O . GLU A 1 806 ? 0.488 24.995 16.359 1.00 90.56 806 GLU A O 1
ATOM 6711 N N . GLN A 1 807 ? -0.195 26.372 14.736 1.00 92.75 807 GLN A N 1
ATOM 6712 C CA . GLN A 1 807 ? -1.434 26.785 15.403 1.00 92.75 807 GLN A CA 1
ATOM 6713 C C . GLN A 1 807 ? -2.401 25.601 15.604 1.00 92.75 807 GLN A C 1
ATOM 6715 O O . GLN A 1 807 ? -2.984 25.443 16.683 1.00 92.75 807 GLN A O 1
ATOM 6720 N N . ILE A 1 808 ? -2.538 24.714 14.611 1.00 90.12 808 ILE A N 1
ATOM 6721 C CA . ILE A 1 808 ? -3.327 23.477 14.732 1.00 90.12 808 ILE A CA 1
ATOM 6722 C C . ILE A 1 808 ? -2.708 22.551 15.791 1.00 90.12 808 ILE A C 1
ATOM 6724 O O . ILE A 1 808 ? -3.414 22.116 16.701 1.00 90.12 808 ILE A O 1
ATOM 6728 N N . ARG A 1 809 ? -1.389 22.311 15.757 1.00 93.50 809 ARG A N 1
ATOM 6729 C CA . ARG A 1 809 ? -0.679 21.526 16.789 1.00 93.50 809 ARG A CA 1
ATOM 6730 C C . ARG A 1 809 ? -0.865 22.126 18.186 1.00 93.50 809 ARG A C 1
ATOM 6732 O O . ARG A 1 809 ? -1.199 21.399 19.119 1.00 93.50 809 ARG A O 1
ATOM 6739 N N . ALA A 1 810 ? -0.705 23.439 18.336 1.00 90.31 810 ALA A N 1
ATOM 6740 C CA . ALA A 1 810 ? -0.865 24.148 19.601 1.00 90.31 810 ALA A CA 1
ATOM 6741 C C . ALA A 1 810 ? -2.300 24.047 20.140 1.00 90.31 810 ALA A C 1
ATOM 6743 O O . ALA A 1 810 ? -2.484 23.741 21.318 1.00 90.31 810 ALA A O 1
ATOM 6744 N N . SER A 1 811 ? -3.318 24.224 19.291 1.00 93.25 811 SER A N 1
ATOM 6745 C CA . SER A 1 811 ? -4.725 24.068 19.693 1.00 93.25 811 SER A CA 1
ATOM 6746 C C . SER A 1 811 ? -5.066 22.623 20.080 1.00 93.25 811 SER A C 1
ATOM 6748 O O . SER A 1 811 ? -5.732 22.407 21.093 1.00 93.25 811 SER A O 1
ATOM 6750 N N . HIS A 1 812 ? -4.531 21.626 19.367 1.00 94.31 812 HIS A N 1
ATOM 6751 C CA . HIS A 1 812 ? -4.663 20.213 19.724 1.00 94.31 812 HIS A CA 1
ATOM 6752 C C . HIS A 1 812 ? -3.988 19.896 21.071 1.00 94.31 812 HIS A C 1
ATOM 6754 O O . HIS A 1 812 ? -4.613 19.305 21.952 1.00 94.31 812 HIS A O 1
ATOM 6760 N N . HIS A 1 813 ? -2.750 20.352 21.291 1.00 94.69 813 HIS A N 1
ATOM 6761 C CA . HIS A 1 813 ? -2.053 20.180 22.569 1.00 94.69 813 HIS A CA 1
ATOM 6762 C C . HIS A 1 813 ? -2.722 20.940 23.726 1.00 94.69 813 HIS A C 1
ATOM 6764 O O . HIS A 1 813 ? -2.715 20.445 24.853 1.00 94.69 813 HIS A O 1
ATOM 6770 N N . ALA A 1 814 ? -3.322 22.108 23.478 1.00 92.44 814 ALA A N 1
ATOM 6771 C CA . ALA A 1 814 ? -4.102 22.842 24.473 1.00 92.44 814 ALA A CA 1
ATOM 6772 C C . ALA A 1 814 ? -5.409 22.111 24.822 1.00 92.44 814 ALA A C 1
ATOM 6774 O O . ALA A 1 814 ? -5.720 21.953 26.002 1.00 92.44 814 ALA A O 1
ATOM 6775 N N . SER A 1 815 ? -6.127 21.600 23.816 1.00 94.19 815 SER A N 1
ATOM 6776 C CA . SER A 1 815 ? -7.332 20.780 23.995 1.00 94.19 815 SER A CA 1
ATOM 6777 C C . SER A 1 815 ? -7.032 19.517 24.807 1.00 94.19 815 SER A C 1
ATOM 6779 O O . SER A 1 815 ? -7.634 19.305 25.858 1.00 94.19 815 SER A O 1
ATOM 6781 N N . LEU A 1 816 ? -6.011 18.749 24.410 1.00 94.38 816 LEU A N 1
ATOM 6782 C CA . LEU A 1 816 ? -5.562 17.551 25.124 1.00 94.38 816 LEU A CA 1
ATOM 6783 C C . LEU A 1 816 ? -5.116 17.870 26.561 1.00 94.38 816 LEU A C 1
ATOM 6785 O O . LEU A 1 816 ? -5.487 17.165 27.496 1.00 94.38 816 LEU A O 1
ATOM 6789 N N . ARG A 1 817 ? -4.374 18.967 26.777 1.00 93.94 817 ARG A N 1
ATOM 6790 C CA . ARG A 1 817 ? -3.982 19.419 28.125 1.00 93.94 817 ARG A CA 1
ATOM 6791 C C . ARG A 1 817 ? -5.200 19.780 28.981 1.00 93.94 817 ARG A C 1
ATOM 6793 O O . ARG A 1 817 ? -5.189 19.503 30.178 1.00 93.94 817 ARG A O 1
ATOM 6800 N N . ASN A 1 818 ? -6.241 20.369 28.396 1.00 94.06 818 ASN A N 1
ATOM 6801 C CA . ASN A 1 818 ? -7.479 20.701 29.100 1.00 94.06 818 ASN A CA 1
ATOM 6802 C C . ASN A 1 818 ? -8.320 19.452 29.409 1.00 94.06 818 ASN A C 1
ATOM 6804 O O . ASN A 1 818 ? -8.811 19.334 30.529 1.00 94.06 818 ASN A O 1
ATOM 6808 N N . GLN A 1 819 ? -8.411 18.493 28.482 1.00 94.62 819 GLN A N 1
ATOM 6809 C CA . GLN A 1 819 ? -9.037 17.185 28.715 1.00 94.62 819 GLN A CA 1
ATOM 6810 C C . GLN A 1 819 ? -8.326 16.414 29.837 1.00 94.62 819 GLN A C 1
ATOM 6812 O O . GLN A 1 819 ? -8.978 15.952 30.768 1.00 94.62 819 GLN A O 1
ATOM 6817 N N . LEU A 1 820 ? -6.991 16.354 29.824 1.00 92.75 820 LEU A N 1
ATOM 6818 C CA . LEU A 1 820 ? -6.211 15.720 30.893 1.00 92.75 820 LEU A CA 1
ATOM 6819 C C . LEU A 1 820 ? -6.384 16.447 32.238 1.00 92.75 820 LEU A C 1
ATOM 6821 O O . LEU A 1 820 ? -6.630 15.798 33.248 1.00 92.75 820 LEU A O 1
ATOM 6825 N N . LYS A 1 821 ? -6.363 17.789 32.265 1.00 93.44 821 LYS A N 1
ATOM 6826 C CA . LYS A 1 821 ? -6.686 18.585 33.471 1.00 93.44 821 LYS A CA 1
ATOM 6827 C C . LYS A 1 821 ? -8.119 18.392 33.972 1.00 93.44 821 LYS A C 1
ATOM 6829 O O . LYS A 1 821 ? -8.395 18.675 35.135 1.00 93.44 821 LYS A O 1
ATOM 6834 N N . GLN A 1 822 ? -9.056 18.030 33.102 1.00 92.38 822 GLN A N 1
ATOM 6835 C CA . GLN A 1 822 ? -10.434 17.718 33.470 1.00 92.38 822 GLN A CA 1
ATOM 6836 C C . GLN A 1 822 ? -10.517 16.305 34.053 1.00 92.38 822 GLN A C 1
ATOM 6838 O O . GLN A 1 822 ? -11.009 16.151 35.167 1.00 92.38 822 GLN A O 1
ATOM 6843 N N . ARG A 1 823 ? -9.904 15.312 33.395 1.00 95.50 823 ARG A N 1
ATOM 6844 C CA . ARG A 1 823 ? -9.871 13.933 33.892 1.00 95.50 823 ARG A CA 1
ATOM 6845 C C . ARG A 1 823 ? -9.099 13.778 35.204 1.00 95.50 823 ARG A C 1
ATOM 6847 O O . ARG A 1 823 ? -9.500 12.981 36.041 1.00 95.50 823 ARG A O 1
ATOM 6854 N N . ILE A 1 824 ? -8.037 14.559 35.417 1.00 90.75 824 ILE A N 1
ATOM 6855 C CA . ILE A 1 824 ? -7.325 14.614 36.703 1.00 90.75 824 ILE A CA 1
ATOM 6856 C C . ILE A 1 824 ? -8.264 15.107 37.813 1.00 90.75 824 ILE A C 1
ATOM 6858 O O . ILE A 1 824 ? -8.404 14.408 38.807 1.00 90.75 824 ILE A O 1
ATOM 6862 N N . ARG A 1 825 ? -8.996 16.214 37.612 1.00 95.62 825 ARG A N 1
ATOM 6863 C CA . ARG A 1 825 ? -9.956 16.731 38.610 1.00 95.62 825 ARG A CA 1
ATOM 6864 C C . ARG A 1 825 ? -11.123 15.783 38.891 1.00 95.62 825 ARG A C 1
ATOM 6866 O O . ARG A 1 825 ? -11.609 15.737 40.015 1.00 95.62 825 ARG A O 1
ATOM 6873 N N . GLU A 1 826 ? -11.563 15.016 37.896 1.00 93.06 826 GLU A N 1
ATOM 6874 C CA . GLU A 1 826 ? -12.548 13.942 38.093 1.00 93.06 826 GLU A CA 1
ATOM 6875 C C . GLU A 1 826 ? -11.991 12.815 38.966 1.00 93.06 826 GLU A C 1
ATOM 6877 O O . GLU A 1 826 ? -12.652 12.402 39.913 1.00 93.06 826 GLU A O 1
ATOM 6882 N N . LEU A 1 827 ? -10.764 12.357 38.696 1.00 92.38 827 LEU A N 1
ATOM 6883 C CA . LEU A 1 827 ? -10.102 11.314 39.486 1.00 92.38 827 LEU A CA 1
ATOM 6884 C C . LEU A 1 827 ? -9.753 11.792 40.905 1.00 92.38 827 LEU A C 1
ATOM 6886 O O . LEU A 1 827 ? -9.889 11.024 41.850 1.00 92.38 827 LEU A O 1
ATOM 6890 N N . GLU A 1 828 ? -9.356 13.055 41.079 1.00 93.75 828 GLU A N 1
ATOM 6891 C CA . GLU A 1 828 ? -9.155 13.693 42.389 1.00 93.75 828 GLU A CA 1
ATOM 6892 C C . GLU A 1 828 ? -10.468 13.723 43.191 1.00 93.75 828 GLU A C 1
ATOM 6894 O O . GLU A 1 828 ? -10.490 13.329 44.356 1.00 93.75 828 GLU A O 1
ATOM 6899 N N . PHE A 1 829 ? -11.585 14.096 42.554 1.00 92.38 829 PHE A N 1
ATOM 6900 C CA . PHE A 1 829 ? -12.912 14.087 43.177 1.00 92.38 829 PHE A CA 1
ATOM 6901 C C . PHE A 1 829 ? -13.417 12.667 43.495 1.00 92.38 829 PHE A C 1
ATOM 6903 O O . PHE A 1 829 ? -13.984 12.439 44.564 1.00 92.38 829 PHE A O 1
ATOM 6910 N N . GLU A 1 830 ? -13.189 11.691 42.609 1.00 92.81 830 GLU A N 1
ATOM 6911 C CA . GLU A 1 830 ? -13.481 10.274 42.867 1.00 92.81 830 GLU A CA 1
ATOM 6912 C C . GLU A 1 830 ? -12.650 9.738 44.047 1.00 92.81 830 GLU A C 1
ATOM 6914 O O . GLU A 1 830 ? -13.200 9.050 44.910 1.00 92.81 830 GLU A O 1
ATOM 6919 N N . LEU A 1 831 ? -11.364 10.098 44.138 1.00 91.19 831 LEU A N 1
ATOM 6920 C CA . LEU A 1 831 ? -10.474 9.723 45.242 1.00 91.19 831 LEU A CA 1
ATOM 6921 C C . LEU A 1 831 ? -10.908 10.334 46.578 1.00 91.19 831 LEU A C 1
ATOM 6923 O O . LEU A 1 831 ? -11.002 9.598 47.561 1.00 91.19 831 LEU A O 1
ATOM 6927 N N . ASP A 1 832 ? -11.224 11.631 46.637 1.00 90.62 832 ASP A N 1
ATOM 6928 C CA . ASP A 1 832 ? -11.737 12.248 47.868 1.00 90.62 832 ASP A CA 1
ATOM 6929 C C . ASP A 1 832 ? -13.114 11.679 48.252 1.00 90.62 832 ASP A C 1
ATOM 6931 O O . ASP A 1 832 ? -13.367 11.436 49.435 1.00 90.62 832 ASP A O 1
ATOM 6935 N N . ARG A 1 833 ? -13.985 11.350 47.283 1.00 94.81 833 ARG A N 1
ATOM 6936 C CA . ARG A 1 833 ? -15.248 10.645 47.569 1.00 94.81 833 ARG A CA 1
ATOM 6937 C C . ARG A 1 833 ? -14.991 9.267 48.185 1.00 94.81 833 ARG A C 1
ATOM 6939 O O . ARG A 1 833 ? -15.609 8.939 49.197 1.00 94.81 833 ARG A O 1
ATOM 6946 N N . ILE A 1 834 ? -14.082 8.470 47.614 1.00 91.75 834 ILE A N 1
ATOM 6947 C CA . ILE A 1 834 ? -13.700 7.144 48.141 1.00 91.75 834 ILE A CA 1
ATOM 6948 C C . ILE A 1 834 ? -13.108 7.272 49.548 1.00 91.75 834 ILE A C 1
ATOM 6950 O O . ILE A 1 834 ? -13.510 6.537 50.444 1.00 91.75 834 ILE A O 1
ATOM 6954 N N . LYS A 1 835 ? -12.208 8.233 49.763 1.00 92.38 835 LYS A N 1
ATOM 6955 C CA . LYS A 1 835 ? -11.546 8.505 51.045 1.00 92.38 835 LYS A CA 1
ATOM 6956 C C . LYS A 1 835 ? -12.533 8.916 52.139 1.00 92.38 835 LYS A C 1
ATOM 6958 O O . LYS A 1 835 ? -12.468 8.366 53.234 1.00 92.38 835 LYS A O 1
ATOM 6963 N N . ASN A 1 836 ? -13.482 9.804 51.836 1.00 89.50 836 ASN A N 1
ATOM 6964 C CA . ASN A 1 836 ? -14.557 10.166 52.764 1.00 89.50 836 ASN A CA 1
ATOM 6965 C C . ASN A 1 836 ? -15.444 8.949 53.072 1.00 89.50 836 ASN A C 1
ATOM 6967 O O . ASN A 1 836 ? -15.630 8.609 54.236 1.00 89.50 836 ASN A O 1
ATOM 6971 N N . THR A 1 837 ? -15.864 8.200 52.044 1.00 89.88 837 THR A N 1
ATOM 6972 C CA . THR A 1 837 ? -16.636 6.954 52.223 1.00 89.88 837 THR A CA 1
ATOM 6973 C C . THR A 1 837 ? -15.878 5.940 53.091 1.00 89.88 837 THR A C 1
ATOM 6975 O O . THR A 1 837 ? -16.473 5.260 53.923 1.00 89.88 837 THR A O 1
ATOM 6978 N N . GLN A 1 838 ? -14.556 5.826 52.938 1.00 87.31 838 GLN A N 1
ATOM 6979 C CA . GLN A 1 838 ? -13.718 4.946 53.751 1.00 87.31 838 GLN A CA 1
ATOM 6980 C C . GLN A 1 838 ? -13.621 5.432 55.205 1.00 87.31 838 GLN A C 1
ATOM 6982 O O . GLN A 1 838 ? -13.702 4.608 56.115 1.00 87.31 838 GLN A O 1
ATOM 6987 N N . GLN A 1 839 ? -13.504 6.742 55.433 1.00 88.81 839 GLN A N 1
ATOM 6988 C CA . GLN A 1 839 ? -13.505 7.338 56.769 1.00 88.81 839 GLN A CA 1
ATOM 6989 C C . GLN A 1 839 ? -14.851 7.132 57.487 1.00 88.81 839 GLN A C 1
ATOM 6991 O O . GLN A 1 839 ? -14.863 6.748 58.655 1.00 88.81 839 GLN A O 1
ATOM 6996 N N . ASP A 1 840 ? -15.975 7.288 56.783 1.00 88.69 840 ASP A N 1
ATOM 6997 C CA . ASP A 1 840 ? -17.314 7.021 57.323 1.00 88.69 840 ASP A CA 1
ATOM 6998 C C . ASP A 1 840 ? -17.495 5.536 57.685 1.00 88.69 840 ASP A C 1
ATOM 7000 O O . ASP A 1 840 ? -18.015 5.210 58.753 1.00 88.69 840 ASP A O 1
ATOM 7004 N N . ASN A 1 841 ? -16.999 4.618 56.845 1.00 88.00 841 ASN A N 1
ATOM 7005 C CA . ASN A 1 841 ? -16.981 3.182 57.151 1.00 88.00 841 ASN A CA 1
ATOM 7006 C C . ASN A 1 841 ? -16.098 2.848 58.370 1.00 88.00 841 ASN A C 1
ATOM 7008 O O . ASN A 1 841 ? -16.439 1.950 59.142 1.00 88.00 841 ASN A O 1
ATOM 7012 N N . ILE A 1 842 ? -14.981 3.559 58.570 1.00 90.69 842 ILE A N 1
ATOM 7013 C CA . ILE A 1 842 ? -14.139 3.420 59.769 1.00 90.69 842 ILE A CA 1
ATOM 7014 C C . ILE A 1 842 ? -14.913 3.886 61.008 1.00 90.69 842 ILE A C 1
ATOM 7016 O O . ILE A 1 842 ? -15.039 3.108 61.952 1.00 90.69 842 ILE A O 1
ATOM 7020 N N . PHE A 1 843 ? -15.534 5.071 60.978 1.00 89.19 843 PHE A N 1
ATOM 7021 C CA . PHE A 1 843 ? -16.354 5.563 62.092 1.00 89.19 843 PHE A CA 1
ATOM 7022 C C . PHE A 1 843 ? -17.538 4.637 62.422 1.00 89.19 843 PHE A C 1
ATOM 7024 O O . PHE A 1 843 ? -17.809 4.379 63.596 1.00 89.19 843 PHE A O 1
ATOM 7031 N N . GLN A 1 844 ? -18.224 4.072 61.421 1.00 86.00 844 GLN A N 1
ATOM 7032 C CA . GLN A 1 844 ? -19.287 3.083 61.654 1.00 86.00 844 GLN A CA 1
ATOM 7033 C C . GLN A 1 844 ? -18.751 1.791 62.290 1.00 86.00 844 GLN A C 1
ATOM 7035 O O . GLN A 1 844 ? -19.379 1.238 63.199 1.00 86.00 844 GLN A O 1
ATOM 7040 N N . LYS A 1 845 ? -17.575 1.318 61.863 1.00 88.44 845 LYS A N 1
ATOM 7041 C CA . LYS A 1 845 ? -16.914 0.143 62.447 1.00 88.44 845 LYS A CA 1
ATOM 7042 C C . LYS A 1 845 ? -16.466 0.391 63.892 1.00 88.44 845 LYS A C 1
ATOM 7044 O O . LYS A 1 845 ? -16.623 -0.485 64.737 1.00 88.44 845 LYS A O 1
ATOM 7049 N N . GLU A 1 846 ? -15.953 1.577 64.195 1.00 89.50 846 GLU A N 1
ATOM 7050 C CA . GLU A 1 846 ? -15.571 1.976 65.555 1.00 89.50 846 GLU A CA 1
ATOM 7051 C C . GLU A 1 846 ? -16.799 2.129 66.462 1.00 89.50 846 GLU A C 1
ATOM 7053 O O . GLU A 1 846 ? -16.804 1.613 67.580 1.00 89.50 846 GLU A O 1
ATOM 7058 N N . SER A 1 847 ? -17.881 2.739 65.963 1.00 87.88 847 SER A N 1
ATOM 7059 C CA . SER A 1 847 ? -19.146 2.868 66.697 1.00 87.88 847 SER A CA 1
ATOM 7060 C C . SER A 1 847 ? -19.765 1.504 67.015 1.00 87.88 847 SER A C 1
ATOM 7062 O O . SER A 1 847 ? -20.133 1.245 68.161 1.00 87.88 847 SER A O 1
ATOM 7064 N N . THR A 1 848 ? -19.837 0.602 66.031 1.00 87.31 848 THR A N 1
ATOM 7065 C CA . THR A 1 848 ? -20.369 -0.757 66.239 1.00 87.31 848 THR A CA 1
ATOM 7066 C C . THR A 1 848 ? -19.476 -1.594 67.158 1.00 87.31 848 THR A C 1
ATOM 7068 O O . THR A 1 848 ? -19.997 -2.310 68.013 1.00 87.31 848 THR A O 1
ATOM 7071 N N . GLN A 1 849 ? -18.147 -1.450 67.094 1.00 89.25 849 GLN A N 1
ATOM 7072 C CA . GLN A 1 849 ? -17.244 -2.065 68.074 1.00 89.25 849 GLN A CA 1
ATOM 7073 C C . GLN A 1 849 ? -17.497 -1.527 69.496 1.00 89.25 849 GLN A C 1
ATOM 7075 O O . GLN A 1 849 ? -17.566 -2.309 70.442 1.00 89.25 849 GLN A O 1
ATOM 7080 N N . ALA A 1 850 ? -17.693 -0.214 69.659 1.00 90.31 850 ALA A N 1
ATOM 7081 C CA . ALA A 1 850 ? -17.971 0.418 70.951 1.00 90.31 850 ALA A CA 1
ATOM 7082 C C . ALA A 1 850 ? -19.365 0.082 71.522 1.00 90.31 850 ALA A C 1
ATOM 7084 O O . ALA A 1 850 ? -19.584 0.172 72.733 1.00 90.31 850 ALA A O 1
ATOM 7085 N N . GLU A 1 851 ? -20.327 -0.306 70.683 1.00 89.06 851 GLU A N 1
ATOM 7086 C CA . GLU A 1 851 ? -21.575 -0.935 71.132 1.00 89.06 851 GLU A CA 1
ATOM 7087 C C . GLU A 1 851 ? -21.347 -2.390 71.557 1.00 89.06 851 GLU A C 1
ATOM 7089 O O . GLU A 1 851 ? -21.802 -2.785 72.628 1.00 89.06 851 GLU A O 1
ATOM 7094 N N . VAL A 1 852 ? -20.583 -3.173 70.787 1.00 89.81 852 VAL A N 1
ATOM 7095 C CA . VAL A 1 852 ? -20.245 -4.568 71.122 1.00 89.81 852 VAL A CA 1
ATOM 7096 C C . VAL A 1 852 ? -19.482 -4.679 72.448 1.00 89.81 852 VAL A C 1
ATOM 7098 O O . VAL A 1 852 ? -19.803 -5.563 73.245 1.00 89.81 852 VAL A O 1
ATOM 7101 N N . GLU A 1 853 ? -18.528 -3.788 72.742 1.00 89.62 853 GLU A N 1
ATOM 7102 C CA . GLU A 1 853 ? -17.878 -3.759 74.063 1.00 89.62 853 GLU A CA 1
ATOM 7103 C C . GLU A 1 853 ? -18.869 -3.413 75.185 1.00 89.62 853 GLU A C 1
ATOM 7105 O O . GLU A 1 853 ? -18.908 -4.122 76.190 1.00 89.62 853 GLU A O 1
ATOM 7110 N N . ARG A 1 854 ? -19.764 -2.434 74.992 1.00 94.44 854 ARG A N 1
ATOM 7111 C CA . ARG A 1 854 ? -20.812 -2.123 75.983 1.00 94.44 854 ARG A CA 1
ATOM 7112 C C . ARG A 1 854 ? -21.786 -3.284 76.209 1.00 94.44 854 ARG A C 1
ATOM 7114 O O . ARG A 1 854 ? -22.162 -3.546 77.349 1.00 94.44 854 ARG A O 1
ATOM 7121 N N . TYR A 1 855 ? -22.149 -4.042 75.172 1.00 92.50 855 TYR A N 1
ATOM 7122 C CA . TYR A 1 855 ? -22.949 -5.262 75.337 1.00 92.50 855 TYR A CA 1
ATOM 7123 C C . TYR A 1 855 ? -22.193 -6.367 76.092 1.00 92.50 855 TYR A C 1
ATOM 7125 O O . TYR A 1 855 ? -22.799 -7.052 76.919 1.00 92.50 855 TYR A O 1
ATOM 7133 N N . LYS A 1 856 ? -20.878 -6.526 75.880 1.00 92.38 856 LYS A N 1
ATOM 7134 C CA . LYS A 1 856 ? -20.044 -7.450 76.674 1.00 92.38 856 LYS A CA 1
ATOM 7135 C C . LYS A 1 856 ? -19.971 -7.029 78.143 1.00 92.38 856 LYS A C 1
ATOM 7137 O O . LYS A 1 856 ? -20.110 -7.886 79.013 1.00 92.38 856 LYS A O 1
ATOM 7142 N N . GLU A 1 857 ? -19.787 -5.741 78.431 1.00 92.62 857 GLU A N 1
ATOM 7143 C CA . GLU A 1 857 ? -19.779 -5.199 79.798 1.00 92.62 857 GLU A CA 1
ATOM 7144 C C . GLU A 1 857 ? -21.117 -5.441 80.508 1.00 92.62 857 GLU A C 1
ATOM 7146 O O . GLU A 1 857 ? -21.139 -5.994 81.609 1.00 92.62 857 GLU A O 1
ATOM 7151 N N . LEU A 1 858 ? -22.236 -5.116 79.850 1.00 92.19 858 LEU A N 1
ATOM 7152 C CA . LEU A 1 858 ? -23.583 -5.361 80.371 1.00 92.19 858 LEU A CA 1
ATOM 7153 C C . LEU A 1 858 ? -23.846 -6.853 80.614 1.00 92.19 858 LEU A C 1
ATOM 7155 O O . LEU A 1 858 ? -24.389 -7.209 81.657 1.00 92.19 858 LEU A O 1
ATOM 7159 N N . TYR A 1 859 ? -23.420 -7.738 79.708 1.00 90.81 859 TYR A N 1
ATOM 7160 C CA . TYR A 1 859 ? -23.544 -9.188 79.887 1.00 90.81 859 TYR A CA 1
ATOM 7161 C C . TYR A 1 859 ? -22.671 -9.718 81.037 1.00 90.81 859 TYR A C 1
ATOM 7163 O O . TYR A 1 859 ? -23.108 -10.571 81.812 1.00 90.81 859 TYR A O 1
ATOM 7171 N N . LEU A 1 860 ? -21.452 -9.194 81.205 1.00 93.31 860 LEU A N 1
ATOM 7172 C CA . LEU A 1 860 ? -20.593 -9.525 82.343 1.00 93.31 860 LEU A CA 1
ATOM 7173 C C . LEU A 1 860 ? -21.218 -9.073 83.670 1.00 93.31 860 LEU A C 1
ATOM 7175 O O . LEU A 1 860 ? -21.159 -9.821 84.647 1.00 93.31 860 LEU A O 1
ATOM 7179 N N . GLU A 1 861 ? -21.840 -7.894 83.715 1.00 92.38 861 GLU A N 1
ATOM 7180 C CA . GLU A 1 861 ? -22.542 -7.406 84.906 1.00 92.38 861 GLU A CA 1
ATOM 7181 C C . GLU A 1 861 ? -23.832 -8.194 85.177 1.00 92.38 861 GLU A C 1
ATOM 7183 O O . GLU A 1 861 ? -24.089 -8.581 86.318 1.00 92.38 861 GLU A O 1
ATOM 7188 N N . GLU A 1 862 ? -24.593 -8.558 84.139 1.00 92.31 862 GLU A N 1
ATOM 7189 C CA . GLU A 1 862 ? -25.745 -9.454 84.278 1.00 92.31 862 GLU A CA 1
ATOM 7190 C C . GLU A 1 862 ? -25.316 -10.817 84.843 1.00 92.31 862 GLU A C 1
ATOM 7192 O O . GLU A 1 862 ? -25.949 -11.343 85.757 1.00 92.31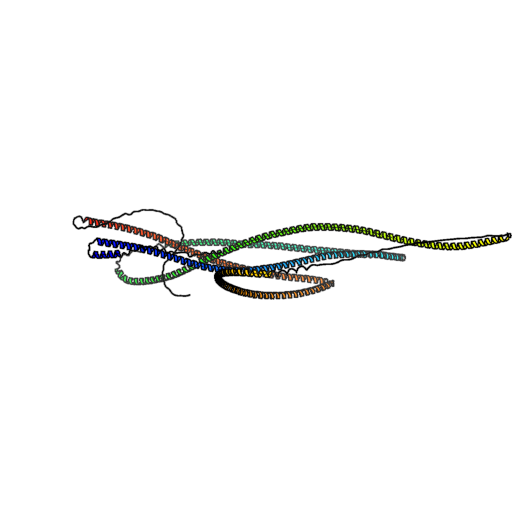 862 GLU A O 1
ATOM 7197 N N . MET A 1 863 ? -24.195 -11.373 84.379 1.00 92.31 863 MET A N 1
ATOM 7198 C CA . MET A 1 863 ? -23.657 -12.643 84.875 1.00 92.31 863 MET A CA 1
ATOM 7199 C C . MET A 1 863 ? -23.136 -12.551 86.320 1.00 92.31 863 MET A C 1
ATOM 7201 O O . MET A 1 863 ? -23.258 -13.528 87.069 1.00 92.31 863 MET A O 1
ATOM 7205 N N . LYS A 1 864 ? -22.625 -11.392 86.767 1.00 93.56 864 LYS A N 1
ATOM 7206 C CA . LYS A 1 864 ? -22.366 -11.127 88.198 1.00 93.56 864 LYS A CA 1
ATOM 7207 C C . LYS A 1 864 ? -23.677 -11.076 88.986 1.00 93.56 864 LYS A C 1
ATOM 7209 O O . LYS A 1 864 ? -23.785 -11.728 90.023 1.00 93.56 864 LYS A O 1
ATOM 7214 N N . MET A 1 865 ? -24.690 -10.368 88.487 1.00 90.88 865 MET A N 1
ATOM 7215 C CA . MET A 1 865 ? -25.986 -10.215 89.156 1.00 90.88 865 MET A CA 1
ATOM 7216 C C . MET A 1 865 ? -26.759 -11.535 89.259 1.00 90.88 865 MET A C 1
ATOM 7218 O O . MET A 1 865 ? -27.229 -11.873 90.345 1.00 90.88 865 MET A O 1
ATOM 7222 N N . ARG A 1 866 ? -26.801 -12.344 88.192 1.00 90.62 866 ARG A N 1
ATOM 7223 C CA . ARG A 1 866 ? -27.341 -13.717 88.197 1.00 90.62 866 ARG A CA 1
ATOM 7224 C C . ARG A 1 866 ? -26.636 -14.590 89.240 1.00 90.62 866 ARG A C 1
ATOM 7226 O O . ARG A 1 866 ? -27.310 -15.282 89.997 1.00 90.62 866 ARG A O 1
ATOM 7233 N N . ARG A 1 867 ? -25.303 -14.508 89.354 1.00 92.94 867 ARG A N 1
ATOM 7234 C CA . ARG A 1 867 ? -24.523 -15.218 90.389 1.00 92.94 867 ARG A CA 1
ATOM 7235 C C . ARG A 1 867 ? -24.867 -14.729 91.801 1.00 92.94 867 ARG A C 1
ATOM 7237 O O . ARG A 1 867 ? -25.115 -15.536 92.687 1.00 92.94 867 ARG A O 1
ATOM 7244 N N . CYS A 1 868 ? -24.959 -13.418 92.015 1.00 90.75 868 CYS A N 1
ATOM 7245 C CA . CYS A 1 868 ? -25.373 -12.839 93.296 1.00 90.75 868 CYS A CA 1
ATOM 7246 C C . CYS A 1 868 ? -26.816 -13.207 93.686 1.00 90.75 868 CYS A C 1
ATOM 7248 O O . CYS A 1 868 ? -27.103 -13.348 94.875 1.00 90.75 868 CYS A O 1
ATOM 7250 N N . LEU A 1 869 ? -27.718 -13.377 92.714 1.00 91.06 869 LEU A N 1
ATOM 7251 C CA . LEU A 1 869 ? -29.083 -13.859 92.933 1.00 91.06 869 LEU A CA 1
ATOM 7252 C C . LEU A 1 869 ? -29.117 -15.363 93.232 1.00 91.06 869 LEU A C 1
ATOM 7254 O O . LEU A 1 869 ? -29.786 -15.753 94.184 1.00 91.06 869 LEU A O 1
ATOM 7258 N N . ALA A 1 870 ? -28.348 -16.188 92.516 1.00 91.12 870 ALA A N 1
ATOM 7259 C CA . ALA A 1 870 ? -28.201 -17.615 92.815 1.00 91.12 870 ALA A CA 1
ATOM 7260 C C . ALA A 1 870 ? -27.677 -17.838 94.246 1.00 91.12 870 ALA A C 1
ATOM 7262 O O . ALA A 1 870 ? -28.316 -18.535 95.028 1.00 91.12 870 ALA A O 1
ATOM 7263 N N . ASN A 1 871 ? -26.614 -17.132 94.643 1.00 92.19 871 ASN A N 1
ATOM 7264 C CA . ASN A 1 871 ? -26.054 -17.192 95.999 1.00 92.19 871 ASN A CA 1
ATOM 7265 C C . ASN A 1 871 ? -27.021 -16.654 97.082 1.00 92.19 871 ASN A C 1
ATOM 7267 O O . ASN A 1 871 ? -26.847 -16.940 98.267 1.00 92.19 871 ASN A O 1
ATOM 7271 N N . LYS A 1 872 ? -28.020 -15.833 96.721 1.00 92.62 872 LYS A N 1
ATOM 7272 C CA . LYS A 1 872 ? -29.115 -15.440 97.630 1.00 92.62 872 LYS A CA 1
ATOM 7273 C C . LYS A 1 872 ? -30.183 -16.533 97.711 1.00 92.62 872 LYS A C 1
ATOM 7275 O O . LYS A 1 872 ? -30.618 -16.839 98.817 1.00 92.62 872 LYS A O 1
ATOM 7280 N N . LEU A 1 873 ? -30.562 -17.117 96.571 1.00 89.31 873 LEU A N 1
ATOM 7281 C CA . LEU A 1 873 ? -31.548 -18.195 96.463 1.00 89.31 873 LEU A CA 1
ATOM 7282 C C . LEU A 1 873 ? -31.100 -19.442 97.237 1.00 89.31 873 LEU A C 1
ATOM 7284 O O . LEU A 1 873 ? -31.873 -20.001 98.009 1.00 89.31 873 LEU A O 1
ATOM 7288 N N . GLU A 1 874 ? -29.833 -19.824 97.082 1.00 90.75 874 GLU A N 1
ATOM 7289 C CA . GLU A 1 874 ? -29.167 -20.897 97.823 1.00 90.75 874 GLU A CA 1
ATOM 7290 C C . GLU A 1 874 ? -29.313 -20.683 99.336 1.00 90.75 874 GLU A C 1
ATOM 7292 O O . GLU A 1 874 ? -29.929 -21.502 100.011 1.00 90.75 874 GLU A O 1
ATOM 7297 N N . ARG A 1 875 ? -28.925 -19.508 99.847 1.00 91.12 875 ARG A N 1
ATOM 7298 C CA . ARG A 1 875 ? -29.071 -19.143 101.270 1.00 91.12 875 ARG A CA 1
ATOM 7299 C C . ARG A 1 875 ? -30.515 -19.082 101.767 1.00 91.12 875 ARG A C 1
ATOM 7301 O O . ARG A 1 875 ? -30.758 -19.275 102.958 1.00 91.12 875 ARG A O 1
ATOM 7308 N N . THR A 1 876 ? -31.488 -18.778 100.908 1.00 89.25 876 THR A N 1
ATOM 7309 C CA . THR A 1 876 ? -32.909 -18.886 101.281 1.00 89.25 876 THR A CA 1
ATOM 7310 C C . THR A 1 876 ? -33.394 -20.332 101.286 1.00 89.25 876 THR A C 1
ATOM 7312 O O . THR A 1 876 ? -34.185 -20.683 102.157 1.00 89.25 876 THR A O 1
ATOM 7315 N N . ASN A 1 877 ? -32.879 -21.184 100.397 1.00 86.44 877 ASN A N 1
ATOM 7316 C CA . ASN A 1 877 ? -33.187 -22.612 100.364 1.00 86.44 877 ASN A CA 1
ATOM 7317 C C . ASN A 1 877 ? -32.549 -23.356 101.548 1.00 86.44 877 ASN A C 1
ATOM 7319 O O . ASN A 1 877 ? -33.217 -24.187 102.152 1.00 86.44 877 ASN A O 1
ATOM 7323 N N . GLU A 1 878 ? -31.321 -23.007 101.946 1.00 89.94 878 GLU A N 1
ATOM 7324 C CA . GLU A 1 878 ? -30.677 -23.479 103.182 1.00 89.94 878 GLU A CA 1
ATOM 7325 C C . GLU A 1 878 ? -31.546 -23.162 104.408 1.00 89.94 878 GLU A C 1
ATOM 7327 O O . GLU A 1 878 ? -31.899 -24.056 105.176 1.00 89.94 878 GLU A O 1
ATOM 7332 N N . LYS A 1 879 ? -31.973 -21.899 104.558 1.00 91.19 879 LYS A N 1
ATOM 7333 C CA . LYS A 1 879 ? -32.851 -21.464 105.659 1.00 91.19 879 LYS A CA 1
ATOM 7334 C C . LYS A 1 879 ? -34.230 -22.121 105.619 1.00 91.19 879 LYS A C 1
ATOM 7336 O O . LYS A 1 879 ? -34.784 -22.430 106.671 1.00 91.19 879 LYS A O 1
ATOM 7341 N N . LEU A 1 880 ? -34.789 -22.346 104.430 1.00 88.88 880 LEU A N 1
ATOM 7342 C CA . LEU A 1 880 ? -36.059 -23.051 104.259 1.00 88.88 880 LEU A CA 1
ATOM 7343 C C . LEU A 1 880 ? -35.924 -24.540 104.612 1.00 88.88 880 LEU A C 1
ATOM 7345 O O . LEU A 1 880 ? -36.804 -25.088 105.268 1.00 88.88 880 LEU A O 1
ATOM 7349 N N . ALA A 1 881 ? -34.814 -25.184 104.246 1.00 87.19 881 ALA A N 1
ATOM 7350 C CA . ALA A 1 881 ? -34.503 -26.552 104.646 1.00 87.19 881 ALA A CA 1
ATOM 7351 C C . ALA A 1 881 ? -34.301 -26.661 106.167 1.00 87.19 881 ALA A C 1
ATOM 7353 O O . ALA A 1 881 ? -34.851 -27.568 106.788 1.00 87.19 881 ALA A O 1
ATOM 7354 N N . GLU A 1 882 ? -33.606 -25.704 106.787 1.00 88.50 882 GLU A N 1
ATOM 7355 C CA . GLU A 1 882 ? -33.437 -25.624 108.242 1.00 88.50 882 GLU A CA 1
ATOM 7356 C C . GLU A 1 882 ? -34.785 -25.417 108.965 1.00 88.50 882 GLU A C 1
ATOM 7358 O O . GLU A 1 882 ? -35.069 -26.074 109.969 1.00 88.50 882 GLU A O 1
ATOM 7363 N N . ALA A 1 883 ? -35.655 -24.547 108.439 1.00 87.38 883 ALA A N 1
ATOM 7364 C CA . ALA A 1 883 ? -37.005 -24.332 108.961 1.00 87.38 883 ALA A CA 1
ATOM 7365 C C . ALA A 1 883 ? -37.897 -25.577 108.800 1.00 87.38 883 ALA A C 1
ATOM 7367 O O . ALA A 1 883 ? -38.590 -25.960 109.743 1.00 87.38 883 ALA A O 1
ATOM 7368 N N . ASN A 1 884 ? -37.834 -26.253 107.650 1.00 83.50 884 ASN A N 1
ATOM 7369 C CA . ASN A 1 884 ? -38.544 -27.509 107.407 1.00 83.50 884 ASN A CA 1
ATOM 7370 C C . ASN A 1 884 ? -38.044 -28.634 108.326 1.00 83.50 884 ASN A C 1
ATOM 7372 O O . ASN A 1 884 ? -38.860 -29.385 108.853 1.00 83.50 884 ASN A O 1
ATOM 7376 N N . ALA A 1 885 ? -36.734 -28.723 108.581 1.00 86.62 885 ALA A N 1
ATOM 7377 C CA . ALA A 1 885 ? -36.156 -29.677 109.526 1.00 86.62 885 ALA A CA 1
ATOM 7378 C C . ALA A 1 885 ? -36.634 -29.416 110.966 1.00 86.62 885 ALA A C 1
ATOM 7380 O O . ALA A 1 885 ? -37.033 -30.352 111.658 1.00 86.62 885 ALA A O 1
ATOM 7381 N N . LYS A 1 886 ? -36.686 -28.147 111.398 1.00 88.44 886 LYS A N 1
ATOM 7382 C CA . LYS A 1 886 ? -37.265 -27.750 112.696 1.00 88.44 886 LYS A CA 1
ATOM 7383 C C . LYS A 1 886 ? -38.758 -28.084 112.783 1.00 88.44 886 LYS A C 1
ATOM 7385 O O . LYS A 1 886 ? -39.200 -28.620 113.793 1.00 88.44 886 LYS A O 1
ATOM 7390 N N . LEU A 1 887 ? -39.530 -27.852 111.719 1.00 83.25 887 LEU A N 1
ATOM 7391 C CA . LEU A 1 887 ? -40.955 -28.201 111.663 1.00 83.25 887 LEU A CA 1
ATOM 7392 C C . LEU A 1 887 ? -41.182 -29.724 111.690 1.00 83.25 887 LEU A C 1
ATOM 7394 O O . LEU A 1 887 ? -42.113 -30.191 112.344 1.00 83.25 887 LEU A O 1
ATOM 7398 N N . LEU A 1 888 ? -40.315 -30.512 111.047 1.00 81.00 888 LEU A N 1
ATOM 7399 C CA . LEU A 1 888 ? -40.284 -31.976 111.166 1.00 81.00 888 LEU A CA 1
ATOM 7400 C C . LEU A 1 888 ? -39.943 -32.424 112.594 1.00 81.00 888 LEU A C 1
ATOM 7402 O O . LEU A 1 888 ? -40.593 -33.325 113.122 1.00 81.00 888 LEU A O 1
ATOM 7406 N N . GLN A 1 889 ? -38.989 -31.763 113.253 1.00 80.62 889 GLN A N 1
ATOM 7407 C CA . GLN A 1 889 ? -38.652 -32.038 114.650 1.00 80.62 889 GLN A CA 1
ATOM 7408 C C . GLN A 1 889 ? -39.827 -31.728 115.594 1.00 80.62 889 GLN A C 1
ATOM 7410 O O . GLN A 1 889 ? -40.124 -32.536 116.470 1.00 80.62 889 GLN A O 1
ATOM 7415 N N . GLU A 1 890 ? -40.547 -30.619 115.394 1.00 77.50 890 GLU A N 1
ATOM 7416 C CA . GLU A 1 890 ? -41.767 -30.307 116.156 1.00 77.50 890 GLU A CA 1
ATOM 7417 C C . GLU A 1 890 ? -42.939 -31.245 115.821 1.00 77.50 890 GLU A C 1
ATOM 7419 O O . GLU A 1 890 ? -43.713 -31.598 116.712 1.00 77.50 890 GLU A O 1
ATOM 7424 N N . ARG A 1 891 ? -43.052 -31.748 114.581 1.00 77.00 891 ARG A N 1
ATOM 7425 C CA . ARG A 1 891 ? -43.987 -32.841 114.248 1.00 77.00 891 ARG A CA 1
ATOM 7426 C C . ARG A 1 891 ? -43.648 -34.129 114.999 1.00 77.00 891 ARG A C 1
ATOM 7428 O O . ARG A 1 891 ? -44.551 -34.755 115.542 1.00 77.00 891 ARG A O 1
ATOM 7435 N N . HIS A 1 892 ? -42.373 -34.494 115.113 1.00 73.00 892 HIS A N 1
ATOM 7436 C CA . HIS A 1 892 ? -41.967 -35.653 115.913 1.00 73.00 892 HIS A CA 1
ATOM 7437 C C . HIS A 1 892 ? -42.139 -35.432 117.423 1.00 73.00 892 HIS A C 1
ATOM 7439 O O . HIS A 1 892 ? -42.562 -36.356 118.117 1.00 73.00 892 HIS A O 1
ATOM 7445 N N . LYS A 1 893 ? -41.909 -34.219 117.946 1.00 71.12 893 LYS A N 1
ATOM 7446 C CA . LYS A 1 893 ? -42.221 -33.885 119.348 1.00 71.12 893 LYS A CA 1
ATOM 7447 C C . LYS A 1 893 ? -43.721 -33.953 119.625 1.00 71.12 893 LYS A C 1
ATOM 7449 O O . LYS A 1 893 ? -44.121 -34.624 120.569 1.00 71.12 893 LYS A O 1
ATOM 7454 N N . SER A 1 894 ? -44.557 -33.329 118.798 1.00 64.94 894 SER A N 1
ATOM 7455 C CA . SER A 1 894 ? -46.019 -33.380 118.960 1.00 64.94 894 SER A CA 1
ATOM 7456 C C . SER A 1 894 ? -46.577 -34.797 118.787 1.00 64.94 894 SER A C 1
ATOM 7458 O O . SER A 1 894 ? -47.418 -35.201 119.586 1.00 64.94 894 SER A O 1
ATOM 7460 N N . GLN A 1 895 ? -46.036 -35.606 117.867 1.00 60.59 895 GLN A N 1
ATOM 7461 C CA . GLN A 1 895 ? -46.296 -37.050 117.849 1.00 60.59 895 GLN A CA 1
ATOM 7462 C C . GLN A 1 895 ? -45.877 -37.722 119.163 1.00 60.59 895 GLN A C 1
ATOM 7464 O O . GLN A 1 895 ? -46.690 -38.429 119.739 1.00 60.59 895 GLN A O 1
ATOM 7469 N N . SER A 1 896 ? -44.672 -37.476 119.692 1.00 58.44 896 SER A N 1
ATOM 7470 C CA . SER A 1 896 ? -44.234 -38.080 120.963 1.00 58.44 896 SER A CA 1
ATOM 7471 C C . SER A 1 896 ? -45.093 -37.673 122.168 1.00 58.44 896 SER A C 1
ATOM 7473 O O . SER A 1 896 ? -45.319 -38.497 123.049 1.00 58.44 896 SER A O 1
ATOM 7475 N N . LEU A 1 897 ? -45.644 -36.453 122.181 1.00 56.72 897 LEU A N 1
ATOM 7476 C CA . LEU A 1 897 ? -46.594 -35.995 123.200 1.00 56.72 897 LEU A CA 1
ATOM 7477 C C . LEU A 1 897 ? -47.934 -36.744 123.089 1.00 56.72 897 LEU A C 1
ATOM 7479 O O . LEU A 1 897 ? -48.470 -37.195 124.104 1.00 56.72 897 LEU A O 1
ATOM 7483 N N . ILE A 1 898 ? -48.418 -36.980 121.865 1.00 56.12 898 ILE A N 1
ATOM 7484 C CA . ILE A 1 898 ? -49.582 -37.841 121.602 1.00 56.12 898 ILE A CA 1
ATOM 7485 C C . ILE A 1 898 ? -49.284 -39.292 122.028 1.00 56.12 898 ILE A C 1
ATOM 7487 O O . ILE A 1 898 ? -50.084 -39.891 122.735 1.00 56.12 898 ILE A O 1
ATOM 7491 N N . THR A 1 899 ? -48.106 -39.844 121.723 1.00 50.56 899 THR A N 1
ATOM 7492 C CA . THR A 1 899 ? -47.719 -41.197 122.169 1.00 50.56 899 THR A CA 1
ATOM 7493 C C . THR A 1 899 ? -47.578 -41.294 123.696 1.00 50.56 899 THR A C 1
ATOM 7495 O O . THR A 1 899 ? -47.923 -42.316 124.282 1.00 50.56 899 THR A O 1
ATOM 7498 N N . SER A 1 900 ? -47.119 -40.230 124.367 1.00 47.19 900 SER A N 1
ATOM 7499 C CA . SER A 1 900 ? -46.941 -40.198 125.829 1.00 47.19 900 SER A CA 1
ATOM 7500 C C . SER A 1 900 ? -48.245 -40.116 126.630 1.00 47.19 900 SER A C 1
ATOM 7502 O O . SER A 1 900 ? -48.240 -40.388 127.828 1.00 47.19 900 SER A O 1
ATOM 7504 N N . SER A 1 901 ? -49.362 -39.758 125.989 1.00 46.34 901 SER A N 1
ATOM 7505 C CA . SER A 1 901 ? -50.660 -39.549 126.649 1.00 46.34 901 SER A CA 1
ATOM 7506 C C . SER A 1 901 ? -51.625 -40.740 126.533 1.00 46.34 901 SER A C 1
ATOM 7508 O O . SER A 1 901 ? -52.743 -40.663 127.034 1.00 46.34 901 SER A O 1
ATOM 7510 N N . ILE A 1 902 ? -51.192 -41.864 125.941 1.00 46.00 902 ILE A N 1
ATOM 7511 C CA . ILE A 1 902 ? -52.020 -43.067 125.705 1.00 46.00 902 ILE A CA 1
ATOM 7512 C C . ILE A 1 902 ? -51.434 -44.297 126.438 1.00 46.00 902 ILE A C 1
ATOM 7514 O O . ILE A 1 902 ? -51.379 -45.404 125.909 1.00 46.00 902 ILE A O 1
ATOM 7518 N N . VAL A 1 903 ? -50.982 -44.114 127.688 1.00 38.72 903 VAL A N 1
ATOM 7519 C CA . VAL A 1 903 ? -50.573 -45.216 128.591 1.00 38.72 903 VAL A CA 1
ATOM 7520 C C . VAL A 1 903 ? -51.289 -45.112 129.945 1.00 38.72 903 VAL A C 1
ATOM 7522 O O . VAL A 1 903 ? -50.688 -44.924 130.997 1.00 38.72 903 VAL A O 1
ATOM 7525 N N . ASN A 1 904 ? -52.614 -45.233 129.891 1.00 37.53 904 ASN A N 1
ATOM 7526 C CA . ASN A 1 904 ? -53.469 -45.834 130.920 1.00 37.53 904 ASN A CA 1
ATOM 7527 C C . ASN A 1 904 ? -54.757 -46.302 130.210 1.00 37.53 904 ASN A C 1
ATOM 7529 O O . ASN A 1 904 ? -55.281 -45.584 129.362 1.00 37.53 904 ASN A O 1
ATOM 7533 N N . GLY A 1 905 ? -55.197 -47.540 130.462 1.00 31.61 905 GLY A N 1
ATOM 7534 C CA . GLY A 1 905 ? -56.224 -48.218 129.648 1.00 31.61 905 GLY A CA 1
ATOM 7535 C C . GLY A 1 905 ? -57.676 -47.807 129.948 1.00 31.61 905 GLY A C 1
ATOM 7536 O O . GLY A 1 905 ? -57.935 -47.065 130.887 1.00 31.61 905 GLY A O 1
ATOM 7537 N N . GLY A 1 906 ? -58.673 -48.309 129.212 1.00 31.27 906 GLY A N 1
ATOM 7538 C CA . GLY A 1 906 ? -58.625 -49.250 128.079 1.00 31.27 906 GLY A CA 1
ATOM 7539 C C . GLY A 1 906 ? -60.026 -49.801 127.737 1.00 31.27 906 GLY A C 1
ATOM 7540 O O . GLY A 1 906 ? -60.976 -49.488 128.447 1.00 31.27 906 GLY A O 1
ATOM 7541 N N . LEU A 1 907 ? -60.122 -50.665 126.708 1.00 34.88 907 LEU A N 1
ATOM 7542 C CA . LEU A 1 907 ? -61.359 -51.246 126.122 1.00 34.88 907 LEU A CA 1
ATOM 7543 C C . LEU A 1 907 ? -62.235 -50.249 125.316 1.00 34.88 907 LEU A C 1
ATOM 7545 O O . LEU A 1 907 ? -62.265 -49.066 125.625 1.00 34.88 907 LEU A O 1
ATOM 7549 N N . ALA A 1 908 ? -63.021 -50.648 124.303 1.00 29.97 908 ALA A N 1
ATOM 7550 C CA . ALA A 1 908 ? -62.892 -51.761 123.343 1.00 29.97 908 ALA A CA 1
ATOM 7551 C C . ALA A 1 908 ? -63.877 -51.562 122.162 1.00 29.97 908 ALA A C 1
ATOM 7553 O O . ALA A 1 908 ? -65.085 -51.554 122.388 1.00 29.97 908 ALA A O 1
ATOM 7554 N N . ALA A 1 909 ? -63.390 -51.469 120.916 1.00 31.81 909 ALA A N 1
ATOM 7555 C CA . ALA A 1 909 ? -64.193 -51.663 119.696 1.00 31.81 909 ALA A CA 1
ATOM 7556 C C . ALA A 1 909 ? -63.303 -51.900 118.455 1.00 31.81 909 ALA A C 1
ATOM 7558 O O . ALA A 1 909 ? -62.384 -51.125 118.196 1.00 31.81 909 ALA A O 1
ATOM 7559 N N . THR A 1 910 ? -63.613 -52.934 117.667 1.00 39.91 910 THR A N 1
ATOM 7560 C CA . THR A 1 910 ? -63.010 -53.244 116.351 1.00 39.91 910 THR A CA 1
ATOM 7561 C C . THR A 1 910 ? -64.050 -53.988 115.502 1.00 39.91 910 THR A C 1
ATOM 7563 O O . THR A 1 910 ? -64.838 -54.749 116.065 1.00 39.91 910 THR A O 1
ATOM 7566 N N . PRO A 1 911 ? -64.124 -53.736 114.181 1.00 48.34 911 PRO A N 1
ATOM 7567 C CA . PRO A 1 911 ? -63.359 -54.520 113.186 1.00 48.34 911 PRO A CA 1
ATOM 7568 C C . PRO A 1 911 ? -62.359 -53.636 112.397 1.00 48.34 911 PRO A C 1
ATOM 7570 O O . PRO A 1 911 ? -62.573 -52.436 112.276 1.00 48.34 911 PRO A O 1
ATOM 7573 N N . VAL A 1 912 ? -61.164 -54.093 111.985 1.00 32.31 912 VAL A N 1
ATOM 7574 C CA . VAL A 1 912 ? -60.857 -55.110 110.942 1.00 32.31 912 VAL A CA 1
ATOM 7575 C C . VAL A 1 912 ? -61.362 -54.629 109.567 1.00 32.31 912 VAL A C 1
ATOM 7577 O O . VAL A 1 912 ? -62.546 -54.736 109.283 1.00 32.31 912 VAL A O 1
ATOM 7580 N N . LEU A 1 913 ? -60.569 -53.854 108.811 1.00 38.22 913 LEU A N 1
ATOM 7581 C CA . LEU A 1 913 ? -59.396 -54.225 107.980 1.00 38.22 913 LEU A CA 1
ATOM 7582 C C . LEU A 1 913 ? -59.762 -54.836 106.616 1.00 38.22 913 LEU A C 1
ATOM 7584 O O . LEU A 1 913 ? -60.334 -55.917 106.561 1.00 38.22 913 LEU A O 1
ATOM 7588 N N . TYR A 1 914 ? -59.230 -54.234 105.547 1.00 31.03 914 TYR A N 1
ATOM 7589 C CA . TYR A 1 914 ? -58.312 -54.948 104.652 1.00 31.03 914 TYR A CA 1
ATOM 7590 C C . TYR A 1 914 ? -57.198 -53.999 104.173 1.00 31.03 914 TYR A C 1
ATOM 7592 O O . TYR A 1 914 ? -57.374 -52.780 104.180 1.00 31.03 914 TYR A O 1
ATOM 7600 N N . SER A 1 915 ? -56.033 -54.563 103.857 1.00 36.78 915 SER A N 1
ATOM 7601 C CA . SER A 1 915 ? -54.770 -53.846 103.604 1.00 36.78 915 SER A CA 1
ATOM 7602 C C . SER A 1 915 ? -54.436 -53.758 102.101 1.00 36.78 915 SER A C 1
ATOM 7604 O O . SER A 1 915 ? -55.298 -54.031 101.271 1.00 36.78 915 SER A O 1
ATOM 7606 N N . THR A 1 916 ? -53.154 -53.467 101.808 1.00 32.84 916 THR A N 1
ATOM 7607 C CA . THR A 1 916 ? -52.357 -53.918 100.638 1.00 32.84 916 THR A CA 1
ATOM 7608 C C . THR A 1 916 ? -52.039 -52.826 99.597 1.00 32.84 916 THR A C 1
ATOM 7610 O O . THR A 1 916 ? -52.947 -52.242 99.023 1.00 32.84 916 THR A O 1
ATOM 7613 N N . GLU A 1 917 ? -50.768 -52.489 99.302 1.00 32.94 917 GLU A N 1
ATOM 7614 C CA . GLU A 1 917 ? -49.470 -52.927 99.879 1.00 32.94 917 GLU A CA 1
ATOM 7615 C C . GLU A 1 917 ? -48.316 -51.930 99.577 1.00 32.94 917 GLU A C 1
ATOM 7617 O O . GLU A 1 917 ? -48.544 -50.923 98.920 1.00 32.94 917 GLU A O 1
ATOM 7622 N N . LEU A 1 918 ? -47.110 -52.234 100.101 1.00 34.84 918 LEU A N 1
ATOM 7623 C CA . LEU A 1 918 ? -45.731 -51.955 99.607 1.00 34.84 918 LEU A CA 1
ATOM 7624 C C . LEU A 1 918 ? -45.490 -50.766 98.636 1.00 34.84 918 LEU A C 1
ATOM 7626 O O . LEU A 1 918 ? -46.160 -50.600 97.632 1.00 34.84 918 LEU A O 1
ATOM 7630 N N . GLY A 1 919 ? -44.423 -49.973 98.748 1.00 29.12 919 GLY A N 1
ATOM 7631 C CA . GLY A 1 919 ? -43.107 -50.205 99.357 1.00 29.12 919 GLY A CA 1
ATOM 7632 C C . GLY A 1 919 ? -42.031 -49.461 98.520 1.00 29.12 919 GLY A C 1
ATOM 7633 O O . GLY A 1 919 ? -42.335 -49.063 97.396 1.00 29.12 919 GLY A O 1
ATOM 7634 N N . PRO A 1 920 ? -40.809 -49.189 99.026 1.00 58.66 920 PRO A N 1
ATOM 7635 C CA . PRO A 1 920 ? -39.956 -48.123 98.468 1.00 58.66 920 PRO A CA 1
ATOM 7636 C C . PRO A 1 920 ? -38.631 -48.601 97.841 1.00 58.66 920 PRO A C 1
ATOM 7638 O O . PRO A 1 920 ? -38.152 -49.679 98.185 1.00 58.66 920 PRO A O 1
ATOM 7641 N N . LEU A 1 921 ? -37.936 -47.732 97.080 1.00 30.50 921 LEU A N 1
ATOM 7642 C CA . LEU A 1 921 ? -36.462 -47.687 97.135 1.00 30.50 921 LEU A CA 1
ATOM 7643 C C . LEU A 1 921 ? -35.801 -46.349 96.714 1.00 30.50 921 LEU A C 1
ATOM 7645 O O . LEU A 1 921 ? -36.108 -45.770 95.682 1.00 30.50 921 LEU A O 1
ATOM 7649 N N . SER A 1 922 ? -34.856 -45.936 97.566 1.00 26.95 922 SER A N 1
ATOM 7650 C CA . SER A 1 922 ? -33.604 -45.168 97.394 1.00 26.95 922 SER A CA 1
ATOM 7651 C C . SER A 1 922 ? -33.244 -44.400 96.101 1.00 26.95 922 SER A C 1
ATOM 7653 O O . SER A 1 922 ? -33.292 -44.914 94.989 1.00 26.95 922 SER A O 1
ATOM 7655 N N . ASN A 1 923 ? -32.607 -43.239 96.315 1.00 36.53 923 ASN A N 1
ATOM 7656 C CA . ASN A 1 923 ? -31.619 -42.625 95.409 1.00 36.53 923 ASN A CA 1
ATOM 7657 C C . ASN A 1 923 ? -30.461 -43.594 95.069 1.00 36.53 923 ASN A C 1
ATOM 7659 O O . ASN A 1 923 ? -30.128 -44.438 95.904 1.00 36.53 923 ASN A O 1
ATOM 7663 N N . ASN A 1 924 ? -29.715 -43.356 93.977 1.00 31.45 924 ASN A N 1
ATOM 7664 C CA . ASN A 1 924 ? -28.316 -42.884 94.084 1.00 31.45 924 ASN A CA 1
ATOM 7665 C C . ASN A 1 924 ? -27.623 -42.567 92.740 1.00 31.45 924 ASN A C 1
ATOM 7667 O O . ASN A 1 924 ? -28.116 -42.860 91.657 1.00 31.45 924 ASN A O 1
ATOM 7671 N N . LEU A 1 925 ? -26.476 -41.896 92.876 1.00 34.62 925 LEU A N 1
ATOM 7672 C CA . LEU A 1 925 ? -25.561 -41.370 91.861 1.00 34.62 925 LEU A CA 1
ATOM 7673 C C . LEU A 1 925 ? -25.037 -42.437 90.872 1.00 34.62 925 LEU A C 1
ATOM 7675 O O . LEU A 1 925 ? -24.768 -43.557 91.293 1.00 34.62 925 LEU A O 1
ATOM 7679 N N . ALA A 1 926 ? -24.665 -42.027 89.646 1.00 26.86 926 ALA A N 1
ATOM 7680 C CA . ALA A 1 926 ? -23.238 -41.862 89.288 1.00 26.86 926 ALA A CA 1
ATOM 7681 C C . ALA A 1 926 ? -22.975 -41.319 87.861 1.00 26.86 926 ALA A C 1
ATOM 7683 O O . ALA A 1 926 ? -23.444 -41.852 86.864 1.00 26.86 926 ALA A O 1
ATOM 7684 N N . LEU A 1 927 ? -22.137 -40.277 87.807 1.00 33.19 927 LEU A N 1
ATOM 7685 C CA . LEU A 1 927 ? -21.017 -40.052 86.873 1.00 33.19 927 LEU A CA 1
ATOM 7686 C C . LEU A 1 927 ? -20.922 -40.918 85.590 1.00 33.19 927 LEU A C 1
ATOM 7688 O O . LEU A 1 927 ? -20.624 -42.107 85.676 1.00 33.19 927 LEU A O 1
ATOM 7692 N N . ASN A 1 928 ? -20.788 -40.257 84.429 1.00 30.27 928 ASN A N 1
ATOM 7693 C CA . ASN A 1 928 ? -19.435 -40.126 83.864 1.00 30.27 928 ASN A CA 1
ATOM 7694 C C . ASN A 1 928 ? -19.219 -38.980 82.860 1.00 30.27 928 ASN A C 1
ATOM 7696 O O . ASN A 1 928 ? -20.151 -38.437 82.273 1.00 30.27 928 ASN A O 1
ATOM 7700 N N . ARG A 1 929 ? -17.941 -38.614 82.699 1.00 35.12 929 ARG A N 1
ATOM 7701 C CA . ARG A 1 929 ? -17.429 -37.640 81.721 1.00 35.12 929 ARG A CA 1
ATOM 7702 C C . ARG A 1 929 ? -17.276 -38.278 80.335 1.00 35.12 929 ARG A C 1
ATOM 7704 O O . ARG A 1 929 ? -16.896 -39.441 80.255 1.00 35.12 929 ARG A O 1
ATOM 7711 N N . ASN A 1 930 ? -17.425 -37.475 79.279 1.00 29.83 930 ASN A N 1
ATOM 7712 C CA . ASN A 1 930 ? -16.374 -37.109 78.300 1.00 29.83 930 ASN A CA 1
ATOM 7713 C C . ASN A 1 930 ? -17.055 -36.362 77.132 1.00 29.83 930 ASN A C 1
ATOM 7715 O O . ASN A 1 930 ? -18.054 -36.826 76.602 1.00 29.83 930 ASN A O 1
ATOM 7719 N N . LEU A 1 931 ? -16.694 -35.118 76.806 1.00 40.44 931 LEU A N 1
ATOM 7720 C CA . LEU A 1 931 ? -15.466 -34.724 76.099 1.00 40.44 931 LEU A CA 1
ATOM 7721 C C . LEU A 1 931 ? -15.263 -35.481 74.776 1.00 40.44 931 LEU A C 1
ATOM 7723 O O . LEU A 1 931 ? -14.559 -36.483 74.727 1.00 40.44 931 LEU A O 1
ATOM 7727 N N . SER A 1 932 ? -15.806 -34.916 73.697 1.00 28.06 932 SER A N 1
ATOM 7728 C CA . SER A 1 932 ? -15.243 -35.051 72.354 1.00 28.06 932 SER A CA 1
ATOM 7729 C C . SER A 1 932 ? -15.293 -33.687 71.669 1.00 28.06 932 SER A C 1
ATOM 7731 O O . SER A 1 932 ? -16.342 -33.046 71.628 1.00 28.06 932 SER A O 1
ATOM 7733 N N . LEU A 1 933 ? -14.138 -33.222 71.195 1.00 37.91 933 LEU A N 1
ATOM 7734 C CA . LEU A 1 933 ? -13.989 -31.982 70.442 1.00 37.91 933 LEU A CA 1
ATOM 7735 C C . LEU A 1 933 ? -13.952 -32.352 68.953 1.00 37.91 933 LEU A C 1
ATOM 7737 O O . LEU A 1 933 ? -13.117 -33.153 68.545 1.00 37.91 933 LEU A O 1
ATOM 7741 N N . GLY A 1 934 ? -14.836 -31.778 68.142 1.00 30.16 934 GLY A N 1
ATOM 7742 C CA . GLY A 1 934 ? -14.899 -32.031 66.702 1.00 30.16 934 GLY A CA 1
ATOM 7743 C C . GLY A 1 934 ? -16.005 -31.184 66.088 1.00 30.16 934 GLY A C 1
ATOM 7744 O O . GLY A 1 934 ? -17.117 -31.174 66.606 1.00 30.16 934 GLY A O 1
ATOM 7745 N N . GLY A 1 935 ? -15.695 -30.408 65.051 1.00 33.06 935 GLY A N 1
ATOM 7746 C CA . GLY A 1 935 ? -16.609 -29.386 64.535 1.00 33.06 935 GLY A CA 1
ATOM 7747 C C . GLY A 1 935 ? -16.661 -29.316 63.014 1.00 33.06 935 GLY A C 1
ATOM 7748 O O . GLY A 1 935 ? -16.259 -30.249 62.327 1.00 33.06 935 GLY A O 1
ATOM 7749 N N . SER A 1 936 ? -17.091 -28.146 62.536 1.00 35.97 936 SER A N 1
ATOM 7750 C CA . SER A 1 936 ? -17.024 -27.672 61.146 1.00 35.97 936 SER A CA 1
ATOM 7751 C C . SER A 1 936 ? -18.155 -28.063 60.175 1.00 35.97 936 SER A C 1
ATOM 7753 O O . SER A 1 936 ? -17.995 -28.916 59.313 1.00 35.97 936 SER A O 1
ATOM 7755 N N . PHE A 1 937 ? -19.180 -27.196 60.195 1.00 35.31 937 PHE A N 1
ATOM 7756 C CA . PHE A 1 937 ? -19.484 -26.238 59.106 1.00 35.31 937 PHE A CA 1
ATOM 7757 C C . PHE A 1 937 ? -20.589 -26.513 58.050 1.00 35.31 937 PHE A C 1
ATOM 7759 O O . PHE A 1 937 ? -20.672 -27.570 57.445 1.00 35.31 937 PHE A O 1
ATOM 7766 N N . LEU A 1 938 ? -21.322 -25.414 57.770 1.00 35.12 938 LEU A N 1
ATOM 7767 C CA . LEU A 1 938 ? -22.176 -25.073 56.609 1.00 35.12 938 LEU A CA 1
ATOM 7768 C C . LEU A 1 938 ? -23.575 -25.730 56.459 1.00 35.12 938 LEU A C 1
ATOM 7770 O O . LEU A 1 938 ? -23.733 -26.757 55.818 1.00 35.12 938 LEU A O 1
ATOM 7774 N N . SER A 1 939 ? -24.592 -25.043 57.012 1.00 30.91 939 SER A N 1
ATOM 7775 C CA . SER A 1 939 ? -25.601 -24.209 56.296 1.00 30.91 939 SER A CA 1
ATOM 7776 C C . SER A 1 939 ? -26.248 -24.671 54.963 1.00 30.91 939 SER A C 1
ATOM 7778 O O . SER A 1 939 ? -25.565 -25.283 54.151 1.00 30.91 939 SER A O 1
ATOM 7780 N N . PRO A 1 940 ? -27.431 -24.123 54.570 1.00 49.22 940 PRO A N 1
ATOM 7781 C CA . PRO A 1 940 ? -28.552 -23.591 55.378 1.00 49.22 940 PRO A CA 1
ATOM 7782 C C . PRO A 1 940 ? -29.972 -23.916 54.825 1.00 49.22 940 PRO A C 1
ATOM 7784 O O . PRO A 1 940 ? -30.167 -24.035 53.622 1.00 49.22 940 PRO A O 1
ATOM 7787 N N . VAL A 1 941 ? -31.006 -23.868 55.678 1.00 28.62 941 VAL A N 1
ATOM 7788 C CA . VAL A 1 941 ? -32.402 -23.558 55.274 1.00 28.62 941 VAL A CA 1
ATOM 7789 C C . VAL A 1 941 ? -33.035 -22.676 56.355 1.00 28.62 941 VAL A C 1
ATOM 7791 O O . VAL A 1 941 ? -32.745 -22.857 57.537 1.00 28.62 941 VAL A O 1
ATOM 7794 N N . GLY A 1 942 ? -33.887 -21.721 55.970 1.00 31.77 942 GLY A N 1
ATOM 7795 C CA . GLY A 1 942 ? -34.617 -20.856 56.899 1.00 31.77 942 GLY A CA 1
ATOM 7796 C C . GLY A 1 942 ? -36.105 -20.736 56.563 1.00 31.77 942 GLY A C 1
ATOM 7797 O O . GLY A 1 942 ? -36.484 -20.666 55.400 1.00 31.77 942 GLY A O 1
ATOM 7798 N N . SER A 1 943 ? -36.937 -20.675 57.601 1.00 31.67 943 SER A N 1
ATOM 7799 C CA . SER A 1 943 ? -38.340 -20.229 57.580 1.00 31.67 943 SER A CA 1
ATOM 7800 C C . SER A 1 943 ? -38.628 -19.640 58.978 1.00 31.67 943 SER A C 1
ATOM 7802 O O . SER A 1 943 ? -38.151 -20.188 59.968 1.00 31.67 943 SER A O 1
ATOM 7804 N N . ALA A 1 944 ? -39.112 -18.404 59.152 1.00 31.61 944 ALA A N 1
ATOM 7805 C CA . ALA A 1 944 ? -40.363 -17.745 58.732 1.00 31.61 944 ALA A CA 1
ATOM 7806 C C . ALA A 1 944 ? -41.416 -17.734 59.869 1.00 31.61 944 ALA A C 1
ATOM 7808 O O . ALA A 1 944 ? -41.323 -18.520 60.805 1.00 31.61 944 ALA A O 1
ATOM 7809 N N . LEU A 1 945 ? -42.420 -16.844 59.748 1.00 35.53 945 LEU A N 1
ATOM 7810 C CA . LEU A 1 945 ? -43.396 -16.381 60.768 1.00 35.53 945 LEU A CA 1
ATOM 7811 C C . LEU A 1 945 ? -42.849 -15.237 61.657 1.00 35.53 945 LEU A C 1
ATOM 7813 O O . LEU A 1 945 ? -41.701 -15.263 62.075 1.00 35.53 945 LEU A O 1
ATOM 7817 N N . SER A 1 946 ? -43.608 -14.169 61.951 1.00 30.33 946 SER A N 1
ATOM 7818 C CA . SER A 1 946 ? -45.060 -14.114 62.203 1.00 30.33 946 SER A CA 1
ATOM 7819 C C . SER A 1 946 ? -45.746 -12.785 61.790 1.00 30.33 946 SER A C 1
ATOM 7821 O O . SER A 1 946 ? -45.203 -11.726 62.067 1.00 30.33 946 SER A O 1
ATOM 7823 N N . ARG A 1 947 ? -46.970 -12.893 61.219 1.00 36.16 947 ARG A N 1
ATOM 7824 C CA . ARG A 1 947 ? -48.219 -12.064 61.339 1.00 36.16 947 ARG A CA 1
ATOM 7825 C C . ARG A 1 947 ? -48.134 -10.577 61.803 1.00 36.16 947 ARG A C 1
ATOM 7827 O O . ARG A 1 947 ? -47.431 -10.275 62.754 1.00 36.16 947 ARG A O 1
ATOM 7834 N N . ASN A 1 948 ? -48.989 -9.636 61.350 1.00 35.09 948 ASN A N 1
ATOM 7835 C CA . ASN A 1 948 ? -50.460 -9.750 61.184 1.00 35.09 948 ASN A CA 1
ATOM 7836 C C . ASN A 1 948 ? -51.131 -8.508 60.507 1.00 35.09 948 ASN A C 1
ATOM 7838 O O . ASN A 1 948 ? -50.777 -7.402 60.896 1.00 35.09 948 ASN A O 1
ATOM 7842 N N . ARG A 1 949 ? -52.217 -8.701 59.713 1.00 36.72 949 ARG A N 1
ATOM 7843 C CA . ARG A 1 949 ? -53.312 -7.726 59.353 1.00 36.72 949 ARG A CA 1
ATOM 7844 C C . ARG A 1 949 ? -52.925 -6.419 58.585 1.00 36.72 949 ARG A C 1
ATOM 7846 O O . ARG A 1 949 ? -51.772 -6.029 58.616 1.00 36.72 949 ARG A O 1
ATOM 7853 N N . VAL A 1 950 ? -53.802 -5.694 57.854 1.00 31.91 950 VAL A N 1
ATOM 7854 C CA . VAL A 1 950 ? -55.277 -5.743 57.612 1.00 31.91 950 VAL A CA 1
ATOM 7855 C C . VAL A 1 950 ? -55.646 -5.275 56.164 1.00 31.91 950 VAL A C 1
ATOM 7857 O O . VAL A 1 950 ? -54.751 -4.965 55.390 1.00 31.91 950 VAL A O 1
ATOM 7860 N N . GLU A 1 951 ? -56.945 -5.286 55.821 1.00 34.34 951 GLU A N 1
ATOM 7861 C CA . GLU A 1 951 ? -57.713 -4.760 54.644 1.00 34.34 951 GLU A CA 1
ATOM 7862 C C . GLU A 1 951 ? -57.152 -3.548 53.832 1.00 34.34 951 GLU A C 1
ATOM 7864 O O . GLU A 1 951 ? -56.406 -2.750 54.386 1.00 34.34 951 GLU A O 1
ATOM 7869 N N . ALA A 1 952 ? -57.558 -3.215 52.583 1.00 36.19 952 ALA A N 1
ATOM 7870 C CA . ALA A 1 952 ? -58.296 -3.867 51.466 1.00 36.19 952 ALA A CA 1
ATOM 7871 C C . ALA A 1 952 ? -58.348 -2.896 50.224 1.00 36.19 952 ALA A C 1
ATOM 7873 O O . ALA A 1 952 ? -57.665 -1.879 50.229 1.00 36.19 952 ALA A O 1
ATOM 7874 N N . TYR A 1 953 ? -59.218 -3.166 49.225 1.00 31.25 953 TYR A N 1
ATOM 7875 C CA . TYR A 1 953 ? -59.684 -2.303 48.096 1.00 31.25 953 TYR A CA 1
ATOM 7876 C C . TYR A 1 953 ? -58.882 -2.182 46.758 1.00 31.25 953 TYR A C 1
ATOM 7878 O O . TYR A 1 953 ? -57.870 -1.506 46.663 1.00 31.25 953 TYR A O 1
ATOM 7886 N N . VAL A 1 954 ? -59.529 -2.689 45.686 1.00 35.56 954 VAL A N 1
ATOM 7887 C CA . VAL A 1 954 ? -59.807 -2.039 44.367 1.00 35.56 954 VAL A CA 1
ATOM 7888 C C . VAL A 1 954 ? -58.722 -1.890 43.263 1.00 35.56 954 VAL A C 1
ATOM 7890 O O . VAL A 1 954 ? -57.953 -0.945 43.221 1.00 35.56 954 VAL A O 1
ATOM 7893 N N . THR A 1 955 ? -58.846 -2.792 42.272 1.00 38.12 955 THR A N 1
ATOM 7894 C CA . THR A 1 955 ? -58.811 -2.661 40.782 1.00 38.12 955 THR A CA 1
ATOM 7895 C C . THR A 1 955 ? -57.845 -1.731 40.015 1.00 38.12 955 THR A C 1
ATOM 7897 O O . THR A 1 955 ? -57.830 -0.527 40.250 1.00 38.12 955 THR A O 1
ATOM 7900 N N . LYS A 1 956 ? -57.375 -2.264 38.864 1.00 34.44 956 LYS A N 1
ATOM 7901 C CA . LYS A 1 956 ? -56.767 -1.591 37.685 1.00 34.44 956 LYS A CA 1
ATOM 7902 C C . LYS A 1 956 ? -55.365 -0.994 37.918 1.00 34.44 956 LYS A C 1
ATOM 7904 O O . LYS A 1 956 ? -55.056 -0.559 39.018 1.00 34.44 956 LYS A O 1
ATOM 7909 N N . VAL A 1 957 ? -54.493 -0.921 36.907 1.00 38.22 957 VAL A N 1
ATOM 7910 C CA . VAL A 1 957 ? -54.613 -1.334 35.482 1.00 38.22 957 VAL A CA 1
ATOM 7911 C C . VAL A 1 957 ? -53.837 -2.621 35.237 1.00 38.22 957 VAL A C 1
ATOM 7913 O O . VAL A 1 957 ? -52.682 -2.682 35.701 1.00 38.22 957 VAL A O 1
#

pLDDT: mean 77.09, std 19.73, range [26.52, 97.06]

Sequence (957 aa):
VSIQMDVSDDLDLTRSSDTASEDVELPTSTYKEAMLLLEQLRLDHTDSAILLKIQNILLEYERIIEREKNRYTAVWREARKLESEKESSQLIAEETQDLKSILAHQEVEWKSDIQSLKFTLKQEEEKRLRVETLYEKTRENLRKKEDQYCKEIEEKQQLELRSRNLEMELITLRKLLKQVEEERDETERQLSQEKSARALQEGILNNHLWRQKELEEETRRTIEKNSEESNTEREKDLLHKNQLLQDEITMLRLELDQVRLRHQEEEGKYLEENETLKEKNEDLKKELKLNEEALTQTVFQYNGQLNLLKTESAVLNTKLEQTKESKDRLEIEIESFRSRLNTTVRERDELLRLQDKLHHDLADVRETNKSLSQQLSKAESKANSLENEHHQLKHTLREKTLLLEMTQKELSQAQCQAKECDHARQLEKDQVSKFMIKQESMQERLAHLQSENLLLRQQLEDMQNKGIIKEKVVNDVQDRFNDIFNKLRADTEKQVYLVEERNKELNAKCTDLREQVFKYETDKVEREGMVRQLQQELADALKKQSMSEASLEVTARYRSDLEEDKMCLQKELEKVKTKVRTVYNKEKEVMASSQKVQELLLASSGTNITVKQLEEHVQRERKKVKKLVELKRTVELHLDQEMKRNTELQKDCERLKKLLSRATKKLKVYEGRERESQLNLQGEMKNRYSEMANEVGRLRTKVGELSQQLEVESKKCMQLETQNQDLREELSTMRGNHEKLEKSKCQLKEEVANLKHRLETNMVDHSRTEQYKKEMEERAAQEIRQKLQEVNIFLQAQAASQDRLEQIRASHHASLRNQLKQRIRELEFELDRIKNTQQDNIFQKESTQAEVERYKELYLEEMKMRRCLANKLERTNEKLAEANAKLLQERHKSQSLITSSIVNGGLAATPVLYSTELGPLSNNLALNRNLSLGGSFLSPVGSALSRNRVEAYVTKV

Radius of gyration: 85.92 Å; Cα contacts (8 Å, |Δi|>4): 12; chains: 1; bounding box: 167×136×299 Å